Protein 3UDF (pdb70)

Organism: Acinetobacter baumannii (NCBI:txid470)

Foldseek 3Di:
DWAWEAEQVRDTFKTADAQDFDDDQLVPADLLLLLLLLLLDPDDDCVVNVSVVCNVQQRAQDQDPNYGHDQSVCCAFAVDGNVVDQSLRSNLSSNRRVPNQQLVCVNDVVNSLVSSLSSLVSCPVVVVDDPVSSVVNNVDHSNTDGDDNIRHPQLNLLSCVVVVVQCVVPNSVSGVQLKYFYWPAASLLQVLLLVLQLVLLQVLQLVQFAAAFPDAQDDLVVDDDDPQKFKWFWAAFDFQKTWTAGPVGDIAIAGNVQCQSHFHHDDLADTHDGDRGRVVHYDGRGTFIWHADPVGDHIHTGDRGLWWKWKWKAFLFAQGTHYIGQTNTCSVPVGRQLPPVWDFFFLLCQLLLLLLLVLVPAAQFHWFALDWDDDPPDTDAFQVNDGDGTGGNLVCSLSVRLVRLLVSCVVSDQVLSLLLLVLQPQDNVQRDSDSCVSRRRRTDRNSSSLQSLSCLLLQAFGHDHDTGQFMAGSVGHTPGGDQTAGCDPVVPCHHHTDGSGHSVSSPSSQVSQLCSCVPPPAPASQKGKAWTAHPLRQKTKIWMDGNTMTMIMMMHRSPRDHSYPVNGRNVSGVSSCVSSCNSVCPPPDGGHGDRD/DWAWEAELVGHTFWTADAADFDDDQLVVAPPLLLLLLVLLDPDDDCVVNCSVVCRVQQRAQDQDPNYGHDQSCCCAFAVDGNVPDASLRSNLSSNRSVPNQQLPCPNCVPSSLVSSLSSLVSCPVVVVDDPVSSVVNNPDGSNTDGDDNIRGPQLNLLSLVVVVVQCVVPNSVSGVQQKYFYWHAASVLQVLLLVLQLVLLQVLQLVLADAAFPDFQDDLVPDDDDPQKFKWFWAAFDFFKTWTQGPVRDIDIAGNVQCQSHFHRPDLADTHDRDRGRCVHYDGRGIFIWHADPVRPHIHTGDRGLWWKWKWKAFLFAQGTHYIDQTNGCVVDSGRQLPPVWDFFFLLCQLLLLLLVVQVPAFQFDWFAFDFDDDPHDTDAFPVNDGDGTGGNLVCSLSSRLVRLLVSCVVSDQVNSLVSLVQLPADNVQQDSDSCVSRRRGIGHNSSSLQNLSCLLLQAFGHHHDIGQFMAGNVGHTPDGDDTAGCAPVVVVCDDHHTDGSGHSNSSPSSQVSQLVSVVVVQPASQKGKAWTAHPLRLKTWIWMDGNTMTMIMMMHRSVRDHSYPVNGRNVSRVSSCVSSCNSVCPPPDGGHDDPDRD

Sequence (1195 aa):
KPLQVYTADNQLIAEYGGKLSIPVEYKQIPPNFIHAFLAAEDSSFFNLSKEDILSLYVNKIFLGKNAYGIAAAAKIYYNKSINELSIAQMAMIAGLPKAPSKYNPVVNPERALERRNWILGRMLQLGYISQQAEYQKAVAEPINLNMPNRDLNNIHPYAGEMVRSELVKHFGEQAIDSGYKVYTTINAKRQAIAEKAVQDGLEAYDRRHGWRGAEAHDKPLSEFRAYANTYPAQVTKVNSSSFEALMQDGSTVTVQWSGMSWARPYRNANSVGAAPSRASQIVKVKDIVRLRPNEAKTAWSLVQVPKVQGQLIAINPNDGSIEAIVGGYNFYQSKFNRALQGWRQPGSTIKPFLYALALERGMTPYSMVNDSPITIGKWTPKNSDGRYLGMIPLRRALYLSRNTVSVRLLQTVGIERTRQLFMDFGLQEDQIPRNYTIALGTPQVLPIQMATGYATFANGGYRVQPHFIQRIEDAYGKVIYEAKPEYACIPCIQYRQAQRILKSSSAYDMANILRDVIEHGTIGRSDLGGKTGTTNDAKDAWFAGFNGKLVTVTWVGFDQPTTLGRREYGGIAALPIWINFMGQALQGTPAAWVRLEKPLQVYTADNQLIAEYGGKLSIPVEYKQIPPNFIHAFLAAEDSSFFNLSKEDILSLYVNKIFLGKNAYGIAAAAKIYYNKSINELSIAQMAMIAGLPKAPSKYNPVVNPERALERRNWILGRMLQLGYISQAEYQKAVAEPINLNMPNRDLNNIHPYAGEMVRSELVKHFGEQAIDSGYKVYTTINAKRQAIAEKAVQDGLEAYDRRHGWRGAEAHDKPLSEFRAYANTYPAQVTKVNSSSFEALMQDGSTVTVQWSGMSWARPYRNANSVGAAPSRASQIVKVKDIVRLRPNEAKTAWSLVQVPKVQGQLIAINPNDGSIEAIVGGYNFYQSKFNRALQGWRQPGSTIKPFLYALALERGMTPYSMVNDSPITIGKWTPKNSDGRYLGMIPLRRALYLSRNTVSVRLLQTVGIERTRQLFMDFGLQEDQIPRNYTIALGTPQVLPIQMATGYATFANGGYRVQPHFIQRIEDAYGKVIYEAKPEYACIPCINAQYRQAQRILKSSSAYDMANILRDVIEHGIGRSDLGGKTGTTNDAKDAWFAGFNGKLVTVTWVGFDQPTTLGRREYGGIAALPIWINFMGQALQGTPAAWVRLEKD

Structure (mmCIF, N/CA/C/O backbone):
data_3UDF
#
_entry.id   3UDF
#
_cell.length_a   118.870
_cell.length_b   243.000
_cell.length_c   49.400
_cell.angle_alpha   90.00
_cell.angle_beta   90.00
_cell.angle_gamma   90.00
#
_symmetry.space_group_name_H-M   'P 21 21 2'
#
loop_
_entity.id
_entity.type
_entity.pdbx_description
1 polymer 'Penicillin-binding protein 1a'
2 non-polymer '2-(N-MORPHOLINO)-ETHANESULFONIC ACID'
3 water water
#
loop_
_atom_site.group_PDB
_atom_site.id
_atom_site.type_symbol
_atom_site.label_atom_id
_atom_site.label_alt_id
_atom_site.label_comp_id
_atom_site.label_asym_id
_atom_site.label_entity_id
_atom_site.label_seq_id
_atom_site.pdbx_PDB_ins_code
_atom_site.Cartn_x
_atom_site.Cartn_y
_atom_site.Cartn_z
_atom_site.occupancy
_atom_site.B_iso_or_equiv
_atom_site.auth_seq_id
_atom_site.auth_comp_id
_atom_site.auth_asym_id
_atom_site.auth_atom_id
_atom_site.pdbx_PDB_model_num
ATOM 1 N N . LYS A 1 19 ? 92.087 79.451 -14.707 1.00 48.97 27 LYS A N 1
ATOM 2 C CA . LYS A 1 19 ? 91.286 80.592 -15.136 1.00 48.24 27 LYS A CA 1
ATOM 3 C C . LYS A 1 19 ? 90.817 81.437 -13.922 1.00 47.29 27 LYS A C 1
ATOM 4 O O . LYS A 1 19 ? 89.712 81.235 -13.396 1.00 45.97 27 LYS A O 1
ATOM 10 N N . PRO A 1 20 ? 91.682 82.347 -13.419 1.00 40.70 28 PRO A N 1
ATOM 11 C CA . PRO A 1 20 ? 91.300 83.134 -12.237 1.00 38.90 28 PRO A CA 1
ATOM 12 C C . PRO A 1 20 ? 90.304 84.247 -12.544 1.00 40.02 28 PRO A C 1
ATOM 13 O O . PRO A 1 20 ? 90.088 84.590 -13.708 1.00 38.94 28 PRO A O 1
ATOM 17 N N . LEU A 1 21 ? 89.692 84.794 -11.487 1.00 35.03 29 LEU A N 1
ATOM 18 C CA . LEU A 1 21 ? 88.821 85.967 -11.585 1.00 34.41 29 LEU A CA 1
ATOM 19 C C . LEU A 1 21 ? 89.813 87.090 -11.924 1.00 34.60 29 LEU A C 1
ATOM 20 O O . LEU A 1 21 ? 90.863 87.183 -11.293 1.00 33.93 29 LEU A O 1
ATOM 25 N N . GLN A 1 22 ? 89.530 87.858 -12.975 1.00 30.62 30 GLN A N 1
ATOM 26 C CA . GLN A 1 22 ? 90.418 88.924 -13.410 1.00 29.26 30 GLN A CA 1
ATOM 27 C C . GLN A 1 22 ? 89.740 90.279 -13.238 1.00 31.59 30 GLN A C 1
ATOM 28 O O . GLN A 1 22 ? 88.527 90.402 -13.420 1.00 30.98 30 GLN A O 1
ATOM 34 N N . VAL A 1 23 ? 90.543 91.283 -12.896 1.00 26.81 31 VAL A N 1
ATOM 35 C CA . VAL A 1 23 ? 90.076 92.655 -12.685 1.00 25.78 31 VAL A CA 1
ATOM 36 C C . VAL A 1 23 ? 90.815 93.546 -13.662 1.00 27.71 31 VAL A C 1
ATOM 37 O O . VAL A 1 23 ? 92.051 93.556 -13.690 1.00 26.96 31 VAL A O 1
ATOM 41 N N . TYR A 1 24 ? 90.050 94.331 -14.434 1.00 25.73 32 TYR A N 1
ATOM 42 C CA . TYR A 1 24 ? 90.562 95.241 -15.438 1.00 25.39 32 TYR A CA 1
ATOM 43 C C . TYR A 1 24 ? 90.128 96.670 -15.151 1.00 27.87 32 TYR A C 1
ATOM 44 O O . TYR A 1 24 ? 89.021 96.896 -14.670 1.00 26.78 32 TYR A O 1
ATOM 53 N N . THR A 1 25 ? 90.970 97.612 -15.544 1.00 26.43 33 THR A N 1
ATOM 54 C CA . THR A 1 25 ? 90.626 99.040 -15.464 1.00 25.66 33 THR A CA 1
ATOM 55 C C . THR A 1 25 ? 89.843 99.409 -16.742 1.00 31.48 33 THR A C 1
ATOM 56 O O . THR A 1 25 ? 89.730 98.595 -17.669 1.00 30.69 33 THR A O 1
ATOM 60 N N . ALA A 1 26 ? 89.308 100.634 -16.805 1.00 29.66 34 ALA A N 1
ATOM 61 C CA . ALA A 1 26 ? 88.518 101.090 -17.945 1.00 31.21 34 ALA A CA 1
ATOM 62 C C . ALA A 1 26 ? 89.266 101.076 -19.301 1.00 36.79 34 ALA A C 1
ATOM 63 O O . ALA A 1 26 ? 88.615 100.982 -20.343 1.00 37.22 34 ALA A O 1
ATOM 65 N N . ASP A 1 27 ? 90.617 101.148 -19.283 1.00 34.80 35 ASP A N 1
ATOM 66 C CA . ASP A 1 27 ? 91.459 101.086 -20.487 1.00 36.06 35 ASP A CA 1
ATOM 67 C C . ASP A 1 27 ? 91.753 99.623 -20.871 1.00 41.40 35 ASP A C 1
ATOM 68 O O . ASP A 1 27 ? 92.586 99.373 -21.748 1.00 42.19 35 ASP A O 1
ATOM 73 N N . ASN A 1 28 ? 91.078 98.665 -20.202 1.00 36.98 36 ASN A N 1
ATOM 74 C CA . ASN A 1 28 ? 91.213 97.212 -20.428 1.00 37.18 36 ASN A CA 1
ATOM 75 C C . ASN A 1 28 ? 92.555 96.612 -19.990 1.00 42.86 36 ASN A C 1
ATOM 76 O O . ASN A 1 28 ? 92.902 95.499 -20.422 1.00 43.50 36 ASN A O 1
ATOM 81 N N . GLN A 1 29 ? 93.290 97.312 -19.108 1.00 38.64 37 GLN A N 1
ATOM 82 C CA . GLN A 1 29 ? 94.559 96.789 -18.599 1.00 38.04 37 GLN A CA 1
ATOM 83 C C . GLN A 1 29 ? 94.320 95.929 -17.369 1.00 36.71 37 GLN A C 1
ATOM 84 O O . GLN A 1 29 ? 93.561 96.312 -16.481 1.00 34.75 37 GLN A O 1
ATOM 90 N N . LEU A 1 30 ? 94.957 94.748 -17.328 1.00 32.75 38 LEU A N 1
ATOM 91 C CA . LEU A 1 30 ? 94.813 93.810 -16.226 1.00 31.12 38 LEU A CA 1
ATOM 92 C C . LEU A 1 30 ? 95.502 94.312 -14.962 1.00 33.35 38 LEU A C 1
ATOM 93 O O . LEU A 1 30 ? 96.708 94.578 -14.977 1.00 34.88 38 LEU A O 1
ATOM 98 N N . ILE A 1 31 ? 94.747 94.437 -13.866 1.00 27.77 39 ILE A N 1
ATOM 99 C CA . ILE A 1 31 ? 95.310 94.918 -12.608 1.00 26.92 39 ILE A CA 1
ATOM 100 C C . ILE A 1 31 ? 95.337 93.922 -11.462 1.00 29.84 39 ILE A C 1
ATOM 101 O O . ILE A 1 31 ? 96.116 94.103 -10.524 1.00 29.13 39 ILE A O 1
ATOM 106 N N . ALA A 1 32 ? 94.477 92.897 -11.506 1.00 27.70 40 ALA A N 1
ATOM 107 C CA . ALA A 1 32 ? 94.431 91.911 -10.433 1.00 27.18 40 ALA A CA 1
ATOM 108 C C . ALA A 1 32 ? 93.918 90.575 -10.912 1.00 29.65 40 ALA A C 1
ATOM 109 O O . ALA A 1 32 ? 93.138 90.494 -11.867 1.00 28.84 40 ALA A O 1
ATOM 111 N N . GLU A 1 33 ? 94.379 89.523 -10.242 1.00 28.06 41 GLU A N 1
ATOM 112 C CA . GLU A 1 33 ? 93.958 88.152 -10.513 1.00 28.58 41 GLU A CA 1
ATOM 113 C C . GLU A 1 33 ? 93.772 87.447 -9.194 1.00 30.98 41 GLU A C 1
ATOM 114 O O . GLU A 1 33 ? 94.632 87.534 -8.309 1.00 32.16 41 GLU A O 1
ATOM 120 N N . TYR A 1 34 ? 92.626 86.803 -9.036 1.00 26.13 42 TYR A N 1
ATOM 121 C CA . TYR A 1 34 ? 92.299 86.064 -7.824 1.00 25.77 42 TYR A CA 1
ATOM 122 C C . TYR A 1 34 ? 92.096 84.578 -8.139 1.00 31.23 42 TYR A C 1
ATOM 123 O O . TYR A 1 34 ? 91.155 84.211 -8.838 1.00 29.51 42 TYR A O 1
ATOM 132 N N . GLY A 1 35 ? 93.044 83.770 -7.695 1.00 30.36 43 GLY A N 1
ATOM 133 C CA . GLY A 1 35 ? 92.995 82.332 -7.917 1.00 31.16 43 GLY A CA 1
ATOM 134 C C . GLY A 1 35 ? 92.025 81.689 -6.961 1.00 35.68 43 GLY A C 1
ATOM 135 O O . GLY A 1 35 ? 92.147 81.880 -5.745 1.00 36.14 43 GLY A O 1
ATOM 136 N N . GLY A 1 36 ? 91.069 80.943 -7.507 1.00 32.08 44 GLY A N 1
ATOM 137 C CA . GLY A 1 36 ? 90.095 80.196 -6.709 1.00 31.07 44 GLY A CA 1
ATOM 138 C C . GLY A 1 36 ? 90.435 78.714 -6.671 1.00 34.05 44 GLY A C 1
ATOM 139 O O . GLY A 1 36 ? 91.600 78.354 -6.473 1.00 33.78 44 GLY A O 1
ATOM 140 N N . LYS A 1 37 ? 89.426 77.842 -6.848 1.00 29.73 45 LYS A N 1
ATOM 141 C CA . LYS A 1 37 ? 89.613 76.376 -6.890 1.00 29.42 45 LYS A CA 1
ATOM 142 C C . LYS A 1 37 ? 90.575 76.044 -8.018 1.00 32.09 45 LYS A C 1
ATOM 143 O O . LYS A 1 37 ? 90.444 76.582 -9.122 1.00 32.71 45 LYS A O 1
ATOM 149 N N . LEU A 1 38 ? 91.570 75.185 -7.745 1.00 27.79 46 LEU A N 1
ATOM 150 C CA . LEU A 1 38 ? 92.563 74.841 -8.745 1.00 25.65 46 LEU A CA 1
ATOM 151 C C . LEU A 1 38 ? 92.576 73.358 -9.002 1.00 28.93 46 LEU A C 1
ATOM 152 O O . LEU A 1 38 ? 92.613 72.590 -8.065 1.00 26.30 46 LEU A O 1
ATOM 157 N N . SER A 1 39 ? 92.642 72.981 -10.267 1.00 27.83 47 SER A N 1
ATOM 158 C CA . SER A 1 39 ? 92.782 71.608 -10.695 1.00 28.56 47 SER A CA 1
ATOM 159 C C . SER A 1 39 ? 93.673 71.629 -11.939 1.00 33.39 47 SER A C 1
ATOM 160 O O . SER A 1 39 ? 93.395 72.371 -12.882 1.00 33.94 47 SER A O 1
ATOM 163 N N . ILE A 1 40 ? 94.781 70.873 -11.898 1.00 30.09 48 ILE A N 1
ATOM 164 C CA . ILE A 1 40 ? 95.753 70.751 -12.995 1.00 30.76 48 ILE A CA 1
ATOM 165 C C . ILE A 1 40 ? 95.763 69.266 -13.352 1.00 33.86 48 ILE A C 1
ATOM 166 O O . ILE A 1 40 ? 96.473 68.514 -12.708 1.00 31.84 48 ILE A O 1
ATOM 171 N N . PRO A 1 41 ? 94.930 68.779 -14.293 1.00 33.71 49 PRO A N 1
ATOM 172 C CA . PRO A 1 41 ? 94.928 67.329 -14.573 1.00 33.90 49 PRO A CA 1
ATOM 173 C C . PRO A 1 41 ? 96.227 66.841 -15.195 1.00 36.70 49 PRO A C 1
ATOM 174 O O . PRO A 1 41 ? 96.826 67.555 -15.984 1.00 36.61 49 PRO A O 1
ATOM 178 N N . VAL A 1 42 ? 96.681 65.650 -14.792 1.00 31.67 50 VAL A N 1
ATOM 179 C CA . VAL A 1 42 ? 97.890 65.016 -15.327 1.00 32.14 50 VAL A CA 1
ATOM 180 C C . VAL A 1 42 ? 97.501 63.655 -15.863 1.00 36.86 50 VAL A C 1
ATOM 181 O O . VAL A 1 42 ? 96.509 63.072 -15.411 1.00 35.19 50 VAL A O 1
ATOM 185 N N . GLU A 1 43 ? 98.298 63.134 -16.800 1.00 35.65 51 GLU A N 1
ATOM 186 C CA . GLU A 1 43 ? 98.113 61.793 -17.339 1.00 35.87 51 GLU A CA 1
ATOM 187 C C . GLU A 1 43 ? 98.641 60.863 -16.259 1.00 38.69 51 GLU A C 1
ATOM 188 O O . GLU A 1 43 ? 99.655 61.177 -15.631 1.00 37.55 51 GLU A O 1
ATOM 194 N N . TYR A 1 44 ? 97.951 59.735 -16.020 1.00 34.88 52 TYR A N 1
ATOM 195 C CA . TYR A 1 44 ? 98.339 58.780 -14.991 1.00 34.48 52 TYR A CA 1
ATOM 196 C C . TYR A 1 44 ? 99.778 58.247 -15.141 1.00 39.86 52 TYR A C 1
ATOM 197 O O . TYR A 1 44 ? 100.494 58.151 -14.135 1.00 36.92 52 TYR A O 1
ATOM 206 N N . LYS A 1 45 ? 100.220 57.971 -16.395 1.00 38.80 53 LYS A N 1
ATOM 207 C CA . LYS A 1 45 ? 101.585 57.486 -16.678 1.00 39.61 53 LYS A CA 1
ATOM 208 C C . LYS A 1 45 ? 102.684 58.496 -16.284 1.00 42.66 53 LYS A C 1
ATOM 209 O O . LYS A 1 45 ? 103.821 58.084 -16.046 1.00 43.42 53 LYS A O 1
ATOM 215 N N . GLN A 1 46 ? 102.335 59.796 -16.198 1.00 37.31 54 GLN A N 1
ATOM 216 C CA . GLN A 1 46 ? 103.263 60.873 -15.824 1.00 36.52 54 GLN A CA 1
ATOM 217 C C . GLN A 1 46 ? 103.449 61.011 -14.297 1.00 36.50 54 GLN A C 1
ATOM 218 O O . GLN A 1 46 ? 104.252 61.837 -13.848 1.00 35.94 54 GLN A O 1
ATOM 224 N N . ILE A 1 47 ? 102.687 60.238 -13.506 1.00 29.29 55 ILE A N 1
ATOM 225 C CA . ILE A 1 47 ? 102.764 60.319 -12.048 1.00 26.97 55 ILE A CA 1
ATOM 226 C C . ILE A 1 47 ? 103.941 59.503 -11.524 1.00 30.03 55 ILE A C 1
ATOM 227 O O . ILE A 1 47 ? 104.019 58.310 -11.827 1.00 29.26 55 ILE A O 1
ATOM 232 N N . PRO A 1 48 ? 104.867 60.091 -10.730 1.00 27.15 56 PRO A N 1
ATOM 233 C CA . PRO A 1 48 ? 105.963 59.279 -10.190 1.00 26.45 56 PRO A CA 1
ATOM 234 C C . PRO A 1 48 ? 105.439 58.105 -9.345 1.00 30.27 56 PRO A C 1
ATOM 235 O O . PRO A 1 48 ? 104.531 58.277 -8.515 1.00 27.01 56 PRO A O 1
ATOM 239 N N . PRO A 1 49 ? 106.029 56.916 -9.534 1.00 27.82 57 PRO A N 1
ATOM 240 C CA . PRO A 1 49 ? 105.611 55.737 -8.745 1.00 27.20 57 PRO A CA 1
ATOM 241 C C . PRO A 1 49 ? 105.593 55.962 -7.232 1.00 27.66 57 PRO A C 1
ATOM 242 O O . PRO A 1 49 ? 104.665 55.491 -6.589 1.00 26.74 57 PRO A O 1
ATOM 246 N N . ASN A 1 50 ? 106.561 56.741 -6.666 1.00 24.66 58 ASN A N 1
ATOM 247 C CA . ASN A 1 50 ? 106.573 57.001 -5.207 1.00 23.74 58 ASN A CA 1
ATOM 248 C C . ASN A 1 50 ? 105.315 57.761 -4.746 1.00 24.32 58 ASN A C 1
ATOM 249 O O . ASN A 1 50 ? 104.911 57.619 -3.584 1.00 22.12 58 ASN A O 1
ATOM 254 N N . PHE A 1 51 ? 104.730 58.585 -5.638 1.00 22.54 59 PHE A N 1
ATOM 255 C CA . PHE A 1 51 ? 103.523 59.362 -5.341 1.00 21.38 59 PHE A CA 1
ATOM 256 C C . PHE A 1 51 ? 102.326 58.419 -5.262 1.00 25.13 59 PHE A C 1
ATOM 257 O O . PHE A 1 51 ? 101.573 58.477 -4.291 1.00 22.37 59 PHE A O 1
ATOM 265 N N . ILE A 1 52 ? 102.181 57.517 -6.251 1.00 23.41 60 ILE A N 1
ATOM 266 C CA . ILE A 1 52 ? 101.128 56.491 -6.222 1.00 23.68 60 ILE A CA 1
ATOM 267 C C . ILE A 1 52 ? 101.306 55.647 -4.930 1.00 25.75 60 ILE A C 1
ATOM 268 O O . ILE A 1 52 ? 100.339 55.447 -4.193 1.00 22.79 60 ILE A O 1
ATOM 273 N N . HIS A 1 53 ? 102.559 55.225 -4.627 1.00 23.05 61 HIS A N 1
ATOM 274 C CA . HIS A 1 53 ? 102.884 54.432 -3.429 1.00 23.99 61 HIS A CA 1
ATOM 275 C C . HIS A 1 53 ? 102.532 55.158 -2.135 1.00 23.37 61 HIS A C 1
ATOM 276 O O . HIS A 1 53 ? 102.082 54.506 -1.199 1.00 22.64 61 HIS A O 1
ATOM 283 N N . ALA A 1 54 ? 102.681 56.503 -2.099 1.00 20.81 62 ALA A N 1
ATOM 284 C CA . ALA A 1 54 ? 102.289 57.268 -0.911 1.00 19.73 62 ALA A CA 1
ATOM 285 C C . ALA A 1 54 ? 100.765 57.115 -0.676 1.00 21.51 62 ALA A C 1
ATOM 286 O O . ALA A 1 54 ? 100.335 56.917 0.464 1.00 20.43 62 ALA A O 1
ATOM 288 N N . PHE A 1 55 ? 99.952 57.184 -1.753 1.00 20.01 63 PHE A N 1
ATOM 289 C CA . PHE A 1 55 ? 98.499 56.999 -1.613 1.00 20.07 63 PHE A CA 1
ATOM 290 C C . PHE A 1 55 ? 98.163 55.567 -1.218 1.00 23.68 63 PHE A C 1
ATOM 291 O O . PHE A 1 55 ? 97.248 55.348 -0.416 1.00 23.95 63 PHE A O 1
ATOM 299 N N . LEU A 1 56 ? 98.915 54.588 -1.746 1.00 22.54 64 LEU A N 1
ATOM 300 C CA . LEU A 1 56 ? 98.684 53.170 -1.406 1.00 23.00 64 LEU A CA 1
ATOM 301 C C . LEU A 1 56 ? 98.963 52.922 0.070 1.00 26.76 64 LEU A C 1
ATOM 302 O O . LEU A 1 56 ? 98.305 52.081 0.696 1.00 26.66 64 LEU A O 1
ATOM 307 N N . ALA A 1 57 ? 99.942 53.669 0.630 1.00 23.51 65 ALA A N 1
ATOM 308 C CA . ALA A 1 57 ? 100.339 53.551 2.044 1.00 23.71 65 ALA A CA 1
A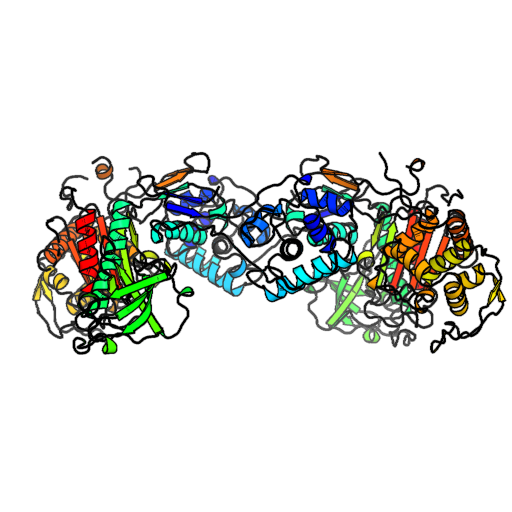TOM 309 C C . ALA A 1 57 ? 99.521 54.450 2.995 1.00 28.22 65 ALA A C 1
ATOM 310 O O . ALA A 1 57 ? 99.659 54.318 4.223 1.00 28.53 65 ALA A O 1
ATOM 312 N N . ALA A 1 58 ? 98.626 55.293 2.446 1.00 24.42 66 ALA A N 1
ATOM 313 C CA . ALA A 1 58 ? 97.834 56.263 3.226 1.00 26.09 66 ALA A CA 1
ATOM 314 C C . ALA A 1 58 ? 96.873 55.647 4.243 1.00 27.49 66 ALA A C 1
ATOM 315 O O . ALA A 1 58 ? 96.571 56.277 5.250 1.00 27.66 66 ALA A O 1
ATOM 317 N N . GLU A 1 59 ? 96.369 54.434 3.970 1.00 24.78 67 GLU A N 1
ATOM 318 C CA . GLU A 1 59 ? 95.441 53.738 4.876 1.00 24.70 67 GLU A CA 1
ATOM 319 C C . GLU A 1 59 ? 95.927 52.343 5.240 1.00 31.36 67 GLU A C 1
ATOM 320 O O . GLU A 1 59 ? 96.662 51.731 4.470 1.00 31.63 67 GLU A O 1
ATOM 326 N N . ASP A 1 60 ? 95.558 51.858 6.432 1.00 30.73 68 ASP A N 1
ATOM 327 C CA . ASP A 1 60 ? 95.967 50.548 6.939 1.00 33.25 68 ASP A CA 1
ATOM 328 C C . ASP A 1 60 ? 95.406 49.394 6.140 1.00 39.06 68 ASP A C 1
ATOM 329 O O . ASP A 1 60 ? 96.049 48.336 6.047 1.00 40.42 68 ASP A O 1
ATOM 334 N N . SER A 1 61 ? 94.187 49.569 5.610 1.00 33.75 69 SER A N 1
ATOM 335 C CA . SER A 1 61 ? 93.519 48.506 4.879 1.00 33.42 69 SER A CA 1
ATOM 336 C C . SER A 1 61 ? 92.768 49.038 3.677 1.00 34.25 69 SER A C 1
ATOM 337 O O . SER A 1 61 ? 92.225 50.154 3.712 1.00 34.25 69 SER A O 1
ATOM 340 N N . SER A 1 62 ? 92.827 48.268 2.582 1.00 26.34 70 SER A N 1
ATOM 341 C CA . SER A 1 62 ? 92.126 48.577 1.336 1.00 25.40 70 SER A CA 1
ATOM 342 C C . SER A 1 62 ? 91.366 47.318 0.953 1.00 27.54 70 SER A C 1
ATOM 343 O O . SER A 1 62 ? 91.945 46.220 0.979 1.00 27.73 70 SER A O 1
ATOM 346 N N . PHE A 1 63 ? 90.062 47.452 0.708 1.00 23.31 71 PHE A N 1
ATOM 347 C CA . PHE A 1 63 ? 89.220 46.287 0.398 1.00 24.61 71 PHE A CA 1
ATOM 348 C C . PHE A 1 63 ? 88.558 46.427 -0.976 1.00 26.40 71 PHE A C 1
ATOM 349 O O . PHE A 1 63 ? 87.667 45.640 -1.272 1.00 23.95 71 PHE A O 1
ATOM 357 N N . PHE A 1 64 ? 88.949 47.421 -1.786 1.00 24.13 72 PHE A N 1
ATOM 358 C CA . PHE A 1 64 ? 88.284 47.641 -3.086 1.00 22.44 72 PHE A CA 1
ATOM 359 C C . PHE A 1 64 ? 88.399 46.421 -3.988 1.00 22.44 72 PHE A C 1
ATOM 360 O O . PHE A 1 64 ? 89.524 45.875 -4.066 1.00 29.24 72 PHE A O 1
ATOM 368 N N . ASN A 1 126 ? 97.779 46.388 -1.930 1.00 45.93 134 ASN A N 1
ATOM 369 C CA . ASN A 1 126 ? 97.121 47.624 -2.378 1.00 45.09 134 ASN A CA 1
ATOM 370 C C . ASN A 1 126 ? 96.930 47.653 -3.912 1.00 47.81 134 ASN A C 1
ATOM 371 O O . ASN A 1 126 ? 96.718 48.720 -4.495 1.00 47.21 134 ASN A O 1
ATOM 376 N N . LEU A 1 127 ? 96.986 46.466 -4.554 1.00 43.88 135 LEU A N 1
ATOM 377 C CA . LEU A 1 127 ? 96.843 46.259 -5.999 1.00 43.01 135 LEU A CA 1
ATOM 378 C C . LEU A 1 127 ? 95.614 46.948 -6.637 1.00 42.38 135 LEU A C 1
ATOM 379 O O . LEU A 1 127 ? 95.786 47.729 -7.575 1.00 41.70 135 LEU A O 1
ATOM 384 N N . SER A 1 128 ? 94.379 46.666 -6.135 1.00 34.41 136 SER A N 1
ATOM 385 C CA . SER A 1 128 ? 93.139 47.239 -6.672 1.00 31.45 136 SER A CA 1
ATOM 386 C C . SER A 1 128 ? 93.023 48.751 -6.444 1.00 29.85 136 SER A C 1
ATOM 387 O O . SER A 1 128 ? 92.422 49.455 -7.254 1.00 28.27 136 SER A O 1
ATOM 390 N N . LYS A 1 129 ? 93.584 49.251 -5.329 1.00 24.85 137 LYS A N 1
ATOM 391 C CA . LYS A 1 129 ? 93.560 50.696 -5.066 1.00 23.31 137 LYS A CA 1
ATOM 392 C C . LYS A 1 129 ? 94.305 51.456 -6.167 1.00 28.96 137 LYS A C 1
ATOM 393 O O . LYS A 1 129 ? 93.863 52.526 -6.564 1.00 28.89 137 LYS A O 1
ATOM 399 N N . GLU A 1 130 ? 95.405 50.897 -6.663 1.00 31.92 138 GLU A N 1
ATOM 400 C CA . GLU A 1 130 ? 96.198 51.503 -7.745 1.00 34.30 138 GLU A CA 1
ATOM 401 C C . GLU A 1 130 ? 95.334 51.887 -8.980 1.00 40.88 138 GLU A C 1
ATOM 402 O O . GLU A 1 130 ? 95.413 53.036 -9.414 1.00 41.92 138 GLU A O 1
ATOM 408 N N . ASP A 1 131 ? 94.403 51.001 -9.443 1.00 39.25 139 ASP A N 1
ATOM 409 C CA . ASP A 1 131 ? 93.525 51.319 -10.589 1.00 38.96 139 ASP A CA 1
ATOM 410 C C . ASP A 1 131 ? 92.380 52.269 -10.271 1.00 40.56 139 ASP A C 1
ATOM 411 O O . ASP A 1 131 ? 92.060 53.141 -11.094 1.00 41.33 139 ASP A O 1
ATOM 416 N N . ILE A 1 132 ? 91.752 52.115 -9.085 1.00 31.60 140 ILE A N 1
ATOM 417 C CA . ILE A 1 132 ? 90.669 53.013 -8.720 1.00 31.93 140 ILE A CA 1
ATOM 418 C C . ILE A 1 132 ? 91.232 54.421 -8.517 1.00 31.73 140 ILE A C 1
ATOM 419 O O . ILE A 1 132 ? 90.583 55.395 -8.890 1.00 32.13 140 ILE A O 1
ATOM 424 N N . LEU A 1 133 ? 92.470 54.509 -7.978 1.00 28.64 141 LEU A N 1
ATOM 425 C CA . LEU A 1 133 ? 93.157 55.792 -7.764 1.00 26.81 141 LEU A CA 1
ATOM 426 C C . LEU A 1 133 ? 93.201 56.644 -9.043 1.00 27.11 141 LEU A C 1
ATOM 427 O O . LEU A 1 133 ? 92.999 57.842 -8.943 1.00 27.03 141 LEU A O 1
ATOM 432 N N . SER A 1 134 ? 93.457 56.032 -10.231 1.00 24.83 142 SER A N 1
ATOM 433 C CA . SER A 1 134 ? 93.471 56.763 -11.512 1.00 24.99 142 SER A CA 1
ATOM 434 C C . SER A 1 134 ? 92.162 57.528 -11.760 1.00 27.67 142 SER A C 1
ATOM 435 O O . SER A 1 134 ? 92.174 58.557 -12.438 1.00 28.04 142 SER A O 1
ATOM 438 N N . LEU A 1 135 ? 91.032 57.018 -11.212 1.00 23.43 143 LEU A N 1
ATOM 439 C CA . LEU A 1 135 ? 89.750 57.690 -11.364 1.00 24.22 143 LEU A CA 1
ATOM 440 C C . LEU A 1 135 ? 89.628 58.944 -10.509 1.00 30.08 143 LEU A C 1
ATOM 441 O O . LEU A 1 135 ? 88.788 59.769 -10.813 1.00 30.44 143 LEU A O 1
ATOM 446 N N . TYR A 1 136 ? 90.414 59.070 -9.418 1.00 28.29 144 TYR A N 1
ATOM 447 C CA . TYR A 1 136 ? 90.247 60.199 -8.492 1.00 29.62 144 TYR A CA 1
ATOM 448 C C . TYR A 1 136 ? 91.465 61.117 -8.308 1.00 32.97 144 TYR A C 1
ATOM 449 O O . TYR A 1 136 ? 91.332 62.214 -7.756 1.00 31.18 144 TYR A O 1
ATOM 458 N N . VAL A 1 137 ? 92.630 60.664 -8.745 1.00 30.29 145 VAL A N 1
ATOM 459 C CA . VAL A 1 137 ? 93.900 61.362 -8.551 1.00 30.65 145 VAL A CA 1
ATOM 460 C C . VAL A 1 137 ? 93.952 62.835 -8.993 1.00 32.06 145 VAL A C 1
ATOM 461 O O . VAL A 1 137 ? 94.672 63.612 -8.365 1.00 31.35 145 VAL A O 1
ATOM 465 N N . ASN A 1 138 ? 93.167 63.228 -10.020 1.00 28.15 146 ASN A N 1
ATOM 466 C CA . ASN A 1 138 ? 93.080 64.610 -10.500 1.00 28.63 146 ASN A CA 1
ATOM 467 C C . ASN A 1 138 ? 91.926 65.402 -9.875 1.00 32.70 146 ASN A C 1
ATOM 468 O O . ASN A 1 138 ? 91.810 66.600 -10.128 1.00 33.36 146 ASN A O 1
ATOM 473 N N . LYS A 1 139 ? 91.107 64.753 -9.030 1.00 30.56 147 LYS A N 1
ATOM 474 C CA . LYS A 1 139 ? 89.896 65.352 -8.465 1.00 30.58 147 LYS A CA 1
ATOM 475 C C . LYS A 1 139 ? 89.870 65.454 -6.958 1.00 30.36 147 LYS A C 1
ATOM 476 O O . LYS A 1 139 ? 89.112 66.292 -6.455 1.00 29.43 147 LYS A O 1
ATOM 482 N N . ILE A 1 140 ? 90.624 64.589 -6.229 1.00 26.00 148 ILE A N 1
ATOM 483 C CA . ILE A 1 140 ? 90.604 64.575 -4.758 1.00 25.06 148 ILE A CA 1
ATOM 484 C C . ILE A 1 140 ? 90.809 65.957 -4.174 1.00 27.34 148 ILE A C 1
ATOM 485 O O . ILE A 1 140 ? 91.773 66.646 -4.532 1.00 26.29 148 ILE A O 1
ATOM 490 N N . PHE A 1 141 ? 89.928 66.338 -3.237 1.00 23.72 149 PHE A N 1
ATOM 491 C CA . PHE A 1 141 ? 90.082 67.609 -2.543 1.00 23.19 149 PHE A CA 1
ATOM 492 C C . PHE A 1 141 ? 91.213 67.486 -1.536 1.00 24.59 149 PHE A C 1
ATOM 493 O O . PHE A 1 141 ? 91.210 66.579 -0.696 1.00 23.70 149 PHE A O 1
ATOM 501 N N . LEU A 1 142 ? 92.227 68.360 -1.678 1.00 21.85 150 LEU A N 1
ATOM 502 C CA . LEU A 1 142 ? 93.418 68.285 -0.858 1.00 22.13 150 LEU A CA 1
ATOM 503 C C . LEU A 1 142 ? 93.661 69.513 0.020 1.00 26.94 150 LEU A C 1
ATOM 504 O O . LEU A 1 142 ? 94.766 69.711 0.522 1.00 25.51 150 LEU A O 1
ATOM 509 N N . GLY A 1 143 ? 92.602 70.277 0.255 1.00 27.09 151 GLY A N 1
ATOM 510 C CA . GLY A 1 143 ? 92.662 71.462 1.096 1.00 26.93 151 GLY A CA 1
ATOM 511 C C . GLY A 1 143 ? 93.175 72.670 0.350 1.00 30.72 151 GLY A C 1
ATOM 512 O O . GLY A 1 143 ? 93.711 72.557 -0.761 1.00 29.37 151 GLY A O 1
ATOM 513 N N . LYS A 1 144 ? 92.972 73.853 0.944 1.00 29.29 152 LYS A N 1
ATOM 514 C CA . LYS A 1 144 ? 93.454 75.118 0.394 1.00 28.37 152 LYS A CA 1
ATOM 515 C C . LYS A 1 144 ? 93.165 75.262 -1.099 1.00 29.24 152 LYS A C 1
ATOM 516 O O . LYS A 1 144 ? 94.062 75.633 -1.857 1.00 29.63 152 LYS A O 1
ATOM 522 N N . ASN A 1 145 ? 91.920 74.941 -1.534 1.00 24.73 153 ASN A N 1
ATOM 523 C CA . ASN A 1 145 ? 91.474 75.049 -2.933 1.00 24.62 153 ASN A CA 1
ATOM 524 C C . ASN A 1 145 ? 92.179 74.147 -3.960 1.00 27.50 153 ASN A C 1
ATOM 525 O O . ASN A 1 145 ? 92.018 74.352 -5.176 1.00 26.89 153 ASN A O 1
ATOM 530 N N . ALA A 1 146 ? 92.914 73.114 -3.482 1.00 25.06 154 ALA A N 1
ATOM 531 C CA . ALA A 1 146 ? 93.624 72.178 -4.357 1.00 23.78 154 ALA A CA 1
ATOM 532 C C . ALA A 1 146 ? 92.769 70.951 -4.619 1.00 26.19 154 ALA A C 1
ATOM 533 O O . ALA A 1 146 ? 92.341 70.291 -3.671 1.00 25.66 154 ALA A O 1
ATOM 535 N N . TYR A 1 147 ? 92.524 70.665 -5.898 1.00 22.14 155 TYR A N 1
ATOM 536 C CA . TYR A 1 147 ? 91.730 69.528 -6.361 1.00 23.48 155 TYR A CA 1
ATOM 537 C C . TYR A 1 147 ? 92.647 68.757 -7.287 1.00 25.13 155 TYR A C 1
ATOM 538 O O . TYR A 1 147 ? 92.996 69.238 -8.365 1.00 25.04 155 TYR A O 1
ATOM 547 N N . GLY A 1 148 ? 93.070 67.591 -6.845 1.00 22.07 156 GLY A N 1
ATOM 548 C CA . GLY A 1 148 ? 94.008 66.782 -7.609 1.00 22.08 156 GLY A CA 1
ATOM 549 C C . GLY A 1 148 ? 95.439 67.037 -7.177 1.00 23.81 156 GLY A C 1
ATOM 550 O O . GLY A 1 148 ? 95.758 68.085 -6.600 1.00 21.64 156 GLY A O 1
ATOM 551 N N . ILE A 1 149 ? 96.299 66.049 -7.410 1.00 20.31 157 ILE A N 1
ATOM 552 C CA . ILE A 1 149 ? 97.687 66.087 -6.915 1.00 19.91 157 ILE A CA 1
ATOM 553 C C . ILE A 1 149 ? 98.533 67.225 -7.496 1.00 24.26 157 ILE A C 1
ATOM 554 O O . ILE A 1 149 ? 99.353 67.786 -6.783 1.00 23.58 157 ILE A O 1
ATOM 559 N N . ALA A 1 150 ? 98.374 67.536 -8.787 1.00 22.80 158 ALA A N 1
ATOM 560 C CA . ALA A 1 150 ? 99.212 68.599 -9.371 1.00 24.00 158 ALA A CA 1
ATOM 561 C C . ALA A 1 150 ? 98.876 69.978 -8.781 1.00 26.61 158 ALA A C 1
ATOM 562 O O . ALA A 1 150 ? 99.795 70.774 -8.524 1.00 25.28 158 ALA A O 1
ATOM 564 N N . ALA A 1 151 ? 97.579 70.236 -8.488 1.00 22.19 159 ALA A N 1
ATOM 565 C CA . ALA A 1 151 ? 97.164 71.470 -7.815 1.00 21.26 159 ALA A CA 1
ATOM 566 C C . ALA A 1 151 ? 97.752 71.491 -6.389 1.00 23.81 159 ALA A C 1
ATOM 567 O O . ALA A 1 151 ? 98.218 72.533 -5.940 1.00 22.82 159 ALA A O 1
ATOM 569 N N . ALA A 1 152 ? 97.779 70.327 -5.694 1.00 20.28 160 ALA A N 1
ATOM 570 C CA . ALA A 1 152 ? 98.346 70.322 -4.334 1.00 20.90 160 ALA A CA 1
ATOM 571 C C . ALA A 1 152 ? 99.856 70.578 -4.353 1.00 24.21 160 ALA A C 1
ATOM 572 O O . ALA A 1 152 ? 100.366 71.286 -3.484 1.00 23.43 160 ALA A O 1
ATOM 574 N N . ALA A 1 153 ? 100.559 70.013 -5.344 1.00 21.10 161 ALA A N 1
ATOM 575 C CA . ALA A 1 153 ? 102.022 70.196 -5.475 1.00 20.36 161 ALA A CA 1
ATOM 576 C C . ALA A 1 153 ? 102.319 71.697 -5.681 1.00 23.76 161 ALA A C 1
ATOM 577 O O . ALA A 1 153 ? 103.207 72.251 -5.028 1.00 23.65 161 ALA A O 1
ATOM 579 N N . LYS A 1 154 ? 101.526 72.344 -6.522 1.00 20.22 162 LYS A N 1
ATOM 580 C CA . LYS A 1 154 ? 101.645 73.791 -6.784 1.00 20.54 162 LYS A CA 1
ATOM 581 C C . LYS A 1 154 ? 101.282 74.625 -5.542 1.00 25.48 162 LYS A C 1
ATOM 582 O O . LYS A 1 154 ? 102.082 75.459 -5.115 1.00 24.30 162 LYS A O 1
ATOM 588 N N . ILE A 1 155 ? 100.085 74.428 -4.977 1.00 22.66 163 ILE A N 1
ATOM 589 C CA . ILE A 1 155 ? 99.587 75.191 -3.824 1.00 23.19 163 ILE A CA 1
ATOM 590 C C . ILE A 1 155 ? 100.415 75.092 -2.543 1.00 26.16 163 ILE A C 1
ATOM 591 O O . ILE A 1 155 ? 100.608 76.109 -1.884 1.00 27.45 163 ILE A O 1
ATOM 596 N N . TYR A 1 156 ? 100.878 73.898 -2.167 1.00 20.55 164 TYR A N 1
ATOM 597 C CA . TYR A 1 156 ? 101.624 73.752 -0.918 1.00 22.16 164 TYR A CA 1
ATOM 598 C C . TYR A 1 156 ? 103.119 73.953 -1.095 1.00 27.23 164 TYR A C 1
ATOM 599 O O . TYR A 1 156 ? 103.787 74.371 -0.149 1.00 26.82 164 TYR A O 1
ATOM 608 N N . TYR A 1 157 ? 103.662 73.576 -2.275 1.00 25.15 165 TYR A N 1
ATOM 609 C CA . TYR A 1 157 ? 105.130 73.553 -2.463 1.00 24.77 165 TYR A CA 1
ATOM 610 C C . TYR A 1 157 ? 105.680 74.310 -3.631 1.00 27.70 165 TYR A C 1
ATOM 611 O O . TYR A 1 157 ? 106.909 74.392 -3.770 1.00 27.40 165 TYR A O 1
ATOM 620 N N . ASN A 1 158 ? 104.803 74.861 -4.467 1.00 24.18 166 ASN A N 1
ATOM 621 C CA . ASN A 1 158 ? 105.174 75.618 -5.661 1.00 24.12 166 ASN A CA 1
ATOM 622 C C . ASN A 1 158 ? 106.023 74.743 -6.585 1.00 28.17 166 ASN A C 1
ATOM 623 O O . ASN A 1 158 ? 107.001 75.201 -7.194 1.00 27.12 166 ASN A O 1
ATOM 628 N N . LYS A 1 159 ? 105.656 73.447 -6.657 1.00 24.19 167 LYS A N 1
ATOM 629 C CA . LYS A 1 159 ? 106.387 72.452 -7.441 1.00 23.50 167 LYS A CA 1
ATOM 630 C C . LYS A 1 159 ? 105.502 71.725 -8.421 1.00 25.99 167 LYS A C 1
ATOM 631 O O . LYS A 1 159 ? 104.272 71.735 -8.279 1.00 25.80 167 LYS A O 1
ATOM 637 N N . SER A 1 160 ? 106.130 71.013 -9.371 1.00 24.86 168 SER A N 1
ATOM 638 C CA . SER A 1 160 ? 105.408 70.071 -10.224 1.00 24.89 168 SER A CA 1
ATOM 639 C C . SER A 1 160 ? 105.414 68.748 -9.431 1.00 26.46 168 SER A C 1
ATOM 640 O O . SER A 1 160 ? 106.187 68.611 -8.480 1.00 25.11 168 SER A O 1
ATOM 643 N N . ILE A 1 161 ? 104.583 67.770 -9.794 1.00 22.69 169 ILE A N 1
ATOM 644 C CA . ILE A 1 161 ? 104.574 66.507 -9.027 1.00 22.49 169 ILE A CA 1
ATOM 645 C C . ILE A 1 161 ? 105.920 65.751 -9.056 1.00 26.65 169 ILE A C 1
ATOM 646 O O . ILE A 1 161 ? 106.276 65.085 -8.071 1.00 26.26 169 ILE A O 1
ATOM 651 N N . ASN A 1 162 ? 106.671 65.831 -10.186 1.00 24.53 170 ASN A N 1
ATOM 652 C CA . ASN A 1 162 ? 107.942 65.103 -10.239 1.00 25.57 170 ASN A CA 1
ATOM 653 C C . ASN A 1 162 ? 109.083 65.791 -9.469 1.00 29.26 170 ASN A C 1
ATOM 654 O O . ASN A 1 162 ? 110.172 65.234 -9.391 1.00 30.92 170 ASN A O 1
ATOM 659 N N . GLU A 1 163 ? 108.847 67.007 -8.944 1.00 25.61 171 GLU A N 1
ATOM 660 C CA . GLU A 1 163 ? 109.856 67.732 -8.170 1.00 25.80 171 GLU A CA 1
ATOM 661 C C . GLU A 1 163 ? 109.698 67.455 -6.678 1.00 29.38 171 GLU A C 1
ATOM 662 O O . GLU A 1 163 ? 110.575 67.798 -5.892 1.00 28.63 171 GLU A O 1
ATOM 668 N N . LEU A 1 164 ? 108.541 66.914 -6.268 1.00 23.93 172 LEU A N 1
ATOM 669 C CA . LEU A 1 164 ? 108.308 66.654 -4.857 1.00 23.42 172 LEU A CA 1
ATOM 670 C C . LEU A 1 164 ? 109.271 65.614 -4.301 1.00 26.94 172 LEU A C 1
ATOM 671 O O . LEU A 1 164 ? 109.634 64.652 -4.990 1.00 26.05 172 LEU A O 1
ATOM 676 N N . SER A 1 165 ? 109.626 65.772 -3.021 1.00 24.67 173 SER A N 1
ATOM 677 C CA . SER A 1 165 ? 110.433 64.773 -2.324 1.00 23.89 173 SER A CA 1
ATOM 678 C C . SER A 1 165 ? 109.446 63.683 -1.850 1.00 24.64 173 SER A C 1
ATOM 679 O O . SER A 1 165 ? 108.216 63.904 -1.859 1.00 22.34 173 SER A O 1
ATOM 682 N N . ILE A 1 166 ? 109.971 62.544 -1.414 1.00 24.31 174 ILE A N 1
ATOM 683 C CA . ILE A 1 166 ? 109.162 61.452 -0.868 1.00 23.56 174 ILE A CA 1
ATOM 684 C C . ILE A 1 166 ? 108.372 61.981 0.345 1.00 25.99 174 ILE A C 1
ATOM 685 O O . ILE A 1 166 ? 107.177 61.724 0.445 1.00 23.01 174 ILE A O 1
ATOM 690 N N . ALA A 1 167 ? 109.024 62.792 1.221 1.00 24.54 175 ALA A N 1
ATOM 691 C CA . ALA A 1 167 ? 108.326 63.382 2.382 1.00 24.22 175 ALA A CA 1
ATOM 692 C C . ALA A 1 167 ? 107.110 64.251 1.956 1.00 25.28 175 ALA A C 1
ATOM 693 O O . ALA A 1 167 ? 106.037 64.151 2.550 1.00 24.06 175 ALA A O 1
ATOM 695 N N . GLN A 1 168 ? 107.268 65.048 0.886 1.00 19.83 176 GLN A N 1
ATOM 696 C CA . GLN A 1 168 ? 106.206 65.914 0.357 1.00 20.02 176 GLN A CA 1
ATOM 697 C C . GLN A 1 168 ? 105.093 65.115 -0.282 1.00 21.74 176 GLN A C 1
ATOM 698 O O . GLN A 1 168 ? 103.926 65.468 -0.127 1.00 20.50 176 GLN A O 1
ATOM 704 N N . MET A 1 169 ? 105.439 64.001 -0.950 1.00 21.28 177 MET A N 1
ATOM 705 C CA . MET A 1 169 ? 104.397 63.136 -1.522 1.00 21.14 177 MET A CA 1
ATOM 706 C C . MET A 1 169 ? 103.576 62.499 -0.391 1.00 24.49 177 MET A C 1
ATOM 707 O O . MET A 1 169 ? 102.344 62.462 -0.477 1.00 24.30 177 MET A O 1
ATOM 712 N N . ALA A 1 170 ? 104.245 62.036 0.681 1.00 21.91 178 ALA A N 1
ATOM 713 C CA . ALA A 1 170 ? 103.548 61.446 1.827 1.00 21.22 178 ALA A CA 1
ATOM 714 C C . ALA A 1 170 ? 102.654 62.474 2.527 1.00 23.39 178 ALA A C 1
ATOM 715 O O . ALA A 1 170 ? 101.550 62.127 2.968 1.00 22.78 178 ALA A O 1
ATOM 717 N N . MET A 1 171 ? 103.106 63.744 2.605 1.00 21.22 179 MET A N 1
ATOM 718 C CA . MET A 1 171 ? 102.304 64.799 3.238 1.00 22.25 179 MET A CA 1
ATOM 719 C C . MET A 1 171 ? 100.994 64.961 2.477 1.00 24.93 179 MET A C 1
ATOM 720 O O . MET A 1 171 ? 99.931 64.960 3.082 1.00 25.39 179 MET A O 1
ATOM 725 N N . ILE A 1 172 ? 101.068 65.069 1.150 1.00 20.76 180 ILE A N 1
ATOM 726 C CA . ILE A 1 172 ? 99.901 65.247 0.287 1.00 19.58 180 ILE A CA 1
ATOM 727 C C . ILE A 1 172 ? 98.963 64.031 0.359 1.00 23.75 180 ILE A C 1
ATOM 728 O O . ILE A 1 172 ? 97.746 64.207 0.513 1.00 23.29 180 ILE A O 1
ATOM 733 N N . ALA A 1 173 ? 99.524 62.820 0.297 1.00 20.37 181 ALA A N 1
ATOM 734 C CA . ALA A 1 173 ? 98.734 61.597 0.383 1.00 20.17 181 ALA A CA 1
ATOM 735 C C . ALA A 1 173 ? 97.956 61.459 1.705 1.00 25.71 181 ALA A C 1
ATOM 736 O O . ALA A 1 173 ? 96.971 60.737 1.758 1.00 25.94 181 ALA A O 1
ATOM 738 N N . GLY A 1 174 ? 98.381 62.169 2.748 1.00 24.91 182 GLY A N 1
ATOM 739 C CA . GLY A 1 174 ? 97.700 62.115 4.041 1.00 25.13 182 GLY A CA 1
ATOM 740 C C . GLY A 1 174 ? 96.478 63.004 4.121 1.00 28.12 182 GLY A C 1
ATOM 741 O O . GLY A 1 174 ? 95.665 62.867 5.039 1.00 27.54 182 GLY A O 1
ATOM 742 N N . LEU A 1 175 ? 96.344 63.922 3.159 1.00 24.76 183 LEU A N 1
ATOM 743 C CA . LEU A 1 175 ? 95.254 64.911 3.135 1.00 25.81 183 LEU A CA 1
ATOM 744 C C . LEU A 1 175 ? 93.829 64.466 2.737 1.00 32.11 183 LEU A C 1
ATOM 745 O O . LEU A 1 175 ? 92.895 65.008 3.329 1.00 33.02 183 LEU A O 1
ATOM 750 N N . PRO A 1 176 ? 93.610 63.580 1.719 1.00 30.46 184 PRO A N 1
ATOM 751 C CA . PRO A 1 176 ? 92.226 63.274 1.274 1.00 30.91 184 PRO A CA 1
ATOM 752 C C . PRO A 1 176 ? 91.185 62.928 2.335 1.00 35.47 184 PRO A C 1
ATOM 753 O O . PRO A 1 176 ? 90.025 63.306 2.198 1.00 33.19 184 PRO A O 1
ATOM 757 N N . LYS A 1 177 ? 91.585 62.145 3.336 1.00 35.32 185 LYS A N 1
ATOM 758 C CA . LYS A 1 177 ? 90.698 61.666 4.390 1.00 36.88 185 LYS A CA 1
ATOM 759 C C . LYS A 1 177 ? 90.089 62.811 5.203 1.00 42.97 185 LYS A C 1
ATOM 760 O O . LYS A 1 177 ? 88.879 62.803 5.433 1.00 42.56 185 LYS A O 1
ATOM 766 N N . ALA A 1 178 ? 90.921 63.803 5.616 1.00 40.32 186 ALA A N 1
ATOM 767 C CA . ALA A 1 178 ? 90.453 64.949 6.409 1.00 39.51 186 ALA A CA 1
ATOM 768 C C . ALA A 1 178 ? 91.343 66.174 6.091 1.00 40.26 186 ALA A C 1
ATOM 769 O O . ALA A 1 178 ? 92.284 66.456 6.837 1.00 40.98 186 ALA A O 1
ATOM 771 N N . PRO A 1 179 ? 91.085 66.887 4.963 1.00 32.96 187 PRO A N 1
ATOM 772 C CA . PRO A 1 179 ? 92.004 67.965 4.556 1.00 33.73 187 PRO A CA 1
ATOM 773 C C . PRO A 1 179 ? 92.180 69.172 5.470 1.00 43.26 187 PRO A C 1
ATOM 774 O O . PRO A 1 179 ? 93.178 69.879 5.331 1.00 43.12 187 PRO A O 1
ATOM 778 N N . SER A 1 180 ? 91.260 69.379 6.431 1.00 42.53 188 SER A N 1
ATOM 779 C CA . SER A 1 180 ? 91.365 70.462 7.413 1.00 42.75 188 SER A CA 1
ATOM 780 C C . SER A 1 180 ? 92.073 69.944 8.672 1.00 47.75 188 SER A C 1
ATOM 781 O O . SER A 1 180 ? 92.955 70.624 9.207 1.00 47.55 188 SER A O 1
ATOM 784 N N . LYS A 1 181 ? 91.727 68.712 9.109 1.00 44.91 189 LYS A N 1
ATOM 785 C CA . LYS A 1 181 ? 92.334 68.064 10.277 1.00 44.93 189 LYS A CA 1
ATOM 786 C C . LYS A 1 181 ? 93.856 67.840 10.071 1.00 47.57 189 LYS A C 1
ATOM 787 O O . LYS A 1 181 ? 94.632 68.031 11.012 1.00 46.79 189 LYS A O 1
ATOM 793 N N . TYR A 1 182 ? 94.265 67.455 8.843 1.00 43.07 190 TYR A N 1
ATOM 794 C CA . TYR A 1 182 ? 95.672 67.187 8.510 1.00 42.66 190 TYR A CA 1
ATOM 795 C C . TYR A 1 182 ? 96.378 68.312 7.759 1.00 44.72 190 TYR A C 1
ATOM 796 O O . TYR A 1 182 ? 97.544 68.141 7.412 1.00 45.49 190 TYR A O 1
ATOM 805 N N . ASN A 1 183 ? 95.683 69.432 7.480 1.00 39.67 191 ASN A N 1
ATOM 806 C CA . ASN A 1 183 ? 96.213 70.609 6.776 1.00 39.62 191 ASN A CA 1
ATOM 807 C C . ASN A 1 183 ? 97.563 71.056 7.393 1.00 41.56 191 ASN A C 1
ATOM 808 O O . ASN A 1 183 ? 97.591 71.358 8.583 1.00 40.05 191 ASN A O 1
ATOM 813 N N . PRO A 1 184 ? 98.704 71.014 6.652 1.00 38.99 192 PRO A N 1
ATOM 814 C CA . PRO A 1 184 ? 99.998 71.379 7.266 1.00 38.33 192 PRO A CA 1
ATOM 815 C C . PRO A 1 184 ? 100.140 72.840 7.714 1.00 42.60 192 PRO A C 1
ATOM 816 O O . PRO A 1 184 ? 101.065 73.154 8.468 1.00 42.27 192 PRO A O 1
ATOM 820 N N . VAL A 1 185 ? 99.250 73.721 7.237 1.00 39.14 193 VAL A N 1
ATOM 821 C CA . VAL A 1 185 ? 99.249 75.154 7.570 1.00 41.06 193 VAL A CA 1
ATOM 822 C C . VAL A 1 185 ? 98.584 75.362 8.938 1.00 49.31 193 VAL A C 1
ATOM 823 O O . VAL A 1 185 ? 99.156 76.018 9.817 1.00 50.85 193 VAL A O 1
ATOM 827 N N . VAL A 1 186 ? 97.370 74.805 9.089 1.00 46.27 194 VAL A N 1
ATOM 828 C CA . VAL A 1 186 ? 96.513 74.921 10.266 1.00 46.41 194 VAL A CA 1
ATOM 829 C C . VAL A 1 186 ? 96.952 73.976 11.377 1.00 50.35 194 VAL A C 1
ATOM 830 O O . VAL A 1 186 ? 97.011 74.406 12.530 1.00 51.44 194 VAL A O 1
ATOM 834 N N . ASN A 1 187 ? 97.290 72.709 11.038 1.00 44.42 195 ASN A N 1
ATOM 835 C CA . ASN A 1 187 ? 97.710 71.707 12.025 1.00 44.07 195 ASN A CA 1
ATOM 836 C C . ASN A 1 187 ? 99.082 71.063 11.709 1.00 47.25 195 ASN A C 1
ATOM 837 O O . ASN A 1 187 ? 99.122 69.854 11.444 1.00 45.63 195 ASN A O 1
ATOM 842 N N . PRO A 1 188 ? 100.220 71.818 11.796 1.00 43.13 196 PRO A N 1
ATOM 843 C CA . PRO A 1 188 ? 101.533 71.219 11.477 1.00 42.51 196 PRO A CA 1
ATOM 844 C C . PRO A 1 188 ? 101.942 69.965 12.254 1.00 45.53 196 PRO A C 1
ATOM 845 O O . PRO A 1 188 ? 102.551 69.078 11.653 1.00 45.39 196 PRO A O 1
ATOM 849 N N . GLU A 1 189 ? 101.642 69.883 13.569 1.00 40.28 197 GLU A N 1
ATOM 850 C CA . GLU A 1 189 ? 102.035 68.716 14.393 1.00 39.64 197 GLU A CA 1
ATOM 851 C C . GLU A 1 189 ? 101.310 67.441 13.944 1.00 41.12 197 GLU A C 1
ATOM 852 O O . GLU A 1 189 ? 101.949 66.406 13.739 1.00 39.53 197 GLU A O 1
ATOM 858 N N . ARG A 1 190 ? 99.980 67.543 13.775 1.00 38.67 198 ARG A N 1
ATOM 859 C CA . ARG A 1 190 ? 99.076 66.471 13.331 1.00 38.24 198 ARG A CA 1
ATOM 860 C C . ARG A 1 190 ? 99.422 66.071 11.890 1.00 38.31 198 ARG A C 1
ATOM 861 O O . ARG A 1 190 ? 99.498 64.878 11.602 1.00 36.48 198 ARG A O 1
ATOM 869 N N . ALA A 1 191 ? 99.653 67.071 10.998 1.00 34.15 199 ALA A N 1
ATOM 870 C CA . ALA A 1 191 ? 100.042 66.838 9.599 1.00 33.35 199 ALA A CA 1
ATOM 871 C C . ALA A 1 191 ? 101.344 66.036 9.523 1.00 37.78 199 ALA A C 1
ATOM 872 O O . ALA A 1 191 ? 101.445 65.114 8.709 1.00 36.07 199 ALA A O 1
ATOM 874 N N . LEU A 1 192 ? 102.333 66.375 10.389 1.00 35.11 200 LEU A N 1
ATOM 875 C CA . LEU A 1 192 ? 103.630 65.689 10.443 1.00 35.45 200 LEU A CA 1
ATOM 876 C C . LEU A 1 192 ? 103.474 64.271 10.979 1.00 36.65 200 LEU A C 1
ATOM 877 O O . LEU A 1 192 ? 104.097 63.351 10.453 1.00 35.00 200 LEU A O 1
ATOM 882 N N . GLU A 1 193 ? 102.644 64.094 12.022 1.00 33.76 201 GLU A N 1
ATOM 883 C CA . GLU A 1 193 ? 102.352 62.781 12.618 1.00 34.54 201 GLU A CA 1
ATOM 884 C C . GLU A 1 193 ? 101.757 61.895 11.503 1.00 35.12 201 GLU A C 1
ATOM 885 O O . GLU A 1 193 ? 102.233 60.770 11.298 1.00 35.05 201 GLU A O 1
ATOM 891 N N . ARG A 1 194 ? 100.789 62.450 10.738 1.00 29.48 202 ARG A N 1
ATOM 892 C CA . ARG A 1 194 ? 100.128 61.772 9.605 1.00 29.30 202 ARG A CA 1
ATOM 893 C C . ARG A 1 194 ? 101.168 61.429 8.512 1.00 29.80 202 ARG A C 1
ATOM 894 O O . ARG A 1 194 ? 101.268 60.264 8.107 1.00 26.92 202 ARG A O 1
ATOM 902 N N . ARG A 1 195 ? 101.980 62.424 8.098 1.00 27.20 203 ARG A N 1
ATOM 903 C CA . ARG A 1 195 ? 103.054 62.215 7.120 1.00 27.09 203 ARG A CA 1
ATOM 904 C C . ARG A 1 195 ? 104.013 61.101 7.549 1.00 31.04 203 ARG A C 1
ATOM 905 O O . ARG A 1 195 ? 104.286 60.183 6.765 1.00 28.62 203 ARG A O 1
ATOM 913 N N . ASN A 1 196 ? 104.513 61.161 8.801 1.00 29.72 204 ASN A N 1
ATOM 914 C CA . ASN A 1 196 ? 105.464 60.164 9.304 1.00 30.75 204 ASN A CA 1
ATOM 915 C C . ASN A 1 196 ? 104.891 58.781 9.426 1.00 32.98 204 ASN A C 1
ATOM 916 O O . ASN A 1 196 ? 105.616 57.814 9.199 1.00 32.37 204 ASN A O 1
ATOM 921 N N . TRP A 1 197 ? 103.590 58.679 9.732 1.00 29.56 205 TRP A N 1
ATOM 922 C CA . TRP A 1 197 ? 102.922 57.376 9.817 1.00 30.47 205 TRP A CA 1
ATOM 923 C C . TRP A 1 197 ? 102.889 56.752 8.404 1.00 29.36 205 TRP A C 1
ATOM 924 O O . TRP A 1 197 ? 103.169 55.554 8.253 1.00 27.66 205 TRP A O 1
ATOM 935 N N . ILE A 1 198 ? 102.544 57.575 7.378 1.00 24.22 206 ILE A N 1
ATOM 936 C CA . ILE A 1 198 ? 102.508 57.137 5.966 1.00 22.94 206 ILE A CA 1
ATOM 937 C C . ILE A 1 198 ? 103.904 56.728 5.512 1.00 26.12 206 ILE A C 1
ATOM 938 O O . ILE A 1 198 ? 104.057 55.670 4.895 1.00 25.70 206 ILE A O 1
ATOM 943 N N . LEU A 1 199 ? 104.925 57.536 5.846 1.00 24.64 207 LEU A N 1
ATOM 944 C CA . LEU A 1 199 ? 106.324 57.172 5.535 1.00 24.75 207 LEU A CA 1
ATOM 945 C C . LEU A 1 199 ? 106.702 55.830 6.165 1.00 28.01 207 LEU A C 1
ATOM 946 O O . LEU A 1 199 ? 107.318 54.994 5.504 1.00 26.96 207 LEU A O 1
ATOM 951 N N . GLY A 1 200 ? 106.250 55.596 7.395 1.00 26.80 208 GLY A N 1
ATOM 952 C CA . GLY A 1 200 ? 106.492 54.329 8.092 1.00 26.84 208 GLY A CA 1
ATOM 953 C C . GLY A 1 200 ? 105.844 53.151 7.384 1.00 30.26 208 GLY A C 1
ATOM 954 O O . GLY A 1 200 ? 106.447 52.076 7.285 1.00 28.75 208 GLY A O 1
ATOM 955 N N . ARG A 1 201 ? 104.612 53.357 6.857 1.00 26.41 209 ARG A N 1
ATOM 956 C CA . ARG A 1 201 ? 103.890 52.332 6.107 1.00 25.73 209 ARG A CA 1
ATOM 957 C C . ARG A 1 201 ? 104.539 52.102 4.749 1.00 27.72 209 ARG A C 1
ATOM 958 O O . ARG A 1 201 ? 104.637 50.958 4.323 1.00 27.19 209 ARG A O 1
ATOM 966 N N . MET A 1 202 ? 105.007 53.183 4.073 1.00 22.16 210 MET A N 1
ATOM 967 C CA . MET A 1 202 ? 105.739 53.043 2.801 1.00 21.34 210 MET A CA 1
ATOM 968 C C . MET A 1 202 ? 106.986 52.176 3.026 1.00 27.44 210 MET A C 1
ATOM 969 O O . MET A 1 202 ? 107.263 51.289 2.219 1.00 26.52 210 MET A O 1
ATOM 974 N N . LEU A 1 203 ? 107.677 52.365 4.175 1.00 26.78 211 LEU A N 1
ATOM 975 C CA . LEU A 1 203 ? 108.840 51.537 4.533 1.00 27.43 211 LEU A CA 1
ATOM 976 C C . LEU A 1 203 ? 108.416 50.064 4.760 1.00 32.18 211 LEU A C 1
ATOM 977 O O . LEU A 1 203 ? 109.005 49.173 4.146 1.00 32.31 211 LEU A O 1
ATOM 982 N N . GLN A 1 204 ? 107.386 49.823 5.615 1.00 30.73 212 GLN A N 1
ATOM 983 C CA . GLN A 1 204 ? 106.862 48.484 5.954 1.00 31.33 212 GLN A CA 1
ATOM 984 C C . GLN A 1 204 ? 106.446 47.718 4.701 1.00 36.07 212 GLN A C 1
ATOM 985 O O . GLN A 1 204 ? 106.734 46.528 4.592 1.00 35.76 212 GLN A O 1
ATOM 991 N N . LEU A 1 205 ? 105.768 48.417 3.755 1.00 32.51 213 LEU A N 1
ATOM 992 C CA . LEU A 1 205 ? 105.269 47.875 2.486 1.00 32.09 213 LEU A CA 1
ATOM 993 C C . LEU A 1 205 ? 106.361 47.673 1.423 1.00 34.17 213 LEU A C 1
ATOM 994 O O . LEU A 1 205 ? 106.088 47.102 0.368 1.00 34.51 213 LEU A O 1
ATOM 999 N N . GLY A 1 206 ? 107.577 48.133 1.702 1.00 29.82 214 GLY A N 1
ATOM 1000 C CA . GLY A 1 206 ? 108.691 47.993 0.769 1.00 28.97 214 GLY A CA 1
ATOM 1001 C C . GLY A 1 206 ? 108.666 48.950 -0.412 1.00 31.65 214 GLY A C 1
ATOM 1002 O O . GLY A 1 206 ? 109.364 48.712 -1.398 1.00 31.69 214 GLY A O 1
ATOM 1003 N N . TYR A 1 207 ? 107.870 50.054 -0.338 1.00 26.44 215 TYR A N 1
ATOM 1004 C CA . TYR A 1 207 ? 107.791 51.037 -1.425 1.00 25.46 215 TYR A CA 1
ATOM 1005 C C . TYR A 1 207 ? 109.024 51.944 -1.420 1.00 29.31 215 TYR A C 1
ATOM 1006 O O . TYR A 1 207 ? 109.409 52.486 -2.459 1.00 28.61 215 TYR A O 1
ATOM 1015 N N . ILE A 1 208 ? 109.606 52.146 -0.228 1.00 24.17 216 ILE A N 1
ATOM 1016 C CA . ILE A 1 208 ? 110.822 52.935 -0.053 1.00 23.29 216 ILE A CA 1
ATOM 1017 C C . ILE A 1 208 ? 111.835 52.147 0.782 1.00 27.71 216 ILE A C 1
ATOM 1018 O O . ILE A 1 208 ? 111.457 51.258 1.548 1.00 28.24 216 ILE A O 1
ATOM 1023 N N . SER A 1 209 ? 113.103 52.504 0.658 1.00 26.56 217 SER A N 1
ATOM 1024 C CA . SER A 1 209 ? 114.180 51.857 1.413 1.00 27.92 217 SER A CA 1
ATOM 1025 C C . SER A 1 209 ? 114.326 52.529 2.792 1.00 34.16 217 SER A C 1
ATOM 1026 O O . SER A 1 209 ? 113.742 53.606 3.022 1.00 32.42 217 SER A O 1
ATOM 1029 N N . GLN A 1 210 ? 115.131 51.902 3.695 1.00 32.22 218 GLN A N 1
ATOM 1030 C CA A GLN A 1 210 ? 115.402 52.443 5.026 0.50 32.55 218 GLN A CA 1
ATOM 1031 C CA B GLN A 1 210 ? 115.404 52.445 5.026 0.50 32.34 218 GLN A CA 1
ATOM 1032 C C . GLN A 1 210 ? 116.100 53.798 4.870 1.00 36.10 218 GLN A C 1
ATOM 1033 O O . GLN A 1 210 ? 115.790 54.731 5.610 1.00 34.17 218 GLN A O 1
ATOM 1044 N N . ALA A 1 211 ? 117.022 53.906 3.886 1.00 34.22 219 ALA A N 1
ATOM 1045 C CA . ALA A 1 211 ? 117.756 55.150 3.605 1.00 34.83 219 ALA A CA 1
ATOM 1046 C C . ALA A 1 211 ? 116.764 56.254 3.217 1.00 36.71 219 ALA A C 1
ATOM 1047 O O . ALA A 1 211 ? 116.799 57.340 3.800 1.00 36.80 219 ALA A O 1
ATOM 1049 N N . GLU A 1 212 ? 115.870 55.964 2.256 1.00 31.06 220 GLU A N 1
ATOM 1050 C CA . GLU A 1 212 ? 114.850 56.914 1.790 1.00 29.73 220 GLU A CA 1
ATOM 1051 C C . GLU A 1 212 ? 113.932 57.321 2.933 1.00 33.10 220 GLU A C 1
ATOM 1052 O O . GLU A 1 212 ? 113.617 58.501 3.056 1.00 33.32 220 GLU A O 1
ATOM 1058 N N . TYR A 1 213 ? 113.543 56.358 3.790 1.00 29.64 221 TYR A N 1
ATOM 1059 C CA . TYR A 1 213 ? 112.717 56.616 4.966 1.00 30.35 221 TYR A CA 1
ATOM 1060 C C . TYR A 1 213 ? 113.377 57.595 5.958 1.00 35.66 221 TYR A C 1
ATOM 1061 O O . TYR A 1 213 ? 112.753 58.601 6.322 1.00 34.55 221 TYR A O 1
ATOM 1070 N N . GLN A 1 214 ? 114.624 57.286 6.407 1.00 33.33 222 GLN A N 1
ATOM 1071 C CA . GLN A 1 214 ? 115.368 58.133 7.351 1.00 33.42 222 GLN A CA 1
ATOM 1072 C C . GLN A 1 214 ? 115.513 59.573 6.832 1.00 35.71 222 GLN A C 1
ATOM 1073 O O . GLN A 1 214 ? 115.288 60.532 7.584 1.00 33.81 222 GLN A O 1
ATOM 1079 N N . LYS A 1 215 ? 115.812 59.719 5.528 1.00 31.19 223 LYS A N 1
ATOM 1080 C CA . LYS A 1 215 ? 115.915 61.025 4.879 1.00 31.03 223 LYS A CA 1
ATOM 1081 C C . LYS A 1 215 ? 114.551 61.750 4.940 1.00 33.89 223 LYS A C 1
ATOM 1082 O O . LYS A 1 215 ? 114.476 62.904 5.367 1.00 33.53 223 LYS A O 1
ATOM 1088 N N . ALA A 1 216 ? 113.477 61.045 4.557 1.00 28.94 224 ALA A N 1
ATOM 1089 C CA . ALA A 1 216 ? 112.119 61.606 4.514 1.00 28.54 224 ALA A CA 1
ATOM 1090 C C . ALA A 1 216 ? 111.584 62.023 5.887 1.00 33.16 224 ALA A C 1
ATOM 1091 O O . ALA A 1 216 ? 111.138 63.155 6.007 1.00 31.83 224 ALA A O 1
ATOM 1093 N N . VAL A 1 217 ? 111.654 61.140 6.928 1.00 33.16 225 VAL A N 1
ATOM 1094 C CA . VAL A 1 217 ? 111.163 61.507 8.270 1.00 35.56 225 VAL A CA 1
ATOM 1095 C C . VAL A 1 217 ? 111.865 62.709 8.898 1.00 42.45 225 VAL A C 1
ATOM 1096 O O . VAL A 1 217 ? 111.217 63.500 9.583 1.00 43.84 225 VAL A O 1
ATOM 1100 N N . ALA A 1 218 ? 113.176 62.856 8.639 1.00 40.56 226 ALA A N 1
ATOM 1101 C CA . ALA A 1 218 ? 114.003 63.957 9.158 1.00 40.76 226 ALA A CA 1
ATOM 1102 C C . ALA A 1 218 ? 113.705 65.285 8.463 1.00 44.85 226 ALA A C 1
ATOM 1103 O O . ALA A 1 218 ? 114.083 66.347 8.970 1.00 45.82 226 ALA A O 1
ATOM 1105 N N . GLU A 1 219 ? 113.033 65.228 7.300 1.00 38.96 227 GLU A N 1
ATOM 1106 C CA . GLU A 1 219 ? 112.705 66.403 6.511 1.00 38.37 227 GLU A CA 1
ATOM 1107 C C . GLU A 1 219 ? 111.666 67.281 7.213 1.00 40.73 227 GLU A C 1
ATOM 1108 O O . GLU A 1 219 ? 110.647 66.762 7.674 1.00 39.80 227 GLU A O 1
ATOM 1114 N N . PRO A 1 220 ? 111.887 68.612 7.311 1.00 39.24 228 PRO A N 1
ATOM 1115 C CA . PRO A 1 220 ? 110.849 69.476 7.899 1.00 38.60 228 PRO A CA 1
ATOM 1116 C C . PRO A 1 220 ? 109.681 69.625 6.908 1.00 41.71 228 PRO A C 1
ATOM 1117 O O . PRO A 1 220 ? 109.830 69.266 5.729 1.00 38.56 228 PRO A O 1
ATOM 1121 N N . ILE A 1 221 ? 108.534 70.167 7.376 1.00 39.45 229 ILE A N 1
ATOM 1122 C CA . ILE A 1 221 ? 107.340 70.408 6.543 1.00 39.59 229 ILE A CA 1
ATOM 1123 C C . ILE A 1 221 ? 107.728 71.093 5.213 1.00 39.33 229 ILE A C 1
ATOM 1124 O O . ILE A 1 221 ? 107.303 70.642 4.157 1.00 37.07 229 ILE A O 1
ATOM 1129 N N . ASN A 1 222 ? 108.555 72.158 5.274 1.00 35.86 230 ASN A N 1
ATOM 1130 C CA . ASN A 1 222 ? 109.077 72.882 4.102 1.00 34.91 230 ASN A CA 1
ATOM 1131 C C . ASN A 1 222 ? 108.001 73.383 3.139 1.00 36.49 230 ASN A C 1
ATOM 1132 O O . ASN A 1 222 ? 108.130 73.220 1.925 1.00 35.78 230 ASN A O 1
ATOM 1137 N N . LEU A 1 223 ? 106.947 74.011 3.672 1.00 32.82 231 LEU A N 1
ATOM 1138 C CA . LEU A 1 223 ? 105.907 74.585 2.818 1.00 32.63 231 LEU A CA 1
ATOM 1139 C C . LEU A 1 223 ? 106.496 75.752 2.040 1.00 36.12 231 LEU A C 1
ATOM 1140 O O . LEU A 1 223 ? 107.353 76.462 2.566 1.00 36.87 231 LEU A O 1
ATOM 1145 N N . ASN A 1 224 ? 106.112 75.886 0.768 1.00 31.03 232 ASN A N 1
ATOM 1146 C CA . ASN A 1 224 ? 106.540 76.974 -0.120 1.00 29.86 232 ASN A CA 1
ATOM 1147 C C . ASN A 1 224 ? 105.293 77.350 -0.885 1.00 34.65 232 ASN A C 1
ATOM 1148 O O . ASN A 1 224 ? 105.080 76.884 -2.007 1.00 33.75 232 ASN A O 1
ATOM 1153 N N . MET A 1 225 ? 104.409 78.126 -0.240 1.00 31.72 233 MET A N 1
ATOM 1154 C CA . MET A 1 225 ? 103.110 78.413 -0.824 1.00 31.47 233 MET A CA 1
ATOM 1155 C C . MET A 1 225 ? 103.087 79.652 -1.671 1.00 34.59 233 MET A C 1
ATOM 1156 O O . MET A 1 225 ? 103.241 80.744 -1.126 1.00 33.89 233 MET A O 1
ATOM 1161 N N . PRO A 1 226 ? 102.844 79.516 -2.994 1.00 29.51 234 PRO A N 1
ATOM 1162 C CA . PRO A 1 226 ? 102.757 80.711 -3.838 1.00 29.10 234 PRO A CA 1
ATOM 1163 C C . PRO A 1 226 ? 101.483 81.507 -3.564 1.00 31.82 234 PRO A C 1
ATOM 1164 O O . PRO A 1 226 ? 100.436 80.937 -3.238 1.00 29.02 234 PRO A O 1
ATOM 1168 N N . ASN A 1 227 ? 101.582 82.840 -3.674 1.00 28.61 235 ASN A N 1
ATOM 1169 C CA . ASN A 1 227 ? 100.410 83.691 -3.513 1.00 28.53 235 ASN A CA 1
ATOM 1170 C C . ASN A 1 227 ? 99.556 83.533 -4.783 1.00 34.89 235 ASN A C 1
ATOM 1171 O O . ASN A 1 227 ? 100.061 83.681 -5.898 1.00 37.16 235 ASN A O 1
ATOM 1176 N N . ARG A 1 228 ? 98.290 83.196 -4.621 1.00 32.34 236 ARG A N 1
ATOM 1177 C CA . ARG A 1 228 ? 97.406 83.041 -5.784 1.00 32.64 236 ARG A CA 1
ATOM 1178 C C . ARG A 1 228 ? 96.458 84.233 -5.969 1.00 36.97 236 ARG A C 1
ATOM 1179 O O . ARG A 1 228 ? 95.645 84.238 -6.892 1.00 35.46 236 ARG A O 1
ATOM 1187 N N . ASP A 1 229 ? 96.629 85.272 -5.132 1.00 34.53 237 ASP A N 1
ATOM 1188 C CA . ASP A 1 229 ? 95.881 86.527 -5.242 1.00 34.27 237 ASP A CA 1
ATOM 1189 C C . ASP A 1 229 ? 96.886 87.605 -5.642 1.00 38.29 237 ASP A C 1
ATOM 1190 O O . ASP A 1 229 ? 97.679 88.035 -4.809 1.00 40.84 237 ASP A O 1
ATOM 1195 N N . LEU A 1 230 ? 96.890 87.985 -6.928 1.00 31.62 238 LEU A N 1
ATOM 1196 C CA . LEU A 1 230 ? 97.814 88.957 -7.498 1.00 30.51 238 LEU A CA 1
ATOM 1197 C C . LEU A 1 230 ? 97.104 90.295 -7.522 1.00 30.04 238 LEU A C 1
ATOM 1198 O O . LEU A 1 230 ? 96.124 90.427 -8.239 1.00 29.28 238 LEU A O 1
ATOM 1203 N N . ASN A 1 231 ? 97.561 91.245 -6.713 1.00 27.74 239 ASN A N 1
ATOM 1204 C CA . ASN A 1 231 ? 96.930 92.576 -6.594 1.00 27.05 239 ASN A CA 1
ATOM 1205 C C . ASN A 1 231 ? 97.995 93.605 -6.136 1.00 31.46 239 ASN A C 1
ATOM 1206 O O . ASN A 1 231 ? 97.966 94.103 -5.012 1.00 31.76 239 ASN A O 1
ATOM 1211 N N . ASN A 1 232 ? 98.970 93.853 -7.000 1.00 29.15 240 ASN A N 1
ATOM 1212 C CA . ASN A 1 232 ? 100.112 94.708 -6.702 1.00 31.59 240 ASN A CA 1
ATOM 1213 C C . ASN A 1 232 ? 100.173 95.999 -7.504 1.00 37.44 240 ASN A C 1
ATOM 1214 O O . ASN A 1 232 ? 101.148 96.727 -7.342 1.00 39.70 240 ASN A O 1
ATOM 1219 N N . ILE A 1 233 ? 99.176 96.283 -8.370 1.00 32.49 241 ILE A N 1
ATOM 1220 C CA . ILE A 1 233 ? 99.207 97.493 -9.203 1.00 31.40 241 ILE A CA 1
ATOM 1221 C C . ILE A 1 233 ? 98.397 98.624 -8.582 1.00 32.79 241 ILE A C 1
ATOM 1222 O O . ILE A 1 233 ? 98.949 99.694 -8.313 1.00 30.79 241 ILE A O 1
ATOM 1227 N N . HIS A 1 234 ? 97.085 98.395 -8.384 1.00 28.00 242 HIS A N 1
ATOM 1228 C CA . HIS A 1 234 ? 96.168 99.386 -7.783 1.00 26.73 242 HIS A CA 1
ATOM 1229 C C . HIS A 1 234 ? 95.373 98.614 -6.740 1.00 26.84 242 HIS A C 1
ATOM 1230 O O . HIS A 1 234 ? 94.224 98.237 -6.982 1.00 24.65 242 HIS A O 1
ATOM 1237 N N . PRO A 1 235 ? 96.023 98.314 -5.600 1.00 25.15 243 PRO A N 1
ATOM 1238 C CA . PRO A 1 235 ? 95.417 97.388 -4.625 1.00 25.39 243 PRO A CA 1
ATOM 1239 C C . PRO A 1 235 ? 94.019 97.635 -4.111 1.00 27.09 243 PRO A C 1
ATOM 1240 O O . PRO A 1 235 ? 93.253 96.682 -4.003 1.00 26.51 243 PRO A O 1
ATOM 1244 N N . TYR A 1 236 ? 93.657 98.896 -3.801 1.00 23.72 244 TYR A N 1
ATOM 1245 C CA . TYR A 1 236 ? 92.301 99.162 -3.316 1.00 21.63 244 TYR A CA 1
ATOM 1246 C C . TYR A 1 236 ? 91.272 98.866 -4.388 1.00 23.57 244 TYR A C 1
ATOM 1247 O O . TYR A 1 236 ? 90.160 98.453 -4.063 1.00 24.33 244 TYR A O 1
ATOM 1256 N N . ALA A 1 237 ? 91.635 99.063 -5.660 1.00 21.16 245 ALA A N 1
ATOM 1257 C CA . ALA A 1 237 ? 90.717 98.834 -6.769 1.00 21.67 245 ALA A CA 1
ATOM 1258 C C . ALA A 1 237 ? 90.520 97.315 -6.958 1.00 25.70 245 ALA A C 1
ATOM 1259 O O . ALA A 1 237 ? 89.382 96.854 -7.031 1.00 26.21 245 ALA A O 1
ATOM 1261 N N . GLY A 1 238 ? 91.612 96.565 -6.964 1.00 24.12 246 GLY A N 1
ATOM 1262 C CA . GLY A 1 238 ? 91.534 95.106 -7.057 1.00 24.38 246 GLY A CA 1
ATOM 1263 C C . GLY A 1 238 ? 90.726 94.501 -5.927 1.00 27.80 246 GLY A C 1
ATOM 1264 O O . GLY A 1 238 ? 89.853 93.661 -6.167 1.00 28.32 246 GLY A O 1
ATOM 1265 N N . GLU A 1 239 ? 91.027 94.913 -4.672 1.00 24.06 247 GLU A N 1
ATOM 1266 C CA . GLU A 1 239 ? 90.332 94.425 -3.487 1.00 23.40 247 GLU A CA 1
ATOM 1267 C C . GLU A 1 239 ? 88.853 94.816 -3.453 1.00 27.46 247 GLU A C 1
ATOM 1268 O O . GLU A 1 239 ? 88.040 94.043 -2.956 1.00 26.60 247 GLU A O 1
ATOM 1274 N N . MET A 1 240 ? 88.495 96.018 -3.948 1.00 21.73 248 MET A N 1
ATOM 1275 C CA . MET A 1 240 ? 87.081 96.393 -3.957 1.00 21.60 248 MET A CA 1
ATOM 1276 C C . MET A 1 240 ? 86.248 95.346 -4.745 1.00 26.88 248 MET A C 1
ATOM 1277 O O . MET A 1 240 ? 85.165 94.946 -4.316 1.00 27.23 248 MET A O 1
ATOM 1282 N N . VAL A 1 241 ? 86.759 94.906 -5.880 1.00 24.64 249 VAL A N 1
ATOM 1283 C CA . VAL A 1 241 ? 86.088 93.915 -6.716 1.00 24.49 249 VAL A CA 1
ATOM 1284 C C . VAL A 1 241 ? 85.991 92.571 -5.978 1.00 26.86 249 VAL A C 1
ATOM 1285 O O . VAL A 1 241 ? 84.901 92.025 -5.862 1.00 25.58 249 VAL A O 1
ATOM 1289 N N . ARG A 1 242 ? 87.112 92.077 -5.448 1.00 23.68 250 ARG A N 1
ATOM 1290 C CA . ARG A 1 242 ? 87.137 90.777 -4.753 1.00 23.09 250 ARG A CA 1
ATOM 1291 C C . ARG A 1 242 ? 86.271 90.773 -3.496 1.00 28.54 250 ARG A C 1
ATOM 1292 O O . ARG A 1 242 ? 85.420 89.889 -3.347 1.00 30.01 250 ARG A O 1
ATOM 1300 N N . SER A 1 243 ? 86.468 91.765 -2.607 1.00 25.90 251 SER A N 1
ATOM 1301 C CA . SER A 1 243 ? 85.748 91.897 -1.345 1.00 26.27 251 SER A CA 1
ATOM 1302 C C . SER A 1 243 ? 84.220 92.005 -1.564 1.00 29.54 251 SER A C 1
ATOM 1303 O O . SER A 1 243 ? 83.460 91.292 -0.902 1.00 29.15 251 SER A O 1
ATOM 1306 N N . GLU A 1 244 ? 83.783 92.851 -2.510 1.00 25.47 252 GLU A N 1
ATOM 1307 C CA . GLU A 1 244 ? 82.348 93.033 -2.777 1.00 25.54 252 GLU A CA 1
ATOM 1308 C C . GLU A 1 244 ? 81.687 91.771 -3.337 1.00 29.74 252 GLU A C 1
ATOM 1309 O O . GLU A 1 244 ? 80.622 91.384 -2.844 1.00 30.18 252 GLU A O 1
ATOM 1315 N N . LEU A 1 245 ? 82.320 91.128 -4.327 1.00 25.81 253 LEU A N 1
ATOM 1316 C CA . LEU A 1 245 ? 81.804 89.885 -4.928 1.00 26.80 253 LEU A CA 1
ATOM 1317 C C . LEU A 1 245 ? 81.676 88.761 -3.905 1.00 30.73 253 LEU A C 1
ATOM 1318 O O . LEU A 1 245 ? 80.638 88.110 -3.861 1.00 29.95 253 LEU A O 1
ATOM 1323 N N . VAL A 1 246 ? 82.688 88.583 -3.031 1.00 28.43 254 VAL A N 1
ATOM 1324 C CA . VAL A 1 246 ? 82.653 87.548 -1.987 1.00 29.34 254 VAL A CA 1
ATOM 1325 C C . VAL A 1 246 ? 81.567 87.884 -0.947 1.00 34.45 254 VAL A C 1
ATOM 1326 O O . VAL A 1 246 ? 80.809 86.993 -0.562 1.00 34.60 254 VAL A O 1
ATOM 1330 N N . LYS A 1 247 ? 81.446 89.174 -0.567 1.00 29.68 255 LYS A N 1
ATOM 1331 C CA . LYS A 1 247 ? 80.459 89.649 0.410 1.00 29.51 255 LYS A CA 1
ATOM 1332 C C . LYS A 1 247 ? 79.014 89.343 -0.030 1.00 34.32 255 LYS A C 1
ATOM 1333 O O . LYS A 1 247 ? 78.213 88.855 0.771 1.00 34.13 255 LYS A O 1
ATOM 1339 N N . HIS A 1 248 ? 78.708 89.595 -1.301 1.00 29.86 256 HIS A N 1
ATOM 1340 C CA . HIS A 1 248 ? 77.365 89.387 -1.823 1.00 30.11 256 HIS A CA 1
ATOM 1341 C C . HIS A 1 248 ? 77.099 87.989 -2.383 1.00 34.07 256 HIS A C 1
ATOM 1342 O O . HIS A 1 248 ? 75.943 87.560 -2.383 1.00 34.46 256 HIS A O 1
ATOM 1349 N N . PHE A 1 249 ? 78.130 87.307 -2.923 1.00 30.20 257 PHE A N 1
ATOM 1350 C CA . PHE A 1 249 ? 77.940 86.014 -3.607 1.00 30.48 257 PHE A CA 1
ATOM 1351 C C . PHE A 1 249 ? 78.792 84.823 -3.147 1.00 37.10 257 PHE A C 1
ATOM 1352 O O . PHE A 1 249 ? 78.688 83.758 -3.757 1.00 37.10 257 PHE A O 1
ATOM 1360 N N . GLY A 1 250 ? 79.627 85.001 -2.122 1.00 35.02 258 GLY A N 1
ATOM 1361 C CA . GLY A 1 250 ? 80.489 83.933 -1.598 1.00 35.86 258 GLY A CA 1
ATOM 1362 C C . GLY A 1 250 ? 81.676 83.554 -2.469 1.00 41.89 258 GLY A C 1
ATOM 1363 O O . GLY A 1 250 ? 81.846 84.086 -3.571 1.00 39.90 258 GLY A O 1
ATOM 1364 N N . GLU A 1 251 ? 82.492 82.577 -1.996 1.00 40.99 259 GLU A N 1
ATOM 1365 C CA . GLU A 1 251 ? 83.698 82.113 -2.689 1.00 41.68 259 GLU A CA 1
ATOM 1366 C C . GLU A 1 251 ? 83.552 81.647 -4.161 1.00 46.78 259 GLU A C 1
ATOM 1367 O O . GLU A 1 251 ? 84.515 81.748 -4.919 1.00 47.91 259 GLU A O 1
ATOM 1373 N N . GLN A 1 252 ? 82.347 81.222 -4.590 1.00 43.93 260 GLN A N 1
ATOM 1374 C CA . GLN A 1 252 ? 82.053 80.797 -5.976 1.00 44.50 260 GLN A CA 1
ATOM 1375 C C . GLN A 1 252 ? 82.283 81.954 -6.953 1.00 47.28 260 GLN A C 1
ATOM 1376 O O . GLN A 1 252 ? 82.524 81.717 -8.150 1.00 47.30 260 GLN A O 1
ATOM 1382 N N . ALA A 1 253 ? 82.215 83.211 -6.432 1.00 41.95 261 ALA A N 1
ATOM 1383 C CA . ALA A 1 253 ? 82.453 84.417 -7.203 1.00 41.68 261 ALA A CA 1
ATOM 1384 C C . ALA A 1 253 ? 83.843 84.402 -7.806 1.00 44.69 261 ALA A C 1
ATOM 1385 O O . ALA A 1 253 ? 84.000 84.781 -8.963 1.00 46.23 261 ALA A O 1
ATOM 1387 N N . ILE A 1 254 ? 84.840 83.926 -7.036 1.00 39.02 262 ILE A N 1
ATOM 1388 C CA . ILE A 1 254 ? 86.231 83.818 -7.461 1.00 38.74 262 ILE A CA 1
ATOM 1389 C C . ILE A 1 254 ? 86.424 82.651 -8.434 1.00 42.16 262 ILE A C 1
ATOM 1390 O O . ILE A 1 254 ? 87.132 82.807 -9.432 1.00 41.26 262 ILE A O 1
ATOM 1395 N N . ASP A 1 255 ? 85.780 81.490 -8.156 1.00 38.31 263 ASP A N 1
ATOM 1396 C CA . ASP A 1 255 ? 85.884 80.279 -8.982 1.00 38.61 263 ASP A CA 1
ATOM 1397 C C . ASP A 1 255 ? 85.265 80.425 -10.360 1.00 44.34 263 ASP A C 1
ATOM 1398 O O . ASP A 1 255 ? 85.621 79.669 -11.266 1.00 44.62 263 ASP A O 1
ATOM 1403 N N . SER A 1 256 ? 84.371 81.427 -10.532 1.00 41.90 264 SER A N 1
ATOM 1404 C CA . SER A 1 256 ? 83.664 81.724 -11.778 1.00 42.08 264 SER A CA 1
ATOM 1405 C C . SER A 1 256 ? 84.602 81.950 -12.968 1.00 46.22 264 SER A C 1
ATOM 1406 O O . SER A 1 256 ? 84.226 81.661 -14.108 1.00 48.31 264 SER A O 1
ATOM 1409 N N . GLY A 1 257 ? 85.787 82.496 -12.695 1.00 40.11 265 GLY A N 1
ATOM 1410 C CA . GLY A 1 257 ? 86.780 82.822 -13.716 1.00 39.39 265 GLY A CA 1
ATOM 1411 C C . GLY A 1 257 ? 86.376 84.002 -14.586 1.00 41.15 265 GLY A C 1
ATOM 1412 O O . GLY A 1 257 ? 86.926 84.192 -15.677 1.00 40.57 265 GLY A O 1
ATOM 1413 N N . TYR A 1 258 ? 85.410 84.804 -14.098 1.00 36.83 266 TYR A N 1
ATOM 1414 C CA . TYR A 1 258 ? 84.887 85.984 -14.804 1.00 36.57 266 TYR A CA 1
ATOM 1415 C C . TYR A 1 258 ? 85.938 87.072 -14.932 1.00 39.06 266 TYR A C 1
ATOM 1416 O O . TYR A 1 258 ? 86.832 87.164 -14.086 1.00 39.07 266 TYR A O 1
ATOM 1425 N N . LYS A 1 259 ? 85.826 87.896 -15.984 1.00 33.93 267 LYS A N 1
ATOM 1426 C CA . LYS A 1 259 ? 86.716 89.036 -16.219 1.00 32.23 267 LYS A CA 1
ATOM 1427 C C . LYS A 1 259 ? 85.853 90.269 -15.942 1.00 33.16 267 LYS A C 1
ATOM 1428 O O . LYS A 1 259 ? 84.858 90.489 -16.639 1.00 31.80 267 LYS A O 1
ATOM 1434 N N . VAL A 1 260 ? 86.199 91.013 -14.878 1.00 27.95 268 VAL A N 1
ATOM 1435 C CA . VAL A 1 260 ? 85.446 92.161 -14.413 1.00 26.88 268 VAL A CA 1
ATOM 1436 C C . VAL A 1 260 ? 86.093 93.424 -14.955 1.00 30.69 268 VAL A C 1
ATOM 1437 O O . VAL A 1 260 ? 87.205 93.768 -14.570 1.00 30.43 268 VAL A O 1
ATOM 1441 N N . TYR A 1 261 ? 85.396 94.088 -15.863 1.00 28.59 269 TYR A N 1
ATOM 1442 C CA . TYR A 1 261 ? 85.878 95.324 -16.470 1.00 28.49 269 TYR A CA 1
ATOM 1443 C C . TYR A 1 261 ? 85.274 96.449 -15.660 1.00 29.67 269 TYR A C 1
ATOM 1444 O O . TYR A 1 261 ? 84.049 96.645 -15.646 1.00 28.96 269 TYR A O 1
ATOM 1453 N N . THR A 1 262 ? 86.134 97.095 -14.877 1.00 26.60 270 THR A N 1
ATOM 1454 C CA . THR A 1 262 ? 85.736 98.152 -13.952 1.00 24.07 270 THR A CA 1
ATOM 1455 C C . THR A 1 262 ? 85.680 99.505 -14.627 1.00 27.76 270 THR A C 1
ATOM 1456 O O . THR A 1 262 ? 86.119 99.673 -15.776 1.00 27.94 270 THR A O 1
ATOM 1460 N N . THR A 1 263 ? 85.117 100.463 -13.892 1.00 23.34 271 THR A N 1
ATOM 1461 C CA . THR A 1 263 ? 84.981 101.874 -14.299 1.00 23.22 271 THR A CA 1
ATOM 1462 C C . THR A 1 263 ? 86.250 102.646 -13.903 1.00 27.35 271 THR A C 1
ATOM 1463 O O . THR A 1 263 ? 86.390 103.826 -14.263 1.00 25.24 271 THR A O 1
ATOM 1467 N N . ILE A 1 264 ? 87.164 101.997 -13.162 1.00 23.82 272 ILE A N 1
ATOM 1468 C CA . ILE A 1 264 ? 88.417 102.623 -12.677 1.00 23.72 272 ILE A CA 1
ATOM 1469 C C . ILE A 1 264 ? 89.291 103.147 -13.804 1.00 26.88 272 ILE A C 1
ATOM 1470 O O . ILE A 1 264 ? 89.633 102.413 -14.710 1.00 27.14 272 ILE A O 1
ATOM 1475 N N . ASN A 1 265 ? 89.652 104.430 -13.729 1.00 23.54 273 ASN A N 1
ATOM 1476 C CA . ASN A 1 265 ? 90.519 105.056 -14.714 1.00 23.72 273 ASN A CA 1
ATOM 1477 C C . ASN A 1 265 ? 91.938 104.857 -14.170 1.00 26.99 273 ASN A C 1
ATOM 1478 O O . ASN A 1 265 ? 92.252 105.380 -13.090 1.00 24.87 273 ASN A O 1
ATOM 1483 N N . ALA A 1 266 ? 92.777 104.048 -14.880 1.00 26.05 274 ALA A N 1
ATOM 1484 C CA . ALA A 1 266 ? 94.129 103.704 -14.406 1.00 26.49 274 ALA A CA 1
ATOM 1485 C C . ALA A 1 266 ? 94.998 104.887 -14.006 1.00 28.41 274 ALA A C 1
ATOM 1486 O O . ALA A 1 266 ? 95.569 104.880 -12.906 1.00 27.52 274 ALA A O 1
ATOM 1488 N N . LYS A 1 267 ? 95.093 105.887 -14.891 1.00 25.80 275 LYS A N 1
ATOM 1489 C CA . LYS A 1 267 ? 95.868 107.112 -14.691 1.00 26.49 275 LYS A CA 1
ATOM 1490 C C . LYS A 1 267 ? 95.400 107.837 -13.424 1.00 26.31 275 LYS A C 1
ATOM 1491 O O . LYS A 1 267 ? 96.226 108.233 -12.596 1.00 24.38 275 LYS A O 1
ATOM 1497 N N . ARG A 1 268 ? 94.066 108.002 -13.282 1.00 22.68 276 ARG A N 1
ATOM 1498 C CA . ARG A 1 268 ? 93.474 108.703 -12.141 1.00 22.09 276 ARG A CA 1
ATOM 1499 C C . ARG A 1 268 ? 93.654 107.927 -10.858 1.00 23.35 276 ARG A C 1
ATOM 1500 O O . ARG A 1 268 ? 93.947 108.517 -9.814 1.00 21.15 276 ARG A O 1
ATOM 1508 N N . GLN A 1 269 ? 93.545 106.595 -10.931 1.00 21.30 277 GLN A N 1
ATOM 1509 C CA . GLN A 1 269 ? 93.796 105.759 -9.752 1.00 20.12 277 GLN A CA 1
ATOM 1510 C C . GLN A 1 269 ? 95.234 105.958 -9.253 1.00 22.51 277 GLN A C 1
ATOM 1511 O O . GLN A 1 269 ? 95.427 106.099 -8.041 1.00 22.26 277 GLN A O 1
ATOM 1517 N N . ALA A 1 270 ? 96.231 105.999 -10.173 1.00 20.90 278 ALA A N 1
ATOM 1518 C CA . ALA A 1 270 ? 97.656 106.196 -9.823 1.00 22.17 278 ALA A CA 1
ATOM 1519 C C . ALA A 1 270 ? 97.860 107.561 -9.164 1.00 25.45 278 ALA A C 1
ATOM 1520 O O . ALA A 1 270 ? 98.505 107.662 -8.111 1.00 24.39 278 ALA A O 1
ATOM 1522 N N . ILE A 1 271 ? 97.228 108.594 -9.734 1.00 22.78 279 ILE A N 1
ATOM 1523 C CA . ILE A 1 271 ? 97.301 109.957 -9.189 1.00 21.38 279 ILE A CA 1
ATOM 1524 C C . ILE A 1 271 ? 96.750 109.964 -7.735 1.00 24.17 279 ILE A C 1
ATOM 1525 O O . ILE A 1 271 ? 97.359 110.554 -6.836 1.00 24.02 279 ILE A O 1
ATOM 1530 N N . ALA A 1 272 ? 95.568 109.363 -7.546 1.00 20.95 280 ALA A N 1
ATOM 1531 C CA . ALA A 1 272 ? 94.892 109.291 -6.258 1.00 19.66 280 ALA A CA 1
ATOM 1532 C C . ALA A 1 272 ? 95.740 108.622 -5.188 1.00 21.77 280 ALA A C 1
ATOM 1533 O O . ALA A 1 272 ? 95.837 109.149 -4.087 1.00 20.68 280 ALA A O 1
ATOM 1535 N N . GLU A 1 273 ? 96.342 107.475 -5.500 1.00 21.97 281 GLU A N 1
ATOM 1536 C CA . GLU A 1 273 ? 97.183 106.722 -4.545 1.00 22.64 281 GLU A CA 1
ATOM 1537 C C . GLU A 1 273 ? 98.327 107.594 -4.031 1.00 26.48 281 GLU A C 1
ATOM 1538 O O . GLU A 1 273 ? 98.496 107.736 -2.811 1.00 24.62 281 GLU A O 1
ATOM 1544 N N . LYS A 1 274 ? 99.009 108.285 -4.966 1.00 24.02 282 LYS A N 1
ATOM 1545 C CA . LYS A 1 274 ? 100.129 109.162 -4.642 1.00 23.68 282 LYS A CA 1
ATOM 1546 C C . LYS A 1 274 ? 99.698 110.412 -3.850 1.00 26.93 282 LYS A C 1
ATOM 1547 O O . LYS A 1 274 ? 100.371 110.779 -2.879 1.00 26.35 282 LYS A O 1
ATOM 1553 N N . ALA A 1 275 ? 98.555 111.021 -4.230 1.00 23.51 283 ALA A N 1
ATOM 1554 C CA . ALA A 1 275 ? 98.009 112.221 -3.568 1.00 22.68 283 ALA A CA 1
ATOM 1555 C C . ALA A 1 275 ? 97.649 111.909 -2.118 1.00 23.78 283 ALA A C 1
ATOM 1556 O O . ALA A 1 275 ? 97.970 112.695 -1.235 1.00 22.67 283 ALA A O 1
ATOM 1558 N N . VAL A 1 276 ? 97.023 110.745 -1.868 1.00 21.04 284 VAL A N 1
ATOM 1559 C CA . VAL A 1 276 ? 96.690 110.368 -0.497 1.00 21.16 284 VAL A CA 1
ATOM 1560 C C . VAL A 1 276 ? 97.964 110.104 0.323 1.00 24.35 284 VAL A C 1
ATOM 1561 O O . VAL A 1 276 ? 98.098 110.634 1.428 1.00 25.35 284 VAL A O 1
ATOM 1565 N N . GLN A 1 277 ? 98.888 109.301 -0.220 1.00 22.15 285 GLN A N 1
ATOM 1566 C CA . GLN A 1 277 ? 100.158 108.965 0.462 1.00 22.64 285 GLN A CA 1
ATOM 1567 C C . GLN A 1 277 ? 100.914 110.248 0.903 1.00 27.64 285 GLN A C 1
ATOM 1568 O O . GLN A 1 277 ? 101.193 110.430 2.091 1.00 27.45 285 GLN A O 1
ATOM 1574 N N . ASP A 1 278 ? 101.145 111.167 -0.050 1.00 25.36 286 ASP A N 1
ATOM 1575 C CA . ASP A 1 278 ? 101.798 112.465 0.165 1.00 26.10 286 ASP A CA 1
ATOM 1576 C C . ASP A 1 278 ? 101.050 113.352 1.164 1.00 28.84 286 ASP A C 1
ATOM 1577 O O . ASP A 1 278 ? 101.679 113.921 2.046 1.00 28.44 286 ASP A O 1
ATOM 1582 N N . GLY A 1 279 ? 99.718 113.432 1.043 1.00 24.18 287 GLY A N 1
ATOM 1583 C CA . GLY A 1 279 ? 98.908 114.266 1.937 1.00 23.58 287 GLY A CA 1
ATOM 1584 C C . GLY A 1 279 ? 98.945 113.805 3.384 1.00 25.09 287 GLY A C 1
ATOM 1585 O O . GLY A 1 279 ? 99.013 114.627 4.305 1.00 25.12 287 GLY A O 1
ATOM 1586 N N . LEU A 1 280 ? 98.858 112.475 3.596 1.00 23.15 288 LEU A N 1
ATOM 1587 C CA . LEU A 1 280 ? 98.909 111.932 4.953 1.00 22.99 288 LEU A CA 1
ATOM 1588 C C . LEU A 1 280 ? 100.298 112.107 5.574 1.00 27.87 288 LEU A C 1
ATOM 1589 O O . LEU A 1 280 ? 100.398 112.378 6.773 1.00 26.68 288 LEU A O 1
ATOM 1594 N N . GLU A 1 281 ? 101.363 112.021 4.746 1.00 25.82 289 GLU A N 1
ATOM 1595 C CA . GLU A 1 281 ? 102.748 112.219 5.207 1.00 27.33 289 GLU A CA 1
ATOM 1596 C C . GLU A 1 281 ? 102.992 113.675 5.587 1.00 31.50 289 GLU A C 1
ATOM 1597 O O . GLU A 1 281 ? 103.652 113.932 6.590 1.00 30.93 289 GLU A O 1
ATOM 1603 N N . ALA A 1 282 ? 102.414 114.628 4.829 1.00 30.00 290 ALA A N 1
ATOM 1604 C CA . ALA A 1 282 ? 102.557 116.053 5.151 1.00 29.91 290 ALA A CA 1
ATOM 1605 C C . ALA A 1 282 ? 101.925 116.335 6.516 1.00 32.73 290 ALA A C 1
ATOM 1606 O O . ALA A 1 282 ? 102.586 116.936 7.361 1.00 32.75 290 ALA A O 1
ATOM 1608 N N . TYR A 1 283 ? 100.710 115.799 6.784 1.00 29.26 291 TYR A N 1
ATOM 1609 C CA . TYR A 1 283 ? 100.077 115.941 8.103 1.00 28.78 291 TYR A CA 1
ATOM 1610 C C . TYR A 1 283 ? 100.985 115.282 9.161 1.00 31.99 291 TYR A C 1
ATOM 1611 O O . TYR A 1 283 ? 101.315 115.891 10.187 1.00 31.47 291 TYR A O 1
ATOM 1620 N N . ASP A 1 284 ? 101.309 114.003 8.933 1.00 28.39 292 ASP A N 1
ATOM 1621 C CA . ASP A 1 284 ? 102.090 113.222 9.881 1.00 28.96 292 ASP A CA 1
ATOM 1622 C C . ASP A 1 284 ? 103.395 113.908 10.310 1.00 34.38 292 ASP A C 1
ATOM 1623 O O . ASP A 1 284 ? 103.696 113.942 11.507 1.00 35.70 292 ASP A O 1
ATOM 1628 N N . ARG A 1 285 ? 104.147 114.460 9.342 1.00 31.97 293 ARG A N 1
ATOM 1629 C CA . ARG A 1 285 ? 105.426 115.140 9.589 1.00 34.24 293 ARG A CA 1
ATOM 1630 C C . ARG A 1 285 ? 105.299 116.366 10.491 1.00 39.35 293 ARG A C 1
ATOM 1631 O O . ARG A 1 285 ? 106.122 116.537 11.391 1.00 38.97 293 ARG A O 1
ATOM 1639 N N . ARG A 1 286 ? 104.262 117.210 10.262 1.00 35.40 294 ARG A N 1
ATOM 1640 C CA . ARG A 1 286 ? 103.969 118.417 11.049 1.00 35.15 294 ARG A CA 1
ATOM 1641 C C . ARG A 1 286 ? 103.753 118.044 12.500 1.00 37.78 294 ARG A C 1
ATOM 1642 O O . ARG A 1 286 ? 104.029 118.847 13.391 1.00 39.52 294 ARG A O 1
ATOM 1650 N N . HIS A 1 287 ? 103.155 116.876 12.729 1.00 31.34 295 HIS A N 1
ATOM 1651 C CA . HIS A 1 287 ? 102.790 116.431 14.058 1.00 31.66 295 HIS A CA 1
ATOM 1652 C C . HIS A 1 287 ? 103.872 115.744 14.876 1.00 37.22 295 HIS A C 1
ATOM 1653 O O . HIS A 1 287 ? 103.662 115.459 16.055 1.00 38.07 295 HIS A O 1
ATOM 1660 N N . GLY A 1 288 ? 105.031 115.553 14.257 1.00 34.24 296 GLY A N 1
ATOM 1661 C CA . GLY A 1 288 ? 106.222 115.013 14.906 1.00 34.26 296 GLY A CA 1
ATOM 1662 C C . GLY A 1 288 ? 106.452 113.512 14.888 1.00 37.04 296 GLY A C 1
ATOM 1663 O O . GLY A 1 288 ? 105.556 112.701 14.610 1.00 34.42 296 GLY A O 1
ATOM 1664 N N . TRP A 1 289 ? 107.697 113.152 15.223 1.00 35.48 297 TRP A N 1
ATOM 1665 C CA . TRP A 1 289 ? 108.207 111.786 15.344 1.00 35.56 297 TRP A CA 1
ATOM 1666 C C . TRP A 1 289 ? 107.573 111.140 16.579 1.00 38.43 297 TRP A C 1
ATOM 1667 O O . TRP A 1 289 ? 107.614 111.707 17.665 1.00 39.58 297 TRP A O 1
ATOM 1678 N N . ARG A 1 290 ? 106.927 110.001 16.388 1.00 33.14 298 ARG A N 1
ATOM 1679 C CA . ARG A 1 290 ? 106.207 109.268 17.428 1.00 32.94 298 ARG A CA 1
ATOM 1680 C C . ARG A 1 290 ? 106.981 108.023 17.892 1.00 37.04 298 ARG A C 1
ATOM 1681 O O . ARG A 1 290 ? 106.412 107.132 18.527 1.00 36.92 298 ARG A O 1
ATOM 1689 N N . GLY A 1 291 ? 108.277 107.997 17.602 1.00 34.57 299 GLY A N 1
ATOM 1690 C CA . GLY A 1 291 ? 109.147 106.886 17.990 1.00 34.87 299 GLY A CA 1
ATOM 1691 C C . GLY A 1 291 ? 109.078 105.736 17.013 1.00 37.80 299 GLY A C 1
ATOM 1692 O O . GLY A 1 291 ? 108.275 105.759 16.077 1.00 36.71 299 GLY A O 1
ATOM 1693 N N . ALA A 1 292 ? 109.921 104.715 17.204 1.00 35.24 300 ALA A N 1
ATOM 1694 C CA . ALA A 1 292 ? 109.934 103.557 16.315 1.00 34.19 300 ALA A CA 1
ATOM 1695 C C . ALA A 1 292 ? 108.587 102.840 16.264 1.00 37.07 300 ALA A C 1
ATOM 1696 O O . ALA A 1 292 ? 107.870 102.797 17.261 1.00 35.43 300 ALA A O 1
ATOM 1698 N N . GLU A 1 293 ? 108.291 102.219 15.113 1.00 33.68 301 GLU A N 1
ATOM 1699 C CA . GLU A 1 293 ? 107.092 101.438 14.837 1.00 33.67 301 GLU A CA 1
ATOM 1700 C C . GLU A 1 293 ? 106.950 100.289 15.852 1.00 36.11 301 GLU A C 1
ATOM 1701 O O . GLU A 1 293 ? 105.842 99.980 16.303 1.00 34.91 301 GLU A O 1
ATOM 1707 N N . ALA A 1 294 ? 108.080 99.665 16.214 1.00 31.47 302 ALA A N 1
ATOM 1708 C CA . ALA A 1 294 ? 108.112 98.586 17.185 1.00 30.11 302 ALA A CA 1
ATOM 1709 C C . ALA A 1 294 ? 109.506 98.551 17.850 1.00 33.64 302 ALA A C 1
ATOM 1710 O O . ALA A 1 294 ? 110.427 99.249 17.416 1.00 32.63 302 ALA A O 1
ATOM 1712 N N . HIS A 1 295 ? 109.634 97.804 18.933 1.00 31.78 303 HIS A N 1
ATOM 1713 C CA . HIS A 1 295 ? 110.911 97.678 19.617 1.00 32.37 303 HIS A CA 1
ATOM 1714 C C . HIS A 1 295 ? 111.127 96.244 20.004 1.00 35.49 303 HIS A C 1
ATOM 1715 O O . HIS A 1 295 ? 110.240 95.625 20.599 1.00 36.39 303 HIS A O 1
ATOM 1722 N N . ASP A 1 296 ? 112.282 95.683 19.619 1.00 32.38 304 ASP A N 1
ATOM 1723 C CA . ASP A 1 296 ? 112.624 94.283 19.920 1.00 31.77 304 ASP A CA 1
ATOM 1724 C C . ASP A 1 296 ? 111.552 93.309 19.406 1.00 34.74 304 ASP A C 1
ATOM 1725 O O . ASP A 1 296 ? 110.978 92.530 20.169 1.00 33.70 304 ASP A O 1
ATOM 1730 N N . LYS A 1 297 ? 111.258 93.395 18.099 1.00 31.61 305 LYS A N 1
ATOM 1731 C CA . LYS A 1 297 ? 110.297 92.541 17.400 1.00 30.26 305 LYS A CA 1
ATOM 1732 C C . LYS A 1 297 ? 110.964 91.932 16.164 1.00 33.11 305 LYS A C 1
ATOM 1733 O O . LYS A 1 297 ? 111.906 92.536 15.650 1.00 32.76 305 LYS A O 1
ATOM 1739 N N . PRO A 1 298 ? 110.530 90.744 15.694 1.00 30.36 306 PRO A N 1
ATOM 1740 C CA . PRO A 1 298 ? 111.212 90.106 14.552 1.00 29.97 306 PRO A CA 1
ATOM 1741 C C . PRO A 1 298 ? 110.984 90.884 13.259 1.00 33.73 306 PRO A C 1
ATOM 1742 O O . PRO A 1 298 ? 109.835 91.182 12.912 1.00 30.29 306 PRO A O 1
ATOM 1746 N N . LEU A 1 299 ? 112.081 91.257 12.575 1.00 31.31 307 LEU A N 1
ATOM 1747 C CA . LEU A 1 299 ? 111.976 92.048 11.334 1.00 31.17 307 LEU A CA 1
ATOM 1748 C C . LEU A 1 299 ? 111.107 91.381 10.252 1.00 33.61 307 LEU A C 1
ATOM 1749 O O . LEU A 1 299 ? 110.421 92.087 9.505 1.00 33.50 307 LEU A O 1
ATOM 1754 N N . SER A 1 300 ? 111.065 90.033 10.225 1.00 29.99 308 SER A N 1
ATOM 1755 C CA . SER A 1 300 ? 110.260 89.283 9.255 1.00 28.98 308 SER A CA 1
ATOM 1756 C C . SER A 1 300 ? 108.728 89.506 9.400 1.00 33.13 308 SER A C 1
ATOM 1757 O O . SER A 1 300 ? 107.960 89.124 8.506 1.00 32.32 308 SER A O 1
ATOM 1760 N N . GLU A 1 301 ? 108.290 90.084 10.535 1.00 30.72 309 GLU A N 1
ATOM 1761 C CA . GLU A 1 301 ? 106.865 90.355 10.785 1.00 30.78 309 GLU A CA 1
ATOM 1762 C C . GLU A 1 301 ? 106.380 91.663 10.165 1.00 35.53 309 GLU A C 1
ATOM 1763 O O . GLU A 1 301 ? 105.183 91.960 10.210 1.00 36.70 309 GLU A O 1
ATOM 1769 N N . PHE A 1 302 ? 107.295 92.420 9.557 1.00 29.92 310 PHE A N 1
ATOM 1770 C CA . PHE A 1 302 ? 107.002 93.719 8.960 1.00 28.96 310 PHE A CA 1
ATOM 1771 C C . PHE A 1 302 ? 107.009 93.662 7.442 1.00 34.46 310 PHE A C 1
ATOM 1772 O O . PHE A 1 302 ? 107.656 92.798 6.860 1.00 34.40 310 PHE A O 1
ATOM 1780 N N . ARG A 1 303 ? 106.237 94.539 6.802 1.00 32.58 311 ARG A N 1
ATOM 1781 C CA . ARG A 1 303 ? 106.155 94.542 5.340 1.00 32.37 311 ARG A CA 1
ATOM 1782 C C . ARG A 1 303 ? 106.544 95.865 4.751 1.00 32.90 311 ARG A C 1
ATOM 1783 O O . ARG A 1 303 ? 106.252 96.911 5.324 1.00 30.34 311 ARG A O 1
ATOM 1791 N N . ALA A 1 304 ? 107.208 95.822 3.589 1.00 29.60 312 ALA A N 1
ATOM 1792 C CA . ALA A 1 304 ? 107.561 97.042 2.880 1.00 29.32 312 ALA A CA 1
ATOM 1793 C C . ALA A 1 304 ? 106.313 97.503 2.103 1.00 31.20 312 ALA A C 1
ATOM 1794 O O . ALA A 1 304 ? 105.618 96.674 1.517 1.00 30.19 312 ALA A O 1
ATOM 1796 N N . TYR A 1 305 ? 106.033 98.815 2.119 1.00 28.71 313 TYR A N 1
ATOM 1797 C CA . TYR A 1 305 ? 104.928 99.418 1.364 1.00 27.23 313 TYR A CA 1
ATOM 1798 C C . TYR A 1 305 ? 105.070 100.942 1.326 1.00 30.56 313 TYR A C 1
ATOM 1799 O O . TYR A 1 305 ? 105.758 101.544 2.166 1.00 27.03 313 TYR A O 1
ATOM 1808 N N . ALA A 1 306 ? 104.386 101.586 0.349 1.00 29.36 314 ALA A N 1
ATOM 1809 C CA . ALA A 1 306 ? 104.386 103.039 0.194 1.00 28.92 314 ALA A CA 1
ATOM 1810 C C . ALA A 1 306 ? 105.803 103.627 0.162 1.00 33.34 314 ALA A C 1
ATOM 1811 O O . ALA A 1 306 ? 106.061 104.684 0.747 1.00 32.83 314 ALA A O 1
ATOM 1813 N N . ASN A 1 307 ? 106.721 102.934 -0.537 1.00 32.15 315 ASN A N 1
ATOM 1814 C CA . ASN A 1 307 ? 108.129 103.335 -0.669 1.00 33.72 315 ASN A CA 1
ATOM 1815 C C . ASN A 1 307 ? 108.810 103.526 0.716 1.00 35.88 315 ASN A C 1
ATOM 1816 O O . ASN A 1 307 ? 109.576 104.460 0.938 1.00 36.08 315 ASN A O 1
ATOM 1821 N N . THR A 1 308 ? 108.441 102.658 1.666 1.00 32.34 316 THR A N 1
ATOM 1822 C CA . THR A 1 308 ? 109.030 102.616 3.013 1.00 31.36 316 THR A CA 1
ATOM 1823 C C . THR A 1 308 ? 109.470 101.188 3.194 1.00 34.69 316 THR A C 1
ATOM 1824 O O . THR A 1 308 ? 108.793 100.266 2.748 1.00 32.73 316 THR A O 1
ATOM 1828 N N . TYR A 1 309 ? 110.590 101.010 3.868 1.00 33.54 317 TYR A N 1
ATOM 1829 C CA . TYR A 1 309 ? 111.214 99.712 4.062 1.00 34.07 317 TYR A CA 1
ATOM 1830 C C . TYR A 1 309 ? 111.494 99.512 5.553 1.00 33.73 317 TYR A C 1
ATOM 1831 O O . TYR A 1 309 ? 112.173 100.347 6.140 1.00 33.34 317 TYR A O 1
ATOM 1840 N N . PRO A 1 310 ? 110.928 98.463 6.190 1.00 29.24 318 PRO A N 1
ATOM 1841 C CA . PRO A 1 310 ? 111.193 98.255 7.626 1.00 29.19 318 PRO A CA 1
ATOM 1842 C C . PRO A 1 310 ? 112.637 97.816 7.850 1.00 32.35 318 PRO A C 1
ATOM 1843 O O . PRO A 1 310 ? 113.175 97.046 7.065 1.00 32.45 318 PRO A O 1
ATOM 1847 N N . ALA A 1 311 ? 113.260 98.344 8.891 1.00 30.81 319 ALA A N 1
ATOM 1848 C CA . ALA A 1 311 ? 114.654 98.034 9.229 1.00 31.50 319 ALA A CA 1
ATOM 1849 C C . ALA A 1 311 ? 114.818 97.987 10.735 1.00 35.80 319 ALA A C 1
ATOM 1850 O O . ALA A 1 311 ? 114.049 98.616 11.471 1.00 34.37 319 ALA A O 1
ATOM 1852 N N . GLN A 1 312 ? 115.825 97.242 11.193 1.00 33.12 320 GLN A N 1
ATOM 1853 C CA . GLN A 1 312 ? 116.106 97.099 12.606 1.00 32.32 320 GLN A CA 1
ATOM 1854 C C . GLN A 1 312 ? 117.377 97.836 12.926 1.00 35.49 320 GLN A C 1
ATOM 1855 O O . GLN A 1 312 ? 118.416 97.551 12.323 1.00 34.85 320 GLN A O 1
ATOM 1861 N N . VAL A 1 313 ? 117.290 98.788 13.869 1.00 33.11 321 VAL A N 1
ATOM 1862 C CA . VAL A 1 313 ? 118.421 99.592 14.313 1.00 33.14 321 VAL A CA 1
ATOM 1863 C C . VAL A 1 313 ? 119.415 98.642 15.004 1.00 39.14 321 VAL A C 1
ATOM 1864 O O . VAL A 1 313 ? 119.024 97.858 15.877 1.00 38.04 321 VAL A O 1
ATOM 1868 N N . THR A 1 314 ? 120.686 98.691 14.573 1.00 39.04 322 THR A N 1
ATOM 1869 C CA . THR A 1 314 ? 121.736 97.811 15.111 1.00 41.01 322 THR A CA 1
ATOM 1870 C C . THR A 1 314 ? 122.841 98.566 15.826 1.00 47.36 322 THR A C 1
ATOM 1871 O O . THR A 1 314 ? 123.505 97.987 16.691 1.00 47.74 322 THR A O 1
ATOM 1875 N N . LYS A 1 315 ? 123.033 99.853 15.481 1.00 44.58 323 LYS A N 1
ATOM 1876 C CA . LYS A 1 315 ? 124.056 100.721 16.071 1.00 46.30 323 LYS A CA 1
ATOM 1877 C C . LYS A 1 315 ? 123.601 102.168 15.977 1.00 50.26 323 LYS A C 1
ATOM 1878 O O . LYS A 1 315 ? 123.155 102.597 14.913 1.00 48.94 323 LYS A O 1
ATOM 1884 N N . VAL A 1 316 ? 123.681 102.908 17.098 1.00 47.55 324 VAL A N 1
ATOM 1885 C CA . VAL A 1 316 ? 123.319 104.320 17.182 1.00 47.55 324 VAL A CA 1
ATOM 1886 C C . VAL A 1 316 ? 124.611 105.093 17.505 1.00 56.27 324 VAL A C 1
ATOM 1887 O O . VAL A 1 316 ? 125.254 104.815 18.522 1.00 57.29 324 VAL A O 1
ATOM 1891 N N . ASN A 1 317 ? 124.995 106.035 16.625 1.00 55.16 325 ASN A N 1
ATOM 1892 C CA . ASN A 1 317 ? 126.175 106.888 16.815 1.00 57.41 325 ASN A CA 1
ATOM 1893 C C . ASN A 1 317 ? 125.688 108.265 17.270 1.00 62.82 325 ASN A C 1
ATOM 1894 O O . ASN A 1 317 ? 124.483 108.433 17.502 1.00 61.72 325 ASN A O 1
ATOM 1899 N N . SER A 1 318 ? 126.605 109.252 17.401 1.00 60.57 326 SER A N 1
ATOM 1900 C CA . SER A 1 318 ? 126.263 110.615 17.818 1.00 60.84 326 SER A CA 1
ATOM 1901 C C . SER A 1 318 ? 125.227 111.298 16.911 1.00 63.80 326 SER A C 1
ATOM 1902 O O . SER A 1 318 ? 124.275 111.875 17.424 1.00 62.69 326 SER A O 1
ATOM 1905 N N . SER A 1 319 ? 125.410 111.236 15.581 1.00 60.14 327 SER A N 1
ATOM 1906 C CA . SER A 1 319 ? 124.510 111.887 14.630 1.00 59.31 327 SER A CA 1
ATOM 1907 C C . SER A 1 319 ? 124.101 110.981 13.458 1.00 61.05 327 SER A C 1
ATOM 1908 O O . SER A 1 319 ? 123.548 111.466 12.471 1.00 61.28 327 SER A O 1
ATOM 1911 N N . SER A 1 320 ? 124.344 109.669 13.582 1.00 54.98 328 SER A N 1
ATOM 1912 C CA . SER A 1 320 ? 123.999 108.680 12.569 1.00 53.10 328 SER A CA 1
ATOM 1913 C C . SER A 1 320 ? 123.608 107.358 13.224 1.00 53.57 328 SER A C 1
ATOM 1914 O O . SER A 1 320 ? 123.809 107.196 14.426 1.00 53.34 328 SER A O 1
ATOM 1917 N N . PHE A 1 321 ? 123.013 106.437 12.446 1.00 48.08 329 PHE A N 1
ATOM 1918 C CA . PHE A 1 321 ? 122.646 105.094 12.904 1.00 46.09 329 PHE A CA 1
ATOM 1919 C C . PHE A 1 321 ? 122.718 104.069 11.788 1.00 47.00 329 PHE A C 1
ATOM 1920 O O . PHE A 1 321 ? 122.533 104.416 10.623 1.00 46.97 329 PHE A O 1
ATOM 1928 N N . GLU A 1 322 ? 122.967 102.808 12.152 1.00 42.49 330 GLU A N 1
ATOM 1929 C CA . GLU A 1 322 ? 123.020 101.680 11.229 1.00 41.17 330 GLU A CA 1
ATOM 1930 C C . GLU A 1 322 ? 121.797 100.832 11.451 1.00 43.09 330 GLU A C 1
ATOM 1931 O O . GLU A 1 322 ? 121.320 100.702 12.587 1.00 41.27 330 GLU A O 1
ATOM 1937 N N . ALA A 1 323 ? 121.293 100.239 10.361 1.00 39.28 331 ALA A N 1
ATOM 1938 C CA . ALA A 1 323 ? 120.094 99.440 10.391 1.00 38.43 331 ALA A CA 1
ATOM 1939 C C . ALA A 1 323 ? 120.134 98.300 9.408 1.00 41.53 331 ALA A C 1
ATOM 1940 O O . ALA A 1 323 ? 120.566 98.470 8.270 1.00 42.15 331 ALA A O 1
ATOM 1942 N N . LEU A 1 324 ? 119.633 97.149 9.852 1.00 36.14 332 LEU A N 1
ATOM 1943 C CA . LEU A 1 324 ? 119.555 95.920 9.085 1.00 35.64 332 LEU A CA 1
ATOM 1944 C C . LEU A 1 324 ? 118.269 95.913 8.260 1.00 41.22 332 LEU A C 1
ATOM 1945 O O . LEU A 1 324 ? 117.183 96.073 8.820 1.00 37.95 332 LEU A O 1
ATOM 1950 N N . MET A 1 325 ? 118.397 95.696 6.940 1.00 40.11 333 MET A N 1
ATOM 1951 C CA . MET A 1 325 ? 117.261 95.627 6.021 1.00 38.93 333 MET A CA 1
ATOM 1952 C C . MET A 1 325 ? 116.808 94.183 5.936 1.00 40.68 333 MET A C 1
ATOM 1953 O O . MET A 1 325 ? 117.551 93.273 6.325 1.00 40.08 333 MET A O 1
ATOM 1958 N N . GLN A 1 326 ? 115.604 93.962 5.381 1.00 35.77 334 GLN A N 1
ATOM 1959 C CA . GLN A 1 326 ? 115.055 92.621 5.213 1.00 35.50 334 GLN A CA 1
ATOM 1960 C C . GLN A 1 326 ? 115.848 91.740 4.240 1.00 42.61 334 GLN A C 1
ATOM 1961 O O . GLN A 1 326 ? 115.816 90.522 4.388 1.00 42.06 334 GLN A O 1
ATOM 1967 N N . ASP A 1 327 ? 116.610 92.343 3.297 1.00 43.00 335 ASP A N 1
ATOM 1968 C CA . ASP A 1 327 ? 117.458 91.569 2.372 1.00 44.82 335 ASP A CA 1
ATOM 1969 C C . ASP A 1 327 ? 118.806 91.138 3.012 1.00 50.74 335 ASP A C 1
ATOM 1970 O O . ASP A 1 327 ? 119.608 90.468 2.357 1.00 51.79 335 ASP A O 1
ATOM 1975 N N . GLY A 1 328 ? 119.027 91.537 4.269 1.00 46.91 336 GLY A N 1
ATOM 1976 C CA . GLY A 1 328 ? 120.209 91.186 5.051 1.00 47.20 336 GLY A CA 1
ATOM 1977 C C . GLY A 1 328 ? 121.333 92.195 5.023 1.00 50.82 336 GLY A C 1
ATOM 1978 O O . GLY A 1 328 ? 122.347 92.006 5.700 1.00 50.43 336 GLY A O 1
ATOM 1979 N N . SER A 1 329 ? 121.166 93.269 4.239 1.00 46.69 337 SER A N 1
ATOM 1980 C CA . SER A 1 329 ? 122.148 94.328 4.120 1.00 48.16 337 SER A CA 1
ATOM 1981 C C . SER A 1 329 ? 122.046 95.299 5.299 1.00 53.63 337 SER A C 1
ATOM 1982 O O . SER A 1 329 ? 121.011 95.354 5.965 1.00 53.54 337 SER A O 1
ATOM 1985 N N . THR A 1 330 ? 123.118 96.065 5.549 1.00 51.31 338 THR A N 1
ATOM 1986 C CA . THR A 1 330 ? 123.152 97.077 6.599 1.00 51.39 338 THR A CA 1
ATOM 1987 C C . THR A 1 330 ? 123.408 98.424 5.958 1.00 55.99 338 THR A C 1
ATOM 1988 O O . THR A 1 330 ? 124.401 98.588 5.247 1.00 57.48 338 THR A O 1
ATOM 1992 N N . VAL A 1 331 ? 122.498 99.382 6.189 1.00 50.50 339 VAL A N 1
ATOM 1993 C CA . VAL A 1 331 ? 122.621 100.732 5.646 1.00 50.08 339 VAL A CA 1
ATOM 1994 C C . VAL A 1 331 ? 122.845 101.734 6.772 1.00 54.44 339 VAL A C 1
ATOM 1995 O O . VAL A 1 331 ? 122.569 101.424 7.933 1.00 54.01 339 VAL A O 1
ATOM 1999 N N . THR A 1 332 ? 123.338 102.932 6.429 1.00 51.57 340 THR A N 1
ATOM 2000 C CA . THR A 1 332 ? 123.576 103.997 7.390 1.00 50.88 340 THR A CA 1
ATOM 2001 C C . THR A 1 332 ? 122.688 105.187 7.061 1.00 53.93 340 THR A C 1
ATOM 2002 O O . THR A 1 332 ? 122.544 105.562 5.892 1.00 53.79 340 THR A O 1
ATOM 2006 N N . VAL A 1 333 ? 122.069 105.759 8.097 1.00 49.39 341 VAL A N 1
ATOM 2007 C CA . VAL A 1 333 ? 121.231 106.940 7.956 1.00 48.49 341 VAL A CA 1
ATOM 2008 C C . VAL A 1 333 ? 122.021 108.079 8.576 1.00 54.26 341 VAL A C 1
ATOM 2009 O O . VAL A 1 333 ? 122.304 108.049 9.773 1.00 53.10 341 VAL A O 1
ATOM 2013 N N . GLN A 1 334 ? 122.399 109.064 7.751 1.00 54.00 342 GLN A N 1
ATOM 2014 C CA . GLN A 1 334 ? 123.151 110.250 8.172 1.00 55.83 342 GLN A CA 1
ATOM 2015 C C . GLN A 1 334 ? 122.212 111.251 8.860 1.00 60.23 342 GLN A C 1
ATOM 2016 O O . GLN A 1 334 ? 120.997 111.053 8.843 1.00 58.73 342 GLN A O 1
ATOM 2022 N N . TRP A 1 335 ? 122.764 112.315 9.470 1.00 57.71 343 TRP A N 1
ATOM 2023 C CA . TRP A 1 335 ? 121.970 113.305 10.195 1.00 57.21 343 TRP A CA 1
ATOM 2024 C C . TRP A 1 335 ? 120.831 113.955 9.408 1.00 61.73 343 TRP A C 1
ATOM 2025 O O . TRP A 1 335 ? 119.730 114.091 9.949 1.00 60.34 343 TRP A O 1
ATOM 2036 N N . SER A 1 336 ? 121.085 114.309 8.130 1.00 59.21 344 SER A N 1
ATOM 2037 C CA . SER A 1 336 ? 120.113 114.941 7.227 1.00 57.92 344 SER A CA 1
ATOM 2038 C C . SER A 1 336 ? 118.842 114.086 7.006 1.00 59.71 344 SER A C 1
ATOM 2039 O O . SER A 1 336 ? 117.788 114.632 6.675 1.00 58.63 344 SER A O 1
ATOM 2042 N N . GLY A 1 337 ? 118.961 112.769 7.200 1.00 54.32 345 GLY A N 1
ATOM 2043 C CA . GLY A 1 337 ? 117.853 111.834 7.046 1.00 51.60 345 GLY A CA 1
ATOM 2044 C C . GLY A 1 337 ? 117.010 111.619 8.289 1.00 52.48 345 GLY A C 1
ATOM 2045 O O . GLY A 1 337 ? 116.018 110.898 8.222 1.00 52.58 345 GLY A O 1
ATOM 2046 N N . MET A 1 338 ? 117.368 112.252 9.425 1.00 47.42 346 MET A N 1
ATOM 2047 C CA . MET A 1 338 ? 116.650 112.090 10.697 1.00 45.43 346 MET A CA 1
ATOM 2048 C C . MET A 1 338 ? 116.465 113.385 11.530 1.00 51.60 346 MET A C 1
ATOM 2049 O O . MET A 1 338 ? 115.709 113.361 12.506 1.00 50.40 346 MET A O 1
ATOM 2054 N N . SER A 1 339 ? 117.177 114.485 11.181 1.00 50.64 347 SER A N 1
ATOM 2055 C CA . SER A 1 339 ? 117.115 115.768 11.907 1.00 51.78 347 SER A CA 1
ATOM 2056 C C . SER A 1 339 ? 115.701 116.351 12.128 1.00 54.97 347 SER A C 1
ATOM 2057 O O . SER A 1 339 ? 115.489 117.056 13.114 1.00 54.67 347 SER A O 1
ATOM 2060 N N . TRP A 1 340 ? 114.734 116.000 11.253 1.00 51.30 348 TRP A N 1
ATOM 2061 C CA . TRP A 1 340 ? 113.329 116.428 11.311 1.00 49.75 348 TRP A CA 1
ATOM 2062 C C . TRP A 1 340 ? 112.582 115.888 12.542 1.00 52.09 348 TRP A C 1
ATOM 2063 O O . TRP A 1 340 ? 111.508 116.394 12.867 1.00 51.09 348 TRP A O 1
ATOM 2074 N N . ALA A 1 341 ? 113.111 114.815 13.171 1.00 46.61 349 ALA A N 1
ATOM 2075 C CA . ALA A 1 341 ? 112.461 114.088 14.257 1.00 45.28 349 ALA A CA 1
ATOM 2076 C C . ALA A 1 341 ? 112.102 114.772 15.590 1.00 47.39 349 ALA A C 1
ATOM 2077 O O . ALA A 1 341 ? 112.344 114.189 16.647 1.00 46.97 349 ALA A O 1
ATOM 2079 N N . ARG A 1 342 ? 111.413 115.944 15.544 1.00 42.96 350 ARG A N 1
ATOM 2080 C CA . ARG A 1 342 ? 110.907 116.625 16.743 1.00 43.06 350 ARG A CA 1
ATOM 2081 C C . ARG A 1 342 ? 109.875 115.676 17.385 1.00 46.62 350 ARG A C 1
ATOM 2082 O O . ARG A 1 342 ? 109.019 115.155 16.658 1.00 45.22 350 ARG A O 1
ATOM 2090 N N . PRO A 1 343 ? 109.970 115.356 18.696 1.00 44.43 351 PRO A N 1
ATOM 2091 C CA . PRO A 1 343 ? 109.027 114.379 19.270 1.00 43.97 351 PRO A CA 1
ATOM 2092 C C . PRO A 1 343 ? 107.602 114.895 19.400 1.00 46.65 351 PRO A C 1
ATOM 2093 O O . PRO A 1 343 ? 107.395 116.067 19.682 1.00 46.04 351 PRO A O 1
ATOM 2097 N N . TYR A 1 344 ? 106.634 114.012 19.197 1.00 42.40 352 TYR A N 1
ATOM 2098 C CA . TYR A 1 344 ? 105.218 114.321 19.348 1.00 40.97 352 TYR A CA 1
ATOM 2099 C C . TYR A 1 344 ? 104.921 114.327 20.858 1.00 46.15 352 TYR A C 1
ATOM 2100 O O . TYR A 1 344 ? 105.307 113.386 21.558 1.00 45.60 352 TYR A O 1
ATOM 2109 N N . ARG A 1 345 ? 104.222 115.365 21.346 1.00 42.88 353 ARG A N 1
ATOM 2110 C CA . ARG A 1 345 ? 103.814 115.453 22.750 1.00 43.37 353 ARG A CA 1
ATOM 2111 C C . ARG A 1 345 ? 102.322 115.158 22.821 1.00 47.00 353 ARG A C 1
ATOM 2112 O O . ARG A 1 345 ? 101.903 114.221 23.505 1.00 47.00 353 ARG A O 1
ATOM 2120 N N . ASN A 1 346 ? 101.533 115.912 22.033 1.00 42.93 354 ASN A N 1
ATOM 2121 C CA . ASN A 1 346 ? 100.087 115.762 21.866 1.00 42.24 354 ASN A CA 1
ATOM 2122 C C . ASN A 1 346 ? 99.743 116.273 20.453 1.00 44.42 354 ASN A C 1
ATOM 2123 O O . ASN A 1 346 ? 100.652 116.699 19.729 1.00 42.75 354 ASN A O 1
ATOM 2128 N N . ALA A 1 347 ? 98.456 116.264 20.065 1.00 41.73 355 ALA A N 1
ATOM 2129 C CA . ALA A 1 347 ? 98.052 116.752 18.738 1.00 41.12 355 ALA A CA 1
ATOM 2130 C C . ALA A 1 347 ? 98.429 118.219 18.468 1.00 45.12 355 ALA A C 1
ATOM 2131 O O . ALA A 1 347 ? 98.548 118.610 17.312 1.00 43.78 355 ALA A O 1
ATOM 2133 N N . ASN A 1 348 ? 98.649 119.022 19.526 1.00 43.40 356 ASN A N 1
ATOM 2134 C CA . ASN A 1 348 ? 98.959 120.445 19.386 1.00 44.14 356 ASN A CA 1
ATOM 2135 C C . ASN A 1 348 ? 100.400 120.811 19.680 1.00 50.55 356 ASN A C 1
ATOM 2136 O O . ASN A 1 348 ? 100.825 121.924 19.344 1.00 50.05 356 ASN A O 1
ATOM 2141 N N . SER A 1 349 ? 101.143 119.890 20.314 1.00 48.11 357 SER A N 1
ATOM 2142 C CA . SER A 1 349 ? 102.510 120.127 20.750 1.00 49.15 357 SER A CA 1
ATOM 2143 C C . SER A 1 349 ? 103.528 119.107 20.248 1.00 50.42 357 SER A C 1
ATOM 2144 O O . SER A 1 349 ? 103.296 117.891 20.306 1.00 47.92 357 SER A O 1
ATOM 2147 N N . VAL A 1 350 ? 104.667 119.635 19.773 1.00 47.52 358 VAL A N 1
ATOM 2148 C CA . VAL A 1 350 ? 105.861 118.888 19.383 1.00 47.86 358 VAL A CA 1
ATOM 2149 C C . VAL A 1 350 ? 107.006 119.358 20.291 1.00 53.23 358 VAL A C 1
ATOM 2150 O O . VAL A 1 350 ? 107.089 120.547 20.617 1.00 52.83 358 VAL A O 1
ATOM 2154 N N . GLY A 1 351 ? 107.855 118.428 20.703 1.00 51.11 359 GLY A N 1
ATOM 2155 C CA . GLY A 1 351 ? 109.002 118.729 21.547 1.00 52.17 359 GLY A CA 1
ATOM 2156 C C . GLY A 1 351 ? 110.122 119.412 20.788 1.00 56.41 359 GLY A C 1
ATOM 2157 O O . GLY A 1 351 ? 109.979 119.725 19.602 1.00 54.71 359 GLY A O 1
ATOM 2158 N N . ALA A 1 352 ? 111.253 119.632 21.470 1.00 55.89 360 ALA A N 1
ATOM 2159 C CA . ALA A 1 352 ? 112.438 120.290 20.912 1.00 56.98 360 ALA A CA 1
ATOM 2160 C C . ALA A 1 352 ? 113.086 119.454 19.809 1.00 61.20 360 ALA A C 1
ATOM 2161 O O . ALA A 1 352 ? 113.021 118.222 19.861 1.00 59.57 360 ALA A O 1
ATOM 2163 N N . ALA A 1 353 ? 113.716 120.121 18.818 1.00 57.86 361 ALA A N 1
ATOM 2164 C CA . ALA A 1 353 ? 114.403 119.440 17.718 1.00 57.12 361 ALA A CA 1
ATOM 2165 C C . ALA A 1 353 ? 115.605 118.633 18.245 1.00 61.30 361 ALA A C 1
ATOM 2166 O O . ALA A 1 353 ? 116.360 119.136 19.084 1.00 61.56 361 ALA A O 1
ATOM 2168 N N . PRO A 1 354 ? 115.764 117.358 17.815 1.00 57.13 362 PRO A N 1
ATOM 2169 C CA . PRO A 1 354 ? 116.875 116.545 18.333 1.00 57.19 362 PRO A CA 1
ATOM 2170 C C . PRO A 1 354 ? 118.262 117.010 17.882 1.00 60.37 362 PRO A C 1
ATOM 2171 O O . PRO A 1 354 ? 118.415 117.516 16.770 1.00 59.43 362 PRO A O 1
ATOM 2175 N N . SER A 1 355 ? 119.264 116.837 18.759 1.00 57.03 363 SER A N 1
ATOM 2176 C CA . SER A 1 355 ? 120.662 117.184 18.500 1.00 57.42 363 SER A CA 1
ATOM 2177 C C . SER A 1 355 ? 121.538 115.925 18.338 1.00 60.67 363 SER A C 1
ATOM 2178 O O . SER A 1 355 ? 122.666 116.026 17.842 1.00 60.28 363 SER A O 1
ATOM 2181 N N . ARG A 1 356 ? 121.015 114.747 18.748 1.00 55.86 364 ARG A N 1
ATOM 2182 C CA . ARG A 1 356 ? 121.724 113.464 18.672 1.00 55.66 364 ARG A CA 1
ATOM 2183 C C . ARG A 1 356 ? 120.819 112.293 18.223 1.00 56.27 364 ARG A C 1
ATOM 2184 O O . ARG A 1 356 ? 119.600 112.352 18.417 1.00 53.43 364 ARG A O 1
ATOM 2192 N N . ALA A 1 357 ? 121.415 111.233 17.629 1.00 52.49 365 ALA A N 1
ATOM 2193 C CA . ALA A 1 357 ? 120.632 110.087 17.138 1.00 51.11 365 ALA A CA 1
ATOM 2194 C C . ALA A 1 357 ? 119.946 109.267 18.242 1.00 54.98 365 ALA A C 1
ATOM 2195 O O . ALA A 1 357 ? 118.854 108.744 18.010 1.00 53.73 365 ALA A O 1
ATOM 2197 N N . SER A 1 358 ? 120.542 109.228 19.457 1.00 52.30 366 SER A N 1
ATOM 2198 C CA . SER A 1 358 ? 120.017 108.505 20.632 1.00 51.63 366 SER A CA 1
ATOM 2199 C C . SER A 1 358 ? 118.668 109.045 21.134 1.00 52.98 366 SER A C 1
ATOM 2200 O O . SER A 1 358 ? 117.916 108.303 21.769 1.00 53.33 366 SER A O 1
ATOM 2203 N N . GLN A 1 359 ? 118.354 110.315 20.832 1.00 48.19 367 GLN A N 1
ATOM 2204 C CA . GLN A 1 359 ? 117.078 110.932 21.187 1.00 46.68 367 GLN A CA 1
ATOM 2205 C C . GLN A 1 359 ? 115.954 110.436 20.278 1.00 48.69 367 GLN A C 1
ATOM 2206 O O . GLN A 1 359 ? 114.787 110.535 20.657 1.00 48.87 367 GLN A O 1
ATOM 2212 N N . ILE A 1 360 ? 116.306 109.940 19.072 1.00 43.05 368 ILE A N 1
ATOM 2213 C CA . ILE A 1 360 ? 115.383 109.490 18.027 1.00 40.76 368 ILE A CA 1
ATOM 2214 C C . ILE A 1 360 ? 115.175 107.970 17.997 1.00 44.28 368 ILE A C 1
ATOM 2215 O O . ILE A 1 360 ? 114.028 107.503 17.936 1.00 42.43 368 ILE A O 1
ATOM 2220 N N . VAL A 1 361 ? 116.288 107.205 17.972 1.00 41.64 369 VAL A N 1
ATOM 2221 C CA . VAL A 1 361 ? 116.263 105.744 17.849 1.00 40.67 369 VAL A CA 1
ATOM 2222 C C . VAL A 1 361 ? 117.108 105.051 18.943 1.00 44.16 369 VAL A C 1
ATOM 2223 O O . VAL A 1 361 ? 118.011 105.658 19.521 1.00 42.46 369 VAL A O 1
ATOM 2227 N N . LYS A 1 362 ? 116.822 103.766 19.177 1.00 42.09 370 LYS A N 1
ATOM 2228 C CA . LYS A 1 362 ? 117.536 102.900 20.114 1.00 42.88 370 LYS A CA 1
ATOM 2229 C C . LYS A 1 362 ? 117.820 101.611 19.365 1.00 43.56 370 LYS A C 1
ATOM 2230 O O . LYS A 1 362 ? 117.039 101.226 18.492 1.00 40.96 370 LYS A O 1
ATOM 2236 N N . VAL A 1 363 ? 118.888 100.895 19.739 1.00 39.00 371 VAL A N 1
ATOM 2237 C CA . VAL A 1 363 ? 119.185 99.598 19.127 1.00 37.75 371 VAL A CA 1
ATOM 2238 C C . VAL A 1 363 ? 117.994 98.656 19.416 1.00 40.33 371 VAL A C 1
ATOM 2239 O O . VAL A 1 363 ? 117.384 98.750 20.484 1.00 39.85 371 VAL A O 1
ATOM 2243 N N . LYS A 1 364 ? 117.614 97.837 18.414 1.00 36.12 372 LYS A N 1
ATOM 2244 C CA . LYS A 1 364 ? 116.489 96.888 18.393 1.00 34.79 372 LYS A CA 1
ATOM 2245 C C . LYS A 1 364 ? 115.150 97.543 17.959 1.00 36.29 372 LYS A C 1
ATOM 2246 O O . LYS A 1 364 ? 114.148 96.841 17.781 1.00 34.23 372 LYS A O 1
ATOM 2252 N N . ASP A 1 365 ? 115.159 98.880 17.722 1.00 33.79 373 ASP A N 1
ATOM 2253 C CA . ASP A 1 365 ? 113.991 99.593 17.218 1.00 32.12 373 ASP A CA 1
ATOM 2254 C C . ASP A 1 365 ? 113.714 99.115 15.808 1.00 35.75 373 ASP A C 1
ATOM 2255 O O . ASP A 1 365 ? 114.660 98.850 15.053 1.00 35.50 373 ASP A O 1
ATOM 2260 N N . ILE A 1 366 ? 112.428 98.964 15.465 1.00 30.76 374 ILE A N 1
ATOM 2261 C CA . ILE A 1 366 ? 112.029 98.642 14.100 1.00 30.03 374 ILE A CA 1
ATOM 2262 C C . ILE A 1 366 ? 111.591 100.003 13.527 1.00 35.12 374 ILE A C 1
ATOM 2263 O O . ILE A 1 366 ? 110.629 100.608 14.020 1.00 35.44 374 ILE A O 1
ATOM 2268 N N . VAL A 1 367 ? 112.349 100.517 12.557 1.00 31.73 375 VAL A N 1
ATOM 2269 C CA . VAL A 1 367 ? 112.075 101.822 11.936 1.00 31.40 375 VAL A CA 1
ATOM 2270 C C . VAL A 1 367 ? 111.710 101.666 10.451 1.00 33.39 375 VAL A C 1
ATOM 2271 O O . VAL A 1 367 ? 111.902 100.595 9.892 1.00 31.20 375 VAL A O 1
ATOM 2275 N N . ARG A 1 368 ? 111.216 102.745 9.820 1.00 30.81 376 ARG A N 1
ATOM 2276 C CA . ARG A 1 368 ? 110.863 102.743 8.399 1.00 30.97 376 ARG A CA 1
ATOM 2277 C C . ARG A 1 368 ? 111.869 103.625 7.661 1.00 34.11 376 ARG A C 1
ATOM 2278 O O . ARG A 1 368 ? 112.074 104.777 8.053 1.00 34.44 376 ARG A O 1
ATOM 2286 N N . LEU A 1 369 ? 112.463 103.102 6.582 1.00 31.74 377 LEU A N 1
ATOM 2287 C CA . LEU A 1 369 ? 113.433 103.860 5.783 1.00 32.93 377 LEU A CA 1
ATOM 2288 C C . LEU A 1 369 ? 112.962 104.068 4.335 1.00 38.88 377 LEU A C 1
ATOM 2289 O O . LEU A 1 369 ? 112.305 103.204 3.760 1.00 38.31 377 LEU A O 1
ATOM 2294 N N . ARG A 1 370 ? 113.336 105.203 3.745 1.00 39.01 378 ARG A N 1
ATOM 2295 C CA . ARG A 1 370 ? 112.971 105.519 2.368 1.00 39.12 378 ARG A CA 1
ATOM 2296 C C . ARG A 1 370 ? 114.235 105.861 1.554 1.00 44.51 378 ARG A C 1
ATOM 2297 O O . ARG A 1 370 ? 115.023 106.706 1.982 1.00 42.82 378 ARG A O 1
ATOM 2305 N N . PRO A 1 371 ? 114.421 105.221 0.374 1.00 44.63 379 PRO A N 1
ATOM 2306 C CA . PRO A 1 371 ? 115.616 105.504 -0.435 1.00 47.44 379 PRO A CA 1
ATOM 2307 C C . PRO A 1 371 ? 115.479 106.706 -1.371 1.00 59.72 379 PRO A C 1
ATOM 2308 O O . PRO A 1 371 ? 114.425 107.355 -1.414 1.00 58.84 379 PRO A O 1
ATOM 2312 N N . ASN A 1 372 ? 116.568 106.981 -2.128 1.00 61.92 380 ASN A N 1
ATOM 2313 C CA . ASN A 1 372 ? 116.707 108.037 -3.132 1.00 64.20 380 ASN A CA 1
ATOM 2314 C C . ASN A 1 372 ? 116.017 107.632 -4.442 1.00 72.08 380 ASN A C 1
ATOM 2315 O O . ASN A 1 372 ? 115.621 106.472 -4.600 1.00 71.35 380 ASN A O 1
ATOM 2320 N N . GLU A 1 373 ? 115.932 108.584 -5.402 1.00 72.54 381 GLU A N 1
ATOM 2321 C CA . GLU A 1 373 ? 115.308 108.445 -6.730 1.00 73.42 381 GLU A CA 1
ATOM 2322 C C . GLU A 1 373 ? 115.869 107.311 -7.618 1.00 79.53 381 GLU A C 1
ATOM 2323 O O . GLU A 1 373 ? 115.326 107.055 -8.698 1.00 79.17 381 GLU A O 1
ATOM 2329 N N . ALA A 1 374 ? 116.941 106.631 -7.155 1.00 77.54 382 ALA A N 1
ATOM 2330 C CA . ALA A 1 374 ? 117.595 105.514 -7.842 1.00 77.88 382 ALA A CA 1
ATOM 2331 C C . ALA A 1 374 ? 118.135 104.479 -6.840 1.00 80.99 382 ALA A C 1
ATOM 2332 O O . ALA A 1 374 ? 118.106 103.285 -7.141 1.00 80.41 382 ALA A O 1
ATOM 2334 N N . LYS A 1 375 ? 118.618 104.960 -5.655 1.00 76.78 383 LYS A N 1
ATOM 2335 C CA . LYS A 1 375 ? 119.197 104.266 -4.481 1.00 76.18 383 LYS A CA 1
ATOM 2336 C C . LYS A 1 375 ? 120.673 104.600 -4.243 1.00 79.94 383 LYS A C 1
ATOM 2337 O O . LYS A 1 375 ? 121.550 104.018 -4.887 1.00 80.94 383 LYS A O 1
ATOM 2343 N N . THR A 1 376 ? 120.937 105.545 -3.315 1.00 74.63 384 THR A N 1
ATOM 2344 C CA . THR A 1 376 ? 122.277 106.002 -2.904 1.00 74.39 384 THR A CA 1
ATOM 2345 C C . THR A 1 376 ? 122.324 106.415 -1.423 1.00 74.61 384 THR A C 1
ATOM 2346 O O . THR A 1 376 ? 123.377 106.313 -0.793 1.00 75.31 384 THR A O 1
ATOM 2350 N N . ALA A 1 377 ? 121.187 106.889 -0.880 1.00 66.76 385 ALA A N 1
ATOM 2351 C CA . ALA A 1 377 ? 121.039 107.321 0.514 1.00 64.48 385 ALA A CA 1
ATOM 2352 C C . ALA A 1 377 ? 119.661 106.923 1.070 1.00 62.48 385 ALA A C 1
ATOM 2353 O O . ALA A 1 377 ? 118.696 106.809 0.310 1.00 60.63 385 ALA A O 1
ATOM 2355 N N . TRP A 1 378 ? 119.589 106.686 2.391 1.00 55.29 386 TRP A N 1
ATOM 2356 C CA . TRP A 1 378 ? 118.370 106.298 3.096 1.00 52.05 386 TRP A CA 1
ATOM 2357 C C . TRP A 1 378 ? 118.009 107.336 4.125 1.00 52.73 386 TRP A C 1
ATOM 2358 O O . TRP A 1 378 ? 118.877 107.863 4.820 1.00 53.02 386 TRP A O 1
ATOM 2369 N N . SER A 1 379 ? 116.714 107.615 4.233 1.00 45.46 387 SER A N 1
ATOM 2370 C CA . SER A 1 379 ? 116.183 108.593 5.162 1.00 44.02 387 SER A CA 1
ATOM 2371 C C . SER A 1 379 ? 115.252 107.897 6.147 1.00 42.80 387 SER A C 1
ATOM 2372 O O . SER A 1 379 ? 114.614 106.914 5.785 1.00 40.07 387 SER A O 1
ATOM 2375 N N . LEU A 1 380 ? 115.136 108.441 7.370 1.00 39.04 388 LEU A N 1
ATOM 2376 C CA . LEU A 1 380 ? 114.217 107.919 8.376 1.00 37.20 388 LEU A CA 1
ATOM 2377 C C . LEU A 1 380 ? 112.844 108.525 8.102 1.00 40.33 388 LEU A C 1
ATOM 2378 O O . LEU A 1 380 ? 112.689 109.750 8.121 1.00 40.30 388 LEU A O 1
ATOM 2383 N N . VAL A 1 381 ? 111.862 107.672 7.859 1.00 36.04 389 VAL A N 1
ATOM 2384 C CA . VAL A 1 381 ? 110.483 108.123 7.646 1.00 35.41 389 VAL A CA 1
ATOM 2385 C C . VAL A 1 381 ? 109.571 107.535 8.712 1.00 39.09 389 VAL A C 1
ATOM 2386 O O . VAL A 1 381 ? 110.025 106.840 9.627 1.00 37.45 389 VAL A O 1
ATOM 2390 N N . GLN A 1 382 ? 108.289 107.833 8.595 1.00 34.96 390 GLN A N 1
ATOM 2391 C CA . GLN A 1 382 ? 107.274 107.412 9.527 1.00 33.62 390 GLN A CA 1
ATOM 2392 C C . GLN A 1 382 ? 106.030 107.068 8.736 1.00 35.14 390 GLN A C 1
ATOM 2393 O O . GLN A 1 382 ? 105.650 107.827 7.837 1.00 34.36 390 GLN A O 1
ATOM 2399 N N . VAL A 1 383 ? 105.382 105.949 9.079 1.00 31.63 391 VAL A N 1
ATOM 2400 C CA . VAL A 1 383 ? 104.107 105.586 8.456 1.00 29.94 391 VAL A CA 1
ATOM 2401 C C . VAL A 1 383 ? 103.052 106.372 9.259 1.00 31.59 391 VAL A C 1
ATOM 2402 O O . VAL A 1 383 ? 103.028 106.285 10.496 1.00 30.22 391 VAL A O 1
ATOM 2406 N N . PRO A 1 384 ? 102.211 107.196 8.601 1.00 28.24 392 PRO A N 1
ATOM 2407 C CA . PRO A 1 384 ? 101.247 108.002 9.370 1.00 27.14 392 PRO A CA 1
ATOM 2408 C C . PRO A 1 384 ? 100.323 107.163 10.228 1.00 28.52 392 PRO A C 1
ATOM 2409 O O . PRO A 1 384 ? 99.968 106.042 9.837 1.00 27.67 392 PRO A O 1
ATOM 2413 N N . LYS A 1 385 ? 99.962 107.693 11.414 1.00 25.68 393 LYS A N 1
ATOM 2414 C CA . LYS A 1 385 ? 98.966 107.051 12.266 1.00 25.80 393 LYS A CA 1
ATOM 2415 C C . LYS A 1 385 ? 97.611 107.550 11.722 1.00 27.32 393 LYS A C 1
ATOM 2416 O O . LYS A 1 385 ? 96.663 106.787 11.641 1.00 27.31 393 LYS A O 1
ATOM 2422 N N . VAL A 1 386 ? 97.551 108.828 11.321 1.00 25.06 394 VAL A N 1
ATOM 2423 C CA . VAL A 1 386 ? 96.332 109.391 10.739 1.00 23.47 394 VAL A CA 1
ATOM 2424 C C . VAL A 1 386 ? 95.962 108.624 9.455 1.00 26.84 394 VAL A C 1
ATOM 2425 O O . VAL A 1 386 ? 96.829 108.068 8.760 1.00 27.02 394 VAL A O 1
ATOM 2429 N N . GLN A 1 387 ? 94.663 108.568 9.170 1.00 21.94 395 GLN A N 1
ATOM 2430 C CA . GLN A 1 387 ? 94.176 107.905 7.983 1.00 20.54 395 GLN A CA 1
ATOM 2431 C C . GLN A 1 387 ? 93.522 108.909 7.018 1.00 22.67 395 GLN A C 1
ATOM 2432 O O . GLN A 1 387 ? 93.345 110.075 7.360 1.00 22.27 395 GLN A O 1
ATOM 2438 N N . GLY A 1 388 ? 93.296 108.458 5.798 1.00 22.02 396 GLY A N 1
ATOM 2439 C CA . GLY A 1 388 ? 92.676 109.259 4.755 1.00 21.28 396 GLY A CA 1
ATOM 2440 C C . GLY A 1 388 ? 92.041 108.396 3.705 1.00 24.31 396 GLY A C 1
ATOM 2441 O O . GLY A 1 388 ? 92.221 107.164 3.691 1.00 24.02 396 GLY A O 1
ATOM 2442 N N . GLN A 1 389 ? 91.281 109.032 2.812 1.00 18.38 397 GLN A N 1
ATOM 2443 C CA . GLN A 1 389 ? 90.676 108.330 1.706 1.00 17.09 397 GLN A CA 1
ATOM 2444 C C . GLN A 1 389 ? 90.409 109.325 0.590 1.00 20.13 397 GLN A C 1
ATOM 2445 O O . GLN A 1 389 ? 90.406 110.533 0.817 1.00 19.09 397 GLN A O 1
ATOM 2451 N N . LEU A 1 390 ? 90.142 108.799 -0.597 1.00 19.22 398 LEU A N 1
ATOM 2452 C CA . LEU A 1 390 ? 89.742 109.578 -1.762 1.00 18.09 398 LEU A CA 1
ATOM 2453 C C . LEU A 1 390 ? 88.794 108.743 -2.563 1.00 21.65 398 LEU A C 1
ATOM 2454 O O . LEU A 1 390 ? 89.081 107.581 -2.831 1.00 21.02 398 LEU A O 1
ATOM 2459 N N . ILE A 1 391 ? 87.680 109.340 -2.972 1.00 17.67 399 ILE A N 1
ATOM 2460 C CA . ILE A 1 391 ? 86.722 108.710 -3.865 1.00 17.26 399 ILE A CA 1
ATOM 2461 C C . ILE A 1 391 ? 86.387 109.720 -4.962 1.00 19.58 399 ILE A C 1
ATOM 2462 O O . ILE A 1 391 ? 86.096 110.874 -4.634 1.00 19.29 399 ILE A O 1
ATOM 2467 N N . ALA A 1 392 ? 86.506 109.307 -6.231 1.00 16.96 400 ALA A N 1
ATOM 2468 C CA . ALA A 1 392 ? 86.194 110.157 -7.392 1.00 17.78 400 ALA A CA 1
ATOM 2469 C C . ALA A 1 392 ? 85.220 109.421 -8.307 1.00 22.07 400 ALA A C 1
ATOM 2470 O O . ALA A 1 392 ? 85.450 108.243 -8.674 1.00 20.03 400 ALA A O 1
ATOM 2472 N N . ILE A 1 393 ? 84.110 110.106 -8.634 1.00 18.83 401 ILE A N 1
ATOM 2473 C CA . ILE A 1 393 ? 83.041 109.548 -9.476 1.00 19.54 401 ILE A CA 1
ATOM 2474 C C . ILE A 1 393 ? 82.665 110.476 -10.630 1.00 22.77 401 ILE A C 1
ATOM 2475 O O . ILE A 1 393 ? 82.808 111.704 -10.535 1.00 21.20 401 ILE A O 1
ATOM 2480 N N . ASN A 1 394 ? 82.151 109.871 -11.714 1.00 19.78 402 ASN A N 1
ATOM 2481 C CA . ASN A 1 394 ? 81.617 110.606 -12.856 1.00 19.72 402 ASN A CA 1
ATOM 2482 C C . ASN A 1 394 ? 80.182 111.014 -12.434 1.00 22.31 402 ASN A C 1
ATOM 2483 O O . ASN A 1 394 ? 79.346 110.160 -12.152 1.00 21.45 402 ASN A O 1
ATOM 2488 N N . PRO A 1 395 ? 79.873 112.324 -12.317 1.00 19.70 403 PRO A N 1
ATOM 2489 C CA . PRO A 1 395 ? 78.543 112.722 -11.805 1.00 19.03 403 PRO A CA 1
ATOM 2490 C C . PRO A 1 395 ? 77.376 112.439 -12.752 1.00 22.38 403 PRO A C 1
ATOM 2491 O O . PRO A 1 395 ? 76.218 112.514 -12.335 1.00 22.37 403 PRO A O 1
ATOM 2495 N N . ASN A 1 396 ? 77.672 112.170 -14.011 1.00 20.59 404 ASN A N 1
ATOM 2496 C CA . ASN A 1 396 ? 76.617 111.881 -14.988 1.00 21.01 404 ASN A CA 1
ATOM 2497 C C . ASN A 1 396 ? 76.022 110.502 -14.813 1.00 25.72 4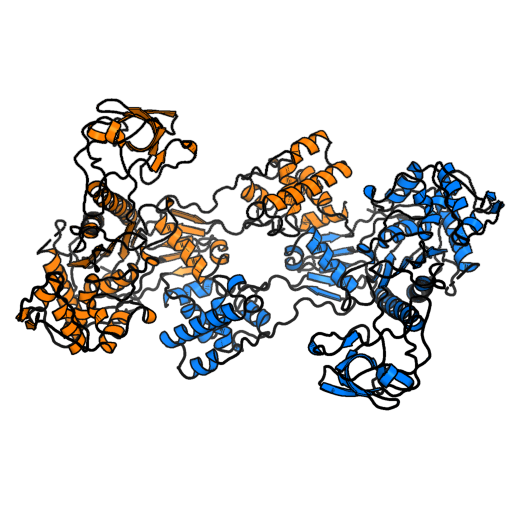04 ASN A C 1
ATOM 2498 O O . ASN A 1 396 ? 74.864 110.301 -15.161 1.00 25.52 404 ASN A O 1
ATOM 2503 N N . ASP A 1 397 ? 76.796 109.555 -14.268 1.00 23.48 405 ASP A N 1
ATOM 2504 C CA . ASP A 1 397 ? 76.318 108.183 -14.150 1.00 24.18 405 ASP A CA 1
ATOM 2505 C C . ASP A 1 397 ? 76.746 107.433 -12.898 1.00 27.43 405 ASP A C 1
ATOM 2506 O O . ASP A 1 397 ? 76.363 106.270 -12.742 1.00 26.82 405 ASP A O 1
ATOM 2511 N N . GLY A 1 398 ? 77.543 108.063 -12.034 1.00 22.71 406 GLY A N 1
ATOM 2512 C CA . GLY A 1 398 ? 78.013 107.414 -10.812 1.00 21.74 406 GLY A CA 1
ATOM 2513 C C . GLY A 1 398 ? 79.198 106.470 -10.957 1.00 24.13 406 GLY A C 1
ATOM 2514 O O . GLY A 1 398 ? 79.590 105.852 -9.966 1.00 23.57 406 GLY A O 1
ATOM 2515 N N . SER A 1 399 ? 79.815 106.365 -12.170 1.00 22.41 407 SER A N 1
ATOM 2516 C CA . SER A 1 399 ? 80.993 105.509 -12.369 1.00 22.98 407 SER A CA 1
ATOM 2517 C C . SER A 1 399 ? 82.138 105.884 -11.429 1.00 24.29 407 SER A C 1
ATOM 2518 O O . SER A 1 399 ? 82.524 107.059 -11.344 1.00 21.74 407 SER A O 1
ATOM 2521 N N . ILE A 1 400 ? 82.651 104.895 -10.694 1.00 21.42 408 ILE A N 1
ATOM 2522 C CA . ILE A 1 400 ? 83.761 105.118 -9.770 1.00 21.25 408 ILE A CA 1
ATOM 2523 C C . ILE A 1 400 ? 85.070 105.158 -10.568 1.00 25.47 408 ILE A C 1
ATOM 2524 O O . ILE A 1 400 ? 85.508 104.142 -11.134 1.00 24.70 408 ILE A O 1
ATOM 2529 N N . GLU A 1 401 ? 85.688 106.342 -10.635 1.00 20.91 409 GLU A N 1
ATOM 2530 C CA . GLU A 1 401 ? 86.919 106.524 -11.420 1.00 20.80 409 GLU A CA 1
ATOM 2531 C C . GLU A 1 401 ? 88.223 106.262 -10.697 1.00 22.82 409 GLU A C 1
ATOM 2532 O O . GLU A 1 401 ? 89.202 105.878 -11.332 1.00 21.60 409 GLU A O 1
ATOM 2538 N N . ALA A 1 402 ? 88.261 106.531 -9.394 1.00 20.55 410 ALA A N 1
ATOM 2539 C CA . ALA A 1 402 ? 89.445 106.310 -8.555 1.00 18.84 410 ALA A CA 1
ATOM 2540 C C . ALA A 1 402 ? 88.948 106.086 -7.149 1.00 21.40 410 ALA A C 1
ATOM 2541 O O . ALA A 1 402 ? 87.943 106.680 -6.729 1.00 19.57 410 ALA A O 1
ATOM 2543 N N . ILE A 1 403 ? 89.627 105.205 -6.415 1.00 18.62 411 ILE A N 1
ATOM 2544 C CA . ILE A 1 403 ? 89.229 104.911 -5.043 1.00 18.07 411 ILE A CA 1
ATOM 2545 C C . ILE A 1 403 ? 90.463 104.562 -4.243 1.00 21.93 411 ILE A C 1
ATOM 2546 O O . ILE A 1 403 ? 91.231 103.692 -4.654 1.00 22.07 411 ILE A O 1
ATOM 2551 N N . VAL A 1 404 ? 90.637 105.215 -3.098 1.00 18.21 412 VAL A N 1
ATOM 2552 C CA . VAL A 1 404 ? 91.792 104.968 -2.214 1.00 18.94 412 VAL A CA 1
ATOM 2553 C C . VAL A 1 404 ? 91.201 104.865 -0.823 1.00 22.13 412 VAL A C 1
ATOM 2554 O O . VAL A 1 404 ? 90.644 105.833 -0.341 1.00 21.20 412 VAL A O 1
ATOM 2558 N N . GLY A 1 405 ? 91.308 103.690 -0.216 1.00 20.38 413 GLY A N 1
ATOM 2559 C CA . GLY A 1 405 ? 90.691 103.392 1.074 1.00 20.42 413 GLY A CA 1
ATOM 2560 C C . GLY A 1 405 ? 91.470 103.686 2.329 1.00 23.37 413 GLY A C 1
ATOM 2561 O O . GLY A 1 405 ? 90.934 103.528 3.424 1.00 22.76 413 GLY A O 1
ATOM 2562 N N . GLY A 1 406 ? 92.710 104.130 2.179 1.00 21.22 414 GLY A N 1
ATOM 2563 C CA . GLY A 1 406 ? 93.593 104.444 3.293 1.00 21.23 414 GLY A CA 1
ATOM 2564 C C . GLY A 1 406 ? 94.984 104.746 2.796 1.00 24.80 414 GLY A C 1
ATOM 2565 O O . GLY A 1 406 ? 95.225 104.758 1.584 1.00 23.97 414 GLY A O 1
ATOM 2566 N N . TYR A 1 407 ? 95.916 104.976 3.719 1.00 22.66 415 TYR A N 1
ATOM 2567 C CA . TYR A 1 407 ? 97.304 105.304 3.357 1.00 22.76 415 TYR A CA 1
ATOM 2568 C C . TYR A 1 407 ? 97.893 104.289 2.366 1.00 25.88 415 TYR A C 1
ATOM 2569 O O . TYR A 1 407 ? 98.476 104.676 1.359 1.00 25.86 415 TYR A O 1
ATOM 2578 N N . ASN A 1 408 ? 97.716 103.002 2.651 1.00 23.98 416 ASN A N 1
ATOM 2579 C CA . ASN A 1 408 ? 98.195 101.921 1.796 1.00 24.46 416 ASN A CA 1
ATOM 2580 C C . ASN A 1 408 ? 97.470 100.647 2.159 1.00 25.54 416 ASN A C 1
ATOM 2581 O O . ASN A 1 408 ? 97.275 100.352 3.337 1.00 24.20 416 ASN A O 1
ATOM 2586 N N . PHE A 1 409 ? 97.079 99.894 1.140 1.00 22.23 417 PHE A N 1
ATOM 2587 C CA . PHE A 1 409 ? 96.363 98.637 1.272 1.00 23.01 417 PHE A CA 1
ATOM 2588 C C . PHE A 1 409 ? 97.137 97.620 2.120 1.00 30.13 417 PHE A C 1
ATOM 2589 O O . PHE A 1 409 ? 96.534 96.882 2.891 1.00 28.56 417 PHE A O 1
ATOM 2597 N N . TYR A 1 410 ? 98.461 97.582 1.955 1.00 30.59 418 TYR A N 1
ATOM 2598 C CA . TYR A 1 410 ? 99.339 96.650 2.667 1.00 32.39 418 TYR A CA 1
ATOM 2599 C C . TYR A 1 410 ? 99.617 97.037 4.115 1.00 37.24 418 TYR A C 1
ATOM 2600 O O . TYR A 1 410 ? 100.163 96.240 4.883 1.00 38.59 418 TYR A O 1
ATOM 2609 N N . GLN A 1 411 ? 99.146 98.239 4.510 1.00 31.41 419 GLN A N 1
ATOM 2610 C CA . GLN A 1 411 ? 99.204 98.732 5.874 1.00 31.27 419 GLN A CA 1
ATOM 2611 C C . GLN A 1 411 ? 97.840 98.409 6.478 1.00 37.58 419 GLN A C 1
ATOM 2612 O O . GLN A 1 411 ? 97.761 97.742 7.517 1.00 37.39 419 GLN A O 1
ATOM 2618 N N . SER A 1 412 ? 96.759 98.864 5.785 1.00 34.12 420 SER A N 1
ATOM 2619 C CA . SER A 1 412 ? 95.364 98.665 6.175 1.00 33.03 420 SER A CA 1
ATOM 2620 C C . SER A 1 412 ? 94.514 98.293 4.949 1.00 36.75 420 SER A C 1
ATOM 2621 O O . SER A 1 412 ? 94.407 99.091 4.010 1.00 36.80 420 SER A O 1
ATOM 2624 N N . LYS A 1 413 ? 93.917 97.085 4.965 1.00 33.30 421 LYS A N 1
ATOM 2625 C CA . LYS A 1 413 ? 93.033 96.575 3.901 1.00 33.27 421 LYS A CA 1
ATOM 2626 C C . LYS A 1 413 ? 91.630 97.231 3.930 1.00 33.53 421 LYS A C 1
ATOM 2627 O O . LYS A 1 413 ? 90.893 97.142 2.951 1.00 33.94 421 LYS A O 1
ATOM 2633 N N . PHE A 1 414 ? 91.238 97.778 5.085 1.00 27.65 422 PHE A N 1
ATOM 2634 C CA . PHE A 1 414 ? 89.943 98.410 5.300 1.00 25.78 422 PHE A CA 1
ATOM 2635 C C . PHE A 1 414 ? 89.801 99.544 4.283 1.00 26.20 422 PHE A C 1
ATOM 2636 O O . PHE A 1 414 ? 90.735 100.326 4.134 1.00 26.08 422 PHE A O 1
ATOM 2644 N N . ASN A 1 415 ? 88.666 99.609 3.568 1.00 21.70 423 ASN A N 1
ATOM 2645 C CA . ASN A 1 415 ? 88.441 100.670 2.565 1.00 21.58 423 ASN A CA 1
ATOM 2646 C C . ASN A 1 415 ? 87.519 101.754 3.169 1.00 24.09 423 ASN A C 1
ATOM 2647 O O . ASN A 1 415 ? 86.295 101.582 3.221 1.00 23.23 423 ASN A O 1
ATOM 2652 N N . ARG A 1 416 ? 88.113 102.886 3.566 1.00 20.77 424 ARG A N 1
ATOM 2653 C CA . ARG A 1 416 ? 87.376 103.974 4.228 1.00 20.71 424 ARG A CA 1
ATOM 2654 C C . ARG A 1 416 ? 86.386 104.709 3.316 1.00 22.68 424 ARG A C 1
ATOM 2655 O O . ARG A 1 416 ? 85.421 105.291 3.814 1.00 22.18 424 ARG A O 1
ATOM 2663 N N . ALA A 1 417 ? 86.609 104.657 1.992 1.00 20.10 425 ALA A N 1
ATOM 2664 C CA . ALA A 1 417 ? 85.671 105.298 1.049 1.00 20.52 425 ALA A CA 1
ATOM 2665 C C . ALA A 1 417 ? 84.288 104.627 1.115 1.00 24.70 425 ALA A C 1
ATOM 2666 O O . ALA A 1 417 ? 83.254 105.313 1.049 1.00 24.43 425 ALA A O 1
ATOM 2668 N N . LEU A 1 418 ? 84.277 103.273 1.250 1.00 21.74 426 LEU A N 1
ATOM 2669 C CA . LEU A 1 418 ? 83.075 102.447 1.221 1.00 23.10 426 LEU A CA 1
ATOM 2670 C C . LEU A 1 418 ? 82.580 101.981 2.587 1.00 29.02 426 LEU A C 1
ATOM 2671 O O . LEU A 1 418 ? 81.415 101.599 2.694 1.00 28.58 426 LEU A O 1
ATOM 2676 N N . GLN A 1 419 ? 83.454 101.952 3.606 1.00 25.98 427 GLN A N 1
ATOM 2677 C CA . GLN A 1 419 ? 83.119 101.444 4.934 1.00 26.01 427 GLN A CA 1
ATOM 2678 C C . GLN A 1 419 ? 83.458 102.364 6.103 1.00 28.97 427 GLN A C 1
ATOM 2679 O O . GLN A 1 419 ? 83.076 102.060 7.233 1.00 29.54 427 GLN A O 1
ATOM 2685 N N . GLY A 1 420 ? 84.153 103.481 5.848 1.00 25.49 428 GLY A N 1
ATOM 2686 C CA . GLY A 1 420 ? 84.563 104.398 6.908 1.00 25.92 428 GLY A CA 1
ATOM 2687 C C . GLY A 1 420 ? 83.513 105.411 7.337 1.00 33.25 428 GLY A C 1
ATOM 2688 O O . GLY A 1 420 ? 83.611 106.582 6.958 1.00 34.53 428 GLY A O 1
ATOM 2689 N N . TRP A 1 421 ? 82.525 104.983 8.162 1.00 30.18 429 TRP A N 1
ATOM 2690 C CA . TRP A 1 421 ? 81.453 105.862 8.681 1.00 30.49 429 TRP A CA 1
ATOM 2691 C C . TRP A 1 421 ? 82.000 106.960 9.544 1.00 29.40 429 TRP A C 1
ATOM 2692 O O . TRP A 1 421 ? 82.649 106.691 10.569 1.00 27.95 429 TRP A O 1
ATOM 2703 N N . ARG A 1 422 ? 81.798 108.208 9.113 1.00 23.40 430 ARG A N 1
ATOM 2704 C CA . ARG A 1 422 ? 82.295 109.356 9.855 1.00 23.27 430 ARG A CA 1
ATOM 2705 C C . ARG A 1 422 ? 81.247 110.462 9.816 1.00 28.44 430 ARG A C 1
ATOM 2706 O O . ARG A 1 422 ? 80.350 110.442 8.968 1.00 28.49 430 ARG A O 1
ATOM 2714 N N . GLN A 1 423 ? 81.377 111.434 10.703 1.00 24.62 431 GLN A N 1
ATOM 2715 C CA . GLN A 1 423 ? 80.445 112.542 10.619 1.00 25.45 431 GLN A CA 1
ATOM 2716 C C . GLN A 1 423 ? 80.963 113.492 9.531 1.00 25.39 431 GLN A C 1
ATOM 2717 O O . GLN A 1 423 ? 82.158 113.763 9.496 1.00 22.40 431 GLN A O 1
ATOM 2723 N N . PRO A 1 424 ? 80.071 114.018 8.665 1.00 21.96 432 PRO A N 1
ATOM 2724 C CA . PRO A 1 424 ? 80.540 114.970 7.632 1.00 20.05 432 PRO A CA 1
ATOM 2725 C C . PRO A 1 424 ? 80.751 116.396 8.156 1.00 22.57 432 PRO A C 1
ATOM 2726 O O . PRO A 1 424 ? 81.437 117.169 7.507 1.00 20.91 432 PRO A O 1
ATOM 2730 N N . GLY A 1 425 ? 80.149 116.749 9.298 1.00 20.15 433 GLY A N 1
ATOM 2731 C CA . GLY A 1 425 ? 80.270 118.104 9.829 1.00 19.20 433 GLY A CA 1
ATOM 2732 C C . GLY A 1 425 ? 79.808 119.134 8.812 1.00 22.51 433 GLY A C 1
ATOM 2733 O O . GLY A 1 425 ? 78.809 118.915 8.115 1.00 21.15 433 GLY A O 1
ATOM 2734 N N . SER A 1 426 ? 80.582 120.222 8.639 1.00 19.21 434 SER A N 1
ATOM 2735 C CA . SER A 1 426 ? 80.193 121.307 7.717 1.00 18.09 434 SER A CA 1
ATOM 2736 C C . SER A 1 426 ? 80.148 120.882 6.230 1.00 20.11 434 SER A C 1
ATOM 2737 O O . SER A 1 426 ? 79.579 121.600 5.415 1.00 18.97 434 SER A O 1
ATOM 2740 N N . THR A 1 427 ? 80.651 119.660 5.897 1.00 17.59 435 THR A N 1
ATOM 2741 C CA . THR A 1 427 ? 80.587 119.179 4.507 1.00 17.74 435 THR A CA 1
ATOM 2742 C C . THR A 1 427 ? 79.130 118.993 4.055 1.00 19.24 435 THR A C 1
ATOM 2743 O O . THR A 1 427 ? 78.853 119.017 2.856 1.00 18.66 435 THR A O 1
ATOM 2747 N N . ILE A 1 428 ? 78.209 118.769 5.011 1.00 18.09 436 ILE A N 1
ATOM 2748 C CA . ILE A 1 428 ? 76.793 118.532 4.664 1.00 19.27 436 ILE A CA 1
ATOM 2749 C C . ILE A 1 428 ? 76.040 119.844 4.343 1.00 19.15 436 ILE A C 1
ATOM 2750 O O . ILE A 1 428 ? 74.952 119.796 3.776 1.00 18.55 436 ILE A O 1
ATOM 2755 N N . LYS A 1 429 ? 76.570 120.990 4.797 1.00 15.15 437 LYS A N 1
ATOM 2756 C CA . LYS A 1 429 ? 75.861 122.267 4.699 1.00 15.81 437 LYS A CA 1
ATOM 2757 C C . LYS A 1 429 ? 75.333 122.611 3.290 1.00 18.31 437 LYS A C 1
ATOM 2758 O O . LYS A 1 429 ? 74.168 122.998 3.181 1.00 18.11 437 LYS A O 1
ATOM 2764 N N . PRO A 1 430 ? 76.100 122.424 2.189 1.00 16.53 438 PRO A N 1
ATOM 2765 C CA . PRO A 1 430 ? 75.536 122.766 0.871 1.00 16.27 438 PRO A CA 1
ATOM 2766 C C . PRO A 1 430 ? 74.195 122.068 0.561 1.00 20.54 438 PRO A C 1
ATOM 2767 O O . PRO A 1 430 ? 73.383 122.636 -0.159 1.00 19.59 438 PRO A O 1
ATOM 2771 N N . PHE A 1 431 ? 73.958 120.857 1.100 1.00 17.84 439 PHE A N 1
ATOM 2772 C CA . PHE A 1 431 ? 72.697 120.170 0.844 1.00 18.66 439 PHE A CA 1
ATOM 2773 C C . PHE A 1 431 ? 71.526 120.923 1.471 1.00 20.80 439 PHE A C 1
ATOM 2774 O O . PHE A 1 431 ? 70.547 121.207 0.806 1.00 21.49 439 PHE A O 1
ATOM 2782 N N . LEU A 1 432 ? 71.655 121.289 2.750 1.00 19.44 440 LEU A N 1
ATOM 2783 C CA . LEU A 1 432 ? 70.608 122.012 3.442 1.00 18.72 440 LEU A CA 1
ATOM 2784 C C . LEU A 1 432 ? 70.423 123.398 2.818 1.00 20.45 440 LEU A C 1
ATOM 2785 O O . LEU A 1 432 ? 69.297 123.851 2.640 1.00 19.62 440 LEU A O 1
ATOM 2790 N N . TYR A 1 433 ? 71.525 124.077 2.498 1.00 16.55 441 TYR A N 1
ATOM 2791 C CA . TYR A 1 433 ? 71.429 125.441 1.957 1.00 17.15 441 TYR A CA 1
ATOM 2792 C C . TYR A 1 433 ? 70.812 125.412 0.538 1.00 18.85 441 TYR A C 1
ATOM 2793 O O . TYR A 1 433 ? 70.047 126.318 0.178 1.00 17.95 441 TYR A O 1
ATOM 2802 N N . ALA A 1 434 ? 71.046 124.319 -0.214 1.00 16.40 442 ALA A N 1
ATOM 2803 C CA . ALA A 1 434 ? 70.438 124.171 -1.542 1.00 16.91 442 ALA A CA 1
ATOM 2804 C C . ALA A 1 434 ? 68.914 124.007 -1.398 1.00 21.19 442 ALA A C 1
ATOM 2805 O O . ALA A 1 434 ? 68.166 124.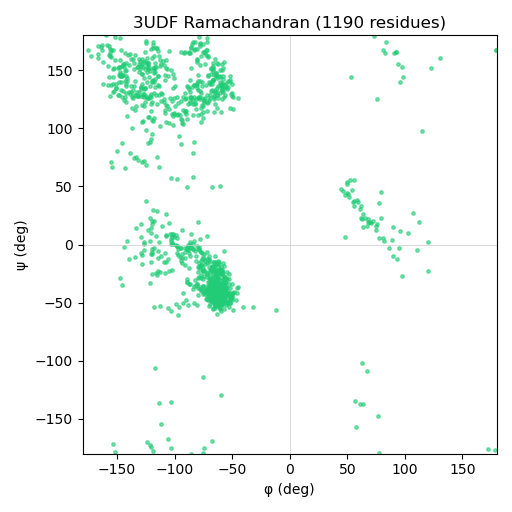477 -2.247 1.00 21.14 442 ALA A O 1
ATOM 2807 N N . LEU A 1 435 ? 68.459 123.382 -0.306 1.00 17.88 443 LEU A N 1
ATOM 2808 C CA . LEU A 1 435 ? 67.027 123.263 -0.035 1.00 17.96 443 LEU A CA 1
ATOM 2809 C C . LEU A 1 435 ? 66.403 124.615 0.302 1.00 21.29 443 LEU A C 1
ATOM 2810 O O . LEU A 1 435 ? 65.220 124.820 0.019 1.00 21.50 443 LEU A O 1
ATOM 2815 N N . ALA A 1 436 ? 67.178 125.513 0.932 1.00 18.17 444 ALA A N 1
ATOM 2816 C CA . ALA A 1 436 ? 66.729 126.885 1.220 1.00 18.49 444 ALA A CA 1
ATOM 2817 C C . ALA A 1 436 ? 66.557 127.614 -0.114 1.00 22.07 444 ALA A C 1
ATOM 2818 O O . ALA A 1 436 ? 65.583 128.337 -0.289 1.00 21.36 444 ALA A O 1
ATOM 2820 N N . LEU A 1 437 ? 67.478 127.386 -1.078 1.00 19.49 445 LEU A N 1
ATOM 2821 C CA . LEU A 1 437 ? 67.360 127.974 -2.418 1.00 20.31 445 LEU A CA 1
ATOM 2822 C C . LEU A 1 437 ? 66.096 127.462 -3.111 1.00 24.88 445 LEU A C 1
ATOM 2823 O O . LEU A 1 437 ? 65.418 128.234 -3.792 1.00 24.75 445 LEU A O 1
ATOM 2828 N N . GLU A 1 438 ? 65.796 126.158 -2.955 1.00 23.39 446 GLU A N 1
ATOM 2829 C CA . GLU A 1 438 ? 64.616 125.502 -3.544 1.00 24.52 446 GLU A CA 1
ATOM 2830 C C . GLU A 1 438 ? 63.332 126.172 -3.071 1.00 28.36 446 GLU A C 1
ATOM 2831 O O . GLU A 1 438 ? 62.368 126.265 -3.831 1.00 29.23 446 GLU A O 1
ATOM 2837 N N . ARG A 1 439 ? 63.333 126.656 -1.829 1.00 26.02 447 ARG A N 1
ATOM 2838 C CA . ARG A 1 439 ? 62.208 127.352 -1.199 1.00 27.85 447 ARG A CA 1
ATOM 2839 C C . ARG A 1 439 ? 62.082 128.823 -1.646 1.00 31.66 447 ARG A C 1
ATOM 2840 O O . ARG A 1 439 ? 61.124 129.489 -1.260 1.00 33.99 447 ARG A O 1
ATOM 2848 N N . GLY A 1 440 ? 63.024 129.320 -2.459 1.00 25.50 448 GLY A N 1
ATOM 2849 C CA . GLY A 1 440 ? 62.972 130.686 -2.958 1.00 24.73 448 GLY A CA 1
ATOM 2850 C C . GLY A 1 440 ? 64.023 131.637 -2.417 1.00 27.22 448 GLY A C 1
ATOM 2851 O O . GLY A 1 440 ? 64.097 132.789 -2.857 1.00 25.11 448 GLY A O 1
ATOM 2852 N N . MET A 1 441 ? 64.861 131.189 -1.460 1.00 21.77 449 MET A N 1
ATOM 2853 C CA . MET A 1 441 ? 65.937 132.066 -1.008 1.00 21.01 449 MET A CA 1
ATOM 2854 C C . MET A 1 441 ? 67.002 132.112 -2.110 1.00 23.55 449 MET A C 1
ATOM 2855 O O . MET A 1 441 ? 66.957 131.300 -3.038 1.00 21.67 449 MET A O 1
ATOM 2860 N N . THR A 1 442 ? 67.917 133.087 -2.045 1.00 21.83 450 THR A N 1
ATOM 2861 C CA . THR A 1 442 ? 68.966 133.194 -3.077 1.00 20.18 450 THR A CA 1
ATOM 2862 C C . THR A 1 442 ? 70.333 133.181 -2.358 1.00 19.23 450 THR A C 1
ATOM 2863 O O . THR A 1 442 ? 70.366 133.324 -1.125 1.00 19.30 450 THR A O 1
ATOM 2867 N N . PRO A 1 443 ? 71.468 133.128 -3.099 1.00 17.27 451 PRO A N 1
ATOM 2868 C CA . PRO A 1 443 ? 72.780 133.205 -2.442 1.00 17.57 451 PRO A CA 1
ATOM 2869 C C . PRO A 1 443 ? 72.950 134.515 -1.661 1.00 18.74 451 PRO A C 1
ATOM 2870 O O . PRO A 1 443 ? 73.760 134.592 -0.754 1.00 17.94 451 PRO A O 1
ATOM 2874 N N . TYR A 1 444 ? 72.156 135.555 -2.021 1.00 16.03 452 TYR A N 1
ATOM 2875 C CA . TYR A 1 444 ? 72.240 136.884 -1.422 1.00 16.51 452 TYR A CA 1
ATOM 2876 C C . TYR A 1 444 ? 71.245 137.189 -0.290 1.00 22.90 452 TYR A C 1
ATOM 2877 O O . TYR A 1 444 ? 71.318 138.271 0.311 1.00 23.96 452 TYR A O 1
ATOM 2886 N N . SER A 1 445 ? 70.338 136.261 0.001 1.00 20.61 453 SER A N 1
ATOM 2887 C CA . SER A 1 445 ? 69.343 136.442 1.068 1.00 21.88 453 SER A CA 1
ATOM 2888 C C . SER A 1 445 ? 70.033 136.668 2.401 1.00 24.02 453 SER A C 1
ATOM 2889 O O . SER A 1 445 ? 70.986 135.941 2.749 1.00 22.60 453 SER A O 1
ATOM 2892 N N . MET A 1 446 ? 69.581 137.709 3.134 1.00 21.39 454 MET A N 1
ATOM 2893 C CA . MET A 1 446 ? 70.177 138.018 4.428 1.00 21.80 454 MET A CA 1
ATOM 2894 C C . MET A 1 446 ? 69.683 137.024 5.468 1.00 25.73 454 MET A C 1
ATOM 2895 O O . MET A 1 446 ? 68.479 136.802 5.601 1.00 26.41 454 MET A O 1
ATOM 2900 N N . VAL A 1 447 ? 70.623 136.379 6.152 1.00 21.70 455 VAL A N 1
ATOM 2901 C CA . VAL A 1 447 ? 70.333 135.372 7.194 1.00 21.16 455 VAL A CA 1
ATOM 2902 C C . VAL A 1 447 ? 70.993 135.783 8.495 1.00 23.78 455 VAL A C 1
ATOM 2903 O O . VAL A 1 447 ? 72.050 136.408 8.491 1.00 21.86 455 VAL A O 1
ATOM 2907 N N . ASN A 1 448 ? 70.396 135.371 9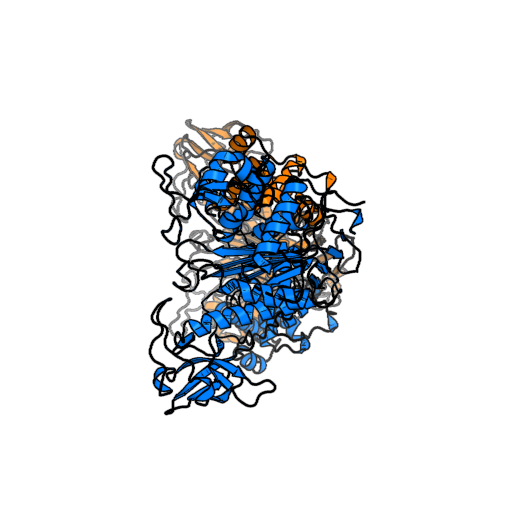.606 1.00 22.11 456 ASN A N 1
ATOM 2908 C CA . ASN A 1 448 ? 70.850 135.784 10.920 1.00 22.34 456 ASN A CA 1
ATOM 2909 C C . ASN A 1 448 ? 71.804 134.819 11.609 1.00 23.19 456 ASN A C 1
ATOM 2910 O O . ASN A 1 448 ? 71.401 133.724 12.000 1.00 23.48 456 ASN A O 1
ATOM 2915 N N . ASP A 1 449 ? 73.089 135.214 11.770 1.00 20.04 457 ASP A N 1
ATOM 2916 C CA . ASP A 1 449 ? 74.036 134.414 12.534 1.00 19.63 457 ASP A CA 1
ATOM 2917 C C . ASP A 1 449 ? 74.022 135.039 13.948 1.00 24.48 457 ASP A C 1
ATOM 2918 O O . ASP A 1 449 ? 74.669 136.060 14.190 1.00 22.74 457 ASP A O 1
ATOM 2923 N N . SER A 1 450 ? 73.179 134.492 14.822 1.00 23.55 458 SER A N 1
ATOM 2924 C CA . SER A 1 450 ? 72.968 135.027 16.174 1.00 24.10 458 SER A CA 1
ATOM 2925 C C . SER A 1 450 ? 72.656 133.913 17.135 1.00 27.50 458 SER A C 1
ATOM 2926 O O . SER A 1 450 ? 72.179 132.863 16.696 1.00 25.34 458 SER A O 1
ATOM 2929 N N . PRO A 1 451 ? 72.854 134.089 18.467 1.00 25.48 459 PRO A N 1
ATOM 2930 C CA . PRO A 1 451 ? 72.511 132.989 19.384 1.00 26.62 459 PRO A CA 1
ATOM 2931 C C . PRO A 1 451 ? 71.091 132.482 19.170 1.00 29.93 459 PRO A C 1
ATOM 2932 O O . PRO A 1 451 ? 70.198 133.247 18.824 1.00 28.99 459 PRO A O 1
ATOM 2936 N N . ILE A 1 452 ? 70.914 131.179 19.346 1.00 29.78 460 ILE A N 1
ATOM 2937 C CA . ILE A 1 452 ? 69.620 130.537 19.164 1.00 31.54 460 ILE A CA 1
ATOM 2938 C C . ILE A 1 452 ? 69.453 129.362 20.099 1.00 36.30 460 ILE A C 1
ATOM 2939 O O . ILE A 1 452 ? 70.399 128.630 20.364 1.00 35.97 460 ILE A O 1
ATOM 2944 N N . THR A 1 453 ? 68.228 129.165 20.561 1.00 36.52 461 THR A N 1
ATOM 2945 C CA . THR A 1 453 ? 67.869 128.026 21.395 1.00 37.42 461 THR A CA 1
ATOM 2946 C C . THR A 1 453 ? 66.644 127.355 20.795 1.00 42.51 461 THR A C 1
ATOM 2947 O O . THR A 1 453 ? 65.703 128.039 20.389 1.00 41.95 461 THR A O 1
ATOM 2951 N N . ILE A 1 454 ? 66.664 126.026 20.734 1.00 41.47 462 ILE A N 1
ATOM 2952 C CA . ILE A 1 454 ? 65.518 125.230 20.309 1.00 43.12 462 ILE A CA 1
ATOM 2953 C C . ILE A 1 454 ? 65.272 124.254 21.457 1.00 48.45 462 ILE A C 1
ATOM 2954 O O . ILE A 1 454 ? 66.005 123.276 21.616 1.00 46.96 462 ILE A O 1
ATOM 2959 N N . GLY A 1 455 ? 64.304 124.607 22.299 1.00 47.41 463 GLY A N 1
ATOM 2960 C CA . GLY A 1 455 ? 63.957 123.837 23.484 1.00 48.28 463 GLY A CA 1
ATOM 2961 C C . GLY A 1 455 ? 65.070 123.866 24.511 1.00 52.61 463 GLY A C 1
ATOM 2962 O O . GLY A 1 455 ? 65.335 124.906 25.117 1.00 53.87 463 GLY A O 1
ATOM 2963 N N . LYS A 1 456 ? 65.744 122.728 24.678 1.00 48.14 464 LYS A N 1
ATOM 2964 C CA . LYS A 1 456 ? 66.861 122.555 25.612 1.00 47.83 464 LYS A CA 1
ATOM 2965 C C . LYS A 1 456 ? 68.204 122.573 24.870 1.00 48.83 464 LYS A C 1
ATOM 2966 O O . LYS A 1 456 ? 69.259 122.433 25.498 1.00 48.47 464 LYS A O 1
ATOM 2972 N N . TRP A 1 457 ? 68.165 122.744 23.532 1.00 42.98 465 TRP A N 1
ATOM 2973 C CA . TRP A 1 457 ? 69.359 122.721 22.700 1.00 40.49 465 TRP A CA 1
ATOM 2974 C C . TRP A 1 457 ? 69.830 124.125 22.331 1.00 39.92 465 TRP A C 1
ATOM 2975 O O . TRP A 1 457 ? 69.057 124.930 21.819 1.00 36.40 465 TRP A O 1
ATOM 2986 N N . THR A 1 458 ? 71.098 124.415 22.618 1.00 37.73 466 THR A N 1
ATOM 2987 C CA . THR A 1 458 ? 71.679 125.716 22.292 1.00 37.21 466 THR A CA 1
ATOM 2988 C C . THR A 1 458 ? 72.902 125.504 21.401 1.00 40.53 466 THR A C 1
ATOM 2989 O O . THR A 1 458 ? 74.018 125.333 21.907 1.00 40.66 466 THR A O 1
ATOM 2993 N N . PRO A 1 459 ? 72.694 125.426 20.066 1.00 36.87 467 PRO A N 1
ATOM 2994 C CA . PRO A 1 459 ? 73.838 125.195 19.166 1.00 35.81 467 PRO A CA 1
ATOM 2995 C C . PRO A 1 459 ? 74.770 126.409 19.164 1.00 37.58 467 PRO A C 1
ATOM 2996 O O . PRO A 1 459 ? 74.298 127.539 19.071 1.00 37.08 467 PRO A O 1
ATOM 3000 N N . LYS A 1 460 ? 76.078 126.185 19.293 1.00 33.44 468 LYS A N 1
ATOM 3001 C CA . LYS A 1 460 ? 77.008 127.326 19.269 1.00 33.19 468 LYS A CA 1
ATOM 3002 C C . LYS A 1 460 ? 77.811 127.293 17.979 1.00 32.93 468 LYS A C 1
ATOM 3003 O O . LYS A 1 460 ? 77.981 126.231 17.369 1.00 30.93 468 LYS A O 1
ATOM 3009 N N . ASN A 1 461 ? 78.351 128.447 17.589 1.00 28.28 469 ASN A N 1
ATOM 3010 C CA . ASN A 1 461 ? 79.260 128.523 16.463 1.00 27.46 469 ASN A CA 1
ATOM 3011 C C . ASN A 1 461 ? 80.599 128.035 16.956 1.00 32.70 469 ASN A C 1
ATOM 3012 O O . ASN A 1 461 ? 80.977 128.326 18.095 1.00 31.65 469 ASN A O 1
ATOM 3017 N N . SER A 1 462 ? 81.302 127.278 16.116 1.00 32.64 470 SER A N 1
ATOM 3018 C CA . SER A 1 462 ? 82.596 126.679 16.469 1.00 34.36 470 SER A CA 1
ATOM 3019 C C . SER A 1 462 ? 83.631 127.692 16.947 1.00 38.42 470 SER A C 1
ATOM 3020 O O . SER A 1 462 ? 84.368 127.399 17.884 1.00 40.24 470 SER A O 1
ATOM 3023 N N . ASP A 1 463 ? 83.658 128.888 16.348 1.00 33.11 471 ASP A N 1
ATOM 3024 C CA . ASP A 1 463 ? 84.624 129.918 16.738 1.00 32.86 471 ASP A CA 1
ATOM 3025 C C . ASP A 1 463 ? 84.177 130.818 17.911 1.00 35.07 471 ASP A C 1
ATOM 3026 O O . ASP A 1 463 ? 84.920 131.726 18.283 1.00 35.40 471 ASP A O 1
ATOM 3031 N N . GLY A 1 464 ? 82.979 130.575 18.460 1.00 29.78 472 GLY A N 1
ATOM 3032 C CA . GLY A 1 464 ? 82.429 131.353 19.568 1.00 29.65 472 GLY A CA 1
ATOM 3033 C C . GLY A 1 464 ? 82.125 132.803 19.233 1.00 30.91 472 GLY A C 1
ATOM 3034 O O . GLY A 1 464 ? 82.057 133.649 20.127 1.00 30.65 472 GLY A O 1
ATOM 3035 N N . ARG A 1 465 ? 81.925 133.106 17.943 1.00 23.68 473 ARG A N 1
ATOM 3036 C CA . ARG A 1 465 ? 81.624 134.435 17.455 1.00 24.06 473 ARG A CA 1
ATOM 3037 C C . ARG A 1 465 ? 80.314 134.374 16.633 1.00 26.76 473 ARG A C 1
ATOM 3038 O O . ARG A 1 465 ? 79.906 133.288 16.187 1.00 27.36 473 ARG A O 1
ATOM 3046 N N . TYR A 1 466 ? 79.633 135.515 16.506 1.00 20.57 474 TYR A N 1
ATOM 3047 C CA . TYR A 1 466 ? 78.364 135.650 15.806 1.00 20.70 474 TYR A CA 1
ATOM 3048 C C . TYR A 1 466 ? 78.466 136.835 14.873 1.00 26.56 474 TYR A C 1
ATOM 3049 O O . TYR A 1 466 ? 78.887 137.915 15.287 1.00 26.91 474 TYR A O 1
ATOM 3058 N N . LEU A 1 467 ? 78.139 136.627 13.598 1.00 23.03 475 LEU A N 1
ATOM 3059 C CA . LEU A 1 467 ? 78.310 137.697 12.606 1.00 23.05 475 LEU A CA 1
ATOM 3060 C C . LEU A 1 467 ? 77.114 138.613 12.373 1.00 26.76 475 LEU A C 1
ATOM 3061 O O . LEU A 1 467 ? 77.250 139.646 11.701 1.00 27.57 475 LEU A O 1
ATOM 3066 N N . GLY A 1 468 ? 75.951 138.239 12.899 1.00 23.83 476 GLY A N 1
ATOM 3067 C CA . GLY A 1 468 ? 74.718 138.982 12.660 1.00 22.81 476 GLY A CA 1
ATOM 3068 C C . GLY A 1 468 ? 74.149 138.710 11.270 1.00 25.96 476 GLY A C 1
ATOM 3069 O O . GLY A 1 468 ? 74.307 137.602 10.734 1.00 23.38 476 GLY A O 1
ATOM 3070 N N . MET A 1 469 ? 73.497 139.720 10.671 1.00 21.83 477 MET A N 1
ATOM 3071 C CA . MET A 1 469 ? 72.854 139.600 9.357 1.00 22.03 477 MET A CA 1
ATOM 3072 C C . MET A 1 469 ? 73.902 139.520 8.268 1.00 24.37 477 MET A C 1
ATOM 3073 O O . MET A 1 469 ? 74.637 140.485 8.047 1.00 22.90 477 MET A O 1
ATOM 3078 N N . ILE A 1 470 ? 73.973 138.371 7.575 1.00 20.11 478 ILE A N 1
ATOM 3079 C CA . ILE A 1 470 ? 74.945 138.153 6.479 1.00 18.92 478 ILE A CA 1
ATOM 3080 C C . ILE A 1 470 ? 74.283 137.432 5.291 1.00 22.08 478 ILE A C 1
ATOM 3081 O O . ILE A 1 470 ? 73.265 136.754 5.479 1.00 21.56 478 ILE A O 1
ATOM 3086 N N . PRO A 1 471 ? 74.870 137.528 4.067 1.00 19.69 479 PRO A N 1
ATOM 3087 C CA . PRO A 1 471 ? 74.297 136.795 2.928 1.00 18.56 479 PRO A CA 1
ATOM 3088 C C . PRO A 1 471 ? 74.380 135.289 3.151 1.00 18.33 479 PRO A C 1
ATOM 3089 O O . PRO A 1 471 ? 75.350 134.797 3.740 1.00 19.24 479 PRO A O 1
ATOM 3093 N N . LEU A 1 472 ? 73.383 134.563 2.658 1.00 16.89 480 LEU A N 1
ATOM 3094 C CA . LEU A 1 472 ? 73.322 133.094 2.762 1.00 16.78 480 LEU A CA 1
ATOM 3095 C C . LEU A 1 472 ? 74.654 132.454 2.278 1.00 17.37 480 LEU A C 1
ATOM 3096 O O . LEU A 1 472 ? 75.190 131.550 2.934 1.00 18.12 480 LEU A O 1
ATOM 3101 N N . ARG A 1 473 ? 75.181 132.924 1.128 1.00 16.03 481 ARG A N 1
ATOM 3102 C CA . ARG A 1 473 ? 76.450 132.383 0.618 1.00 17.00 481 ARG A CA 1
ATOM 3103 C C . ARG A 1 473 ? 77.642 132.584 1.578 1.00 19.08 481 ARG A C 1
ATOM 3104 O O . ARG A 1 473 ? 78.511 131.716 1.684 1.00 19.02 481 ARG A O 1
ATOM 3112 N N . ARG A 1 474 ? 77.673 133.707 2.298 1.00 16.00 482 ARG A N 1
ATOM 3113 C CA . ARG A 1 474 ? 78.750 133.933 3.253 1.00 15.95 482 ARG A CA 1
ATOM 3114 C C . ARG A 1 474 ? 78.563 133.001 4.474 1.00 20.03 482 ARG A C 1
ATOM 3115 O O . ARG A 1 474 ? 79.542 132.461 4.996 1.00 19.64 482 ARG A O 1
ATOM 3123 N N . ALA A 1 475 ? 77.301 132.784 4.907 1.00 17.76 483 ALA A N 1
ATOM 3124 C CA . ALA A 1 475 ? 77.020 131.864 6.041 1.00 16.93 483 ALA A CA 1
ATOM 3125 C C . ALA A 1 475 ? 77.471 130.443 5.682 1.00 19.27 483 ALA A C 1
ATOM 3126 O O . ALA A 1 475 ? 78.013 129.730 6.536 1.00 20.32 483 ALA A O 1
ATOM 3128 N N . LEU A 1 476 ? 77.319 130.065 4.405 1.00 16.79 484 LEU A N 1
ATOM 3129 C CA . LEU A 1 476 ? 77.721 128.742 3.933 1.00 17.03 484 LEU A CA 1
ATOM 3130 C C . LEU A 1 476 ? 79.248 128.652 3.881 1.00 21.13 484 LEU A C 1
ATOM 3131 O O . LEU A 1 476 ? 79.816 127.680 4.376 1.00 20.20 484 LEU A O 1
ATOM 3136 N N . TYR A 1 477 ? 79.902 129.688 3.304 1.00 18.32 485 TYR A N 1
ATOM 3137 C CA . TYR A 1 477 ? 81.359 129.743 3.187 1.00 18.86 485 TYR A CA 1
ATOM 3138 C C . TYR A 1 477 ? 82.010 129.627 4.561 1.00 22.35 485 TYR A C 1
ATOM 3139 O O . TYR A 1 477 ? 82.970 128.877 4.736 1.00 23.68 485 TYR A O 1
ATOM 3148 N N . LEU A 1 478 ? 81.488 130.390 5.521 1.00 19.25 486 LEU A N 1
ATOM 3149 C CA . LEU A 1 478 ? 82.006 130.455 6.879 1.00 19.68 486 LEU A CA 1
ATOM 3150 C C . LEU A 1 478 ? 81.429 129.375 7.802 1.00 24.33 486 LEU A C 1
ATOM 3151 O O . LEU A 1 478 ? 81.827 129.297 8.958 1.00 23.90 486 LEU A O 1
ATOM 3156 N N . SER A 1 479 ? 80.564 128.492 7.257 1.00 22.46 487 SER A N 1
ATOM 3157 C CA . SER A 1 479 ? 79.968 127.371 7.998 1.00 22.33 487 SER A CA 1
ATOM 3158 C C . SER A 1 479 ? 79.365 127.812 9.343 1.00 23.35 487 SER A C 1
ATOM 3159 O O . SER A 1 479 ? 79.739 127.280 10.405 1.00 24.33 487 SER A O 1
ATOM 3162 N N . ARG A 1 480 ? 78.462 128.822 9.306 1.00 18.99 488 ARG A N 1
ATOM 3163 C CA . ARG A 1 480 ? 77.827 129.368 10.523 1.00 18.62 488 ARG A CA 1
ATOM 3164 C C . ARG A 1 480 ? 76.726 128.475 11.053 1.00 21.34 488 ARG A C 1
ATOM 3165 O O . ARG A 1 480 ? 75.627 128.440 10.489 1.00 19.49 488 ARG A O 1
ATOM 3173 N N . ASN A 1 481 ? 76.999 127.769 12.159 1.00 19.71 489 ASN A N 1
ATOM 3174 C CA . ASN A 1 481 ? 76.038 126.810 12.709 1.00 19.69 489 ASN A CA 1
ATOM 3175 C C . ASN A 1 481 ? 74.689 127.384 13.018 1.00 23.38 489 ASN A C 1
ATOM 3176 O O . ASN A 1 481 ? 73.677 126.729 12.756 1.00 22.36 489 ASN A O 1
ATOM 3181 N N . THR A 1 482 ? 74.633 128.618 13.574 1.00 19.38 490 THR A N 1
ATOM 3182 C CA . THR A 1 482 ? 73.309 129.146 13.897 1.00 19.78 490 THR A CA 1
ATOM 3183 C C . THR A 1 482 ? 72.467 129.416 12.649 1.00 21.69 490 THR A C 1
ATOM 3184 O O . THR A 1 482 ? 71.255 129.259 12.694 1.00 21.58 490 THR A O 1
ATOM 3188 N N . VAL A 1 483 ? 73.106 129.795 11.548 1.00 18.24 491 VAL A N 1
ATOM 3189 C CA . VAL A 1 483 ? 72.408 130.018 10.278 1.00 17.51 491 VAL A CA 1
ATOM 3190 C C . VAL A 1 483 ? 71.858 128.682 9.775 1.00 19.83 491 VAL A C 1
ATOM 3191 O O . VAL A 1 483 ? 70.688 128.594 9.399 1.00 19.46 491 VAL A O 1
ATOM 3195 N N . SER A 1 484 ? 72.686 127.650 9.815 1.00 17.72 492 SER A N 1
ATOM 3196 C CA . SER A 1 484 ? 72.292 126.314 9.366 1.00 18.22 492 SER A CA 1
ATOM 3197 C C . SER A 1 484 ? 71.047 125.869 10.125 1.00 21.43 492 SER A C 1
ATOM 3198 O O . SER A 1 484 ? 70.095 125.375 9.515 1.00 20.76 492 SER A O 1
ATOM 3201 N N . VAL A 1 485 ? 71.035 126.076 11.457 1.00 18.63 493 VAL A N 1
ATOM 3202 C CA . VAL A 1 485 ? 69.877 125.694 12.254 1.00 19.24 493 VAL A CA 1
ATOM 3203 C C . VAL A 1 485 ? 68.621 126.490 11.841 1.00 21.67 493 VAL A C 1
ATOM 3204 O O . VAL A 1 485 ? 67.571 125.889 11.662 1.00 22.93 493 VAL A O 1
ATOM 3208 N N . ARG A 1 486 ? 68.746 127.802 11.635 1.00 20.07 494 ARG A N 1
ATOM 3209 C CA . ARG A 1 486 ? 67.629 128.652 11.194 1.00 20.43 494 ARG A CA 1
ATOM 3210 C C . ARG A 1 486 ? 67.114 128.180 9.840 1.00 25.04 494 ARG A C 1
ATOM 3211 O O . ARG A 1 486 ? 65.901 128.082 9.652 1.00 22.70 494 ARG A O 1
ATOM 3219 N N . LEU A 1 487 ? 68.038 127.848 8.910 1.00 21.38 495 LEU A N 1
ATOM 3220 C CA . LEU A 1 487 ? 67.632 127.339 7.591 1.00 19.16 495 LEU A CA 1
ATOM 3221 C C . LEU A 1 487 ? 66.911 125.987 7.704 1.00 21.57 495 LEU A C 1
ATOM 3222 O O . LEU A 1 487 ? 65.953 125.739 6.957 1.00 21.48 495 LEU A O 1
ATOM 3227 N N . LEU A 1 488 ? 67.325 125.139 8.664 1.00 19.78 496 LEU A N 1
ATOM 3228 C CA . LEU A 1 488 ? 66.661 123.852 8.882 1.00 19.92 496 LEU A CA 1
ATOM 3229 C C . LEU A 1 488 ? 65.216 124.080 9.407 1.00 25.43 496 LEU A C 1
ATOM 3230 O O . LEU A 1 488 ? 64.290 123.356 9.023 1.00 25.31 496 LEU A O 1
ATOM 3235 N N . GLN A 1 489 ? 65.026 125.128 10.228 1.00 22.80 497 GLN A N 1
ATOM 3236 C CA . GLN A 1 489 ? 63.708 125.477 10.754 1.00 23.80 497 GLN A CA 1
ATOM 3237 C C . GLN A 1 489 ? 62.781 125.873 9.594 1.00 28.37 497 GLN A C 1
ATOM 3238 O O . GLN A 1 489 ? 61.618 125.471 9.597 1.00 28.71 497 GLN A O 1
ATOM 3244 N N . THR A 1 490 ? 63.320 126.625 8.603 1.00 22.68 498 THR A N 1
ATOM 3245 C CA . THR A 1 490 ? 62.596 127.083 7.411 1.00 23.12 498 THR A CA 1
ATOM 3246 C C . THR A 1 490 ? 62.287 125.908 6.468 1.00 27.12 498 THR A C 1
ATOM 3247 O O . THR A 1 490 ? 61.138 125.738 6.047 1.00 27.13 498 THR A O 1
ATOM 3251 N N . VAL A 1 491 ? 63.323 125.138 6.104 1.00 20.45 499 VAL A N 1
ATOM 3252 C CA . VAL A 1 491 ? 63.200 124.007 5.169 1.00 20.78 499 VAL A CA 1
ATOM 3253 C C . VAL A 1 491 ? 62.346 122.883 5.763 1.00 24.82 499 VAL A C 1
ATOM 3254 O O . VAL A 1 491 ? 61.535 122.276 5.068 1.00 24.91 499 VAL A O 1
ATOM 3258 N N . GLY A 1 492 ? 62.555 122.609 7.040 1.00 21.83 500 GLY A N 1
ATOM 3259 C CA . GLY A 1 492 ? 61.902 121.520 7.751 1.00 22.21 500 GLY A CA 1
ATOM 3260 C C . GLY A 1 492 ? 62.801 120.308 7.825 1.00 25.69 500 GLY A C 1
ATOM 3261 O O . GLY A 1 492 ? 63.501 119.968 6.859 1.00 22.39 500 GLY A O 1
ATOM 3262 N N . ILE A 1 493 ? 62.729 119.593 8.957 1.00 23.42 501 ILE A N 1
ATOM 3263 C CA . ILE A 1 493 ? 63.524 118.395 9.168 1.00 22.30 501 ILE A CA 1
ATOM 3264 C C . ILE A 1 493 ? 63.231 117.298 8.138 1.00 25.01 501 ILE A C 1
ATOM 3265 O O . ILE A 1 493 ? 64.163 116.728 7.570 1.00 22.86 501 ILE A O 1
ATOM 3270 N N . GLU A 1 494 ? 61.950 117.008 7.893 1.00 22.32 502 GLU A N 1
ATOM 3271 C CA . GLU A 1 494 ? 61.611 115.895 7.000 1.00 22.81 502 GLU A CA 1
ATOM 3272 C C . GLU A 1 494 ? 62.006 116.094 5.532 1.00 24.05 502 GLU A C 1
ATOM 3273 O O . GLU A 1 494 ? 62.499 115.148 4.918 1.00 23.77 502 GLU A O 1
ATOM 3279 N N . ARG A 1 495 ? 61.895 117.318 5.007 1.00 21.57 503 ARG A N 1
ATOM 3280 C CA . ARG A 1 495 ? 62.361 117.587 3.634 1.00 21.09 503 ARG A CA 1
ATOM 3281 C C . ARG A 1 495 ? 63.886 117.347 3.529 1.00 23.42 503 ARG A C 1
ATOM 3282 O O . ARG A 1 495 ? 64.384 116.817 2.527 1.00 21.85 503 ARG A O 1
ATOM 3290 N N . THR A 1 496 ? 64.625 117.759 4.569 1.00 20.08 504 THR A N 1
ATOM 3291 C CA . THR A 1 496 ? 66.080 117.632 4.623 1.00 19.32 504 THR A CA 1
ATOM 3292 C C . THR A 1 496 ? 66.461 116.156 4.673 1.00 21.40 504 THR A C 1
ATOM 3293 O O . THR A 1 496 ? 67.336 115.717 3.925 1.00 21.16 504 THR A O 1
ATOM 3297 N N . ARG A 1 497 ? 65.806 115.390 5.554 1.00 19.12 505 ARG A N 1
ATOM 3298 C CA . ARG A 1 497 ? 66.066 113.959 5.669 1.00 19.33 505 ARG A CA 1
ATOM 3299 C C . ARG A 1 497 ? 65.810 113.254 4.322 1.00 22.79 505 ARG A C 1
ATOM 3300 O O . ARG A 1 497 ? 66.595 112.402 3.912 1.00 22.47 505 ARG A O 1
ATOM 3308 N N . GLN A 1 498 ? 64.740 113.661 3.614 1.00 21.46 506 GLN A N 1
ATOM 3309 C CA . GLN A 1 498 ? 64.380 113.096 2.308 1.00 21.57 506 GLN A CA 1
ATOM 3310 C C . GLN A 1 498 ? 65.522 113.320 1.300 1.00 25.59 506 GLN A C 1
ATOM 3311 O O . GLN A 1 498 ? 65.918 112.374 0.622 1.00 24.38 506 GLN A O 1
ATOM 3317 N N . LEU A 1 499 ? 66.095 114.541 1.258 1.00 23.88 507 LEU A N 1
ATOM 3318 C CA . LEU A 1 499 ? 67.231 114.795 0.359 1.00 23.79 507 LEU A CA 1
ATOM 3319 C C . LEU A 1 499 ? 68.448 113.936 0.706 1.00 27.04 507 LEU A C 1
ATOM 3320 O O . LEU A 1 499 ? 69.070 113.345 -0.185 1.00 27.87 507 LEU A O 1
ATOM 3325 N N . PHE A 1 500 ? 68.761 113.813 2.003 1.00 24.14 508 PHE A N 1
ATOM 3326 C CA . PHE A 1 500 ? 69.867 112.993 2.487 1.00 23.82 508 PHE A CA 1
ATOM 3327 C C . PHE A 1 500 ? 69.664 111.525 2.101 1.00 29.84 508 PHE A C 1
ATOM 3328 O O . PHE A 1 500 ? 70.588 110.874 1.631 1.00 29.67 508 PHE A O 1
ATOM 3336 N N . MET A 1 501 ? 68.430 111.015 2.234 1.00 26.22 509 MET A N 1
ATOM 3337 C CA . MET A 1 501 ? 68.136 109.642 1.848 1.00 26.31 509 MET A CA 1
ATOM 3338 C C . MET A 1 501 ? 68.210 109.460 0.328 1.00 32.84 509 MET A C 1
ATOM 3339 O O . MET A 1 501 ? 68.576 108.374 -0.154 1.00 31.45 509 MET A O 1
ATOM 3344 N N . ASP A 1 502 ? 67.911 110.549 -0.406 1.00 32.55 510 ASP A N 1
ATOM 3345 C CA . ASP A 1 502 ? 67.887 110.611 -1.859 1.00 35.64 510 ASP A CA 1
ATOM 3346 C C . ASP A 1 502 ? 69.226 110.415 -2.481 1.00 46.51 510 ASP A C 1
ATOM 3347 O O . ASP A 1 502 ? 69.274 110.136 -3.664 1.00 47.87 510 ASP A O 1
ATOM 3352 N N . PHE A 1 503 ? 70.312 110.520 -1.699 1.00 45.24 511 PHE A N 1
ATOM 3353 C CA . PHE A 1 503 ? 71.641 110.281 -2.231 1.00 44.89 511 PHE A CA 1
ATOM 3354 C C . PHE A 1 503 ? 72.426 109.226 -1.467 1.00 53.51 511 PHE A C 1
ATOM 3355 O O . PHE A 1 503 ? 73.648 109.285 -1.336 1.00 55.32 511 PHE A O 1
ATOM 3363 N N . GLY A 1 504 ? 71.686 108.209 -1.032 1.00 51.19 512 GLY A N 1
ATOM 3364 C CA . GLY A 1 504 ? 72.223 107.031 -0.381 1.00 51.36 512 GLY A CA 1
ATOM 3365 C C . GLY A 1 504 ? 72.200 107.007 1.123 1.00 55.23 512 GLY A C 1
ATOM 3366 O O . GLY A 1 504 ? 72.160 105.907 1.692 1.00 54.25 512 GLY A O 1
ATOM 3367 N N . LEU A 1 505 ? 72.231 108.206 1.786 1.00 52.03 513 LEU A N 1
ATOM 3368 C CA . LEU A 1 505 ? 72.267 108.248 3.250 1.00 51.71 513 LEU A CA 1
ATOM 3369 C C . LEU A 1 505 ? 71.279 107.295 3.885 1.00 55.18 513 LEU A C 1
ATOM 3370 O O . LEU A 1 505 ? 70.105 107.239 3.493 1.00 56.87 513 LEU A O 1
ATOM 3375 N N . GLN A 1 506 ? 71.803 106.447 4.767 1.00 50.48 514 GLN A N 1
ATOM 3376 C CA . GLN A 1 506 ? 71.041 105.420 5.474 1.00 50.11 514 GLN A CA 1
ATOM 3377 C C . GLN A 1 506 ? 70.055 106.109 6.402 1.00 52.25 514 GLN A C 1
ATOM 3378 O O . GLN A 1 506 ? 70.464 106.971 7.183 1.00 52.13 514 GLN A O 1
ATOM 3384 N N . GLU A 1 507 ? 68.763 105.752 6.295 1.00 46.45 515 GLU A N 1
ATOM 3385 C CA . GLU A 1 507 ? 67.661 106.311 7.083 1.00 45.57 515 GLU A CA 1
ATOM 3386 C C . GLU A 1 507 ? 67.882 106.232 8.598 1.00 50.12 515 GLU A C 1
ATOM 3387 O O . GLU A 1 507 ? 67.701 107.243 9.289 1.00 50.25 515 GLU A O 1
ATOM 3393 N N . ASP A 1 508 ? 68.248 105.024 9.114 1.00 45.07 516 ASP A N 1
ATOM 3394 C CA . ASP A 1 508 ? 68.509 104.760 10.540 1.00 44.62 516 ASP A CA 1
ATOM 3395 C C . ASP A 1 508 ? 69.681 105.625 11.007 1.00 43.31 516 ASP A C 1
ATOM 3396 O O . ASP A 1 508 ? 69.898 105.763 12.214 1.00 41.97 516 ASP A O 1
ATOM 3401 N N . GLN A 1 509 ? 70.462 106.157 10.039 1.00 36.33 517 GLN A N 1
ATOM 3402 C CA . GLN A 1 509 ? 71.652 106.960 10.304 1.00 34.86 517 GLN A CA 1
ATOM 3403 C C . GLN A 1 509 ? 71.401 108.458 10.233 1.00 32.56 517 GLN A C 1
ATOM 3404 O O . GLN A 1 509 ? 72.351 109.214 10.371 1.00 31.71 517 GLN A O 1
ATOM 3410 N N . ILE A 1 510 ? 70.127 108.882 10.061 1.00 26.99 518 ILE A N 1
ATOM 3411 C CA . ILE A 1 510 ? 69.778 110.305 10.004 1.00 25.45 518 ILE A CA 1
ATOM 3412 C C . ILE A 1 510 ? 68.795 110.645 11.131 1.00 32.43 518 ILE A C 1
ATOM 3413 O O . ILE A 1 510 ? 67.609 110.328 11.019 1.00 32.85 518 ILE A O 1
ATOM 3418 N N . PRO A 1 511 ? 69.248 111.362 12.174 1.00 31.10 519 PRO A N 1
ATOM 3419 C CA . PRO A 1 511 ? 68.337 111.706 13.282 1.00 32.02 519 PRO A CA 1
ATOM 3420 C C . PRO A 1 511 ? 67.174 112.586 12.842 1.00 34.90 519 PRO A C 1
ATOM 3421 O O . PRO A 1 511 ? 67.289 113.284 11.834 1.00 32.62 519 PRO A O 1
ATOM 3425 N N . ARG A 1 512 ? 66.053 112.538 13.584 1.00 31.77 520 ARG A N 1
ATOM 3426 C CA . ARG A 1 512 ? 64.890 113.381 13.325 1.00 33.03 520 ARG A CA 1
ATOM 3427 C C . ARG A 1 512 ? 64.967 114.568 14.285 1.00 37.46 520 ARG A C 1
ATOM 3428 O O . ARG A 1 512 ? 64.047 114.794 15.080 1.00 38.80 520 ARG A O 1
ATOM 3436 N N . ASN A 1 513 ? 66.091 115.312 14.239 1.00 31.07 521 ASN A N 1
ATOM 3437 C CA . ASN A 1 513 ? 66.270 116.484 15.086 1.00 29.61 521 ASN A CA 1
ATOM 3438 C C . ASN A 1 513 ? 67.116 117.547 14.376 1.00 30.45 521 ASN A C 1
ATOM 3439 O O . ASN A 1 513 ? 67.593 117.310 13.267 1.00 28.48 521 ASN A O 1
ATOM 3444 N N . TYR A 1 514 ? 67.327 118.693 15.020 1.00 26.45 522 TYR A N 1
ATOM 3445 C CA . TYR A 1 514 ? 68.049 119.806 14.417 1.00 26.53 522 TYR A CA 1
ATOM 3446 C C . TYR A 1 514 ? 69.580 119.652 14.304 1.00 28.66 522 TYR A C 1
ATOM 3447 O O . TYR A 1 514 ? 70.221 120.487 13.662 1.00 27.57 522 TYR A O 1
ATOM 3456 N N . THR A 1 515 ? 70.158 118.598 14.903 1.00 25.87 523 THR A N 1
ATOM 3457 C CA . THR A 1 515 ? 71.615 118.384 14.833 1.00 25.31 523 THR A CA 1
ATOM 3458 C C . THR A 1 515 ? 72.064 118.042 13.412 1.00 26.93 523 THR A C 1
ATOM 3459 O O . THR A 1 515 ? 73.238 118.186 13.112 1.00 27.24 523 THR A O 1
ATOM 3463 N N . ILE A 1 516 ? 71.129 117.598 12.540 1.00 23.17 524 ILE A N 1
ATOM 3464 C CA . ILE A 1 516 ? 71.451 117.294 11.144 1.00 22.50 524 ILE A CA 1
ATOM 3465 C C . ILE A 1 516 ? 71.934 118.545 10.383 1.00 25.31 524 ILE A C 1
ATOM 3466 O O . ILE A 1 516 ? 72.639 118.401 9.386 1.00 23.67 524 ILE A O 1
ATOM 3471 N N . ALA A 1 517 ? 71.579 119.756 10.863 1.00 20.64 525 ALA A N 1
ATOM 3472 C CA . ALA A 1 517 ? 72.068 121.001 10.241 1.00 20.57 525 ALA A CA 1
ATOM 3473 C C . ALA A 1 517 ? 73.598 121.139 10.461 1.00 25.70 525 ALA A C 1
ATOM 3474 O O . ALA A 1 517 ? 74.267 121.859 9.710 1.00 25.67 525 ALA A O 1
ATOM 3476 N N . LEU A 1 518 ? 74.127 120.450 11.503 1.00 22.56 526 LEU A N 1
ATOM 3477 C CA . LEU A 1 518 ? 75.519 120.482 11.930 1.00 24.07 526 LEU A CA 1
ATOM 3478 C C . LEU A 1 518 ? 76.381 119.323 11.419 1.00 26.52 526 LEU A C 1
ATOM 3479 O O . LEU A 1 518 ? 77.587 119.292 11.689 1.00 26.86 526 LEU A O 1
ATOM 3484 N N . GLY A 1 519 ? 75.771 118.413 10.670 1.00 21.66 527 GLY A N 1
ATOM 3485 C CA . GLY A 1 519 ? 76.488 117.299 10.067 1.00 22.48 527 GLY A CA 1
ATOM 3486 C C . GLY A 1 519 ? 76.782 116.167 11.023 1.00 29.73 527 GLY A C 1
ATOM 3487 O O . GLY A 1 519 ? 77.901 115.636 11.052 1.00 28.05 527 GLY A O 1
ATOM 3488 N N . THR A 1 520 ? 75.748 115.796 11.801 1.00 30.65 528 THR A N 1
ATOM 3489 C CA . THR A 1 520 ? 75.735 114.661 12.743 1.00 31.92 528 THR A CA 1
ATOM 3490 C C . THR A 1 520 ? 75.309 113.345 12.085 1.00 37.34 528 THR A C 1
ATOM 3491 O O . THR A 1 520 ? 75.653 112.322 12.664 1.00 36.53 528 THR A O 1
ATOM 3495 N N . PRO A 1 521 ? 74.602 113.236 10.913 1.00 36.40 529 PRO A N 1
ATOM 3496 C CA . PRO A 1 521 ? 74.356 111.880 10.385 1.00 36.22 529 PRO A CA 1
ATOM 3497 C C . PRO A 1 521 ? 75.699 111.188 10.173 1.00 38.03 529 PRO A C 1
ATOM 3498 O O . PRO A 1 521 ? 76.719 111.865 9.986 1.00 33.54 529 PRO A O 1
ATOM 3502 N N . GLN A 1 522 ? 75.707 109.854 10.274 1.00 34.67 530 GLN A N 1
ATOM 3503 C CA . GLN A 1 522 ? 76.899 109.066 10.015 1.00 33.75 530 GLN A CA 1
ATOM 3504 C C . GLN A 1 522 ? 76.844 108.856 8.546 1.00 33.59 530 GLN A C 1
ATOM 3505 O O . GLN A 1 522 ? 75.780 108.499 8.021 1.00 33.89 530 GLN A O 1
ATOM 3511 N N . VAL A 1 523 ? 77.960 109.117 7.847 1.00 27.25 531 VAL A N 1
ATOM 3512 C CA . VAL A 1 523 ? 77.956 108.963 6.405 1.00 24.26 531 VAL A CA 1
ATOM 3513 C C . VAL A 1 523 ? 79.194 108.235 5.950 1.00 28.17 531 VAL A C 1
ATOM 3514 O O . VAL A 1 523 ? 80.217 108.245 6.642 1.00 26.01 531 VAL A O 1
ATOM 3518 N N . LEU A 1 524 ? 79.133 107.726 4.723 1.00 24.62 532 LEU A N 1
ATOM 3519 C CA . LEU A 1 524 ? 80.282 107.175 4.032 1.00 23.82 532 LEU A CA 1
ATOM 3520 C C . LEU A 1 524 ? 80.760 108.261 3.030 1.00 25.39 532 LEU A C 1
ATOM 3521 O O . LEU A 1 524 ? 79.917 108.914 2.403 1.00 23.82 532 LEU A O 1
ATOM 3526 N N . PRO A 1 525 ? 82.077 108.356 2.764 1.00 21.36 533 PRO A N 1
ATOM 3527 C CA . PRO A 1 525 ? 82.569 109.300 1.739 1.00 20.14 533 PRO A CA 1
ATOM 3528 C C . PRO A 1 525 ? 81.905 109.087 0.367 1.00 22.85 533 PRO A C 1
ATOM 3529 O O . PRO A 1 525 ? 81.563 110.059 -0.301 1.00 23.52 533 PRO A O 1
ATOM 3533 N N . ILE A 1 526 ? 81.646 107.819 -0.030 1.00 19.74 534 ILE A N 1
ATOM 3534 C CA . ILE A 1 526 ? 80.979 107.516 -1.299 1.00 20.81 534 ILE A CA 1
ATOM 3535 C C . ILE A 1 526 ? 79.569 108.147 -1.393 1.00 23.03 534 ILE A C 1
ATOM 3536 O O . ILE A 1 526 ? 79.191 108.616 -2.464 1.00 22.33 534 ILE A O 1
ATOM 3541 N N . GLN A 1 527 ? 78.857 108.242 -0.261 1.00 20.84 535 GLN A N 1
ATOM 3542 C CA . GLN A 1 527 ? 77.524 108.862 -0.193 1.00 20.82 535 GLN A CA 1
ATOM 3543 C C . GLN A 1 527 ? 77.692 110.383 -0.346 1.00 23.00 535 GLN A C 1
ATOM 3544 O O . GLN A 1 527 ? 76.896 111.005 -1.021 1.00 20.96 535 GLN A O 1
ATOM 3550 N N . MET A 1 528 ? 78.754 110.963 0.245 1.00 19.56 536 MET A N 1
ATOM 3551 C CA . MET A 1 528 ? 79.016 112.396 0.079 1.00 17.99 536 MET A CA 1
ATOM 3552 C C . MET A 1 528 ? 79.314 112.715 -1.403 1.00 20.65 536 MET A C 1
ATOM 3553 O O . MET A 1 528 ? 78.880 113.760 -1.890 1.00 19.02 536 MET A O 1
ATOM 3558 N N . ALA A 1 529 ? 80.045 111.814 -2.114 1.00 18.49 537 ALA A N 1
ATOM 3559 C CA . ALA A 1 529 ? 80.362 111.988 -3.533 1.00 19.46 537 ALA A CA 1
ATOM 3560 C C . ALA A 1 529 ? 79.048 111.955 -4.340 1.00 21.25 537 ALA A C 1
ATOM 3561 O O . ALA A 1 529 ? 78.831 112.820 -5.207 1.00 19.21 537 ALA A O 1
ATOM 3563 N N . THR A 1 530 ? 78.144 110.999 -4.009 1.00 18.20 538 THR A N 1
ATOM 3564 C CA . THR A 1 530 ? 76.825 110.919 -4.658 1.00 18.56 538 THR A CA 1
ATOM 3565 C C . THR A 1 530 ? 76.060 112.233 -4.441 1.00 20.91 538 THR A C 1
ATOM 3566 O O . THR A 1 530 ? 75.471 112.768 -5.391 1.00 21.90 538 THR A O 1
ATOM 3570 N N . GLY A 1 531 ? 76.120 112.758 -3.222 1.00 18.52 539 GLY A N 1
ATOM 3571 C CA . GLY A 1 531 ? 75.495 114.027 -2.862 1.00 20.31 539 GLY A CA 1
ATOM 3572 C C . GLY A 1 531 ? 76.002 115.194 -3.689 1.00 22.48 539 GLY A C 1
ATOM 3573 O O . GLY A 1 531 ? 75.204 115.921 -4.292 1.00 20.41 539 GLY A O 1
ATOM 3574 N N . TYR A 1 532 ? 77.331 115.352 -3.773 1.00 18.35 540 TYR A N 1
ATOM 3575 C CA . TYR A 1 532 ? 77.927 116.468 -4.536 1.00 16.93 540 TYR A CA 1
ATOM 3576 C C . TYR A 1 532 ? 77.745 116.333 -6.036 1.00 18.82 540 TYR A C 1
ATOM 3577 O O . TYR A 1 532 ? 77.643 117.350 -6.730 1.00 19.43 540 TYR A O 1
ATOM 3586 N N . ALA A 1 533 ? 77.616 115.079 -6.534 1.00 15.31 541 ALA A N 1
ATOM 3587 C CA . ALA A 1 533 ? 77.302 114.851 -7.951 1.00 15.66 541 ALA A CA 1
ATOM 3588 C C . ALA A 1 533 ? 75.971 115.551 -8.316 1.00 18.93 541 ALA A C 1
ATOM 3589 O O . ALA A 1 533 ? 75.798 115.953 -9.464 1.00 19.34 541 ALA A O 1
ATOM 3591 N N . THR A 1 534 ? 75.036 115.682 -7.336 1.00 18.59 542 THR A N 1
ATOM 3592 C CA . THR A 1 534 ? 73.721 116.334 -7.529 1.00 18.69 542 THR A CA 1
ATOM 3593 C C . THR A 1 534 ? 73.928 117.786 -8.017 1.00 21.64 542 THR A C 1
ATOM 3594 O O . THR A 1 534 ? 73.174 118.274 -8.878 1.00 21.50 542 THR A O 1
ATOM 3598 N N . PHE A 1 535 ? 74.969 118.458 -7.482 1.00 18.46 543 PHE A N 1
ATOM 3599 C CA . PHE A 1 535 ? 75.274 119.835 -7.910 1.00 17.05 543 PHE A CA 1
ATOM 3600 C C . PHE A 1 535 ? 75.930 119.832 -9.281 1.00 21.91 543 PHE A C 1
ATOM 3601 O O . PHE A 1 535 ? 75.637 120.704 -10.085 1.00 22.09 543 PHE A O 1
ATOM 3609 N N . ALA A 1 536 ? 76.865 118.898 -9.516 1.00 19.23 544 ALA A N 1
ATOM 3610 C CA . ALA A 1 536 ? 77.642 118.815 -10.759 1.00 19.11 544 ALA A CA 1
ATOM 3611 C C . ALA A 1 536 ? 76.789 118.424 -11.953 1.00 22.19 544 ALA A C 1
ATOM 3612 O O . ALA A 1 536 ? 77.099 118.831 -13.069 1.00 21.05 544 ALA A O 1
ATOM 3614 N N . ASN A 1 537 ? 75.760 117.584 -11.723 1.00 20.09 545 ASN A N 1
ATOM 3615 C CA . ASN A 1 537 ? 74.919 117.030 -12.782 1.00 20.44 545 ASN A CA 1
ATOM 3616 C C . ASN A 1 537 ? 73.590 117.747 -13.033 1.00 25.48 545 ASN A C 1
ATOM 3617 O O . ASN A 1 537 ? 72.819 117.300 -13.884 1.00 26.14 545 ASN A O 1
ATOM 3622 N N . GLY A 1 538 ? 73.296 118.792 -12.269 1.00 24.18 546 GLY A N 1
ATOM 3623 C CA . GLY A 1 538 ? 72.059 119.536 -12.492 1.00 25.60 546 GLY A CA 1
ATOM 3624 C C . GLY A 1 538 ? 70.861 119.160 -11.647 1.00 28.47 546 GLY A C 1
ATOM 3625 O O . GLY A 1 538 ? 69.744 119.602 -11.943 1.00 26.89 546 GLY A O 1
ATOM 3626 N N . GLY A 1 539 ? 71.084 118.357 -10.608 1.00 22.24 547 GLY A N 1
ATOM 3627 C CA . GLY A 1 539 ? 70.043 118.018 -9.644 1.00 22.38 547 GLY A CA 1
ATOM 3628 C C . GLY A 1 539 ? 69.495 116.610 -9.714 1.00 24.14 547 GLY A C 1
ATOM 3629 O O . GLY A 1 539 ? 68.355 116.377 -9.293 1.00 23.09 547 GLY A O 1
ATOM 3630 N N . TYR A 1 540 ? 70.313 115.661 -10.204 1.00 21.87 548 TYR A N 1
ATOM 3631 C CA . TYR A 1 540 ? 69.878 114.282 -10.377 1.00 22.37 548 TYR A CA 1
ATOM 3632 C C . TYR A 1 540 ? 70.513 113.330 -9.411 1.00 26.16 548 TYR A C 1
ATOM 3633 O O . TYR A 1 540 ? 71.656 113.540 -8.979 1.00 24.35 548 TYR A O 1
ATOM 3642 N N . ARG A 1 541 ? 69.812 112.208 -9.149 1.00 22.57 549 ARG A N 1
ATOM 3643 C CA . ARG A 1 541 ? 70.354 111.161 -8.288 1.00 24.06 549 ARG A CA 1
ATOM 3644 C C . ARG A 1 541 ? 71.066 110.128 -9.146 1.00 26.86 549 ARG A C 1
ATOM 3645 O O . ARG A 1 541 ? 70.421 109.451 -9.949 1.00 27.05 549 ARG A O 1
ATOM 3653 N N . VAL A 1 542 ? 72.394 109.996 -8.977 1.00 23.58 550 VAL A N 1
ATOM 3654 C CA . VAL A 1 542 ? 73.130 108.931 -9.671 1.00 24.71 550 VAL A CA 1
ATOM 3655 C C . VAL A 1 542 ? 73.503 107.892 -8.625 1.00 28.24 550 VAL A C 1
ATOM 3656 O O . VAL A 1 542 ? 73.499 108.190 -7.428 1.00 27.42 550 VAL A O 1
ATOM 3660 N N . GLN A 1 543 ? 73.787 106.663 -9.068 1.00 27.35 551 GLN A N 1
ATOM 3661 C CA . GLN A 1 543 ? 74.136 105.567 -8.177 1.00 26.81 551 GLN A CA 1
ATOM 3662 C C . GLN A 1 543 ? 75.588 105.205 -8.405 1.00 28.26 551 GLN A C 1
ATOM 3663 O O . GLN A 1 543 ? 75.939 104.892 -9.539 1.00 27.67 551 GLN A O 1
ATOM 3669 N N . PRO A 1 544 ? 76.452 105.219 -7.365 1.00 27.93 552 PRO A N 1
ATOM 3670 C CA . PRO A 1 544 ? 77.847 104.808 -7.577 1.00 28.05 552 PRO A CA 1
ATOM 3671 C C . PRO A 1 544 ? 77.933 103.356 -8.011 1.00 30.03 552 PRO A C 1
ATOM 3672 O O . PRO A 1 544 ? 77.212 102.499 -7.489 1.00 30.61 552 PRO A O 1
ATOM 3676 N N . HIS A 1 545 ? 78.770 103.097 -9.000 1.00 25.03 553 HIS A N 1
ATOM 3677 C CA . HIS A 1 545 ? 78.971 101.745 -9.527 1.00 25.37 553 HIS A CA 1
ATOM 3678 C C . HIS A 1 545 ? 80.399 101.586 -9.992 1.00 26.52 553 HIS A C 1
ATOM 3679 O O . HIS A 1 545 ? 81.014 102.554 -10.451 1.00 24.36 553 HIS A O 1
ATOM 3686 N N . PHE A 1 546 ? 80.952 100.366 -9.854 1.00 22.88 554 PHE A N 1
ATOM 3687 C CA . PHE A 1 546 ? 82.326 100.138 -10.285 1.00 22.43 554 PHE A CA 1
ATOM 3688 C C . PHE A 1 546 ? 82.429 99.090 -11.403 1.00 26.19 554 PHE A C 1
ATOM 3689 O O . PHE A 1 546 ? 83.523 98.893 -11.914 1.00 25.33 554 PHE A O 1
ATOM 3697 N N . ILE A 1 547 ? 81.316 98.464 -11.812 1.00 23.66 555 ILE A N 1
ATOM 3698 C CA . ILE A 1 547 ? 81.403 97.475 -12.886 1.00 24.75 555 ILE A CA 1
ATOM 3699 C C . ILE A 1 547 ? 80.814 98.005 -14.168 1.00 28.64 555 ILE A C 1
ATOM 3700 O O . ILE A 1 547 ? 79.640 98.362 -14.201 1.00 29.15 555 ILE A O 1
ATOM 3705 N N . GLN A 1 548 ? 81.637 98.072 -15.218 1.00 26.45 556 GLN A N 1
ATOM 3706 C CA . GLN A 1 548 ? 81.193 98.473 -16.542 1.00 27.68 556 GLN A CA 1
ATOM 3707 C C . GLN A 1 548 ? 80.602 97.212 -17.216 1.00 31.47 556 GLN A C 1
ATOM 3708 O O . GLN A 1 548 ? 79.488 97.244 -17.744 1.00 29.75 556 GLN A O 1
ATOM 3714 N N . ARG A 1 549 ? 81.356 96.106 -17.190 1.00 29.16 557 ARG A N 1
ATOM 3715 C CA . ARG A 1 549 ? 80.873 94.856 -17.773 1.00 28.57 557 ARG A CA 1
ATOM 3716 C C . ARG A 1 549 ? 81.587 93.675 -17.168 1.00 31.76 557 ARG A C 1
ATOM 3717 O O . ARG A 1 549 ? 82.665 93.825 -16.564 1.00 28.88 557 ARG A O 1
ATOM 3725 N N . ILE A 1 550 ? 80.990 92.483 -17.360 1.00 30.16 558 ILE A N 1
ATOM 3726 C CA . ILE A 1 550 ? 81.576 91.214 -16.945 1.00 29.51 558 ILE A CA 1
ATOM 3727 C C . ILE A 1 550 ? 81.514 90.300 -18.151 1.00 35.87 558 ILE A C 1
ATOM 3728 O O . ILE A 1 550 ? 80.480 90.227 -18.819 1.00 35.89 558 ILE A O 1
ATOM 3733 N N . GLU A 1 551 ? 82.631 89.613 -18.423 1.00 34.86 559 GLU A N 1
ATOM 3734 C CA . GLU A 1 551 ? 82.751 88.624 -19.491 1.00 35.27 559 GLU A CA 1
ATOM 3735 C C . GLU A 1 551 ? 83.045 87.285 -18.827 1.00 40.26 559 GLU A C 1
ATOM 3736 O O . GLU A 1 551 ? 83.707 87.257 -17.786 1.00 37.92 559 GLU A O 1
ATOM 3742 N N . ASP A 1 552 ? 82.585 86.156 -19.420 1.00 41.43 560 ASP A N 1
ATOM 3743 C CA . ASP A 1 552 ? 82.940 84.855 -18.842 1.00 42.26 560 ASP A CA 1
ATOM 3744 C C . ASP A 1 552 ? 84.431 84.601 -19.136 1.00 49.28 560 ASP A C 1
ATOM 3745 O O . ASP A 1 552 ? 85.056 85.416 -19.826 1.00 48.20 560 ASP A O 1
ATOM 3750 N N . ALA A 1 553 ? 84.995 83.482 -18.654 1.00 49.48 561 ALA A N 1
ATOM 3751 C CA . ALA A 1 553 ? 86.406 83.141 -18.893 1.00 50.86 561 ALA A CA 1
ATOM 3752 C C . ALA A 1 553 ? 86.772 83.064 -20.388 1.00 58.32 561 ALA A C 1
ATOM 3753 O O . ALA A 1 553 ? 87.950 83.178 -20.736 1.00 58.75 561 ALA A O 1
ATOM 3755 N N . TYR A 1 554 ? 85.756 82.918 -21.263 1.00 56.79 562 TYR A N 1
ATOM 3756 C CA . TYR A 1 554 ? 85.928 82.799 -22.709 1.00 58.43 562 TYR A CA 1
ATOM 3757 C C . TYR A 1 554 ? 85.787 84.108 -23.502 1.00 62.77 562 TYR A C 1
ATOM 3758 O O . TYR A 1 554 ? 86.166 84.147 -24.675 1.00 64.10 562 TYR A O 1
ATOM 3767 N N . GLY A 1 555 ? 85.306 85.173 -22.852 1.00 57.27 563 GLY A N 1
ATOM 3768 C CA . GLY A 1 555 ? 85.170 86.489 -23.470 1.00 55.99 563 GLY A CA 1
ATOM 3769 C C . GLY A 1 555 ? 83.778 86.906 -23.901 1.00 56.64 563 GLY A C 1
ATOM 3770 O O . GLY A 1 555 ? 83.629 87.919 -24.590 1.00 56.98 563 GLY A O 1
ATOM 3771 N N . LYS A 1 556 ? 82.749 86.141 -23.499 1.00 50.13 564 LYS A N 1
ATOM 3772 C CA . LYS A 1 556 ? 81.349 86.431 -23.820 1.00 48.85 564 LYS A CA 1
ATOM 3773 C C . LYS A 1 556 ? 80.776 87.391 -22.763 1.00 48.31 564 LYS A C 1
ATOM 3774 O O . LYS A 1 556 ? 80.858 87.096 -21.570 1.00 45.44 564 LYS A O 1
ATOM 3780 N N . VAL A 1 557 ? 80.191 88.526 -23.203 1.00 44.43 565 VAL A N 1
ATOM 3781 C CA . VAL A 1 557 ? 79.597 89.523 -22.300 1.00 43.06 565 VAL A CA 1
ATOM 3782 C C . VAL A 1 557 ? 78.380 88.921 -21.572 1.00 43.97 565 VAL A C 1
ATOM 3783 O O . VAL A 1 557 ? 77.373 88.593 -22.204 1.00 44.18 565 VAL A O 1
ATOM 3787 N N . ILE A 1 558 ? 78.498 88.767 -20.244 1.00 36.64 566 ILE A N 1
ATOM 3788 C CA . ILE A 1 558 ? 77.437 88.217 -19.395 1.00 35.26 566 ILE A CA 1
ATOM 3789 C C . ILE A 1 558 ? 76.721 89.286 -18.553 1.00 37.47 566 ILE A C 1
ATOM 3790 O O . ILE A 1 558 ? 75.662 89.021 -17.976 1.00 35.48 566 ILE A O 1
ATOM 3795 N N . TYR A 1 559 ? 77.302 90.502 -18.486 1.00 33.80 567 TYR A N 1
ATOM 3796 C CA . TYR A 1 559 ? 76.712 91.621 -17.770 1.00 32.38 567 TYR A CA 1
ATOM 3797 C C . TYR A 1 559 ? 77.242 92.908 -18.378 1.00 36.81 567 TYR A C 1
ATOM 3798 O O . TYR A 1 559 ? 78.427 92.988 -18.693 1.00 35.40 567 TYR A O 1
ATOM 3807 N N . GLU A 1 560 ? 76.355 93.888 -18.563 1.00 34.26 568 GLU A N 1
ATOM 3808 C CA . GLU A 1 560 ? 76.705 95.216 -19.047 1.00 35.07 568 GLU A CA 1
ATOM 3809 C C . GLU A 1 560 ? 75.950 96.220 -18.192 1.00 36.21 568 GLU A C 1
ATOM 3810 O O . GLU A 1 560 ? 74.727 96.111 -18.045 1.00 35.12 568 GLU A O 1
ATOM 3816 N N . ALA A 1 561 ? 76.681 97.180 -17.599 1.00 31.22 569 ALA A N 1
ATOM 3817 C CA . ALA A 1 561 ? 76.068 98.182 -16.746 1.00 30.80 569 ALA A CA 1
ATOM 3818 C C . ALA A 1 561 ? 75.033 98.968 -17.531 1.00 34.56 569 ALA A C 1
ATOM 3819 O O . ALA A 1 561 ? 75.270 99.311 -18.692 1.00 33.86 569 ALA A O 1
ATOM 3821 N N . LYS A 1 562 ? 73.878 99.214 -16.912 1.00 31.84 570 LYS A N 1
ATOM 3822 C CA . LYS A 1 562 ? 72.816 100.055 -17.463 1.00 32.68 570 LYS A CA 1
ATOM 3823 C C . LYS A 1 562 ? 72.549 101.084 -16.351 1.00 36.41 570 LYS A C 1
ATOM 3824 O O . LYS A 1 562 ? 71.603 100.940 -15.570 1.00 36.46 570 LYS A O 1
ATOM 3830 N N . PRO A 1 563 ? 73.481 102.038 -16.143 1.00 32.24 571 PRO A N 1
ATOM 3831 C CA . PRO A 1 563 ? 73.287 102.990 -15.035 1.00 31.48 571 PRO A CA 1
ATOM 3832 C C . PRO A 1 563 ? 72.228 104.028 -15.345 1.00 34.38 571 PRO A C 1
ATOM 3833 O O . PRO A 1 563 ? 71.840 104.176 -16.502 1.00 33.93 571 PRO A O 1
ATOM 3837 N N . GLU A 1 564 ? 71.782 104.746 -14.304 1.00 32.05 572 GLU A N 1
ATOM 3838 C CA . GLU A 1 564 ? 70.839 105.855 -14.422 1.00 32.39 572 GLU A CA 1
ATOM 3839 C C . GLU A 1 564 ? 71.686 107.101 -14.714 1.00 31.95 572 GLU A C 1
ATOM 3840 O O . GLU A 1 564 ? 72.615 107.410 -13.960 1.00 30.61 572 GLU A O 1
ATOM 3846 N N . TYR A 1 565 ? 71.407 107.761 -15.840 1.00 27.04 573 TYR A N 1
ATOM 3847 C CA . TYR A 1 565 ? 72.137 108.929 -16.332 1.00 26.35 573 TYR A CA 1
ATOM 3848 C C . TYR A 1 565 ? 71.411 110.235 -16.048 1.00 28.61 573 TYR A C 1
ATOM 3849 O O . TYR A 1 565 ? 70.205 110.357 -16.314 1.00 28.06 573 TYR A O 1
ATOM 3858 N N . ALA A 1 566 ? 72.154 111.241 -15.569 1.00 24.84 574 ALA A N 1
ATOM 3859 C CA . ALA A 1 566 ? 71.566 112.564 -15.331 1.00 24.90 574 ALA A CA 1
ATOM 3860 C C . ALA A 1 566 ? 71.241 113.179 -16.695 1.00 31.04 574 ALA A C 1
ATOM 3861 O O . ALA A 1 566 ? 70.146 113.698 -16.886 1.00 30.28 574 ALA A O 1
ATOM 3863 N N . CYS A 1 567 ? 72.193 113.101 -17.639 1.00 32.51 575 CYS A N 1
ATOM 3864 C CA . CYS A 1 567 ? 72.067 113.677 -18.972 1.00 36.67 575 CYS A CA 1
ATOM 3865 C C . CYS A 1 567 ? 72.370 112.634 -20.028 1.00 39.53 575 CYS A C 1
ATOM 3866 O O . CYS A 1 567 ? 73.526 112.261 -20.231 1.00 37.57 575 CYS A O 1
ATOM 3869 N N . ILE A 1 568 ? 71.318 112.161 -20.702 1.00 37.96 576 ILE A N 1
ATOM 3870 C CA . ILE A 1 568 ? 71.442 111.153 -21.755 1.00 39.37 576 ILE A CA 1
ATOM 3871 C C . ILE A 1 568 ? 72.136 111.710 -23.027 1.00 44.15 576 ILE A C 1
ATOM 3872 O O . ILE A 1 568 ? 73.087 111.068 -23.472 1.00 41.83 576 ILE A O 1
ATOM 3877 N N . PRO A 1 569 ? 71.768 112.898 -23.588 1.00 44.95 577 PRO A N 1
ATOM 3878 C CA . PRO A 1 569 ? 72.491 113.395 -24.785 1.00 46.23 577 PRO A CA 1
ATOM 3879 C C . PRO A 1 569 ? 73.996 113.582 -24.565 1.00 51.69 577 PRO A C 1
ATOM 3880 O O . PRO A 1 569 ? 74.767 113.484 -25.520 1.00 52.57 577 PRO A O 1
ATOM 3884 N N . CYS A 1 570 ? 74.406 113.800 -23.294 1.00 46.73 578 CYS A N 1
ATOM 3885 C CA . CYS A 1 570 ? 75.792 113.979 -22.847 1.00 46.18 578 CYS A CA 1
ATOM 3886 C C . CYS A 1 570 ? 76.686 112.735 -23.063 1.00 50.65 578 CYS A C 1
ATOM 3887 O O . CYS A 1 570 ? 77.910 112.860 -23.027 1.00 52.19 578 CYS A O 1
ATOM 3890 N N . ILE A 1 571 ? 76.087 111.549 -23.283 1.00 45.09 579 ILE A N 1
ATOM 3891 C CA . ILE A 1 571 ? 76.818 110.306 -23.545 1.00 53.24 579 ILE A CA 1
ATOM 3892 C C . ILE A 1 571 ? 77.349 110.366 -24.985 1.00 93.71 579 ILE A C 1
ATOM 3893 O O . ILE A 1 571 ? 78.548 110.523 -25.202 1.00 60.71 579 ILE A O 1
ATOM 3898 N N . GLN A 1 618 ? 68.583 100.892 -24.692 1.00 54.12 626 GLN A N 1
ATOM 3899 C CA . GLN A 1 618 ? 68.482 102.335 -24.512 1.00 53.14 626 GLN A CA 1
ATOM 3900 C C . GLN A 1 618 ? 69.180 102.781 -23.214 1.00 54.11 626 GLN A C 1
ATOM 3901 O O . GLN A 1 618 ? 69.891 101.985 -22.594 1.00 54.90 626 GLN A O 1
ATOM 3907 N N . TYR A 1 619 ? 68.978 104.046 -22.815 1.00 47.46 627 TYR A N 1
ATOM 3908 C CA . TYR A 1 619 ? 69.567 104.617 -21.601 1.00 44.51 627 TYR A CA 1
ATOM 3909 C C . TYR A 1 619 ? 68.511 104.966 -20.542 1.00 43.78 627 TYR A C 1
ATOM 3910 O O . TYR A 1 619 ? 67.451 105.499 -20.876 1.00 43.06 627 TYR A O 1
ATOM 3919 N N . ARG A 1 620 ? 68.789 104.640 -19.268 1.00 37.39 628 ARG A N 1
ATOM 3920 C CA . ARG A 1 620 ? 67.873 104.931 -18.166 1.00 35.67 628 ARG A CA 1
ATOM 3921 C C . ARG A 1 620 ? 68.079 106.380 -17.718 1.00 37.39 628 ARG A C 1
ATOM 3922 O O . ARG A 1 620 ? 69.223 106.830 -17.634 1.00 35.90 628 ARG A O 1
ATOM 3930 N N . GLN A 1 621 ? 66.980 107.101 -17.453 1.00 32.05 629 GLN A N 1
ATOM 3931 C CA . GLN A 1 621 ? 67.033 108.490 -16.998 1.00 32.04 629 GLN A CA 1
ATOM 3932 C C . GLN A 1 621 ? 67.027 108.553 -15.469 1.00 34.91 629 GLN A C 1
ATOM 3933 O O . GLN A 1 621 ? 66.131 107.989 -14.840 1.00 34.93 629 GLN A O 1
ATOM 3939 N N . ALA A 1 622 ? 68.013 109.255 -14.876 1.00 29.21 630 ALA A N 1
ATOM 3940 C CA . ALA A 1 622 ? 68.087 109.432 -13.415 1.00 28.40 630 ALA A CA 1
ATOM 3941 C C . ALA A 1 622 ? 66.945 110.326 -12.922 1.00 30.39 630 ALA A C 1
ATOM 3942 O O . ALA A 1 622 ? 66.511 111.222 -13.655 1.00 30.27 630 ALA A O 1
ATOM 3944 N N . GLN A 1 623 ? 66.496 110.116 -11.668 1.00 27.13 631 GLN A N 1
ATOM 3945 C CA . GLN A 1 623 ? 65.429 110.926 -11.095 1.00 28.52 631 GLN A CA 1
ATOM 3946 C C . GLN A 1 623 ? 65.943 112.256 -10.604 1.00 28.48 631 GLN A C 1
ATOM 3947 O O . GLN A 1 623 ? 67.020 112.323 -10.000 1.00 25.51 631 GLN A O 1
ATOM 3953 N N . ARG A 1 624 ? 65.147 113.307 -10.816 1.00 26.62 632 ARG A N 1
ATOM 3954 C CA . ARG A 1 624 ? 65.495 114.644 -10.319 1.00 25.62 632 ARG A CA 1
ATOM 3955 C C . ARG A 1 624 ? 65.202 114.680 -8.789 1.00 30.61 632 ARG A C 1
ATOM 3956 O O . ARG A 1 624 ? 64.137 114.226 -8.357 1.00 31.36 632 ARG A O 1
ATOM 3964 N N . ILE A 1 625 ? 66.172 115.151 -7.967 1.00 24.70 633 ILE A N 1
ATOM 3965 C CA . ILE A 1 625 ? 66.014 115.228 -6.495 1.00 23.91 633 ILE A CA 1
ATOM 3966 C C . ILE A 1 625 ? 66.147 116.673 -5.979 1.00 27.43 633 ILE A C 1
ATOM 3967 O O . ILE A 1 625 ? 65.930 116.942 -4.793 1.00 27.27 633 ILE A O 1
ATOM 3972 N N . LEU A 1 626 ? 66.504 117.580 -6.886 1.00 23.04 634 LEU A N 1
ATOM 3973 C CA . LEU A 1 626 ? 66.713 118.982 -6.569 1.00 24.70 634 LEU A CA 1
ATOM 3974 C C . LEU A 1 626 ? 66.344 119.822 -7.774 1.00 28.71 634 LEU A C 1
ATOM 3975 O O . LEU A 1 626 ? 66.623 119.437 -8.902 1.00 28.27 634 LEU A O 1
ATOM 3980 N N . LYS A 1 627 ? 65.691 120.971 -7.550 1.00 26.61 635 LYS A N 1
ATOM 3981 C CA . LYS A 1 627 ? 65.351 121.881 -8.643 1.00 26.36 635 LYS A CA 1
ATOM 3982 C C . LYS A 1 627 ? 66.628 122.218 -9.436 1.00 28.41 635 LYS A C 1
ATOM 3983 O O . LYS A 1 627 ? 67.693 122.462 -8.824 1.00 27.65 635 LYS A O 1
ATOM 3989 N N . SER A 1 628 ? 66.508 122.304 -10.765 1.00 26.09 636 SER A N 1
ATOM 3990 C CA . SER A 1 628 ? 67.634 122.667 -11.624 1.00 26.71 636 SER A CA 1
ATOM 3991 C C . SER A 1 628 ? 68.296 124.001 -11.188 1.00 28.66 636 SER A C 1
ATOM 3992 O O . SER A 1 628 ? 69.522 124.063 -11.031 1.00 26.81 636 SER A O 1
ATOM 3995 N N . SER A 1 629 ? 67.487 125.040 -10.962 1.00 24.47 637 SER A N 1
ATOM 3996 C CA . SER A 1 629 ? 68.008 126.348 -10.537 1.00 23.40 637 SER A CA 1
ATOM 3997 C C . SER A 1 629 ? 68.764 126.268 -9.195 1.00 24.67 637 SER A C 1
ATOM 3998 O O . SER A 1 629 ? 69.780 126.947 -9.031 1.00 23.07 637 SER A O 1
ATOM 4001 N N . SER A 1 630 ? 68.283 125.420 -8.259 1.00 21.01 638 SER A N 1
ATOM 4002 C CA . SER A 1 630 ? 68.904 125.245 -6.950 1.00 19.47 638 SER A CA 1
ATOM 4003 C C . SER A 1 630 ? 70.250 124.541 -7.081 1.00 22.55 638 SER A C 1
ATOM 4004 O O . SER A 1 630 ? 71.208 124.963 -6.436 1.00 20.93 638 SER A O 1
ATOM 4007 N N . ALA A 1 631 ? 70.325 123.474 -7.908 1.00 20.73 639 ALA A N 1
ATOM 4008 C CA . ALA A 1 631 ? 71.591 122.765 -8.149 1.00 20.30 639 ALA A CA 1
ATOM 4009 C C . ALA A 1 631 ? 72.617 123.716 -8.815 1.00 22.94 639 ALA A C 1
ATOM 4010 O O . ALA A 1 631 ? 73.780 123.795 -8.399 1.00 19.85 639 ALA A O 1
ATOM 4012 N N . TYR A 1 632 ? 72.163 124.472 -9.817 1.00 20.96 640 TYR A N 1
ATOM 4013 C CA . TYR A 1 632 ? 73.002 125.422 -10.529 1.00 19.74 640 TYR A CA 1
ATOM 4014 C C . TYR A 1 632 ? 73.513 126.545 -9.612 1.00 20.22 640 TYR A C 1
ATOM 4015 O O . TYR A 1 632 ? 74.711 126.835 -9.611 1.00 17.98 640 TYR A O 1
ATOM 4024 N N . ASP A 1 633 ? 72.614 127.180 -8.846 1.00 17.93 641 ASP A N 1
ATOM 4025 C CA . ASP A 1 633 ? 73.003 128.271 -7.961 1.00 17.33 641 ASP A CA 1
ATOM 4026 C C . ASP A 1 633 ? 73.929 127.787 -6.858 1.00 19.70 641 ASP A C 1
ATOM 4027 O O . ASP A 1 633 ? 74.878 128.493 -6.526 1.00 18.06 641 ASP A O 1
ATOM 4032 N N . MET A 1 634 ? 73.714 126.544 -6.348 1.00 16.85 642 MET A N 1
ATOM 4033 C CA . MET A 1 634 ? 74.625 126.016 -5.330 1.00 16.04 642 MET A CA 1
ATOM 4034 C C . MET A 1 634 ? 75.995 125.730 -5.960 1.00 17.10 642 MET A C 1
ATOM 4035 O O . MET A 1 634 ? 77.021 126.011 -5.328 1.00 17.29 642 MET A O 1
ATOM 4040 N N . ALA A 1 635 ? 76.021 125.167 -7.173 1.00 16.32 643 ALA A N 1
ATOM 4041 C CA . ALA A 1 635 ? 77.282 124.907 -7.870 1.00 16.55 643 ALA A CA 1
ATOM 4042 C C . ALA A 1 635 ? 78.064 126.221 -7.991 1.00 18.47 643 ALA A C 1
ATOM 4043 O O . ALA A 1 635 ? 79.269 126.241 -7.703 1.00 16.56 643 ALA A O 1
ATOM 4045 N N . ASN A 1 636 ? 77.361 127.332 -8.366 1.00 16.77 644 ASN A N 1
ATOM 4046 C CA . ASN A 1 636 ? 78.052 128.637 -8.454 1.00 17.43 644 ASN A CA 1
ATOM 4047 C C . ASN A 1 636 ? 78.515 129.196 -7.118 1.00 18.47 644 ASN A C 1
ATOM 4048 O O . ASN A 1 636 ? 79.557 129.865 -7.061 1.00 17.51 644 ASN A O 1
ATOM 4053 N N . ILE A 1 637 ? 77.769 128.919 -6.032 1.00 16.74 645 ILE A N 1
ATOM 4054 C CA . ILE A 1 637 ? 78.214 129.326 -4.696 1.00 14.55 645 ILE A CA 1
ATOM 4055 C C . ILE A 1 637 ? 79.533 128.614 -4.422 1.00 17.56 645 ILE A C 1
ATOM 4056 O O . ILE A 1 637 ? 80.487 129.222 -3.936 1.00 15.60 645 ILE A O 1
ATOM 4061 N N . LEU A 1 638 ? 79.554 127.287 -4.680 1.00 14.90 646 LEU A N 1
ATOM 4062 C CA . LEU A 1 638 ? 80.753 126.498 -4.427 1.00 13.74 646 LEU A CA 1
ATOM 4063 C C . LEU A 1 638 ? 81.925 126.870 -5.320 1.00 15.99 646 LEU A C 1
ATOM 4064 O O . LEU A 1 638 ? 83.072 126.771 -4.899 1.00 16.91 646 LEU A O 1
ATOM 4069 N N . ARG A 1 639 ? 81.634 127.347 -6.537 1.00 15.36 647 ARG A N 1
ATOM 4070 C CA . ARG A 1 639 ? 82.683 127.833 -7.435 1.00 15.87 647 ARG A CA 1
ATOM 4071 C C . ARG A 1 639 ? 83.268 129.139 -6.844 1.00 17.58 647 ARG A C 1
ATOM 4072 O O . ARG A 1 639 ? 84.490 129.302 -6.771 1.00 17.17 647 ARG A O 1
ATOM 4080 N N . ASP A 1 640 ? 82.382 130.030 -6.361 1.00 16.89 648 ASP A N 1
ATOM 4081 C CA . ASP A 1 640 ? 82.774 131.306 -5.712 1.00 17.65 648 ASP A CA 1
ATOM 4082 C C . ASP A 1 640 ? 83.673 131.003 -4.507 1.00 22.52 648 ASP A C 1
ATOM 4083 O O . ASP A 1 640 ? 84.764 131.565 -4.416 1.00 22.77 648 ASP A O 1
ATOM 4088 N N . VAL A 1 641 ? 83.297 129.980 -3.697 1.00 21.31 649 VAL A N 1
ATOM 4089 C CA . VAL A 1 641 ? 84.066 129.555 -2.515 1.00 21.66 649 VAL A CA 1
ATOM 4090 C C . VAL A 1 641 ? 85.471 129.089 -2.922 1.00 26.20 649 VAL A C 1
ATOM 4091 O O . VAL A 1 641 ? 86.476 129.552 -2.365 1.00 24.73 649 VAL A O 1
ATOM 4095 N N . ILE A 1 642 ? 85.550 128.189 -3.908 1.00 21.56 650 ILE A N 1
ATOM 4096 C CA . ILE A 1 642 ? 86.852 127.701 -4.313 1.00 22.46 650 ILE A CA 1
ATOM 4097 C C . ILE A 1 642 ? 87.723 128.741 -5.050 1.00 26.36 650 ILE A C 1
ATOM 4098 O O . ILE A 1 642 ? 88.932 128.758 -4.852 1.00 27.25 650 ILE A O 1
ATOM 4103 N N . GLU A 1 643 ? 87.113 129.662 -5.818 1.00 21.28 651 GLU A N 1
ATOM 4104 C CA . GLU A 1 643 ? 87.884 130.650 -6.565 1.00 21.02 651 GLU A CA 1
ATOM 4105 C C . GLU A 1 643 ? 88.328 131.817 -5.707 1.00 26.10 651 GLU A C 1
ATOM 4106 O O . GLU A 1 643 ? 89.355 132.423 -6.000 1.00 26.86 651 GLU A O 1
ATOM 4112 N N . HIS A 1 644 ? 87.501 132.205 -4.725 1.00 21.23 652 HIS A N 1
ATOM 4113 C CA . HIS A 1 644 ? 87.727 133.446 -3.991 1.00 21.95 652 HIS A CA 1
ATOM 4114 C C . HIS A 1 644 ? 87.945 133.329 -2.501 1.00 28.02 652 HIS A C 1
ATOM 4115 O O . HIS A 1 644 ? 88.277 134.337 -1.863 1.00 27.65 652 HIS A O 1
ATOM 4122 N N . GLY A 1 645 ? 87.752 132.133 -1.954 1.00 25.75 653 GLY A N 1
ATOM 4123 C CA . GLY A 1 645 ? 87.860 131.938 -0.514 1.00 27.47 653 GLY A CA 1
ATOM 4124 C C . GLY A 1 645 ? 88.749 130.794 -0.072 1.00 36.76 653 GLY A C 1
ATOM 4125 O O . GLY A 1 645 ? 88.803 130.496 1.124 1.00 39.05 653 GLY A O 1
ATOM 4126 N N . THR A 1 646 ? 89.457 130.160 -1.022 1.00 35.05 654 THR A N 1
ATOM 4127 C CA . THR A 1 646 ? 90.331 129.003 -0.791 1.00 55.30 654 THR A CA 1
ATOM 4128 C C . THR A 1 646 ? 91.807 129.305 -1.128 1.00 89.19 654 THR A C 1
ATOM 4129 O O . THR A 1 646 ? 92.111 130.008 -2.094 1.00 48.23 654 THR A O 1
ATOM 4133 N N . ILE A 1 653 ? 95.253 125.306 -9.286 1.00 51.57 661 ILE A N 1
ATOM 4134 C CA . ILE A 1 653 ? 94.696 124.733 -10.512 1.00 51.21 661 ILE A CA 1
ATOM 4135 C C . ILE A 1 653 ? 94.203 125.879 -11.408 1.00 53.82 661 ILE A C 1
ATOM 4136 O O . ILE A 1 653 ? 93.389 126.703 -10.969 1.00 53.97 661 ILE A O 1
ATOM 4141 N N . GLY A 1 654 ? 94.685 125.907 -12.648 1.00 48.17 662 GLY A N 1
ATOM 4142 C CA . GLY A 1 654 ? 94.328 126.940 -13.617 1.00 46.79 662 GLY A CA 1
ATOM 4143 C C . GLY A 1 654 ? 93.033 126.646 -14.339 1.00 46.99 662 GLY A C 1
ATOM 4144 O O . GLY A 1 654 ? 93.015 126.525 -15.568 1.00 47.07 662 GLY A O 1
ATOM 4145 N N . ARG A 1 655 ? 91.936 126.497 -13.571 1.00 38.90 663 ARG A N 1
ATOM 4146 C CA . ARG A 1 655 ? 90.627 126.183 -14.129 1.00 36.33 663 ARG A CA 1
ATOM 4147 C C . ARG A 1 655 ? 89.553 127.033 -13.505 1.00 35.25 663 ARG A C 1
ATOM 4148 O O . ARG A 1 655 ? 89.685 127.442 -12.361 1.00 34.81 663 ARG A O 1
ATOM 4156 N N . SER A 1 656 ? 88.481 127.303 -14.246 1.00 30.11 664 SER A N 1
ATOM 4157 C CA . SER A 1 656 ? 87.371 128.097 -13.705 1.00 29.02 664 SER A CA 1
ATOM 4158 C C . SER A 1 656 ? 86.060 127.309 -13.751 1.00 30.91 664 SER A C 1
ATOM 4159 O O . SER A 1 656 ? 84.953 127.886 -13.747 1.00 30.08 664 SER A O 1
ATOM 4162 N N . ASP A 1 657 ? 86.207 125.955 -13.784 1.00 25.79 665 ASP A N 1
ATOM 4163 C CA . ASP A 1 657 ? 85.089 125.031 -13.836 1.00 24.70 665 ASP A CA 1
ATOM 4164 C C . ASP A 1 657 ? 85.042 124.181 -12.560 1.00 26.47 665 ASP A C 1
ATOM 4165 O O . ASP A 1 657 ? 84.556 123.060 -12.616 1.00 24.77 665 ASP A O 1
ATOM 4170 N N . LEU A 1 658 ? 85.520 124.714 -11.427 1.00 22.52 666 LEU A N 1
ATOM 4171 C CA . LEU A 1 658 ? 85.569 123.967 -10.160 1.00 22.55 666 LEU A CA 1
ATOM 4172 C C . LEU A 1 658 ? 84.766 124.622 -9.076 1.00 23.39 666 LEU A C 1
ATOM 4173 O O . LEU A 1 658 ? 84.775 125.850 -8.946 1.00 22.45 666 LEU A O 1
ATOM 4178 N N . GLY A 1 659 ? 84.089 123.793 -8.306 1.00 17.53 667 GLY A N 1
ATOM 4179 C CA . GLY A 1 659 ? 83.362 124.199 -7.109 1.00 16.95 667 GLY A CA 1
ATOM 4180 C C . GLY A 1 659 ? 83.760 123.251 -5.990 1.00 20.72 667 GLY A C 1
ATOM 4181 O O . GLY A 1 659 ? 84.071 122.075 -6.259 1.00 19.21 667 GLY A O 1
ATOM 4182 N N . GLY A 1 660 ? 83.781 123.747 -4.755 1.00 18.01 668 GLY A N 1
ATOM 4183 C CA . GLY A 1 660 ? 84.158 122.903 -3.630 1.00 19.40 668 GLY A CA 1
ATOM 4184 C C . GLY A 1 660 ? 83.839 123.468 -2.271 1.00 23.27 668 GLY A C 1
ATOM 4185 O O . GLY A 1 660 ? 83.584 124.667 -2.124 1.00 22.91 668 GLY A O 1
ATOM 4186 N N . LYS A 1 661 ? 83.861 122.593 -1.276 1.00 18.97 669 LYS A N 1
ATOM 4187 C CA . LYS A 1 661 ? 83.525 122.959 0.098 1.00 19.61 669 LYS A CA 1
ATOM 4188 C C . LYS A 1 661 ? 84.457 122.199 1.054 1.00 21.38 669 LYS A C 1
ATOM 4189 O O . LYS A 1 661 ? 84.545 120.976 0.967 1.00 19.65 669 LYS A O 1
ATOM 4195 N N . THR A 1 662 ? 85.070 122.923 2.000 1.00 19.74 670 THR A N 1
ATOM 4196 C CA . THR A 1 662 ? 85.852 122.292 3.061 1.00 19.57 670 THR A CA 1
ATOM 4197 C C . THR A 1 662 ? 84.863 121.752 4.097 1.00 24.42 670 THR A C 1
ATOM 4198 O O . THR A 1 662 ? 83.740 122.284 4.271 1.00 24.40 670 THR A O 1
ATOM 4202 N N . GLY A 1 663 ? 85.299 120.733 4.818 1.00 19.50 671 GLY A N 1
ATOM 4203 C CA . GLY A 1 663 ? 84.475 120.168 5.864 1.00 19.61 671 GLY A CA 1
ATOM 4204 C C . GLY A 1 663 ? 85.263 119.935 7.134 1.00 23.20 671 GLY A C 1
ATOM 4205 O O . GLY A 1 663 ? 86.427 119.528 7.093 1.00 21.76 671 GLY A O 1
ATOM 4206 N N . THR A 1 664 ? 84.634 120.211 8.255 1.00 20.63 672 THR A N 1
ATOM 4207 C CA . THR A 1 664 ? 85.249 120.017 9.583 1.00 21.13 672 THR A CA 1
ATOM 4208 C C . THR A 1 664 ? 84.196 119.546 10.555 1.00 25.05 672 THR A C 1
ATOM 4209 O O . THR A 1 664 ? 83.018 119.854 10.377 1.00 23.08 672 THR A O 1
ATOM 4213 N N . THR A 1 665 ? 84.618 118.802 11.590 1.00 24.13 673 THR A N 1
ATOM 4214 C CA . THR A 1 665 ? 83.728 118.295 12.643 1.00 24.15 673 THR A CA 1
ATOM 4215 C C . THR A 1 665 ? 84.159 118.866 13.973 1.00 27.93 673 THR A C 1
ATOM 4216 O O . THR A 1 665 ? 85.249 119.435 14.069 1.00 26.09 673 THR A O 1
ATOM 4220 N N . ASN A 1 666 ? 83.320 118.684 15.005 1.00 27.67 674 ASN A N 1
ATOM 4221 C CA . ASN A 1 666 ? 83.615 119.171 16.353 1.00 29.60 674 ASN A CA 1
ATOM 4222 C C . ASN A 1 666 ? 84.948 118.642 16.805 1.00 32.25 674 ASN A C 1
ATOM 4223 O O . ASN A 1 666 ? 85.254 117.467 16.544 1.00 30.42 674 ASN A O 1
ATOM 4228 N N . ASP A 1 667 ? 85.777 119.546 17.376 1.00 31.56 675 ASP A N 1
ATOM 4229 C CA . ASP A 1 667 ? 87.127 119.281 17.888 1.00 32.43 675 ASP A CA 1
ATOM 4230 C C . ASP A 1 667 ? 88.096 118.838 16.783 1.00 34.23 675 ASP A C 1
ATOM 4231 O O . ASP A 1 667 ? 89.044 118.118 17.068 1.00 35.46 675 ASP A O 1
ATOM 4236 N N . ALA A 1 668 ? 87.843 119.249 15.516 1.00 29.54 676 ALA A N 1
ATOM 4237 C CA . ALA A 1 668 ? 88.661 118.879 14.355 1.00 27.48 676 ALA A CA 1
ATOM 4238 C C . ALA A 1 668 ? 88.964 117.368 14.287 1.00 28.29 676 ALA A C 1
ATOM 4239 O O . ALA A 1 668 ? 90.083 116.968 13.995 1.00 27.30 676 ALA A O 1
ATOM 4241 N N . LYS A 1 669 ? 87.967 116.531 14.560 1.00 24.75 677 LYS A N 1
ATOM 4242 C CA . LYS A 1 669 ? 88.126 115.073 14.469 1.00 25.26 677 LYS A CA 1
ATOM 4243 C C . LYS A 1 669 ? 88.129 114.567 13.005 1.00 25.57 677 LYS A C 1
ATOM 4244 O O . LYS A 1 669 ? 88.488 113.415 12.741 1.00 22.96 677 LYS A O 1
ATOM 4250 N N . ASP A 1 670 ? 87.767 115.444 12.054 1.00 22.73 678 ASP A N 1
ATOM 4251 C CA . ASP A 1 670 ? 87.726 115.098 10.631 1.00 22.19 678 ASP A CA 1
ATOM 4252 C C . ASP A 1 670 ? 88.064 116.322 9.804 1.00 24.93 678 ASP A C 1
ATOM 4253 O O . ASP A 1 670 ? 87.708 117.451 10.175 1.00 23.81 678 ASP A O 1
ATOM 4258 N N . ALA A 1 671 ? 88.736 116.092 8.676 1.00 20.96 679 ALA A N 1
ATOM 4259 C CA . ALA A 1 671 ? 89.016 117.123 7.684 1.00 19.59 679 ALA A CA 1
ATOM 4260 C C . ALA A 1 671 ? 88.454 116.545 6.382 1.00 21.89 679 ALA A C 1
ATOM 4261 O O . ALA A 1 671 ? 88.734 115.384 6.046 1.00 21.31 679 ALA A O 1
ATOM 4263 N N . TRP A 1 672 ? 87.608 117.321 5.684 1.00 17.70 680 TRP A N 1
ATOM 4264 C CA . TRP A 1 672 ? 86.985 116.849 4.440 1.00 17.65 680 TRP A CA 1
ATOM 4265 C C . TRP A 1 672 ? 87.162 117.892 3.366 1.00 18.40 680 TRP A C 1
ATOM 4266 O O . TRP A 1 672 ? 87.269 119.092 3.662 1.00 18.02 680 TRP A O 1
ATOM 4277 N N . PHE A 1 673 ? 87.137 117.449 2.105 1.00 16.93 681 PHE A N 1
ATOM 4278 C CA . PHE A 1 673 ? 87.022 118.391 0.990 1.00 16.76 681 PHE A CA 1
ATOM 4279 C C . PHE A 1 673 ? 86.159 117.706 -0.039 1.00 19.44 681 PHE A C 1
ATOM 4280 O O . PHE A 1 673 ? 86.436 116.558 -0.376 1.00 19.36 681 PHE A O 1
ATOM 4288 N N . ALA A 1 674 ? 85.088 118.363 -0.483 1.00 15.98 682 ALA A N 1
ATOM 4289 C CA . ALA A 1 674 ? 84.204 117.789 -1.501 1.00 15.34 682 ALA A CA 1
ATOM 4290 C C . ALA A 1 674 ? 84.100 118.826 -2.616 1.00 18.01 682 ALA A C 1
ATOM 4291 O O . ALA A 1 674 ? 83.832 120.002 -2.362 1.00 17.58 682 ALA A O 1
ATOM 4293 N N . GLY A 1 675 ? 84.369 118.406 -3.830 1.00 15.99 683 GLY A N 1
ATOM 4294 C CA . GLY A 1 675 ? 84.358 119.355 -4.933 1.00 16.96 683 GLY A CA 1
ATOM 4295 C C . GLY A 1 675 ? 84.276 118.671 -6.272 1.00 21.73 683 GLY A C 1
ATOM 4296 O O . GLY A 1 675 ? 84.410 117.440 -6.375 1.00 20.70 683 GLY A O 1
ATOM 4297 N N . PHE A 1 676 ? 84.082 119.471 -7.303 1.00 17.09 684 PHE A N 1
ATOM 4298 C CA . PHE A 1 676 ? 83.837 118.919 -8.615 1.00 15.76 684 PHE A CA 1
ATOM 4299 C C . PHE A 1 676 ? 84.021 119.894 -9.741 1.00 20.49 684 PHE A C 1
ATOM 4300 O O . PHE A 1 676 ? 84.044 121.114 -9.537 1.00 18.00 684 PHE A O 1
ATOM 4308 N N . ASN A 1 677 ? 84.052 119.333 -10.944 1.00 20.41 685 ASN A N 1
ATOM 4309 C CA . ASN A 1 677 ? 83.792 120.038 -12.192 1.00 20.49 685 ASN A CA 1
ATOM 4310 C C . ASN A 1 677 ? 82.590 119.278 -12.784 1.00 23.11 685 ASN A C 1
ATOM 4311 O O . ASN A 1 677 ? 82.073 118.367 -12.126 1.00 22.11 685 ASN A O 1
ATOM 4316 N N . GLY A 1 678 ? 82.169 119.605 -14.002 1.00 21.02 686 GLY A N 1
ATOM 4317 C CA . GLY A 1 678 ? 81.032 118.940 -14.626 1.00 22.05 686 GLY A CA 1
ATOM 4318 C C . GLY A 1 678 ? 81.235 117.472 -14.955 1.00 26.08 686 GLY A C 1
ATOM 4319 O O . GLY A 1 678 ? 80.258 116.779 -15.252 1.00 28.94 686 GLY A O 1
ATOM 4320 N N . LYS A 1 679 ? 82.493 116.988 -14.940 1.00 21.87 687 LYS A N 1
ATOM 4321 C CA . LYS A 1 679 ? 82.836 115.603 -15.315 1.00 22.98 687 LYS A CA 1
ATOM 4322 C C . LYS A 1 679 ? 83.383 114.750 -14.190 1.00 24.64 687 LYS A C 1
ATOM 4323 O O . LYS A 1 679 ? 83.561 113.536 -14.382 1.00 24.81 687 LYS A O 1
ATOM 4329 N N . LEU A 1 680 ? 83.725 115.357 -13.041 1.00 20.79 688 LEU A N 1
ATOM 4330 C CA . LEU A 1 680 ? 84.354 114.577 -11.978 1.00 19.61 688 LEU A CA 1
ATOM 4331 C C . LEU A 1 680 ? 84.051 115.184 -10.619 1.00 21.95 688 LEU A C 1
ATOM 4332 O O . LEU A 1 680 ? 84.211 116.399 -10.430 1.00 17.95 688 LEU A O 1
ATOM 4337 N N . VAL A 1 681 ? 83.636 114.325 -9.686 1.00 17.49 689 VAL A N 1
ATOM 4338 C CA . VAL A 1 681 ? 83.336 114.699 -8.320 1.00 17.40 689 VAL A CA 1
ATOM 4339 C C . VAL A 1 681 ? 84.341 113.948 -7.467 1.00 20.37 689 VAL A C 1
ATOM 4340 O O . VAL A 1 681 ? 84.449 112.717 -7.588 1.00 19.33 689 VAL A O 1
ATOM 4344 N N . THR A 1 682 ? 85.039 114.672 -6.588 1.00 17.25 690 THR A N 1
ATOM 4345 C CA . THR A 1 682 ? 86.013 114.044 -5.703 1.00 16.37 690 THR A CA 1
ATOM 4346 C C . THR A 1 682 ? 85.753 114.464 -4.276 1.00 18.94 690 THR A C 1
ATOM 4347 O O . THR A 1 682 ? 85.545 115.657 -3.987 1.00 17.31 690 THR A O 1
ATOM 4351 N N . VAL A 1 683 ? 85.806 113.488 -3.381 1.00 16.52 691 VAL A N 1
ATOM 4352 C CA . VAL A 1 683 ? 85.677 113.727 -1.958 1.00 15.92 691 VAL A CA 1
ATOM 4353 C C . VAL A 1 683 ? 86.932 113.162 -1.266 1.00 20.15 691 VAL A C 1
ATOM 4354 O O . VAL A 1 683 ? 87.248 111.971 -1.444 1.00 19.56 691 VAL A O 1
ATOM 4358 N N . THR A 1 684 ? 87.619 113.997 -0.472 1.00 17.93 692 THR A N 1
ATOM 4359 C CA . THR A 1 684 ? 88.791 113.528 0.304 1.00 17.66 692 THR A CA 1
ATOM 4360 C C . THR A 1 684 ? 88.450 113.665 1.783 1.00 21.48 692 THR A C 1
ATOM 4361 O O . THR A 1 684 ? 87.630 114.517 2.163 1.00 21.29 692 THR A O 1
ATOM 4365 N N . TRP A 1 685 ? 89.063 112.832 2.616 1.00 18.54 693 TRP A N 1
ATOM 4366 C CA . TRP A 1 685 ? 88.842 112.885 4.059 1.00 18.68 693 TRP A CA 1
ATOM 4367 C C . TRP A 1 685 ? 90.163 112.529 4.756 1.00 21.61 693 TRP A C 1
ATOM 4368 O O . TRP A 1 685 ? 90.909 111.679 4.258 1.00 20.42 693 TRP A O 1
ATOM 4379 N N . VAL A 1 686 ? 90.413 113.151 5.917 1.00 17.95 694 VAL A N 1
ATOM 4380 C CA . VAL A 1 686 ? 91.580 112.830 6.748 1.00 18.71 694 VAL A CA 1
ATOM 4381 C C . VAL A 1 686 ? 91.061 112.750 8.196 1.00 22.46 694 VAL A C 1
ATOM 4382 O O . VAL A 1 686 ? 90.281 113.599 8.633 1.00 20.03 694 VAL A O 1
ATOM 4386 N N . GLY A 1 687 ? 91.501 111.734 8.931 1.00 22.06 695 GLY A N 1
ATOM 4387 C CA . GLY A 1 687 ? 91.139 111.605 10.332 1.00 21.93 695 GLY A CA 1
ATOM 4388 C C . GLY A 1 687 ? 91.737 110.360 10.952 1.00 26.09 695 GLY A C 1
ATOM 4389 O O . GLY A 1 687 ? 92.226 109.485 10.240 1.00 24.26 695 GLY A O 1
ATOM 4390 N N . PHE A 1 688 ? 91.688 110.274 12.282 1.00 23.61 696 PHE A N 1
ATOM 4391 C CA . PHE A 1 688 ? 92.170 109.088 13.005 1.00 24.02 696 PHE A CA 1
ATOM 4392 C C . PHE A 1 688 ? 91.022 108.085 13.114 1.00 29.57 696 PHE A C 1
ATOM 4393 O O . PHE A 1 688 ? 89.890 108.484 13.431 1.00 28.31 696 PHE A O 1
ATOM 4401 N N . ASP A 1 689 ? 91.308 106.792 12.847 1.00 25.79 697 ASP A N 1
ATOM 4402 C CA . ASP A 1 689 ? 90.330 105.700 12.915 1.00 27.29 697 ASP A CA 1
ATOM 4403 C C . ASP A 1 689 ? 89.644 105.649 14.285 1.00 32.84 697 ASP A C 1
ATOM 4404 O O . ASP A 1 689 ? 88.432 105.451 14.349 1.00 31.03 697 ASP A O 1
ATOM 4409 N N . GLN A 1 690 ? 90.426 105.855 15.362 1.00 33.41 698 GLN A N 1
ATOM 4410 C CA . GLN A 1 690 ? 89.933 105.990 16.728 1.00 34.49 698 GLN A CA 1
ATOM 4411 C C . GLN A 1 690 ? 89.783 107.513 16.833 1.00 39.54 698 GLN A C 1
ATOM 4412 O O . GLN A 1 690 ? 90.803 108.217 16.826 1.00 39.41 698 GLN A O 1
ATOM 4418 N N . PRO A 1 691 ? 88.541 108.050 16.765 1.00 37.59 699 PRO A N 1
ATOM 4419 C CA . PRO A 1 691 ? 88.375 109.513 16.692 1.00 37.81 699 PRO A CA 1
ATOM 4420 C C . PRO A 1 691 ? 88.932 110.328 17.850 1.00 43.26 699 PRO A C 1
ATOM 4421 O O . PRO A 1 691 ? 88.500 110.218 19.002 1.00 45.27 699 PRO A O 1
ATOM 4425 N N . THR A 1 692 ? 89.952 111.110 17.517 1.00 36.76 700 THR A N 1
ATOM 4426 C CA . THR A 1 692 ? 90.691 112.003 18.396 1.00 36.65 700 THR A CA 1
ATOM 4427 C C . THR A 1 692 ? 91.008 113.228 17.572 1.00 37.25 700 THR A C 1
ATOM 4428 O O . THR A 1 692 ? 91.028 113.129 16.342 1.00 36.36 700 THR A O 1
ATOM 4432 N N . THR A 1 693 ? 91.235 114.379 18.222 1.00 32.44 701 THR A N 1
ATOM 4433 C CA . THR A 1 693 ? 91.510 115.637 17.518 1.00 30.78 701 THR A CA 1
ATOM 4434 C C . THR A 1 693 ? 92.679 115.581 16.544 1.00 33.67 701 THR A C 1
ATOM 4435 O O . THR A 1 693 ? 93.703 114.957 16.830 1.00 32.12 701 THR A O 1
ATOM 4439 N N . LEU A 1 694 ? 92.512 116.209 15.375 1.00 29.51 702 LEU A N 1
ATOM 4440 C CA . LEU A 1 694 ? 93.585 116.339 14.391 1.00 28.60 702 LEU A CA 1
ATOM 4441 C C . LEU A 1 694 ? 94.545 117.417 14.867 1.00 34.05 702 LEU A C 1
ATOM 4442 O O . LEU A 1 694 ? 95.695 117.462 14.432 1.00 33.98 702 LEU A O 1
ATOM 4447 N N . GLY A 1 695 ? 94.044 118.293 15.734 1.00 32.37 703 GLY A N 1
ATOM 4448 C CA . GLY A 1 695 ? 94.785 119.414 16.295 1.00 33.77 703 GLY A CA 1
ATOM 4449 C C . GLY A 1 695 ? 94.031 120.726 16.203 1.00 38.76 703 GLY A C 1
ATOM 4450 O O . GLY A 1 695 ? 93.125 120.867 15.375 1.00 35.19 703 GLY A O 1
ATOM 4451 N N . ARG A 1 696 ? 94.426 121.710 17.033 1.00 38.27 704 ARG A N 1
ATOM 4452 C CA . ARG A 1 696 ? 93.818 123.051 17.063 1.00 39.09 704 ARG A CA 1
ATOM 4453 C C . ARG A 1 696 ? 93.959 123.803 15.741 1.00 43.08 704 ARG A C 1
ATOM 4454 O O . ARG A 1 696 ? 93.091 124.599 15.393 1.00 43.92 704 ARG A O 1
ATOM 4462 N N . ARG A 1 697 ? 95.060 123.578 15.022 1.00 38.20 705 ARG A N 1
ATOM 4463 C CA . ARG A 1 697 ? 95.372 124.248 13.754 1.00 37.12 705 ARG A CA 1
ATOM 4464 C C . ARG A 1 697 ? 94.878 123.399 12.561 1.00 37.05 705 ARG A C 1
ATOM 4465 O O . ARG A 1 697 ? 95.224 123.685 11.413 1.00 37.89 705 ARG A O 1
ATOM 4473 N N . GLU A 1 698 ? 94.059 122.375 12.832 1.00 30.40 706 GLU A N 1
ATOM 4474 C CA . GLU A 1 698 ? 93.619 121.437 11.798 1.00 28.92 706 GLU A CA 1
ATOM 4475 C C . GLU A 1 698 ? 92.130 121.525 11.421 1.00 32.92 706 GLU A C 1
ATOM 4476 O O . GLU A 1 698 ? 91.591 120.625 10.761 1.00 30.65 706 GLU A O 1
ATOM 4482 N N . TYR A 1 699 ? 91.484 122.636 11.811 1.00 31.40 707 TYR A N 1
ATOM 4483 C CA . TYR A 1 699 ? 90.092 122.925 11.453 1.00 32.18 707 TYR A CA 1
ATOM 4484 C C . TYR A 1 699 ? 89.994 123.282 9.963 1.00 35.11 707 TYR A C 1
ATOM 4485 O O . TYR A 1 699 ? 91.017 123.369 9.278 1.00 36.64 707 TYR A O 1
ATOM 4494 N N . GLY A 1 700 ? 88.770 123.450 9.472 1.00 28.83 708 GLY A N 1
ATOM 4495 C CA . GLY A 1 700 ? 88.488 123.840 8.093 1.00 26.81 708 GLY A CA 1
ATOM 4496 C C . GLY A 1 700 ? 88.959 122.910 6.992 1.00 28.72 708 GLY A C 1
ATOM 4497 O O . GLY A 1 700 ? 89.292 123.377 5.902 1.00 27.46 708 GLY A O 1
ATOM 4498 N N . GLY A 1 701 ? 89.021 121.600 7.265 1.00 24.89 709 GLY A N 1
ATOM 4499 C CA . GLY A 1 701 ? 89.435 120.618 6.262 1.00 24.68 709 GLY A CA 1
ATOM 4500 C C . GLY A 1 701 ? 90.847 120.773 5.718 1.00 27.77 709 GLY A C 1
ATOM 4501 O O . GLY A 1 701 ? 91.148 120.264 4.636 1.00 24.94 709 GLY A O 1
ATOM 4502 N N . ILE A 1 702 ? 91.736 121.444 6.484 1.00 26.17 710 ILE A N 1
ATOM 4503 C CA . ILE A 1 702 ? 93.105 121.769 6.064 1.00 27.86 710 ILE A CA 1
ATOM 4504 C C . ILE A 1 702 ? 93.918 120.573 5.533 1.00 28.49 710 ILE A C 1
ATOM 4505 O O . ILE A 1 702 ? 94.510 120.680 4.457 1.00 27.92 710 ILE A O 1
ATOM 4510 N N . ALA A 1 703 ? 93.872 119.430 6.223 1.00 24.58 711 ALA A N 1
ATOM 4511 C CA . ALA A 1 703 ? 94.631 118.252 5.777 1.00 24.70 711 ALA A CA 1
ATOM 4512 C C . ALA A 1 703 ? 94.073 117.598 4.493 1.00 25.89 711 ALA A C 1
ATOM 4513 O O . ALA A 1 703 ? 94.820 116.943 3.758 1.00 24.55 711 ALA A O 1
ATOM 4515 N N . ALA A 1 704 ? 92.757 117.725 4.262 1.00 22.27 712 ALA A N 1
ATOM 4516 C CA . ALA A 1 704 ? 92.089 117.095 3.088 1.00 20.68 712 ALA A CA 1
ATOM 4517 C C . ALA A 1 704 ? 92.208 117.904 1.792 1.00 23.97 712 ALA A C 1
ATOM 4518 O O . ALA A 1 704 ? 92.224 117.320 0.711 1.00 21.79 712 ALA A O 1
ATOM 4520 N N . LEU A 1 705 ? 92.276 119.243 1.892 1.00 22.87 713 LEU A N 1
ATOM 4521 C CA . LEU A 1 705 ? 92.357 120.134 0.723 1.00 22.49 713 LEU A CA 1
ATOM 4522 C C . LEU A 1 705 ? 93.526 119.849 -0.247 1.00 23.85 713 LEU A C 1
ATOM 4523 O O . LEU A 1 705 ? 93.249 119.728 -1.445 1.00 22.59 713 LEU A O 1
ATOM 4528 N N . PRO A 1 706 ? 94.809 119.755 0.182 1.00 23.76 714 PRO A N 1
ATOM 4529 C CA . PRO A 1 706 ? 95.888 119.515 -0.810 1.00 24.91 714 PRO A CA 1
ATOM 4530 C C . PRO A 1 706 ? 95.757 118.195 -1.545 1.00 26.17 714 PRO A C 1
ATOM 4531 O O . PRO A 1 706 ? 96.132 118.124 -2.709 1.00 26.53 714 PRO A O 1
ATOM 4535 N N . ILE A 1 707 ? 95.224 117.156 -0.878 1.00 22.03 715 ILE A N 1
ATOM 4536 C CA . ILE A 1 707 ? 95.018 115.859 -1.511 1.00 20.76 715 ILE A CA 1
ATOM 4537 C C . ILE A 1 707 ? 94.055 116.059 -2.680 1.00 22.36 715 ILE A C 1
ATOM 4538 O O . ILE A 1 707 ? 94.309 115.565 -3.782 1.00 19.79 715 ILE A O 1
ATOM 4543 N N . TRP A 1 708 ? 92.943 116.789 -2.427 1.00 20.11 716 TRP A N 1
ATOM 4544 C CA . TRP A 1 708 ? 91.935 117.069 -3.442 1.00 19.74 716 TRP A CA 1
ATOM 4545 C C . TRP A 1 708 ? 92.552 117.902 -4.582 1.00 21.65 716 TRP A C 1
ATOM 4546 O O . TRP A 1 708 ? 92.405 117.532 -5.748 1.00 19.76 716 TRP A O 1
ATOM 4557 N N . ILE A 1 709 ? 93.237 119.025 -4.242 1.00 21.07 717 ILE A N 1
ATOM 4558 C CA . ILE A 1 709 ? 93.904 119.890 -5.232 1.00 21.53 717 ILE A CA 1
ATOM 4559 C C . ILE A 1 709 ? 94.884 119.084 -6.097 1.00 23.88 717 ILE A C 1
ATOM 4560 O O . ILE A 1 709 ? 94.856 119.189 -7.330 1.00 22.55 717 ILE A O 1
ATOM 4565 N N . ASN A 1 710 ? 95.749 118.260 -5.451 1.00 22.27 718 ASN A N 1
ATOM 4566 C CA . ASN A 1 710 ? 96.734 117.480 -6.186 1.00 23.22 718 ASN A CA 1
ATOM 4567 C C . ASN A 1 710 ? 96.085 116.510 -7.123 1.00 25.00 718 ASN A C 1
ATOM 4568 O O . ASN A 1 710 ? 96.460 116.453 -8.294 1.00 25.55 718 ASN A O 1
ATOM 4573 N N . PHE A 1 711 ? 95.053 115.805 -6.640 1.00 22.29 719 PHE A N 1
ATOM 4574 C CA . PHE A 1 711 ? 94.331 114.862 -7.476 1.00 21.17 719 PHE A CA 1
ATOM 4575 C C . PHE A 1 711 ? 93.628 115.572 -8.635 1.00 24.78 719 PHE A C 1
ATOM 4576 O O . PHE A 1 711 ? 93.740 115.119 -9.772 1.00 24.17 719 PHE A O 1
ATOM 4584 N N . MET A 1 712 ? 92.818 116.599 -8.330 1.00 22.18 720 MET A N 1
ATOM 4585 C CA . MET A 1 712 ? 92.025 117.276 -9.358 1.00 20.47 720 MET A CA 1
ATOM 4586 C C . MET A 1 712 ? 92.859 117.955 -10.423 1.00 24.61 720 MET A C 1
ATOM 4587 O O . MET A 1 712 ? 92.549 117.830 -11.615 1.00 23.90 720 MET A O 1
ATOM 4592 N N . GLY A 1 713 ? 93.931 118.626 -9.998 1.00 23.88 721 GLY A N 1
ATOM 4593 C CA . GLY A 1 713 ? 94.842 119.295 -10.923 1.00 24.76 721 GLY A CA 1
ATOM 4594 C C . GLY A 1 713 ? 95.428 118.319 -11.928 1.00 28.99 721 GLY A C 1
ATOM 4595 O O . GLY A 1 713 ? 95.418 118.566 -13.136 1.00 28.12 721 GLY A O 1
ATOM 4596 N N . GLN A 1 714 ? 95.858 117.156 -11.441 1.00 25.68 722 GLN A N 1
ATOM 4597 C CA . GLN A 1 714 ? 96.448 116.143 -12.299 1.00 26.19 722 GLN A CA 1
ATOM 4598 C C . GLN A 1 714 ? 95.438 115.349 -13.115 1.00 29.26 722 GLN A C 1
ATOM 4599 O O . GLN A 1 714 ? 95.712 115.058 -14.278 1.00 29.72 722 GLN A O 1
ATOM 4605 N N . ALA A 1 715 ? 94.280 114.994 -12.528 1.00 26.14 723 ALA A N 1
ATOM 4606 C CA . ALA A 1 715 ? 93.245 114.226 -13.231 1.00 26.29 723 ALA A CA 1
ATOM 4607 C C . ALA A 1 715 ? 92.571 115.031 -14.343 1.00 29.39 723 ALA A C 1
ATOM 4608 O O . ALA A 1 715 ? 92.226 114.457 -15.377 1.00 30.06 723 ALA A O 1
ATOM 4610 N N . LEU A 1 716 ? 92.374 116.341 -14.133 1.00 25.81 724 LEU A N 1
ATOM 4611 C CA . LEU A 1 716 ? 91.700 117.191 -15.107 1.00 26.18 724 LEU A CA 1
ATOM 4612 C C . LEU A 1 716 ? 92.644 117.772 -16.173 1.00 32.04 724 LEU A C 1
ATOM 4613 O O . LEU A 1 716 ? 92.165 118.329 -17.158 1.00 30.43 724 LEU A O 1
ATOM 4618 N N . GLN A 1 717 ? 93.965 117.618 -15.981 1.00 31.63 725 GLN A N 1
ATOM 4619 C CA . GLN A 1 717 ? 94.998 118.098 -16.908 1.00 34.16 725 GLN A CA 1
ATOM 4620 C C . GLN A 1 717 ? 94.686 117.648 -18.347 1.00 42.49 725 GLN A C 1
ATOM 4621 O O . GLN A 1 717 ? 94.393 116.472 -18.583 1.00 42.32 725 GLN A O 1
ATOM 4627 N N . GLY A 1 718 ? 94.678 118.617 -19.259 1.00 43.05 726 GLY A N 1
ATOM 4628 C CA . GLY A 1 718 ? 94.405 118.402 -20.676 1.00 43.69 726 GLY A CA 1
ATOM 4629 C C . GLY A 1 718 ? 92.951 118.161 -21.043 1.00 47.34 726 GLY A C 1
ATOM 4630 O O . GLY A 1 718 ? 92.677 117.728 -22.165 1.00 48.91 726 GLY A O 1
ATOM 4631 N N . THR A 1 719 ? 91.998 118.408 -20.106 1.00 39.21 727 THR A N 1
ATOM 4632 C CA . THR A 1 719 ? 90.573 118.251 -20.412 1.00 36.46 727 THR A CA 1
ATOM 4633 C C . THR A 1 719 ? 89.965 119.643 -20.561 1.00 38.66 727 THR A C 1
ATOM 4634 O O . THR A 1 719 ? 90.364 120.553 -19.820 1.00 36.83 727 THR A O 1
ATOM 4638 N N . PRO A 1 720 ? 88.975 119.834 -21.465 1.00 36.51 728 PRO A N 1
ATOM 4639 C CA . PRO A 1 720 ? 88.374 121.174 -21.597 1.00 36.07 728 PRO A CA 1
ATOM 4640 C C . PRO A 1 720 ? 87.488 121.530 -20.411 1.00 36.37 728 PRO A C 1
ATOM 4641 O O . PRO A 1 720 ? 87.155 120.660 -19.594 1.00 33.93 728 PRO A O 1
ATOM 4645 N N . ALA A 1 721 ? 87.119 122.812 -20.311 1.00 32.60 729 ALA A N 1
ATOM 4646 C CA . ALA A 1 721 ? 86.259 123.309 -19.249 1.00 33.10 729 ALA A CA 1
ATOM 4647 C C . ALA A 1 721 ? 84.929 122.574 -19.279 1.00 35.91 729 ALA A C 1
ATOM 4648 O O . ALA A 1 721 ? 84.376 122.339 -20.356 1.00 35.86 729 ALA A O 1
ATOM 4650 N N . ALA A 1 722 ? 84.447 122.147 -18.108 1.00 29.81 730 ALA A N 1
ATOM 4651 C CA . ALA A 1 722 ? 83.166 121.447 -18.044 1.00 29.22 730 ALA A CA 1
ATOM 4652 C C . ALA A 1 722 ? 82.449 121.909 -16.803 1.00 30.41 730 ALA A C 1
ATOM 4653 O O . ALA A 1 722 ? 82.907 121.662 -15.685 1.00 27.37 730 ALA A O 1
ATOM 4655 N N . TRP A 1 723 ? 81.371 122.659 -17.009 1.00 26.77 731 TRP A N 1
ATOM 4656 C CA . TRP A 1 723 ? 80.608 123.210 -15.908 1.00 25.10 731 TRP A CA 1
ATOM 4657 C C . TRP A 1 723 ? 79.147 122.737 -15.962 1.00 32.63 731 TRP A C 1
ATOM 4658 O O . TRP A 1 723 ? 78.803 121.846 -16.747 1.00 34.01 731 TRP A O 1
ATOM 4669 N N . VAL A 1 724 ? 78.314 123.292 -15.107 1.00 29.26 732 VAL A N 1
ATOM 4670 C CA . VAL A 1 724 ? 76.915 122.941 -14.911 1.00 30.17 732 VAL A CA 1
ATOM 4671 C C . VAL A 1 724 ? 75.957 123.671 -15.876 1.00 40.13 732 VAL A C 1
ATOM 4672 O O . VAL A 1 724 ? 76.237 124.788 -16.315 1.00 39.99 732 VAL A O 1
ATOM 4676 N N . ARG A 1 725 ? 74.824 123.046 -16.181 1.00 42.39 733 ARG A N 1
ATOM 4677 C CA . ARG A 1 725 ? 73.826 123.635 -17.079 1.00 44.50 733 ARG A CA 1
ATOM 4678 C C . ARG A 1 725 ? 72.526 123.943 -16.348 1.00 49.84 733 ARG A C 1
ATOM 4679 O O . ARG A 1 725 ? 72.064 123.139 -15.534 1.00 50.56 733 ARG A O 1
ATOM 4687 N N . LEU A 1 726 ? 71.952 125.117 -16.636 1.00 46.90 734 LEU A N 1
ATOM 4688 C CA . LEU A 1 726 ? 70.677 125.567 -16.090 1.00 46.92 734 LEU A CA 1
ATOM 4689 C C . LEU A 1 726 ? 69.574 125.111 -17.055 1.00 54.54 734 LEU A C 1
ATOM 4690 O O . LEU A 1 726 ? 69.663 125.372 -18.260 1.00 55.12 734 LEU A O 1
ATOM 4695 N N . GLU A 1 727 ? 68.570 124.385 -16.531 1.00 51.80 735 GLU A N 1
ATOM 4696 C CA . GLU A 1 727 ? 67.458 123.850 -17.313 1.00 83.02 735 GLU A CA 1
ATOM 4697 C C . GLU A 1 727 ? 66.118 124.027 -16.584 1.00 121.55 735 GLU A C 1
ATOM 4698 O O . GLU A 1 727 ? 65.545 123.075 -16.053 1.00 89.08 735 GLU A O 1
ATOM 4704 N N . LYS B 1 19 ? 72.330 62.647 -10.397 1.00 38.11 27 LYS B N 1
ATOM 4705 C CA . LYS B 1 19 ? 73.316 61.575 -10.588 1.00 37.53 27 LYS B CA 1
ATOM 4706 C C . LYS B 1 19 ? 74.015 61.167 -9.265 1.00 35.92 27 LYS B C 1
ATOM 4707 O O . LYS B 1 19 ? 75.184 61.515 -9.020 1.00 33.85 27 LYS B O 1
ATOM 4713 N N . PRO B 1 20 ? 73.303 60.453 -8.370 1.00 29.42 28 PRO B N 1
ATOM 4714 C CA . PRO B 1 20 ? 73.954 60.042 -7.120 1.00 27.53 28 PRO B CA 1
ATOM 4715 C C . PRO B 1 20 ? 74.883 58.861 -7.389 1.00 28.04 28 PRO B C 1
ATOM 4716 O O . PRO B 1 20 ? 74.723 58.171 -8.403 1.00 27.68 28 PRO B O 1
ATOM 4720 N N . LEU B 1 21 ? 75.805 58.602 -6.462 1.00 22.00 29 LEU B N 1
ATOM 4721 C CA . LEU B 1 21 ? 76.657 57.420 -6.522 1.00 21.64 29 LEU B CA 1
ATOM 4722 C C . LEU B 1 21 ? 75.664 56.250 -6.324 1.00 24.22 29 LEU B C 1
ATOM 4723 O O . LEU B 1 21 ? 74.850 56.286 -5.401 1.00 22.53 29 LEU B O 1
ATOM 4728 N N . GLN B 1 22 ? 75.722 55.227 -7.178 1.00 18.24 30 GLN B N 1
ATOM 4729 C CA . GLN B 1 22 ? 74.792 54.091 -7.024 1.00 16.65 30 GLN B CA 1
ATOM 4730 C C . GLN B 1 22 ? 75.562 52.855 -6.674 1.00 19.20 30 GLN B C 1
ATOM 4731 O O . GLN B 1 22 ? 76.691 52.700 -7.133 1.00 18.71 30 GLN B O 1
ATOM 4737 N N . VAL B 1 23 ? 74.963 51.994 -5.844 1.00 15.26 31 VAL B N 1
ATOM 4738 C CA . VAL B 1 23 ? 75.594 50.745 -5.395 1.00 13.39 31 VAL B CA 1
ATOM 4739 C C . VAL B 1 23 ? 74.703 49.585 -5.793 1.00 15.50 31 VAL B C 1
ATOM 4740 O O . VAL B 1 23 ? 73.516 49.554 -5.407 1.00 14.97 31 VAL B O 1
ATOM 4744 N N . TYR B 1 24 ? 75.286 48.602 -6.516 1.00 13.96 32 TYR B N 1
ATOM 4745 C CA . TYR B 1 24 ? 74.548 47.406 -6.954 1.00 13.78 32 TYR B CA 1
ATOM 4746 C C . TYR B 1 24 ? 75.165 46.170 -6.375 1.00 16.45 32 TYR B C 1
ATOM 4747 O O . TYR B 1 24 ? 76.383 46.119 -6.165 1.00 15.92 32 TYR B O 1
ATOM 4756 N N . THR B 1 25 ? 74.346 45.130 -6.173 1.00 12.90 33 THR B N 1
ATOM 4757 C CA . THR B 1 25 ? 74.833 43.806 -5.776 1.00 13.41 33 THR B CA 1
ATOM 4758 C C . THR B 1 25 ? 75.400 43.131 -7.035 1.00 17.06 33 THR B C 1
ATOM 4759 O O . THR B 1 25 ? 75.172 43.621 -8.162 1.00 17.28 33 THR B O 1
ATOM 4763 N N . ALA B 1 26 ? 76.038 41.945 -6.858 1.00 15.27 34 ALA B N 1
ATOM 4764 C CA . ALA B 1 26 ? 76.599 41.174 -7.980 1.00 17.07 34 ALA B CA 1
ATOM 4765 C C . ALA B 1 26 ? 75.453 40.580 -8.859 1.00 20.69 34 ALA B C 1
ATOM 4766 O O . ALA B 1 26 ? 75.702 40.021 -9.926 1.00 20.20 34 ALA B O 1
ATOM 4768 N N . ASP B 1 27 ? 74.215 40.668 -8.371 1.00 16.24 35 ASP B N 1
ATOM 4769 C CA . ASP B 1 27 ? 73.046 40.154 -9.085 1.00 17.50 35 ASP B CA 1
ATOM 4770 C C . ASP B 1 27 ? 72.180 41.278 -9.650 1.00 20.54 35 ASP B C 1
ATOM 4771 O O . ASP B 1 27 ? 71.001 41.078 -9.923 1.00 21.97 35 ASP B O 1
ATOM 4776 N N . ASN B 1 28 ? 72.811 42.457 -9.926 1.00 17.48 36 ASN B N 1
ATOM 4777 C CA . ASN B 1 28 ? 72.219 43.601 -10.603 1.00 18.90 36 ASN B CA 1
ATOM 4778 C C . ASN B 1 28 ? 71.096 44.342 -9.818 1.00 24.10 36 ASN B C 1
ATOM 4779 O O . ASN B 1 28 ? 70.325 45.085 -10.427 1.00 25.36 36 ASN B O 1
ATOM 4784 N N . GLN B 1 29 ? 71.018 44.168 -8.498 1.00 21.67 37 GLN B N 1
ATOM 4785 C CA . GLN B 1 29 ? 69.987 44.875 -7.722 1.00 22.11 37 GLN B CA 1
ATOM 4786 C C . GLN B 1 29 ? 70.576 46.211 -7.256 1.00 21.63 37 GLN B C 1
ATOM 4787 O O . GLN B 1 29 ? 71.650 46.221 -6.646 1.00 18.52 37 GLN B O 1
ATOM 4793 N N . LEU B 1 30 ? 69.850 47.318 -7.481 1.00 19.43 38 LEU B N 1
ATOM 4794 C CA . LEU B 1 30 ? 70.289 48.608 -6.963 1.00 17.76 38 LEU B CA 1
ATOM 4795 C C . LEU B 1 30 ? 69.967 48.564 -5.450 1.00 21.55 38 LEU B C 1
ATOM 4796 O O . LEU B 1 30 ? 68.806 48.348 -5.078 1.00 21.39 38 LEU B O 1
ATOM 4801 N N . ILE B 1 31 ? 70.986 48.688 -4.596 1.00 15.49 39 ILE B N 1
ATOM 4802 C CA . ILE B 1 31 ? 70.737 48.642 -3.146 1.00 14.85 39 ILE B CA 1
ATOM 4803 C C . ILE B 1 31 ? 70.884 49.968 -2.422 1.00 18.15 39 ILE B C 1
ATOM 4804 O O . ILE B 1 31 ? 70.360 50.120 -1.296 1.00 17.44 39 ILE B O 1
ATOM 4809 N N . ALA B 1 32 ? 71.665 50.885 -2.995 1.00 14.63 40 ALA B N 1
ATOM 4810 C CA . ALA B 1 32 ? 71.915 52.175 -2.333 1.00 14.91 40 ALA B CA 1
ATOM 4811 C C . ALA B 1 32 ? 72.224 53.287 -3.296 1.00 18.73 40 ALA B C 1
ATOM 4812 O O . ALA B 1 32 ? 72.756 53.063 -4.400 1.00 17.50 40 ALA B O 1
ATOM 4814 N N . GLU B 1 33 ? 71.883 54.512 -2.870 1.00 16.48 41 GLU B N 1
ATOM 4815 C CA . GLU B 1 33 ? 72.168 55.727 -3.640 1.00 16.56 41 GLU B CA 1
ATOM 4816 C C . GLU B 1 33 ? 72.649 56.791 -2.657 1.00 20.97 41 GLU B C 1
ATOM 4817 O O . GLU B 1 33 ? 72.032 56.981 -1.600 1.00 20.61 41 GLU B O 1
ATOM 4823 N N . TYR B 1 34 ? 73.780 57.437 -2.995 1.00 17.93 42 TYR B N 1
ATOM 4824 C CA . TYR B 1 34 ? 74.410 58.462 -2.162 1.00 17.37 42 TYR B CA 1
ATOM 4825 C C . TYR B 1 34 ? 74.504 59.772 -2.898 1.00 21.86 42 TYR B C 1
ATOM 4826 O O . TYR B 1 34 ? 75.199 59.867 -3.907 1.00 20.24 42 TYR B O 1
ATOM 4835 N N . GLY B 1 35 ? 73.793 60.769 -2.396 1.00 21.08 43 GLY B N 1
ATOM 4836 C CA . GLY B 1 35 ? 73.787 62.087 -3.014 1.00 22.38 43 GLY B CA 1
ATOM 4837 C C . GLY B 1 35 ? 74.994 62.881 -2.563 1.00 28.08 43 GLY B C 1
ATOM 4838 O O . GLY B 1 35 ? 75.384 62.836 -1.394 1.00 29.35 43 GLY B O 1
ATOM 4839 N N . GLY B 1 36 ? 75.616 63.567 -3.488 1.00 25.45 44 GLY B N 1
ATOM 4840 C CA . GLY B 1 36 ? 76.753 64.402 -3.143 1.00 24.65 44 GLY B CA 1
ATOM 4841 C C . GLY B 1 36 ? 76.393 65.855 -3.362 1.00 28.40 44 GLY B C 1
ATOM 4842 O O . GLY B 1 36 ? 75.295 66.289 -3.003 1.00 29.14 44 GLY B O 1
ATOM 4843 N N . LYS B 1 37 ? 77.308 66.608 -3.963 1.00 23.85 45 LYS B N 1
ATOM 4844 C CA . LYS B 1 37 ? 77.074 68.021 -4.294 1.00 22.85 45 LYS B CA 1
ATOM 4845 C C . LYS B 1 37 ? 75.858 68.146 -5.213 1.00 27.34 45 LYS B C 1
ATOM 4846 O O . LYS B 1 37 ? 75.701 67.361 -6.153 1.00 26.87 45 LYS B O 1
ATOM 4852 N N . LEU B 1 38 ? 74.960 69.097 -4.898 1.00 24.31 46 LEU B N 1
ATOM 4853 C CA . LEU B 1 38 ? 73.727 69.274 -5.649 1.00 23.32 46 LEU B CA 1
ATOM 4854 C C . LEU B 1 38 ? 73.581 70.689 -6.147 1.00 28.10 46 LEU B C 1
ATOM 4855 O O . LEU B 1 38 ? 73.772 71.628 -5.384 1.00 26.68 46 LEU B O 1
ATOM 4860 N N . SER B 1 39 ? 73.192 70.813 -7.408 1.00 27.50 47 SER B N 1
ATOM 4861 C CA . SER B 1 39 ? 72.867 72.061 -8.074 1.00 28.74 47 SER B CA 1
ATOM 4862 C C . SER B 1 39 ? 71.687 71.799 -8.994 1.00 35.58 47 SER B C 1
ATOM 4863 O O . SER B 1 39 ? 71.754 70.895 -9.834 1.00 35.63 47 SER B O 1
ATOM 4866 N N . ILE B 1 40 ? 70.583 72.547 -8.796 1.00 32.46 48 ILE B N 1
ATOM 4867 C CA . ILE B 1 40 ? 69.362 72.435 -9.608 1.00 32.49 48 ILE B CA 1
ATOM 4868 C C . ILE B 1 40 ? 69.162 73.832 -10.237 1.00 37.11 48 ILE B C 1
ATOM 4869 O O . ILE B 1 40 ? 68.603 74.704 -9.573 1.00 36.08 48 ILE B O 1
ATOM 4874 N N . PRO B 1 41 ? 69.631 74.088 -11.475 1.00 35.83 49 PRO B N 1
ATOM 4875 C CA . PRO B 1 41 ? 69.477 75.443 -12.037 1.00 37.30 49 PRO B CA 1
ATOM 4876 C C . PRO B 1 41 ? 68.014 75.807 -12.263 1.00 41.56 49 PRO B C 1
ATOM 4877 O O . PRO B 1 41 ? 67.180 74.927 -12.508 1.00 40.07 49 PRO B O 1
ATOM 4881 N N . VAL B 1 42 ? 67.694 77.092 -12.071 1.00 39.08 50 VAL B N 1
ATOM 4882 C CA . VAL B 1 42 ? 66.351 77.631 -12.282 1.00 40.09 50 VAL B CA 1
ATOM 4883 C C . VAL B 1 42 ? 66.492 78.816 -13.233 1.00 45.50 50 VAL B C 1
ATOM 4884 O O . VAL B 1 42 ? 67.581 79.393 -13.338 1.00 43.95 50 VAL B O 1
ATOM 4888 N N . GLU B 1 43 ? 65.402 79.180 -13.924 1.00 43.44 51 GLU B N 1
ATOM 4889 C CA . GLU B 1 43 ? 65.410 80.356 -14.782 1.00 44.25 51 GLU B CA 1
ATOM 4890 C C . GLU B 1 43 ? 65.217 81.542 -13.836 1.00 48.58 51 GLU B C 1
ATOM 4891 O O . GLU B 1 43 ? 64.399 81.450 -12.913 1.00 47.75 51 GLU B O 1
ATOM 4897 N N . TYR B 1 44 ? 66.010 82.617 -14.007 1.00 46.41 52 TYR B N 1
ATOM 4898 C CA . TYR B 1 44 ? 65.935 83.796 -13.132 1.00 46.80 52 TYR B CA 1
ATOM 4899 C C . TYR B 1 44 ? 64.520 84.339 -12.914 1.00 49.79 52 TYR B C 1
ATOM 4900 O O . TYR B 1 44 ? 64.162 84.658 -11.779 1.00 47.98 52 TYR B O 1
ATOM 4909 N N . LYS B 1 45 ? 63.708 84.388 -13.981 1.00 47.88 53 LYS B N 1
ATOM 4910 C CA . LYS B 1 45 ? 62.326 84.881 -13.923 1.00 49.13 53 LYS B CA 1
ATOM 4911 C C . LYS B 1 45 ? 61.343 83.932 -13.204 1.00 53.75 53 LYS B C 1
ATOM 4912 O O . LYS B 1 45 ? 60.249 84.361 -12.827 1.00 54.62 53 LYS B O 1
ATOM 4918 N N . GLN B 1 46 ? 61.761 82.672 -12.944 1.00 49.26 54 GLN B N 1
ATOM 4919 C CA . GLN B 1 46 ? 60.951 81.699 -12.203 1.00 48.38 54 GLN B CA 1
ATOM 4920 C C . GLN B 1 46 ? 61.167 81.863 -10.681 1.00 50.55 54 GLN B C 1
ATOM 4921 O O . GLN B 1 46 ? 60.535 81.159 -9.886 1.00 51.16 54 GLN B O 1
ATOM 4927 N N . ILE B 1 47 ? 62.065 82.786 -10.275 1.00 43.57 55 ILE B N 1
ATOM 4928 C CA . ILE B 1 47 ? 62.369 83.010 -8.859 1.00 41.19 55 ILE B CA 1
ATOM 4929 C C . ILE B 1 47 ? 61.340 83.943 -8.177 1.00 44.62 55 ILE B C 1
ATOM 4930 O O . ILE B 1 47 ? 61.233 85.102 -8.573 1.00 44.64 55 ILE B O 1
ATOM 4935 N N . PRO B 1 48 ? 60.652 83.490 -7.094 1.00 40.57 56 PRO B N 1
ATOM 4936 C CA . PRO B 1 48 ? 59.708 84.390 -6.393 1.00 40.42 56 PRO B CA 1
ATOM 4937 C C . PRO B 1 48 ? 60.320 85.761 -6.043 1.00 44.64 56 PRO B C 1
ATOM 4938 O O . PRO B 1 48 ? 61.483 85.826 -5.611 1.00 43.59 56 PRO B O 1
ATOM 4942 N N . PRO B 1 49 ? 59.565 86.870 -6.218 1.00 41.91 57 PRO B N 1
ATOM 4943 C CA . PRO B 1 49 ? 60.130 88.202 -5.917 1.00 41.83 57 PRO B CA 1
ATOM 4944 C C . PRO B 1 49 ? 60.654 88.373 -4.492 1.00 42.45 57 PRO B C 1
ATOM 4945 O O . PRO B 1 49 ? 61.643 89.085 -4.300 1.00 42.53 57 PRO B O 1
ATOM 4949 N N . ASN B 1 50 ? 60.009 87.720 -3.501 1.00 35.79 58 ASN B N 1
ATOM 4950 C CA . ASN B 1 50 ? 60.423 87.815 -2.101 1.00 35.54 58 ASN B CA 1
ATOM 4951 C C . ASN B 1 50 ? 61.789 87.172 -1.862 1.00 39.13 58 ASN B C 1
ATOM 4952 O O . ASN B 1 50 ? 62.497 87.574 -0.931 1.00 38.11 58 ASN B O 1
ATOM 4957 N N . PHE B 1 51 ? 62.145 86.166 -2.695 1.00 35.57 59 PHE B N 1
ATOM 4958 C CA . PHE B 1 51 ? 63.425 85.464 -2.591 1.00 34.86 59 PHE B CA 1
ATOM 4959 C C . PHE B 1 51 ? 64.561 86.395 -3.002 1.00 40.47 59 PHE B C 1
ATOM 4960 O O . PHE B 1 51 ? 65.511 86.558 -2.238 1.00 39.16 59 PHE B O 1
ATOM 4968 N N . ILE B 1 52 ? 64.432 87.034 -4.185 1.00 39.97 60 ILE B N 1
ATOM 4969 C CA . ILE B 1 52 ? 65.374 88.032 -4.708 1.00 40.92 60 ILE B CA 1
ATOM 4970 C C . ILE B 1 52 ? 65.506 89.181 -3.692 1.00 44.72 60 ILE B C 1
ATOM 4971 O O . ILE B 1 52 ? 66.620 89.624 -3.422 1.00 44.40 60 ILE B O 1
ATOM 4976 N N . HIS B 1 53 ? 64.381 89.621 -3.098 1.00 41.04 61 HIS B N 1
ATOM 4977 C CA . HIS B 1 53 ? 64.377 90.699 -2.102 1.00 41.29 61 HIS B CA 1
ATOM 4978 C C . HIS B 1 53 ? 65.107 90.301 -0.822 1.00 42.58 61 HIS B C 1
ATOM 4979 O O . HIS B 1 53 ? 65.735 91.151 -0.205 1.00 42.40 61 HIS B O 1
ATOM 4986 N N . ALA B 1 54 ? 65.060 89.010 -0.436 1.00 36.29 62 ALA B N 1
ATOM 4987 C CA . ALA B 1 54 ? 65.769 88.532 0.748 1.00 36.02 62 ALA B CA 1
ATOM 4988 C C . ALA B 1 54 ? 67.294 88.704 0.518 1.00 40.46 62 ALA B C 1
ATOM 4989 O O . ALA B 1 54 ? 68.005 89.093 1.443 1.00 40.17 62 ALA B O 1
ATOM 4991 N N . PHE B 1 55 ? 67.765 88.456 -0.730 1.00 36.73 63 PHE B N 1
ATOM 4992 C CA . PHE B 1 55 ? 69.159 88.624 -1.137 1.00 36.83 63 PHE B CA 1
ATOM 4993 C C . PHE B 1 55 ? 69.508 90.105 -1.220 1.00 43.04 63 PHE B C 1
ATOM 4994 O O . PHE B 1 55 ? 70.598 90.496 -0.807 1.00 44.42 63 PHE B O 1
ATOM 5002 N N . LEU B 1 56 ? 68.595 90.922 -1.769 1.00 39.30 64 LEU B N 1
ATOM 5003 C CA . LEU B 1 56 ? 68.790 92.368 -1.906 1.00 40.65 64 LEU B CA 1
ATOM 5004 C C . LEU B 1 56 ? 68.863 93.055 -0.539 1.00 45.83 64 LEU B C 1
ATOM 5005 O O . LEU B 1 56 ? 69.505 94.095 -0.419 1.00 47.11 64 LEU B O 1
ATOM 5010 N N . ALA B 1 57 ? 68.264 92.437 0.495 1.00 41.84 65 ALA B N 1
ATOM 5011 C CA . ALA B 1 57 ? 68.253 92.931 1.872 1.00 42.69 65 ALA B CA 1
ATOM 5012 C C . ALA B 1 57 ? 69.324 92.290 2.764 1.00 47.36 65 ALA B C 1
ATOM 5013 O O . ALA B 1 57 ? 69.517 92.744 3.895 1.00 48.43 65 ALA B O 1
ATOM 5015 N N . ALA B 1 58 ? 70.030 91.258 2.250 1.00 43.19 66 ALA B N 1
ATOM 5016 C CA . ALA B 1 58 ? 71.064 90.502 2.968 1.00 42.60 66 ALA B CA 1
ATOM 5017 C C . ALA B 1 58 ? 72.290 91.310 3.383 1.00 46.30 66 ALA B C 1
ATOM 5018 O O . ALA B 1 58 ? 72.951 90.942 4.366 1.00 44.64 66 ALA B O 1
ATOM 5020 N N . GLU B 1 59 ? 72.596 92.399 2.635 1.00 43.37 67 GLU B N 1
ATOM 5021 C CA . GLU B 1 59 ? 73.761 93.252 2.878 1.00 44.44 67 GLU B CA 1
ATOM 5022 C C . GLU B 1 59 ? 73.401 94.726 2.968 1.00 51.66 67 GLU B C 1
ATOM 5023 O O . GLU B 1 59 ? 72.496 95.184 2.268 1.00 50.90 67 GLU B O 1
ATOM 5029 N N . ASP B 1 60 ? 74.142 95.468 3.809 1.00 51.41 68 ASP B N 1
ATOM 5030 C CA . ASP B 1 60 ? 73.948 96.904 4.058 1.00 53.62 68 ASP B CA 1
ATOM 5031 C C . ASP B 1 60 ? 74.139 97.816 2.844 1.00 59.30 68 ASP B C 1
ATOM 5032 O O . ASP B 1 60 ? 73.542 98.894 2.809 1.00 61.04 68 ASP B O 1
ATOM 5037 N N . SER B 1 61 ? 74.990 97.421 1.873 1.00 54.73 69 SER B N 1
ATOM 5038 C CA . SER B 1 61 ? 75.275 98.259 0.697 1.00 54.15 69 SER B CA 1
ATOM 5039 C C . SER B 1 61 ? 75.665 97.458 -0.542 1.00 54.88 69 SER B C 1
ATOM 5040 O O . SER B 1 61 ? 76.108 96.307 -0.435 1.00 53.78 69 SER B O 1
ATOM 5043 N N . SER B 1 62 ? 75.515 98.087 -1.719 1.00 48.25 70 SER B N 1
ATOM 5044 C CA . SER B 1 62 ? 75.890 97.511 -3.014 1.00 45.81 70 SER B CA 1
ATOM 5045 C C . SER B 1 62 ? 76.422 98.633 -3.905 1.00 44.19 70 SER B C 1
ATOM 5046 O O . SER B 1 62 ? 75.812 99.707 -3.969 1.00 43.36 70 SER B O 1
ATOM 5049 N N . PHE B 1 63 ? 77.579 98.397 -4.551 1.00 37.20 71 PHE B N 1
ATOM 5050 C CA . PHE B 1 63 ? 78.229 99.395 -5.420 1.00 36.48 71 PHE B CA 1
ATOM 5051 C C . PHE B 1 63 ? 78.598 98.821 -6.799 1.00 36.80 71 PHE B C 1
ATOM 5052 O O . PHE B 1 63 ? 79.422 99.401 -7.499 1.00 34.91 71 PHE B O 1
ATOM 5060 N N . PHE B 1 64 ? 78.002 97.686 -7.191 1.00 33.41 72 PHE B N 1
ATOM 5061 C CA . PHE B 1 64 ? 78.313 97.059 -8.478 1.00 32.64 72 PHE B CA 1
ATOM 5062 C C . PHE B 1 64 ? 77.950 97.929 -9.659 1.00 30.42 72 PHE B C 1
ATOM 5063 O O . PHE B 1 64 ? 76.850 98.530 -9.631 1.00 37.62 72 PHE B O 1
ATOM 5071 N N . ASN B 1 126 ? 69.802 96.856 -5.594 1.00 67.93 134 ASN B N 1
ATOM 5072 C CA . ASN B 1 126 ? 68.963 97.376 -6.674 1.00 68.04 134 ASN B CA 1
ATOM 5073 C C . ASN B 1 126 ? 69.179 96.592 -7.984 1.00 69.60 134 ASN B C 1
ATOM 5074 O O . ASN B 1 126 ? 69.598 95.431 -7.928 1.00 68.04 134 ASN B O 1
ATOM 5079 N N . LEU B 1 127 ? 68.870 97.217 -9.154 1.00 64.63 135 LEU B N 1
ATOM 5080 C CA . LEU B 1 127 ? 69.000 96.642 -10.501 1.00 62.88 135 LEU B CA 1
ATOM 5081 C C . LEU B 1 127 ? 70.379 96.031 -10.707 1.00 60.96 135 LEU B C 1
ATOM 5082 O O . LEU B 1 127 ? 70.490 94.944 -11.284 1.00 60.92 135 LEU B O 1
ATOM 5087 N N . SER B 1 128 ? 71.426 96.734 -10.230 1.00 52.80 136 SER B N 1
ATOM 5088 C CA . SER B 1 128 ? 72.808 96.301 -10.348 1.00 49.80 136 SER B CA 1
ATOM 5089 C C . SER B 1 128 ? 73.028 94.961 -9.656 1.00 45.95 136 SER B C 1
ATOM 5090 O O . SER B 1 128 ? 73.436 94.016 -10.324 1.00 45.03 136 SER B O 1
ATOM 5093 N N . LYS B 1 129 ? 72.718 94.859 -8.346 1.00 39.47 137 LYS B N 1
ATOM 5094 C CA . LYS B 1 129 ? 72.885 93.595 -7.617 1.00 38.81 137 LYS B CA 1
ATOM 5095 C C . LYS B 1 129 ? 71.990 92.480 -8.202 1.00 44.75 137 LYS B C 1
ATOM 5096 O O . LYS B 1 129 ? 72.474 91.362 -8.385 1.00 43.51 137 LYS B O 1
ATOM 5102 N N . GLU B 1 130 ? 70.717 92.810 -8.546 1.00 43.87 138 GLU B N 1
ATOM 5103 C CA . GLU B 1 130 ? 69.738 91.888 -9.162 1.00 44.75 138 GLU B CA 1
ATOM 5104 C C . GLU B 1 130 ? 70.325 91.188 -10.409 1.00 49.21 138 GLU B C 1
ATOM 5105 O O . GLU B 1 130 ? 70.292 89.956 -10.480 1.00 48.08 138 GLU B O 1
ATOM 5111 N N . ASP B 1 131 ? 70.905 91.973 -11.353 1.00 46.41 139 ASP B N 1
ATOM 5112 C CA . ASP B 1 131 ? 71.531 91.475 -12.588 1.00 46.29 139 ASP B CA 1
ATOM 5113 C C . ASP B 1 131 ? 72.756 90.588 -12.350 1.00 49.08 139 ASP B C 1
ATOM 5114 O O . ASP B 1 131 ? 72.919 89.584 -13.055 1.00 49.01 139 ASP B O 1
ATOM 5119 N N . ILE B 1 132 ? 73.621 90.954 -11.377 1.00 43.68 140 ILE B N 1
ATOM 5120 C CA . ILE B 1 132 ? 74.823 90.162 -11.056 1.00 42.83 140 ILE B CA 1
ATOM 5121 C C . ILE B 1 132 ? 74.382 88.868 -10.337 1.00 43.81 140 ILE B C 1
ATOM 5122 O O . ILE B 1 132 ? 74.926 87.800 -10.616 1.00 42.73 140 ILE B O 1
ATOM 5127 N N . LEU B 1 133 ? 73.365 88.965 -9.444 1.00 40.63 141 LEU B N 1
ATOM 5128 C CA . LEU B 1 133 ? 72.825 87.809 -8.715 1.00 39.18 141 LEU B CA 1
ATOM 5129 C C . LEU B 1 133 ? 72.391 86.703 -9.670 1.00 42.03 141 LEU B C 1
ATOM 5130 O O . LEU B 1 133 ? 72.645 85.539 -9.373 1.00 40.64 141 LEU B O 1
ATOM 5135 N N . SER B 1 134 ? 71.835 87.067 -10.851 1.00 39.03 142 SER B N 1
ATOM 5136 C CA . SER B 1 134 ? 71.430 86.114 -11.898 1.00 38.81 142 SER B CA 1
ATOM 5137 C C . SER B 1 134 ? 72.597 85.215 -12.346 1.00 42.03 142 SER B C 1
ATOM 5138 O O . SER B 1 134 ? 72.379 84.039 -12.639 1.00 40.77 142 SER B O 1
ATOM 5141 N N . LEU B 1 135 ? 73.837 85.755 -12.342 1.00 38.13 143 LEU B N 1
ATOM 5142 C CA . LEU B 1 135 ? 75.043 85.009 -12.720 1.00 37.39 143 LEU B CA 1
ATOM 5143 C C . LEU B 1 135 ? 75.502 84.024 -11.637 1.00 41.08 143 LEU B C 1
ATOM 5144 O O . LEU B 1 135 ? 76.245 83.096 -11.948 1.00 42.38 143 LEU B O 1
ATOM 5149 N N . TYR B 1 136 ? 75.067 84.221 -10.379 1.00 37.71 144 TYR B N 1
ATOM 5150 C CA . TYR B 1 136 ? 75.482 83.418 -9.227 1.00 36.65 144 TYR B CA 1
ATOM 5151 C C . TYR B 1 136 ? 74.420 82.578 -8.535 1.00 39.42 144 TYR B C 1
ATOM 5152 O O . TYR B 1 136 ? 74.773 81.599 -7.873 1.00 37.46 144 TYR B O 1
ATOM 5161 N N . VAL B 1 137 ? 73.137 82.990 -8.635 1.00 36.26 145 VAL B N 1
ATOM 5162 C CA . VAL B 1 137 ? 71.994 82.369 -7.969 1.00 35.43 145 VAL B CA 1
ATOM 5163 C C . VAL B 1 137 ? 71.930 80.820 -8.014 1.00 34.60 145 VAL B C 1
ATOM 5164 O O . VAL B 1 137 ? 71.561 80.212 -7.006 1.00 31.75 145 VAL B O 1
ATOM 5168 N N . ASN B 1 138 ? 72.354 80.207 -9.139 1.00 30.62 146 ASN B N 1
ATOM 5169 C CA . ASN B 1 138 ? 72.369 78.746 -9.340 1.00 29.40 146 ASN B CA 1
ATOM 5170 C C . ASN B 1 138 ? 73.647 78.045 -8.890 1.00 35.11 146 ASN B C 1
ATOM 5171 O O . ASN B 1 138 ? 73.714 76.811 -8.939 1.00 33.82 146 ASN B O 1
ATOM 5176 N N . LYS B 1 139 ? 74.640 78.806 -8.419 1.00 33.02 147 LYS B N 1
ATOM 5177 C CA . LYS B 1 139 ? 75.916 78.211 -8.021 1.00 33.24 147 LYS B CA 1
ATOM 5178 C C . LYS B 1 139 ? 76.414 78.573 -6.640 1.00 35.20 147 LYS B C 1
ATOM 5179 O O . LYS B 1 139 ? 77.261 77.851 -6.104 1.00 34.84 147 LYS B O 1
ATOM 5185 N N . ILE B 1 140 ? 75.869 79.649 -6.033 1.00 29.99 148 ILE B N 1
ATOM 5186 C CA . ILE B 1 140 ? 76.273 80.072 -4.690 1.00 29.57 148 ILE B CA 1
ATOM 5187 C C . ILE B 1 140 ? 76.258 78.911 -3.715 1.00 30.72 148 ILE B C 1
ATOM 5188 O O . ILE B 1 140 ? 75.251 78.206 -3.610 1.00 28.55 148 ILE B O 1
ATOM 5193 N N . PHE B 1 141 ? 77.381 78.702 -3.017 1.00 27.71 149 PHE B N 1
ATOM 5194 C CA . PHE B 1 141 ? 77.466 77.635 -2.034 1.00 27.05 149 PHE B CA 1
ATOM 5195 C C . PHE B 1 141 ? 76.684 78.054 -0.806 1.00 31.11 149 PHE B C 1
ATOM 5196 O O . PHE B 1 141 ? 76.921 79.141 -0.262 1.00 30.52 149 PHE B O 1
ATOM 5204 N N . LEU B 1 142 ? 75.718 77.207 -0.397 1.00 29.09 150 LEU B N 1
ATOM 5205 C CA . LEU B 1 142 ? 74.800 77.491 0.707 1.00 29.15 150 LEU B CA 1
ATOM 5206 C C . LEU B 1 142 ? 74.881 76.489 1.860 1.00 35.05 150 LEU B C 1
ATOM 5207 O O . LEU B 1 142 ? 73.970 76.392 2.691 1.00 35.28 150 LEU B O 1
ATOM 5212 N N . GLY B 1 143 ? 75.999 75.775 1.918 1.00 30.98 151 GLY B N 1
ATOM 5213 C CA . GLY B 1 143 ? 76.254 74.770 2.931 1.00 31.11 151 GLY B CA 1
ATOM 5214 C C . GLY B 1 143 ? 75.588 73.444 2.628 1.00 34.99 151 GLY B C 1
ATOM 5215 O O . GLY B 1 143 ? 74.717 73.348 1.755 1.00 34.43 151 GLY B O 1
ATOM 5216 N N . LYS B 1 144 ? 75.988 72.411 3.374 1.00 32.32 152 LYS B N 1
ATOM 5217 C CA . LYS B 1 144 ? 75.448 71.052 3.302 1.00 31.95 152 LYS B CA 1
ATOM 5218 C C . LYS B 1 144 ? 75.271 70.545 1.866 1.00 31.53 152 LYS B C 1
ATOM 5219 O O . LYS B 1 144 ? 74.189 70.073 1.501 1.00 30.82 152 LYS B O 1
ATOM 5225 N N . ASN B 1 145 ? 76.316 70.723 1.027 1.00 27.11 153 ASN B N 1
ATOM 5226 C CA . ASN B 1 145 ? 76.315 70.263 -0.373 1.00 25.27 153 ASN B CA 1
ATOM 5227 C C . ASN B 1 145 ? 75.327 70.990 -1.292 1.00 27.15 153 ASN B C 1
ATOM 5228 O O . ASN B 1 145 ? 75.062 70.511 -2.402 1.00 25.86 153 ASN B O 1
ATOM 5233 N N . ALA B 1 146 ? 74.805 72.162 -0.868 1.00 24.31 154 ALA B N 1
ATOM 5234 C CA . ALA B 1 146 ? 73.870 72.905 -1.712 1.00 24.65 154 ALA B CA 1
ATOM 5235 C C . ALA B 1 146 ? 74.575 74.002 -2.482 1.00 28.15 154 ALA B C 1
ATOM 5236 O O . ALA B 1 146 ? 75.219 74.864 -1.879 1.00 28.91 154 ALA B O 1
ATOM 5238 N N . TYR B 1 147 ? 74.472 73.940 -3.816 1.00 23.90 155 TYR B N 1
ATOM 5239 C CA . TYR B 1 147 ? 75.028 74.913 -4.758 1.00 24.75 155 TYR B CA 1
ATOM 5240 C C . TYR B 1 147 ? 73.858 75.506 -5.528 1.00 28.39 155 TYR B C 1
ATOM 5241 O O . TYR B 1 147 ? 73.241 74.833 -6.357 1.00 25.94 155 TYR B O 1
ATOM 5250 N N . GLY B 1 148 ? 73.515 76.751 -5.201 1.00 25.92 156 GLY B N 1
ATOM 5251 C CA . GLY B 1 148 ? 72.359 77.394 -5.815 1.00 26.10 156 GLY B CA 1
ATOM 5252 C C . GLY B 1 148 ? 71.121 77.298 -4.945 1.00 28.43 156 GLY B C 1
ATOM 5253 O O . GLY B 1 148 ? 70.996 76.396 -4.109 1.00 26.92 156 GLY B O 1
ATOM 5254 N N . ILE B 1 149 ? 70.212 78.265 -5.097 1.00 23.70 157 ILE B N 1
ATOM 5255 C CA . ILE B 1 149 ? 69.002 78.359 -4.270 1.00 24.04 157 ILE B CA 1
ATOM 5256 C C . ILE B 1 149 ? 68.082 77.134 -4.276 1.00 27.55 157 ILE B C 1
ATOM 5257 O O . ILE B 1 149 ? 67.590 76.746 -3.215 1.00 27.34 157 ILE B O 1
ATOM 5262 N N . ALA B 1 150 ? 67.845 76.546 -5.453 1.00 26.08 158 ALA B N 1
ATOM 5263 C CA . ALA B 1 150 ? 66.967 75.369 -5.558 1.00 26.35 158 ALA B CA 1
ATOM 5264 C C . ALA B 1 150 ? 67.530 74.159 -4.826 1.00 28.71 158 ALA B C 1
ATOM 5265 O O . ALA B 1 150 ? 66.790 73.479 -4.115 1.00 27.29 158 ALA B O 1
ATOM 5267 N N . ALA B 1 151 ? 68.865 73.950 -4.889 1.00 26.01 159 ALA B N 1
ATOM 5268 C CA . ALA B 1 151 ? 69.488 72.863 -4.140 1.00 23.72 159 ALA B CA 1
ATOM 5269 C C . ALA B 1 151 ? 69.336 73.111 -2.628 1.00 27.19 159 ALA B C 1
ATOM 5270 O O . ALA B 1 151 ? 69.022 72.180 -1.893 1.00 26.24 159 ALA B O 1
ATOM 5272 N N . ALA B 1 152 ? 69.470 74.386 -2.175 1.00 23.57 160 ALA B N 1
ATOM 5273 C CA . ALA B 1 152 ? 69.304 74.718 -0.748 1.00 24.03 160 ALA B CA 1
ATOM 5274 C C . ALA B 1 152 ? 67.871 74.475 -0.257 1.00 27.71 160 ALA B C 1
ATOM 5275 O O . ALA B 1 152 ? 67.683 73.927 0.834 1.00 27.97 160 ALA B O 1
ATOM 5277 N N . ALA B 1 153 ? 66.884 74.865 -1.066 1.00 26.27 161 ALA B N 1
ATOM 5278 C CA . ALA B 1 153 ? 65.448 74.696 -0.764 1.00 26.19 161 ALA B CA 1
ATOM 5279 C C . ALA B 1 153 ? 65.174 73.184 -0.636 1.00 29.39 161 ALA B C 1
ATOM 5280 O O . ALA B 1 153 ? 64.529 72.767 0.325 1.00 29.03 161 ALA B O 1
ATOM 5282 N N . LYS B 1 154 ? 65.707 72.379 -1.575 1.00 24.86 162 LYS B N 1
ATOM 5283 C CA . LYS B 1 154 ? 65.564 70.916 -1.545 1.00 24.38 162 LYS B CA 1
ATOM 5284 C C . LYS B 1 154 ? 66.268 70.322 -0.327 1.00 28.45 162 LYS B C 1
ATOM 5285 O O . LYS B 1 154 ? 65.635 69.616 0.440 1.00 29.03 162 LYS B O 1
ATOM 5291 N N . ILE B 1 155 ? 67.576 70.611 -0.127 1.00 26.98 163 ILE B N 1
ATOM 5292 C CA . ILE B 1 155 ? 68.367 70.070 0.988 1.00 26.09 163 ILE B CA 1
ATOM 5293 C C . ILE B 1 155 ? 67.900 70.458 2.387 1.00 30.74 163 ILE B C 1
ATOM 5294 O O . ILE B 1 155 ? 67.859 69.588 3.259 1.00 30.91 163 ILE B O 1
ATOM 5299 N N . TYR B 1 156 ? 67.612 71.744 2.625 1.00 28.24 164 TYR B N 1
ATOM 5300 C CA . TYR B 1 156 ? 67.213 72.179 3.965 1.00 29.54 164 TYR B CA 1
ATOM 5301 C C . TYR B 1 156 ? 65.735 71.936 4.287 1.00 34.41 164 TYR B C 1
ATOM 5302 O O . TYR B 1 156 ? 65.416 71.700 5.447 1.00 34.89 164 TYR B O 1
ATOM 5311 N N . TYR B 1 157 ? 64.838 72.077 3.306 1.00 31.86 165 TYR B N 1
ATOM 5312 C CA . TYR B 1 157 ? 63.394 72.021 3.578 1.00 32.90 165 TYR B CA 1
ATOM 5313 C C . TYR B 1 157 ? 62.578 71.045 2.772 1.00 37.00 165 TYR B C 1
ATOM 5314 O O . TYR B 1 157 ? 61.359 70.995 2.985 1.00 37.13 165 TYR B O 1
ATOM 5323 N N . ASN B 1 158 ? 63.214 70.273 1.855 1.00 31.75 166 ASN B N 1
ATOM 5324 C CA . ASN B 1 158 ? 62.538 69.373 0.919 1.00 31.63 166 ASN B CA 1
ATOM 5325 C C . ASN B 1 158 ? 61.485 70.150 0.094 1.00 36.95 166 ASN B C 1
ATOM 5326 O O . ASN B 1 158 ? 60.405 69.643 -0.219 1.00 36.57 166 ASN B O 1
ATOM 5331 N N . LYS B 1 159 ? 61.814 71.409 -0.250 1.00 33.84 167 LYS B N 1
ATOM 5332 C CA . LYS B 1 159 ? 60.894 72.288 -0.967 1.00 33.25 167 LYS B CA 1
ATOM 5333 C C . LYS B 1 159 ? 61.424 72.745 -2.314 1.00 35.95 167 LYS B C 1
ATOM 5334 O O . LYS B 1 159 ? 62.633 72.726 -2.557 1.00 34.05 167 LYS B O 1
ATOM 5340 N N . SER B 1 160 ? 60.510 73.198 -3.182 1.00 32.91 168 SER B N 1
ATOM 5341 C CA . SER B 1 160 ? 60.865 73.883 -4.422 1.00 32.68 168 SER B CA 1
ATOM 5342 C C . SER B 1 160 ? 60.988 75.358 -3.972 1.00 33.13 168 SER B C 1
ATOM 5343 O O . SER B 1 160 ? 60.551 75.701 -2.863 1.00 32.41 168 SER B O 1
ATOM 5346 N N . ILE B 1 161 ? 61.581 76.220 -4.796 1.00 29.60 169 ILE B N 1
ATOM 5347 C CA . ILE B 1 161 ? 61.774 77.620 -4.380 1.00 30.12 169 ILE B CA 1
ATOM 5348 C C . ILE B 1 161 ? 60.490 78.402 -4.097 1.00 37.41 169 ILE B C 1
ATOM 5349 O O . ILE B 1 161 ? 60.482 79.247 -3.198 1.00 38.26 169 ILE B O 1
ATOM 5354 N N . ASN B 1 162 ? 59.396 78.037 -4.780 1.00 34.73 170 ASN B N 1
ATOM 5355 C CA . ASN B 1 162 ? 58.073 78.681 -4.642 1.00 36.20 170 ASN B CA 1
ATOM 5356 C C . ASN B 1 162 ? 57.308 78.262 -3.375 1.00 39.80 170 ASN B C 1
ATOM 5357 O O . ASN B 1 162 ? 56.329 78.916 -3.014 1.00 40.85 170 ASN B O 1
ATOM 5362 N N . GLU B 1 163 ? 57.752 77.188 -2.702 1.00 34.01 171 GLU B N 1
ATOM 5363 C CA . GLU B 1 163 ? 57.110 76.683 -1.480 1.00 32.66 171 GLU B CA 1
ATOM 5364 C C . GLU B 1 163 ? 57.748 77.265 -0.220 1.00 36.15 171 GLU B C 1
ATOM 5365 O O . GLU B 1 163 ? 57.205 77.097 0.884 1.00 35.93 171 GLU B O 1
ATOM 5371 N N . LEU B 1 164 ? 58.915 77.924 -0.360 1.00 32.42 172 LEU B N 1
ATOM 5372 C CA . LEU B 1 164 ? 59.576 78.510 0.802 1.00 32.04 172 LEU B CA 1
ATOM 5373 C C . LEU B 1 164 ? 58.765 79.657 1.395 1.00 35.40 172 LEU B C 1
ATOM 5374 O O . LEU B 1 164 ? 58.205 80.480 0.656 1.00 34.69 172 LEU B O 1
ATOM 5379 N N . SER B 1 165 ? 58.759 79.745 2.733 1.00 32.96 173 SER B N 1
ATOM 5380 C CA . SER B 1 165 ? 58.129 80.872 3.420 1.00 33.65 173 SER B CA 1
ATOM 5381 C C . SER B 1 165 ? 59.151 82.029 3.413 1.00 38.20 173 SER B C 1
ATOM 5382 O O . SER B 1 165 ? 60.335 81.811 3.107 1.00 36.42 173 SER B O 1
ATOM 5385 N N . ILE B 1 166 ? 58.709 83.243 3.777 1.00 35.70 174 ILE B N 1
ATOM 5386 C CA . ILE B 1 166 ? 59.574 84.426 3.867 1.00 35.48 174 ILE B CA 1
ATOM 5387 C C . ILE B 1 166 ? 60.699 84.167 4.857 1.00 39.33 174 ILE B C 1
ATOM 5388 O O . ILE B 1 166 ? 61.838 84.500 4.566 1.00 40.19 174 ILE B O 1
ATOM 5393 N N . ALA B 1 167 ? 60.388 83.525 6.002 1.00 36.96 175 ALA B N 1
ATOM 5394 C CA . ALA B 1 167 ? 61.369 83.176 7.029 1.00 37.39 175 ALA B CA 1
ATOM 5395 C C . ALA B 1 167 ? 62.469 82.263 6.443 1.00 40.95 175 ALA B C 1
ATOM 5396 O O . ALA B 1 167 ? 63.643 82.463 6.734 1.00 40.95 175 ALA B O 1
ATOM 5398 N N . GLN B 1 168 ? 62.077 81.322 5.570 1.00 36.79 176 GLN B N 1
ATOM 5399 C CA . GLN B 1 168 ? 62.973 80.340 4.935 1.00 35.96 176 GLN B CA 1
ATOM 5400 C C . GLN B 1 168 ? 63.827 80.945 3.816 1.00 40.90 176 GLN B C 1
ATOM 5401 O O . GLN B 1 168 ? 65.008 80.599 3.680 1.00 40.38 176 GLN B O 1
ATOM 5407 N N . MET B 1 169 ? 63.250 81.900 3.065 1.00 37.61 177 MET B N 1
ATOM 5408 C CA . MET B 1 169 ? 63.944 82.625 2.003 1.00 38.00 177 MET B CA 1
ATOM 5409 C C . MET B 1 169 ? 65.018 83.530 2.618 1.00 42.82 177 MET B C 1
ATOM 5410 O O . MET B 1 169 ? 66.106 83.668 2.047 1.00 41.35 177 MET B O 1
ATOM 5415 N N . ALA B 1 170 ? 64.706 84.140 3.785 1.00 40.47 178 ALA B N 1
ATOM 5416 C CA . ALA B 1 170 ? 65.623 85.016 4.522 1.00 40.83 178 ALA B CA 1
ATOM 5417 C C . ALA B 1 170 ? 66.757 84.188 5.128 1.00 44.09 178 ALA B C 1
ATOM 5418 O O . ALA B 1 170 ? 67.901 84.647 5.158 1.00 42.89 178 ALA B O 1
ATOM 5420 N N . MET B 1 171 ? 66.442 82.963 5.583 1.00 41.27 179 MET B N 1
ATOM 5421 C CA . MET B 1 171 ? 67.433 82.032 6.122 1.00 41.21 179 MET B CA 1
ATOM 5422 C C . MET B 1 171 ? 68.471 81.685 5.040 1.00 42.26 179 MET B C 1
ATOM 5423 O O . MET B 1 171 ? 69.673 81.785 5.306 1.00 41.17 179 MET B O 1
ATOM 5428 N N . ILE B 1 172 ? 68.006 81.351 3.815 1.00 37.09 180 ILE B N 1
ATOM 5429 C CA . ILE B 1 172 ? 68.879 80.980 2.694 1.00 35.53 180 ILE B CA 1
ATOM 5430 C C . ILE B 1 172 ? 69.726 82.167 2.221 1.00 40.60 180 ILE B C 1
ATOM 5431 O O . ILE B 1 172 ? 70.930 82.010 2.012 1.00 38.79 180 ILE B O 1
ATOM 5436 N N . ALA B 1 173 ? 69.110 83.362 2.122 1.00 37.83 181 ALA B N 1
ATOM 5437 C CA . ALA B 1 173 ? 69.792 84.596 1.717 1.00 37.82 181 ALA B CA 1
ATOM 5438 C C . ALA B 1 173 ? 70.920 84.987 2.676 1.00 41.99 181 ALA B C 1
ATOM 5439 O O . ALA B 1 173 ? 71.850 85.682 2.270 1.00 41.96 181 ALA B O 1
ATOM 5441 N N . GLY B 1 174 ? 70.815 84.547 3.928 1.00 39.85 182 GLY B N 1
ATOM 5442 C CA . GLY B 1 174 ? 71.800 84.821 4.966 1.00 41.33 182 GLY B CA 1
ATOM 5443 C C . GLY B 1 174 ? 73.055 83.980 4.926 1.00 46.04 182 GLY B C 1
ATOM 5444 O O . GLY B 1 174 ? 74.050 84.339 5.556 1.00 45.79 182 GLY B O 1
ATOM 5445 N N . LEU B 1 175 ? 73.019 82.863 4.179 1.00 43.46 183 LEU B N 1
ATOM 5446 C CA . LEU B 1 175 ? 74.124 81.896 4.061 1.00 43.06 183 LEU B CA 1
ATOM 5447 C C . LEU B 1 175 ? 75.301 82.232 3.109 1.00 49.02 183 LEU B C 1
ATOM 5448 O O . LEU B 1 175 ? 76.412 81.840 3.453 1.00 49.41 183 LEU B O 1
ATOM 5453 N N . PRO B 1 176 ? 75.126 82.857 1.908 1.00 47.13 184 PRO B N 1
ATOM 5454 C CA . PRO B 1 176 ? 76.269 83.051 0.992 1.00 48.38 184 PRO B CA 1
ATOM 5455 C C . PRO B 1 176 ? 77.578 83.577 1.567 1.00 57.06 184 PRO B C 1
ATOM 5456 O O . PRO B 1 176 ? 78.640 83.095 1.166 1.00 55.50 184 PRO B O 1
ATOM 5460 N N . LYS B 1 177 ? 77.495 84.571 2.480 1.00 58.07 185 LYS B N 1
ATOM 5461 C CA . LYS B 1 177 ? 78.626 85.240 3.137 1.00 60.03 185 LYS B CA 1
ATOM 5462 C C . LYS B 1 177 ? 79.493 84.261 3.932 1.00 66.73 185 LYS B C 1
ATOM 5463 O O . LYS B 1 177 ? 80.717 84.266 3.785 1.00 67.10 185 LYS B O 1
ATOM 5469 N N . ALA B 1 178 ? 78.853 83.431 4.777 1.00 64.13 186 ALA B N 1
ATOM 5470 C CA . ALA B 1 178 ? 79.511 82.433 5.613 1.00 64.06 186 ALA B CA 1
ATOM 5471 C C . ALA B 1 178 ? 78.588 81.202 5.738 1.00 67.82 186 ALA B C 1
ATOM 5472 O O . ALA B 1 178 ? 77.778 81.135 6.667 1.00 67.62 186 ALA B O 1
ATOM 5474 N N . PRO B 1 179 ? 78.670 80.233 4.786 1.00 63.62 187 PRO B N 1
ATOM 5475 C CA . PRO B 1 179 ? 77.756 79.073 4.826 1.00 63.47 187 PRO B CA 1
ATOM 5476 C C . PRO B 1 179 ? 78.001 78.033 5.922 1.00 70.60 187 PRO B C 1
ATOM 5477 O O . PRO B 1 179 ? 77.349 76.988 5.922 1.00 69.81 187 PRO B O 1
ATOM 5481 N N . SER B 1 180 ? 78.922 78.317 6.855 1.00 69.98 188 SER B N 1
ATOM 5482 C CA . SER B 1 180 ? 79.239 77.440 7.983 1.00 70.50 188 SER B CA 1
ATOM 5483 C C . SER B 1 180 ? 79.003 78.159 9.316 1.00 76.82 188 SER B C 1
ATOM 5484 O O . SER B 1 180 ? 78.586 77.526 10.286 1.00 76.34 188 SER B O 1
ATOM 5487 N N . LYS B 1 181 ? 79.237 79.484 9.349 1.00 75.55 189 LYS B N 1
ATOM 5488 C CA . LYS B 1 181 ? 79.028 80.312 10.538 1.00 76.58 189 LYS B CA 1
ATOM 5489 C C . LYS B 1 181 ? 77.536 80.610 10.731 1.00 81.19 189 LYS B C 1
ATOM 5490 O O . LYS B 1 181 ? 77.064 80.659 11.871 1.00 81.04 189 LYS B O 1
ATOM 5496 N N . TYR B 1 182 ? 76.802 80.812 9.615 1.00 77.38 190 TYR B N 1
ATOM 5497 C CA . TYR B 1 182 ? 75.369 81.109 9.622 1.00 77.22 190 TYR B CA 1
ATOM 5498 C C . TYR B 1 182 ? 74.487 79.883 9.297 1.00 78.95 190 TYR B C 1
ATOM 5499 O O . TYR B 1 182 ? 73.271 80.032 9.185 1.00 78.91 190 TYR B O 1
ATOM 5508 N N . ASN B 1 183 ? 75.095 78.681 9.182 1.00 73.37 191 ASN B N 1
ATOM 5509 C CA . ASN B 1 183 ? 74.433 77.411 8.855 1.00 72.14 191 ASN B CA 1
ATOM 5510 C C . ASN B 1 183 ? 73.348 76.988 9.873 1.00 75.12 191 ASN B C 1
ATOM 5511 O O . ASN B 1 183 ? 73.627 76.965 11.075 1.00 74.64 191 ASN B O 1
ATOM 5516 N N . PRO B 1 184 ? 72.123 76.616 9.407 1.00 70.87 192 PRO B N 1
ATOM 5517 C CA . PRO B 1 184 ? 71.049 76.236 10.348 1.00 70.57 192 PRO B CA 1
ATOM 5518 C C . PRO B 1 184 ? 71.185 74.874 11.036 1.00 73.76 192 PRO B C 1
ATOM 5519 O O . PRO B 1 184 ? 70.471 74.618 12.009 1.00 73.11 192 PRO B O 1
ATOM 5523 N N . VAL B 1 185 ? 72.079 74.003 10.539 1.00 69.76 193 VAL B N 1
ATOM 5524 C CA . VAL B 1 185 ? 72.288 72.665 11.104 1.00 69.01 193 VAL B CA 1
ATOM 5525 C C . VAL B 1 185 ? 73.339 72.696 12.228 1.00 74.26 193 VAL B C 1
ATOM 5526 O O . VAL B 1 185 ? 73.062 72.210 13.327 1.00 73.50 193 VAL B O 1
ATOM 5530 N N . VAL B 1 186 ? 74.531 73.276 11.954 1.00 72.24 194 VAL B N 1
ATOM 5531 C CA . VAL B 1 186 ? 75.639 73.380 12.913 1.00 72.65 194 VAL B CA 1
ATOM 5532 C C . VAL B 1 186 ? 75.448 74.506 13.959 1.00 77.78 194 VAL B C 1
ATOM 5533 O O . VAL B 1 186 ? 75.780 74.305 15.129 1.00 77.65 194 VAL B O 1
ATOM 5537 N N . ASN B 1 187 ? 74.895 75.666 13.541 1.00 74.92 195 ASN B N 1
ATOM 5538 C CA . ASN B 1 187 ? 74.640 76.817 14.416 1.00 75.31 195 ASN B CA 1
ATOM 5539 C C . ASN B 1 187 ? 73.200 77.375 14.236 1.00 78.89 195 ASN B C 1
ATOM 5540 O O . ASN B 1 187 ? 73.043 78.455 13.658 1.00 78.47 195 ASN B O 1
ATOM 5545 N N . PRO B 1 188 ? 72.141 76.671 14.725 1.00 75.22 196 PRO B N 1
ATOM 5546 C CA . PRO B 1 188 ? 70.767 77.183 14.541 1.00 75.52 196 PRO B CA 1
ATOM 5547 C C . PRO B 1 188 ? 70.475 78.516 15.232 1.00 81.55 196 PRO B C 1
ATOM 5548 O O . PRO B 1 188 ? 69.705 79.316 14.697 1.00 81.67 196 PRO B O 1
ATOM 5552 N N . GLU B 1 189 ? 71.106 78.755 16.404 1.00 78.66 197 GLU B N 1
ATOM 5553 C CA . GLU B 1 189 ? 70.973 79.978 17.206 1.00 79.01 197 GLU B CA 1
ATOM 5554 C C . GLU B 1 189 ? 71.488 81.193 16.413 1.00 82.14 197 GLU B C 1
ATOM 5555 O O . GLU B 1 189 ? 70.779 82.199 16.306 1.00 82.34 197 GLU B O 1
ATOM 5561 N N . ARG B 1 190 ? 72.706 81.075 15.836 1.00 77.41 198 ARG B N 1
ATOM 5562 C CA . ARG B 1 190 ? 73.364 82.109 15.027 1.00 76.90 198 ARG B CA 1
ATOM 5563 C C . ARG B 1 190 ? 72.627 82.323 13.691 1.00 78.30 198 ARG B C 1
ATOM 5564 O O . ARG B 1 190 ? 72.538 83.458 13.219 1.00 78.17 198 ARG B O 1
ATOM 5572 N N . ALA B 1 191 ? 72.099 81.228 13.099 1.00 72.93 199 ALA B N 1
ATOM 5573 C CA . ALA B 1 191 ? 71.343 81.215 11.841 1.00 71.85 199 ALA B CA 1
ATOM 5574 C C . ALA B 1 191 ? 70.090 82.094 11.927 1.00 73.84 199 ALA B C 1
ATOM 5575 O O . ALA B 1 191 ? 69.838 82.888 11.016 1.00 72.87 199 ALA B O 1
ATOM 5577 N N . LEU B 1 192 ? 69.330 81.965 13.037 1.00 69.64 200 LEU B N 1
ATOM 5578 C CA . LEU B 1 192 ? 68.114 82.736 13.309 1.00 69.54 200 LEU B CA 1
ATOM 5579 C C . LEU B 1 192 ? 68.413 84.231 13.437 1.00 72.29 200 LEU B C 1
ATOM 5580 O O . LEU B 1 192 ? 67.665 85.038 12.883 1.00 72.54 200 LEU B O 1
ATOM 5585 N N . GLU B 1 193 ? 69.532 84.593 14.118 1.00 67.05 201 GLU B N 1
ATOM 5586 C CA . GLU B 1 193 ? 69.978 85.984 14.315 1.00 66.69 201 GLU B CA 1
ATOM 5587 C C . GLU B 1 193 ? 70.231 86.692 12.980 1.00 67.50 201 GLU B C 1
ATOM 5588 O O . GLU B 1 193 ? 69.852 87.855 12.821 1.00 67.72 201 GLU B O 1
ATOM 5594 N N . ARG B 1 194 ? 70.862 85.977 12.021 1.00 60.83 202 ARG B N 1
ATOM 5595 C CA . ARG B 1 194 ? 71.156 86.463 10.669 1.00 59.06 202 ARG B CA 1
ATOM 5596 C C . ARG B 1 194 ? 69.846 86.598 9.866 1.00 59.48 202 ARG B C 1
ATOM 5597 O O . ARG B 1 194 ? 69.672 87.591 9.158 1.00 59.15 202 ARG B O 1
ATOM 5605 N N . ARG B 1 195 ? 68.942 85.597 9.980 1.00 53.53 203 ARG B N 1
ATOM 5606 C CA . ARG B 1 195 ? 67.630 85.560 9.316 1.00 52.47 203 ARG B CA 1
ATOM 5607 C C . ARG B 1 195 ? 66.776 86.768 9.746 1.00 56.97 203 ARG B C 1
ATOM 5608 O O . ARG B 1 195 ? 66.262 87.484 8.886 1.00 55.88 203 ARG B O 1
ATOM 5616 N N . ASN B 1 196 ? 66.649 86.985 11.075 1.00 54.74 204 ASN B N 1
ATOM 5617 C CA . ASN B 1 196 ? 65.880 88.083 11.681 1.00 55.77 204 ASN B CA 1
ATOM 5618 C C . ASN B 1 196 ? 66.381 89.455 11.259 1.00 60.06 204 ASN B C 1
ATOM 5619 O O . ASN B 1 196 ? 65.562 90.346 11.016 1.00 60.83 204 ASN B O 1
ATOM 5624 N N . TRP B 1 197 ? 67.716 89.612 11.122 1.00 56.74 205 TRP B N 1
ATOM 5625 C CA . TRP B 1 197 ? 68.343 90.859 10.677 1.00 57.76 205 TRP B CA 1
ATOM 5626 C C . TRP B 1 197 ? 67.952 91.178 9.223 1.00 57.93 205 TRP B C 1
ATOM 5627 O O . TRP B 1 197 ? 67.643 92.328 8.911 1.00 57.92 205 TRP B O 1
ATOM 5638 N N . ILE B 1 198 ? 67.973 90.154 8.341 1.00 51.16 206 ILE B N 1
ATOM 5639 C CA . ILE B 1 198 ? 67.596 90.292 6.930 1.00 49.57 206 ILE B CA 1
ATOM 5640 C C . ILE B 1 198 ? 66.091 90.575 6.842 1.00 52.24 206 ILE B C 1
ATOM 5641 O O . ILE B 1 198 ? 65.686 91.404 6.030 1.00 50.43 206 ILE B O 1
ATOM 5646 N N . LEU B 1 199 ? 65.276 89.894 7.696 1.00 48.97 207 LEU B N 1
ATOM 5647 C CA . LEU B 1 199 ? 63.822 90.090 7.787 1.00 49.01 207 LEU B CA 1
ATOM 5648 C C . LEU B 1 199 ? 63.504 91.529 8.210 1.00 55.87 207 LEU B C 1
ATOM 5649 O O . LEU B 1 199 ? 62.604 92.149 7.637 1.00 56.02 207 LEU B O 1
ATOM 5654 N N . GLY B 1 200 ? 64.275 92.047 9.172 1.00 53.79 208 GLY B N 1
ATOM 5655 C CA . GLY B 1 200 ? 64.170 93.425 9.651 1.00 54.68 208 GLY B CA 1
ATOM 5656 C C . GLY B 1 200 ? 64.492 94.416 8.551 1.00 58.52 208 GLY B C 1
ATOM 5657 O O . GLY B 1 200 ? 63.832 95.453 8.424 1.00 59.79 208 GLY B O 1
ATOM 5658 N N . ARG B 1 201 ? 65.497 94.076 7.722 1.00 53.29 209 ARG B N 1
ATOM 5659 C CA . ARG B 1 201 ? 65.910 94.902 6.588 1.00 52.61 209 ARG B CA 1
ATOM 5660 C C . ARG B 1 201 ? 64.929 94.808 5.425 1.00 52.09 209 ARG B C 1
ATOM 5661 O O . ARG B 1 201 ? 64.783 95.774 4.679 1.00 52.43 209 ARG B O 1
ATOM 5669 N N . MET B 1 202 ? 64.243 93.655 5.271 1.00 44.17 210 MET B N 1
ATOM 5670 C CA . MET B 1 202 ? 63.211 93.507 4.234 1.00 42.29 210 MET B CA 1
ATOM 5671 C C . MET B 1 202 ? 62.042 94.456 4.575 1.00 48.18 210 MET B C 1
ATOM 5672 O O . MET B 1 202 ? 61.516 95.143 3.692 1.00 46.73 210 MET B O 1
ATOM 5677 N N . LEU B 1 203 ? 61.677 94.510 5.871 1.00 47.78 211 LEU B N 1
ATOM 5678 C CA . LEU B 1 203 ? 60.609 95.382 6.374 1.00 49.52 211 LEU B CA 1
ATOM 5679 C C . LEU B 1 203 ? 60.927 96.855 6.118 1.00 57.66 211 LEU B C 1
ATOM 5680 O O . LEU B 1 203 ? 60.102 97.542 5.519 1.00 58.38 211 LEU B O 1
ATOM 5685 N N . GLN B 1 204 ? 62.128 97.326 6.525 1.00 56.48 212 GLN B N 1
ATOM 5686 C CA . GLN B 1 204 ? 62.525 98.728 6.339 1.00 57.74 212 GLN B CA 1
ATOM 5687 C C . GLN B 1 204 ? 62.649 99.166 4.867 1.00 61.21 212 GLN B C 1
ATOM 5688 O O . GLN B 1 204 ? 62.475 100.348 4.570 1.00 61.68 212 GLN B O 1
ATOM 5694 N N . LEU B 1 205 ? 62.914 98.212 3.951 1.00 55.59 213 LEU B N 1
ATOM 5695 C CA . LEU B 1 205 ? 63.010 98.492 2.511 1.00 54.64 213 LEU B CA 1
ATOM 5696 C C . LEU B 1 205 ? 61.631 98.381 1.840 1.00 56.67 213 LEU B C 1
ATOM 5697 O O . LEU B 1 205 ? 61.508 98.604 0.631 1.00 55.95 213 LEU B O 1
ATOM 5702 N N . GLY B 1 206 ? 60.612 98.053 2.641 1.00 52.47 214 GLY B N 1
ATOM 5703 C CA . GLY B 1 206 ? 59.231 97.916 2.194 1.00 52.17 214 GLY B CA 1
ATOM 5704 C C . GLY B 1 206 ? 58.957 96.687 1.351 1.00 55.01 214 GLY B C 1
ATOM 5705 O O . GLY B 1 206 ? 57.965 96.656 0.614 1.00 54.25 214 GLY B O 1
ATOM 5706 N N . TYR B 1 207 ? 59.838 95.664 1.441 1.00 50.64 215 TYR B N 1
ATOM 5707 C CA . TYR B 1 207 ? 59.695 94.409 0.701 1.00 49.20 215 TYR B CA 1
ATOM 5708 C C . TYR B 1 207 ? 58.613 93.549 1.336 1.00 51.17 215 TYR B C 1
ATOM 5709 O O . TYR B 1 207 ? 57.918 92.819 0.628 1.00 50.47 215 TYR B O 1
ATOM 5718 N N . ILE B 1 208 ? 58.513 93.590 2.678 1.00 46.62 216 ILE B N 1
ATOM 5719 C CA . ILE B 1 208 ? 57.505 92.847 3.435 1.00 46.05 216 ILE B CA 1
ATOM 5720 C C . ILE B 1 208 ? 56.657 93.774 4.332 1.00 52.20 216 ILE B C 1
ATOM 5721 O O . ILE B 1 208 ? 57.054 94.918 4.586 1.00 52.88 216 ILE B O 1
ATOM 5726 N N . SER B 1 209 ? 55.475 93.303 4.757 1.00 49.04 217 SER B N 1
ATOM 5727 C CA . SER B 1 209 ? 54.605 94.095 5.636 1.00 50.85 217 SER B CA 1
ATOM 5728 C C . SER B 1 209 ? 54.940 93.729 7.083 1.00 54.67 217 SER B C 1
ATOM 5729 O O . SER B 1 209 ? 55.602 92.710 7.319 1.00 52.24 217 SER B O 1
ATOM 5732 N N . GLN B 1 210 ? 54.482 94.551 8.045 1.00 52.65 218 GLN B N 1
ATOM 5733 C CA . GLN B 1 210 ? 54.667 94.315 9.483 1.00 52.54 218 GLN B CA 1
ATOM 5734 C C . GLN B 1 210 ? 54.081 92.960 9.908 1.00 55.39 218 GLN B C 1
ATOM 5735 O O . GLN B 1 210 ? 54.649 92.296 10.773 1.00 55.05 218 GLN B O 1
ATOM 5741 N N . ALA B 1 211 ? 52.950 92.558 9.293 1.00 52.32 219 ALA B N 1
ATOM 5742 C CA . ALA B 1 211 ? 52.263 91.290 9.549 1.00 51.94 219 ALA B CA 1
ATOM 5743 C C . ALA B 1 211 ? 53.101 90.136 9.013 1.00 55.27 219 ALA B C 1
ATOM 5744 O O . ALA B 1 211 ? 53.179 89.095 9.665 1.00 54.92 219 ALA B O 1
ATOM 5746 N N . GLU B 1 212 ? 53.736 90.325 7.829 1.00 51.52 220 GLU B N 1
ATOM 5747 C CA . GLU B 1 212 ? 54.633 89.322 7.231 1.00 50.34 220 GLU B CA 1
ATOM 5748 C C . GLU B 1 212 ? 55.879 89.182 8.108 1.00 55.67 220 GLU B C 1
ATOM 5749 O O . GLU B 1 212 ? 56.310 88.061 8.371 1.00 54.59 220 GLU B O 1
ATOM 5755 N N . TYR B 1 213 ? 56.406 90.327 8.603 1.00 54.55 221 TYR B N 1
ATOM 5756 C CA . TYR B 1 213 ? 57.576 90.423 9.474 1.00 55.42 221 TYR B CA 1
ATOM 5757 C C . TYR B 1 213 ? 57.372 89.686 10.799 1.00 58.87 221 TYR B C 1
ATOM 5758 O O . TYR B 1 213 ? 58.228 88.883 11.183 1.00 57.39 221 TYR B O 1
ATOM 5767 N N . GLN B 1 214 ? 56.257 89.984 11.504 1.00 56.50 222 GLN B N 1
ATOM 5768 C CA . GLN B 1 214 ? 55.909 89.370 12.787 1.00 56.32 222 GLN B CA 1
ATOM 5769 C C . GLN B 1 214 ? 55.747 87.847 12.671 1.00 58.56 222 GLN B C 1
ATOM 5770 O O . GLN B 1 214 ? 56.270 87.126 13.522 1.00 57.88 222 GLN B O 1
ATOM 5776 N N . LYS B 1 215 ? 55.086 87.363 11.594 1.00 54.13 223 LYS B N 1
ATOM 5777 C CA . LYS B 1 215 ? 54.901 85.926 11.327 1.00 53.55 223 LYS B CA 1
ATOM 5778 C C . LYS B 1 215 ? 56.258 85.220 11.074 1.00 56.92 223 LYS B C 1
ATOM 5779 O O . LYS B 1 215 ? 56.522 84.178 11.678 1.00 56.82 223 LYS B O 1
ATOM 5785 N N . ALA B 1 216 ? 57.103 85.802 10.199 1.00 52.93 224 ALA B N 1
ATOM 5786 C CA . ALA B 1 216 ? 58.413 85.260 9.816 1.00 52.17 224 ALA B CA 1
ATOM 5787 C C . ALA B 1 216 ? 59.438 85.211 10.957 1.00 58.27 224 ALA B C 1
ATOM 5788 O O . ALA B 1 216 ? 60.128 84.199 11.091 1.00 57.28 224 ALA B O 1
ATOM 5790 N N . VAL B 1 217 ? 59.541 86.288 11.774 1.00 56.95 225 VAL B N 1
ATOM 5791 C CA . VAL B 1 217 ? 60.484 86.365 12.906 1.00 57.75 225 VAL B CA 1
ATOM 5792 C C . VAL B 1 217 ? 60.121 85.342 14.015 1.00 62.93 225 VAL B C 1
ATOM 5793 O O . VAL B 1 217 ? 61.020 84.749 14.623 1.00 62.35 225 VAL B O 1
ATOM 5797 N N . ALA B 1 218 ? 58.813 85.090 14.218 1.00 60.52 226 ALA B N 1
ATOM 5798 C CA . ALA B 1 218 ? 58.306 84.135 15.210 1.00 60.62 226 ALA B CA 1
ATOM 5799 C C . ALA B 1 218 ? 58.430 82.682 14.737 1.00 63.39 226 ALA B C 1
ATOM 5800 O O . ALA B 1 218 ? 58.373 81.763 15.560 1.00 62.50 226 ALA B O 1
ATOM 5802 N N . GLU B 1 219 ? 58.596 82.477 13.415 1.00 59.84 227 GLU B N 1
ATOM 5803 C CA . GLU B 1 219 ? 58.721 81.156 12.790 1.00 58.55 227 GLU B CA 1
ATOM 5804 C C . GLU B 1 219 ? 59.972 80.404 13.269 1.00 62.69 227 GLU B C 1
ATOM 5805 O O . GLU B 1 219 ? 61.056 80.994 13.280 1.00 62.85 227 GLU B O 1
ATOM 5811 N N . PRO B 1 220 ? 59.861 79.114 13.679 1.00 58.65 228 PRO B N 1
ATOM 5812 C CA . PRO B 1 220 ? 61.071 78.372 14.073 1.00 58.00 228 PRO B CA 1
ATOM 5813 C C . PRO B 1 220 ? 61.868 77.960 12.825 1.00 60.19 228 PRO B C 1
ATOM 5814 O O . PRO B 1 220 ? 61.368 78.153 11.707 1.00 59.10 228 PRO B O 1
ATOM 5818 N N . ILE B 1 221 ? 63.097 77.404 13.001 1.00 55.85 229 ILE B N 1
ATOM 5819 C CA . ILE B 1 221 ? 63.954 76.963 11.881 1.00 54.79 229 ILE B CA 1
ATOM 5820 C C . ILE B 1 221 ? 63.213 76.141 10.815 1.00 55.23 229 ILE B C 1
ATOM 5821 O O . ILE B 1 221 ? 63.453 76.348 9.625 1.00 55.35 229 ILE B O 1
ATOM 5826 N N . ASN B 1 222 ? 62.255 75.284 11.244 1.00 48.66 230 ASN B N 1
ATOM 5827 C CA . ASN B 1 222 ? 61.392 74.450 10.399 1.00 47.59 230 ASN B CA 1
ATOM 5828 C C . ASN B 1 222 ? 62.181 73.636 9.362 1.00 48.43 230 ASN B C 1
ATOM 5829 O O . ASN B 1 222 ? 61.792 73.577 8.189 1.00 47.64 230 ASN B O 1
ATOM 5834 N N . LEU B 1 223 ? 63.305 73.044 9.789 1.00 43.58 231 LEU B N 1
ATOM 5835 C CA . LEU B 1 223 ? 64.125 72.229 8.889 1.00 42.26 231 LEU B CA 1
ATOM 5836 C C . LEU B 1 223 ? 63.381 70.942 8.549 1.00 44.09 231 LEU B C 1
ATOM 5837 O O . LEU B 1 223 ? 62.701 70.387 9.411 1.00 44.55 231 LEU B O 1
ATOM 5842 N N . ASN B 1 224 ? 63.429 70.530 7.280 1.00 38.54 232 ASN B N 1
ATOM 5843 C CA . ASN B 1 224 ? 62.786 69.310 6.785 1.00 37.00 232 ASN B CA 1
ATOM 5844 C C . ASN B 1 224 ? 63.708 68.694 5.732 1.00 39.25 232 ASN B C 1
ATOM 5845 O O . ASN B 1 224 ? 63.391 68.640 4.544 1.00 37.97 232 ASN B O 1
ATOM 5850 N N . MET B 1 225 ? 64.865 68.252 6.190 1.00 36.54 233 MET B N 1
ATOM 5851 C CA . MET B 1 225 ? 65.936 67.735 5.336 1.00 36.38 233 MET B CA 1
ATOM 5852 C C . MET B 1 225 ? 65.688 66.336 4.780 1.00 39.02 233 MET B C 1
ATOM 5853 O O . MET B 1 225 ? 65.667 65.371 5.557 1.00 39.88 233 MET B O 1
ATOM 5858 N N . PRO B 1 226 ? 65.516 66.174 3.446 1.00 33.48 234 PRO B N 1
ATOM 5859 C CA . PRO B 1 226 ? 65.323 64.820 2.909 1.00 32.82 234 PRO B CA 1
ATOM 5860 C C . PRO B 1 226 ? 66.600 64.004 3.041 1.00 36.50 234 PRO B C 1
ATOM 5861 O O . PRO B 1 226 ? 67.712 64.561 3.051 1.00 35.15 234 PRO B O 1
ATOM 5865 N N . ASN B 1 227 ? 66.436 62.681 3.160 1.00 32.90 235 ASN B N 1
ATOM 5866 C CA . ASN B 1 227 ? 67.584 61.791 3.256 1.00 32.04 235 ASN B CA 1
ATOM 5867 C C . ASN B 1 227 ? 68.210 61.683 1.876 1.00 34.65 235 ASN B C 1
ATOM 5868 O O . ASN B 1 227 ? 67.545 61.315 0.901 1.00 34.89 235 ASN B O 1
ATOM 5873 N N . ARG B 1 228 ? 69.488 62.001 1.793 1.00 29.12 236 ARG B N 1
ATOM 5874 C CA . ARG B 1 228 ? 70.144 61.864 0.500 1.00 28.18 236 ARG B CA 1
ATOM 5875 C C . ARG B 1 228 ? 71.109 60.668 0.481 1.00 29.26 236 ARG B C 1
ATOM 5876 O O . ARG B 1 228 ? 71.842 60.495 -0.491 1.00 27.44 236 ARG B O 1
ATOM 5884 N N . ASP B 1 229 ? 71.089 59.844 1.555 1.00 25.42 237 ASP B N 1
ATOM 5885 C CA . ASP B 1 229 ? 71.867 58.605 1.694 1.00 25.39 237 ASP B CA 1
ATOM 5886 C C . ASP B 1 229 ? 70.896 57.441 1.764 1.00 30.66 237 ASP B C 1
ATOM 5887 O O . ASP B 1 229 ? 70.701 56.879 2.852 1.00 33.15 237 ASP B O 1
ATOM 5892 N N . LEU B 1 230 ? 70.307 57.042 0.614 1.00 22.51 238 LEU B N 1
ATOM 5893 C CA . LEU B 1 230 ? 69.301 55.968 0.566 1.00 21.66 238 LEU B CA 1
ATOM 5894 C C . LEU B 1 230 ? 69.963 54.602 0.671 1.00 21.06 238 LEU B C 1
ATOM 5895 O O . LEU B 1 230 ? 70.693 54.218 -0.247 1.00 18.50 238 LEU B O 1
ATOM 5900 N N . ASN B 1 231 ? 69.732 53.880 1.778 1.00 18.48 239 ASN B N 1
ATOM 5901 C CA . ASN B 1 231 ? 70.428 52.601 1.995 1.00 18.56 239 ASN B CA 1
ATOM 5902 C C . ASN B 1 231 ? 69.602 51.734 2.928 1.00 23.00 239 ASN B C 1
ATOM 5903 O O . ASN B 1 231 ? 69.926 51.596 4.114 1.00 21.83 239 ASN B O 1
ATOM 5908 N N . ASN B 1 232 ? 68.475 51.232 2.413 1.00 20.87 240 ASN B N 1
ATOM 5909 C CA . ASN B 1 232 ? 67.526 50.508 3.267 1.00 23.17 240 ASN B CA 1
ATOM 5910 C C . ASN B 1 232 ? 67.251 49.086 2.860 1.00 25.48 240 ASN B C 1
ATOM 5911 O O . ASN B 1 232 ? 66.262 48.524 3.327 1.00 26.84 240 ASN B O 1
ATOM 5916 N N . ILE B 1 233 ? 68.070 48.512 1.966 1.00 19.90 241 ILE B N 1
ATOM 5917 C CA . ILE B 1 233 ? 67.873 47.117 1.533 1.00 18.80 241 ILE B CA 1
ATOM 5918 C C . ILE B 1 233 ? 68.880 46.170 2.215 1.00 20.55 241 ILE B C 1
ATOM 5919 O O . ILE B 1 233 ? 68.462 45.197 2.855 1.00 21.31 241 ILE B O 1
ATOM 5924 N N . HIS B 1 234 ? 70.187 46.427 2.046 1.00 15.61 242 HIS B N 1
ATOM 5925 C CA . HIS B 1 234 ? 71.275 45.622 2.677 1.00 15.00 242 HIS B CA 1
ATOM 5926 C C . HIS B 1 234 ? 72.240 46.679 3.198 1.00 17.16 242 HIS B C 1
ATOM 5927 O O . HIS B 1 234 ? 73.300 46.888 2.619 1.00 15.38 242 HIS B O 1
ATOM 5934 N N . PRO B 1 235 ? 71.866 47.356 4.308 1.00 16.26 243 PRO B N 1
ATOM 5935 C CA . PRO B 1 235 ? 72.617 48.551 4.728 1.00 16.21 243 PRO B CA 1
ATOM 5936 C C . PRO B 1 235 ? 74.104 48.380 4.963 1.00 17.00 243 PRO B C 1
ATOM 5937 O O . PRO B 1 235 ? 74.853 49.274 4.569 1.00 17.09 243 PRO B O 1
ATOM 5941 N N . TYR B 1 236 ? 74.553 47.261 5.592 1.00 14.43 244 TYR B N 1
ATOM 5942 C CA . TYR B 1 236 ? 76.012 47.159 5.760 1.00 14.76 244 TYR B CA 1
ATOM 5943 C C . TYR B 1 236 ? 76.744 47.125 4.417 1.00 18.23 244 TYR B C 1
ATOM 5944 O O . TYR B 1 236 ? 77.877 47.617 4.337 1.00 17.34 244 TYR B O 1
ATOM 5953 N N . ALA B 1 237 ? 76.129 46.512 3.387 1.00 14.89 245 ALA B N 1
ATOM 5954 C CA . ALA B 1 237 ? 76.800 46.424 2.075 1.00 15.36 245 ALA B CA 1
ATOM 5955 C C . ALA B 1 237 ? 76.836 47.840 1.419 1.00 17.21 245 ALA B C 1
ATOM 5956 O O . ALA B 1 237 ? 77.901 48.254 0.959 1.00 17.51 245 ALA B O 1
ATOM 5958 N N . GLY B 1 238 ? 75.718 48.592 1.468 1.00 14.85 246 GLY B N 1
ATOM 5959 C CA . GLY B 1 238 ? 75.695 49.968 0.940 1.00 14.72 246 GLY B CA 1
ATOM 5960 C C . GLY B 1 238 ? 76.717 50.870 1.627 1.00 18.11 246 GLY B C 1
ATOM 5961 O O . GLY B 1 238 ? 77.523 51.565 0.996 1.00 17.59 246 GLY B O 1
ATOM 5962 N N . GLU B 1 239 ? 76.701 50.866 2.960 1.00 15.21 247 GLU B N 1
ATOM 5963 C CA . GLU B 1 239 ? 77.596 51.724 3.733 1.00 15.79 247 GLU B CA 1
ATOM 5964 C C . GLU B 1 239 ? 79.081 51.357 3.532 1.00 17.87 247 GLU B C 1
ATOM 5965 O O . GLU B 1 239 ? 79.924 52.243 3.565 1.00 18.60 247 GLU B O 1
ATOM 5971 N N . MET B 1 240 ? 79.396 50.067 3.334 1.00 13.60 248 MET B N 1
ATOM 5972 C CA . MET B 1 240 ? 80.781 49.667 3.103 1.00 13.55 248 MET B CA 1
ATOM 5973 C C . MET B 1 240 ? 81.335 50.449 1.880 1.00 16.13 248 MET B C 1
ATOM 5974 O O . MET B 1 240 ? 82.435 50.968 1.938 1.00 15.14 248 MET B O 1
ATOM 5979 N N . VAL B 1 241 ? 80.566 50.531 0.803 1.00 14.59 249 VAL B N 1
ATOM 5980 C CA . VAL B 1 241 ? 81.021 51.218 -0.401 1.00 12.64 249 VAL B CA 1
ATOM 5981 C C . VAL B 1 241 ? 81.207 52.721 -0.124 1.00 16.99 249 VAL B C 1
ATOM 5982 O O . VAL B 1 241 ? 82.284 53.251 -0.405 1.00 17.06 249 VAL B O 1
ATOM 5986 N N . ARG B 1 242 ? 80.172 53.381 0.433 1.00 15.71 250 ARG B N 1
ATOM 5987 C CA . ARG B 1 242 ? 80.254 54.839 0.695 1.00 14.79 250 ARG B CA 1
ATOM 5988 C C . ARG B 1 242 ? 81.430 55.122 1.639 1.00 18.05 250 ARG B C 1
ATOM 5989 O O . ARG B 1 242 ? 82.269 55.977 1.341 1.00 16.93 250 ARG B O 1
ATOM 5997 N N . SER B 1 243 ? 81.482 54.408 2.778 1.00 16.42 251 SER B N 1
ATOM 5998 C CA . SER B 1 243 ? 82.515 54.684 3.782 1.00 16.58 251 SER B CA 1
ATOM 5999 C C . SER B 1 243 ? 83.939 54.469 3.268 1.00 18.74 251 SER B C 1
ATOM 6000 O O . SER B 1 243 ? 84.826 55.290 3.543 1.00 17.07 251 SER B O 1
ATOM 6003 N N . GLU B 1 244 ? 84.162 53.371 2.512 1.00 15.06 252 GLU B N 1
ATOM 6004 C CA . GLU B 1 244 ? 85.499 53.097 1.984 1.00 14.50 252 GLU B CA 1
ATOM 6005 C C . GLU B 1 244 ? 85.920 54.104 0.928 1.00 18.28 252 GLU B C 1
ATOM 6006 O O . GLU B 1 244 ? 87.072 54.572 0.956 1.00 17.82 252 GLU B O 1
ATOM 6012 N N . LEU B 1 245 ? 84.993 54.488 0.025 1.00 16.39 253 LEU B N 1
ATOM 6013 C CA . LEU B 1 245 ? 85.341 55.476 -0.995 1.00 16.70 253 LEU B CA 1
ATOM 6014 C C . LEU B 1 245 ? 85.713 56.813 -0.344 1.00 20.58 253 LEU B C 1
ATOM 6015 O O . LEU B 1 245 ? 86.732 57.399 -0.701 1.00 20.27 253 LEU B O 1
ATOM 6020 N N . VAL B 1 246 ? 84.920 57.255 0.657 1.00 17.90 254 VAL B N 1
ATOM 6021 C CA . VAL B 1 246 ? 85.184 58.534 1.354 1.00 19.10 254 VAL B CA 1
ATOM 6022 C C . VAL B 1 246 ? 86.503 58.486 2.156 1.00 22.02 254 VAL B C 1
ATOM 6023 O O . VAL B 1 246 ? 87.237 59.473 2.153 1.00 23.35 254 VAL B O 1
ATOM 6027 N N . LYS B 1 247 ? 86.809 57.355 2.816 1.00 18.64 255 LYS B N 1
ATOM 6028 C CA . LYS B 1 247 ? 88.035 57.189 3.616 1.00 18.49 255 LYS B CA 1
ATOM 6029 C C . LYS B 1 247 ? 89.289 57.341 2.722 1.00 22.00 255 LYS B C 1
ATOM 6030 O O . LYS B 1 247 ? 90.234 58.046 3.082 1.00 21.50 255 LYS B O 1
ATOM 6036 N N . HIS B 1 248 ? 89.280 56.679 1.547 1.00 18.01 256 HIS B N 1
ATOM 6037 C CA . HIS B 1 248 ? 90.429 56.664 0.648 1.00 19.40 256 HIS B CA 1
ATOM 6038 C C . HIS B 1 248 ? 90.479 57.855 -0.319 1.00 23.95 256 HIS B C 1
ATOM 6039 O O . HIS B 1 248 ? 91.569 58.263 -0.709 1.00 23.39 256 HIS B O 1
ATOM 6046 N N . PHE B 1 249 ? 89.307 58.348 -0.774 1.00 19.20 257 PHE B N 1
ATOM 6047 C CA . PHE B 1 249 ? 89.267 59.395 -1.790 1.00 20.22 257 PHE B CA 1
ATOM 6048 C C . PHE B 1 249 ? 88.567 60.698 -1.428 1.00 24.86 257 PHE B C 1
ATOM 6049 O O . PHE B 1 249 ? 88.496 61.581 -2.271 1.00 25.59 257 PHE B O 1
ATOM 6057 N N . GLY B 1 250 ? 88.090 60.817 -0.186 1.00 22.20 258 GLY B N 1
ATOM 6058 C CA . GLY B 1 250 ? 87.418 62.031 0.280 1.00 24.33 258 GLY B CA 1
ATOM 6059 C C . GLY B 1 250 ? 85.991 62.135 -0.225 1.00 29.44 258 GLY B C 1
ATOM 6060 O O . GLY B 1 250 ? 85.530 61.272 -0.988 1.00 25.76 258 GLY B O 1
ATOM 6061 N N . GLU B 1 251 ? 85.298 63.227 0.137 1.00 30.13 259 GLU B N 1
ATOM 6062 C CA . GLU B 1 251 ? 83.901 63.433 -0.296 1.00 32.71 259 GLU B CA 1
ATOM 6063 C C . GLU B 1 251 ? 83.675 63.552 -1.813 1.00 38.66 259 GLU B C 1
ATOM 6064 O O . GLU B 1 251 ? 82.587 63.210 -2.276 1.00 39.11 259 GLU B O 1
ATOM 6070 N N . GLN B 1 252 ? 84.695 63.976 -2.595 1.00 37.13 260 GLN B N 1
ATOM 6071 C CA . GLN B 1 252 ? 84.580 64.092 -4.065 1.00 37.48 260 GLN B CA 1
ATOM 6072 C C . GLN B 1 252 ? 84.236 62.735 -4.711 1.00 39.48 260 GLN B C 1
ATOM 6073 O O . GLN B 1 252 ? 83.692 62.703 -5.821 1.00 39.13 260 GLN B O 1
ATOM 6079 N N . ALA B 1 253 ? 84.543 61.613 -3.995 1.00 32.52 261 ALA B N 1
ATOM 6080 C CA . ALA B 1 253 ? 84.259 60.269 -4.460 1.00 31.46 261 ALA B CA 1
ATOM 6081 C C . ALA B 1 253 ? 82.756 60.069 -4.653 1.00 32.24 261 ALA B C 1
ATOM 6082 O O . ALA B 1 253 ? 82.350 59.315 -5.535 1.00 33.08 261 ALA B O 1
ATOM 6084 N N . ILE B 1 254 ? 81.935 60.724 -3.820 1.00 25.84 262 ILE B N 1
ATOM 6085 C CA . ILE B 1 254 ? 80.480 60.583 -3.936 1.00 25.14 262 ILE B CA 1
ATOM 6086 C C . ILE B 1 254 ? 79.916 61.430 -5.076 1.00 29.32 262 ILE B C 1
ATOM 6087 O O . ILE B 1 254 ? 78.874 61.094 -5.631 1.00 31.30 262 ILE B O 1
ATOM 6092 N N . ASP B 1 255 ? 80.577 62.533 -5.404 1.00 25.43 263 ASP B N 1
ATOM 6093 C CA . ASP B 1 255 ? 80.074 63.460 -6.435 1.00 26.05 263 ASP B CA 1
ATOM 6094 C C . ASP B 1 255 ? 80.172 62.944 -7.860 1.00 32.68 263 ASP B C 1
ATOM 6095 O O . ASP B 1 255 ? 79.543 63.498 -8.756 1.00 34.01 263 ASP B O 1
ATOM 6100 N N . SER B 1 256 ? 80.976 61.904 -8.053 1.00 29.97 264 SER B N 1
ATOM 6101 C CA . SER B 1 256 ? 81.290 61.268 -9.327 1.00 30.56 264 SER B CA 1
ATOM 6102 C C . SER B 1 256 ? 80.068 60.783 -10.116 1.00 33.59 264 SER B C 1
ATOM 6103 O O . SER B 1 256 ? 80.107 60.784 -11.347 1.00 32.48 264 SER B O 1
ATOM 6106 N N . GLY B 1 257 ? 79.012 60.350 -9.408 1.00 29.25 265 GLY B N 1
ATOM 6107 C CA . GLY B 1 257 ? 77.810 59.810 -10.032 1.00 27.97 265 GLY B CA 1
ATOM 6108 C C . GLY B 1 257 ? 78.064 58.406 -10.560 1.00 27.70 265 GLY B C 1
ATOM 6109 O O . GLY B 1 257 ? 77.314 57.896 -11.392 1.00 25.70 265 GLY B O 1
ATOM 6110 N N . TYR B 1 258 ? 79.153 57.790 -10.109 1.00 23.68 266 TYR B N 1
ATOM 6111 C CA . TYR B 1 258 ? 79.488 56.445 -10.588 1.00 21.60 266 TYR B CA 1
ATOM 6112 C C . TYR B 1 258 ? 78.496 55.373 -10.157 1.00 24.23 266 TYR B C 1
ATOM 6113 O O . TYR B 1 258 ? 77.820 55.524 -9.134 1.00 23.11 266 TYR B O 1
ATOM 6122 N N . LYS B 1 259 ? 78.437 54.268 -10.927 1.00 18.42 267 LYS B N 1
ATOM 6123 C CA . LYS B 1 259 ? 77.667 53.071 -10.577 1.00 16.62 267 LYS B CA 1
ATOM 6124 C C . LYS B 1 259 ? 78.700 52.038 -10.120 1.00 19.54 267 LYS B C 1
ATOM 6125 O O . LYS B 1 259 ? 79.562 51.619 -10.911 1.00 17.52 267 LYS B O 1
ATOM 6131 N N . VAL B 1 260 ? 78.624 51.640 -8.855 1.00 14.43 268 VAL B N 1
ATOM 6132 C CA . VAL B 1 260 ? 79.566 50.688 -8.291 1.00 14.56 268 VAL B CA 1
ATOM 6133 C C . VAL B 1 260 ? 78.865 49.337 -8.235 1.00 17.25 268 VAL B C 1
ATOM 6134 O O . VAL B 1 260 ? 77.898 49.144 -7.460 1.00 16.73 268 VAL B O 1
ATOM 6138 N N . TYR B 1 261 ? 79.349 48.401 -9.058 1.00 14.33 269 TYR B N 1
ATOM 6139 C CA . TYR B 1 261 ? 78.840 47.020 -9.101 1.00 13.98 269 TYR B CA 1
ATOM 6140 C C . TYR B 1 261 ? 79.703 46.182 -8.188 1.00 16.93 269 TYR B C 1
ATOM 6141 O O . TYR B 1 261 ? 80.897 45.979 -8.456 1.00 15.24 269 TYR B O 1
ATOM 6150 N N . THR B 1 262 ? 79.125 45.809 -7.034 1.00 14.10 270 THR B N 1
ATOM 6151 C CA . THR B 1 262 ? 79.857 45.062 -6.001 1.00 11.84 270 THR B CA 1
ATOM 6152 C C . THR B 1 262 ? 79.869 43.568 -6.250 1.00 14.58 270 THR B C 1
ATOM 6153 O O . THR B 1 262 ? 79.235 43.062 -7.205 1.00 15.02 270 THR B O 1
ATOM 6157 N N . THR B 1 263 ? 80.625 42.863 -5.390 1.00 11.72 271 THR B N 1
ATOM 6158 C CA . THR B 1 263 ? 80.737 41.401 -5.388 1.00 12.61 271 THR B CA 1
ATOM 6159 C C . THR B 1 263 ? 79.649 40.821 -4.479 1.00 14.60 271 THR B C 1
ATOM 6160 O O . THR B 1 263 ? 79.567 39.595 -4.325 1.00 13.41 271 THR B O 1
ATOM 6164 N N . ILE B 1 264 ? 78.863 41.688 -3.801 1.00 13.43 272 ILE B N 1
ATOM 6165 C CA . ILE B 1 264 ? 77.877 41.150 -2.832 1.00 13.78 272 ILE B CA 1
ATOM 6166 C C . ILE B 1 264 ? 76.809 40.274 -3.498 1.00 16.71 272 ILE B C 1
ATOM 6167 O O . ILE B 1 264 ? 76.140 40.728 -4.422 1.00 16.81 272 ILE B O 1
ATOM 6172 N N . ASN B 1 265 ? 76.619 39.060 -2.964 1.00 13.55 273 ASN B N 1
ATOM 6173 C CA . ASN B 1 265 ? 75.582 38.142 -3.431 1.00 14.29 273 ASN B CA 1
ATOM 6174 C C . ASN B 1 265 ? 74.342 38.468 -2.587 1.00 18.08 273 ASN B C 1
ATOM 6175 O O . ASN B 1 265 ? 74.346 38.256 -1.355 1.00 15.07 273 ASN B O 1
ATOM 6180 N N . ALA B 1 266 ? 73.288 39.028 -3.239 1.00 17.33 274 ALA B N 1
ATOM 6181 C CA . ALA B 1 266 ? 72.087 39.471 -2.506 1.00 17.53 274 ALA B CA 1
ATOM 6182 C C . ALA B 1 266 ? 71.413 38.364 -1.707 1.00 17.98 274 ALA B C 1
ATOM 6183 O O . ALA B 1 266 ? 70.986 38.629 -0.576 1.00 17.11 274 ALA B O 1
ATOM 6185 N N . LYS B 1 267 ? 71.316 37.137 -2.271 1.00 15.94 275 LYS B N 1
ATOM 6186 C CA . LYS B 1 267 ? 70.704 36.033 -1.537 1.00 16.26 275 LYS B CA 1
ATOM 6187 C C . LYS B 1 267 ? 71.526 35.730 -0.283 1.00 17.09 275 LYS B C 1
ATOM 6188 O O . LYS B 1 267 ? 70.965 35.617 0.802 1.00 16.56 275 LYS B O 1
ATOM 6194 N N . ARG B 1 268 ? 72.865 35.649 -0.424 1.00 14.70 276 ARG B N 1
ATOM 6195 C CA . ARG B 1 268 ? 73.744 35.337 0.723 1.00 15.29 276 ARG B CA 1
ATOM 6196 C C . ARG B 1 268 ? 73.742 36.478 1.741 1.00 15.03 276 ARG B C 1
ATOM 6197 O O . ARG B 1 268 ? 73.753 36.227 2.951 1.00 14.01 276 ARG B O 1
ATOM 6205 N N . GLN B 1 269 ? 73.698 37.723 1.257 1.00 13.10 277 GLN B N 1
ATOM 6206 C CA . GLN B 1 269 ? 73.646 38.897 2.139 1.00 12.16 277 GLN B CA 1
ATOM 6207 C C . GLN B 1 269 ? 72.373 38.839 3.003 1.00 16.09 277 GLN B C 1
ATOM 6208 O O . GLN B 1 269 ? 72.452 39.042 4.230 1.00 15.02 277 GLN B O 1
ATOM 6214 N N . ALA B 1 270 ? 71.221 38.534 2.386 1.00 14.01 278 ALA B N 1
ATOM 6215 C CA . ALA B 1 270 ? 69.955 38.425 3.127 1.00 16.29 278 ALA B CA 1
ATOM 6216 C C . ALA B 1 270 ? 70.041 37.285 4.151 1.00 16.96 278 ALA B C 1
ATOM 6217 O O . ALA B 1 270 ? 69.633 37.473 5.308 1.00 16.47 278 ALA B O 1
ATOM 6219 N N . ILE B 1 271 ? 70.626 36.122 3.750 1.00 15.10 279 ILE B N 1
ATOM 6220 C CA . ILE B 1 271 ? 70.778 34.999 4.672 1.00 14.50 279 ILE B CA 1
ATOM 6221 C C . ILE B 1 271 ? 71.660 35.453 5.859 1.00 15.80 279 ILE B C 1
ATOM 6222 O O . ILE B 1 271 ? 71.344 35.170 7.025 1.00 14.75 279 ILE B O 1
ATOM 6227 N N . ALA B 1 272 ? 72.779 36.130 5.549 1.00 13.71 280 ALA B N 1
ATOM 6228 C CA . ALA B 1 272 ? 73.744 36.561 6.583 1.00 13.48 280 ALA B CA 1
ATOM 6229 C C . ALA B 1 272 ? 73.076 37.496 7.595 1.00 14.57 280 ALA B C 1
ATOM 6230 O O . ALA B 1 272 ? 73.269 37.323 8.808 1.00 15.59 280 ALA B O 1
ATOM 6232 N N . GLU B 1 273 ? 72.282 38.480 7.108 1.00 13.18 281 GLU B N 1
ATOM 6233 C CA . GLU B 1 273 ? 71.628 39.474 7.991 1.00 13.38 281 GLU B CA 1
ATOM 6234 C C . GLU B 1 273 ? 70.703 38.760 8.989 1.00 16.95 281 GLU B C 1
ATOM 6235 O O . GLU B 1 273 ? 70.738 39.059 10.195 1.00 15.75 281 GLU B O 1
ATOM 6241 N N . LYS B 1 274 ? 69.893 37.833 8.470 1.00 14.61 282 LYS B N 1
ATOM 6242 C CA . LYS B 1 274 ? 68.961 37.039 9.287 1.00 15.53 282 LYS B CA 1
ATOM 6243 C C . LYS B 1 274 ? 69.706 36.136 10.263 1.00 17.04 282 LYS B C 1
ATOM 6244 O O . LYS B 1 274 ? 69.272 35.988 11.417 1.00 16.61 282 LYS B O 1
ATOM 6250 N N . ALA B 1 275 ? 70.791 35.489 9.797 1.00 15.46 283 ALA B N 1
ATOM 6251 C CA . ALA B 1 275 ? 71.559 34.553 10.646 1.00 15.88 283 ALA B CA 1
ATOM 6252 C C . ALA B 1 275 ? 72.193 35.312 11.834 1.00 16.61 283 ALA B C 1
ATOM 6253 O O . ALA B 1 275 ? 72.138 34.833 12.970 1.00 14.11 283 ALA B O 1
ATOM 6255 N N . VAL B 1 276 ? 72.736 36.509 11.591 1.00 13.36 284 VAL B N 1
ATOM 6256 C CA . VAL B 1 276 ? 73.329 37.274 12.707 1.00 12.83 284 VAL B CA 1
ATOM 6257 C C . VAL B 1 276 ? 72.200 37.733 13.650 1.00 14.85 284 VAL B C 1
ATOM 6258 O O . VAL B 1 276 ? 72.323 37.591 14.872 1.00 13.67 284 VAL B O 1
ATOM 6262 N N . GLN B 1 277 ? 71.106 38.307 13.089 1.00 12.95 285 GLN B N 1
ATOM 6263 C CA . GLN B 1 277 ? 69.983 38.749 13.950 1.00 14.12 285 GLN B CA 1
ATOM 6264 C C . GLN B 1 277 ? 69.493 37.570 14.821 1.00 16.60 285 GLN B C 1
ATOM 6265 O O . GLN B 1 277 ? 69.366 37.723 16.045 1.00 15.27 285 GLN B O 1
ATOM 6271 N N . ASP B 1 278 ? 69.228 36.415 14.202 1.00 14.43 286 ASP B N 1
ATOM 6272 C CA . ASP B 1 278 ? 68.745 35.231 14.924 1.00 15.71 286 ASP B CA 1
ATOM 6273 C C . ASP B 1 278 ? 69.716 34.758 16.004 1.00 18.93 286 ASP B C 1
ATOM 6274 O O . ASP B 1 278 ? 69.292 34.429 17.133 1.00 16.82 286 ASP B O 1
ATOM 6279 N N . GLY B 1 279 ? 71.008 34.702 15.638 1.00 14.81 287 GLY B N 1
ATOM 6280 C CA . GLY B 1 279 ? 72.068 34.214 16.519 1.00 14.31 287 GLY B CA 1
ATOM 6281 C C . GLY B 1 279 ? 72.251 35.056 17.761 1.00 16.49 287 GLY B C 1
ATOM 6282 O O . GLY B 1 279 ? 72.443 34.526 18.869 1.00 15.57 287 GLY B O 1
ATOM 6283 N N . LEU B 1 280 ? 72.217 36.393 17.584 1.00 12.72 288 LEU B N 1
ATOM 6284 C CA . LEU B 1 280 ? 72.369 37.304 18.706 1.00 11.71 288 LEU B CA 1
ATOM 6285 C C . LEU B 1 280 ? 71.128 37.275 19.580 1.00 15.60 288 LEU B C 1
ATOM 6286 O O . LEU B 1 280 ? 71.258 37.325 20.809 1.00 14.74 288 LEU B O 1
ATOM 6291 N N . GLU B 1 281 ? 69.938 37.113 18.967 1.00 13.65 289 GLU B N 1
ATOM 6292 C CA . GLU B 1 281 ? 68.721 36.953 19.792 1.00 14.97 289 GLU B CA 1
ATOM 6293 C C . GLU B 1 281 ? 68.754 35.646 20.581 1.00 17.27 289 GLU B C 1
ATOM 6294 O O . GLU B 1 281 ? 68.318 35.651 21.739 1.00 16.39 289 GLU B O 1
ATOM 6300 N N . ALA B 1 282 ? 69.272 34.550 19.974 1.00 14.81 290 ALA B N 1
ATOM 6301 C CA . ALA B 1 282 ? 69.349 33.262 20.689 1.00 15.55 290 ALA B CA 1
ATOM 6302 C C . ALA B 1 282 ? 70.249 33.415 21.923 1.00 17.56 290 ALA B C 1
ATOM 6303 O O . ALA B 1 282 ? 69.846 33.042 23.029 1.00 18.50 290 ALA B O 1
ATOM 6305 N N . TYR B 1 283 ? 71.424 34.056 21.760 1.00 13.61 291 TYR B N 1
ATOM 6306 C CA . TYR B 1 283 ? 72.318 34.327 22.901 1.00 14.83 291 TYR B CA 1
ATOM 6307 C C . TYR B 1 283 ? 71.551 35.198 23.933 1.00 15.99 291 TYR B C 1
ATOM 6308 O O . TYR B 1 283 ? 71.497 34.902 25.142 1.00 14.96 291 TYR B O 1
ATOM 6317 N N . ASP B 1 284 ? 70.964 36.287 23.443 1.00 14.32 292 ASP B N 1
ATOM 6318 C CA . ASP B 1 284 ? 70.320 37.269 24.298 1.00 15.31 292 ASP B CA 1
ATOM 6319 C C . ASP B 1 284 ? 69.220 36.684 25.193 1.00 18.38 292 ASP B C 1
ATOM 6320 O O . ASP B 1 284 ? 69.207 36.922 26.411 1.00 18.43 292 ASP B O 1
ATOM 6325 N N . ARG B 1 285 ? 68.333 35.883 24.590 1.00 15.58 293 ARG B N 1
ATOM 6326 C CA . ARG B 1 285 ? 67.185 35.266 25.281 1.00 17.23 293 ARG B CA 1
ATOM 6327 C C . ARG B 1 285 ? 67.644 34.298 26.351 1.00 19.28 293 ARG B C 1
ATOM 6328 O O . ARG B 1 285 ? 67.128 34.346 27.475 1.00 18.87 293 ARG B O 1
ATOM 6336 N N . ARG B 1 286 ? 68.666 33.465 26.048 1.00 15.91 294 ARG B N 1
ATOM 6337 C CA . ARG B 1 286 ? 69.123 32.560 27.124 1.00 16.12 294 ARG B CA 1
ATOM 6338 C C . ARG B 1 286 ? 69.787 33.291 28.282 1.00 18.40 294 ARG B C 1
ATOM 6339 O O . ARG B 1 286 ? 69.779 32.777 29.393 1.00 20.03 294 ARG B O 1
ATOM 6347 N N . HIS B 1 287 ? 70.234 34.550 28.056 1.00 13.75 295 HIS B N 1
ATOM 6348 C CA . HIS B 1 287 ? 70.880 35.338 29.112 1.00 15.70 295 HIS B CA 1
ATOM 6349 C C . HIS B 1 287 ? 69.874 36.180 29.885 1.00 17.83 295 HIS B C 1
ATOM 6350 O O . HIS B 1 287 ? 70.217 36.762 30.906 1.00 18.06 295 HIS B O 1
ATOM 6357 N N . GLY B 1 288 ? 68.612 36.121 29.446 1.00 14.84 296 GLY B N 1
ATOM 6358 C CA . GLY B 1 288 ? 67.490 36.663 30.175 1.00 14.94 296 GLY B CA 1
ATOM 6359 C C . GLY B 1 288 ? 67.051 38.078 29.880 1.00 17.80 296 GLY B C 1
ATOM 6360 O O . GLY B 1 288 ? 67.734 38.846 29.184 1.00 16.50 296 GLY B O 1
ATOM 6361 N N . TRP B 1 289 ? 65.858 38.371 30.363 1.00 15.21 297 TRP B N 1
ATOM 6362 C CA . TRP B 1 289 ? 65.177 39.650 30.211 1.00 16.08 297 TRP B CA 1
ATOM 6363 C C . TRP B 1 289 ? 65.860 40.717 31.075 1.00 18.77 297 TRP B C 1
ATOM 6364 O O . TRP B 1 289 ? 66.012 40.566 32.304 1.00 18.87 297 TRP B O 1
ATOM 6375 N N . ARG B 1 290 ? 66.187 41.842 30.436 1.00 16.71 298 ARG B N 1
ATOM 6376 C CA . ARG B 1 290 ? 66.869 42.978 31.041 1.00 17.71 298 ARG B CA 1
ATOM 6377 C C . ARG B 1 290 ? 65.965 44.158 31.376 1.00 23.38 298 ARG B C 1
ATOM 6378 O O . ARG B 1 290 ? 66.454 45.174 31.857 1.00 23.28 298 ARG B O 1
ATOM 6386 N N . GLY B 1 291 ? 64.650 43.989 31.213 1.00 21.51 299 GLY B N 1
ATOM 6387 C CA . GLY B 1 291 ? 63.690 45.031 31.555 1.00 21.25 299 GLY B CA 1
ATOM 6388 C C . GLY B 1 291 ? 63.371 45.922 30.376 1.00 24.60 299 GLY B C 1
ATOM 6389 O O . GLY B 1 291 ? 64.062 45.883 29.360 1.00 25.40 299 GLY B O 1
ATOM 6390 N N . ALA B 1 292 ? 62.309 46.712 30.499 1.00 23.34 300 ALA B N 1
ATOM 6391 C CA . ALA B 1 292 ? 61.877 47.638 29.443 1.00 24.04 300 ALA B CA 1
ATOM 6392 C C . ALA B 1 292 ? 63.011 48.623 29.097 1.00 30.65 300 ALA B C 1
ATOM 6393 O O . ALA B 1 292 ? 63.738 49.038 29.999 1.00 31.96 300 ALA B O 1
ATOM 6395 N N . GLU B 1 293 ? 63.185 48.987 27.812 1.00 30.27 301 GLU B N 1
ATOM 6396 C CA . GLU B 1 293 ? 64.267 49.934 27.455 1.00 30.91 301 GLU B CA 1
ATOM 6397 C C . GLU B 1 293 ? 64.007 51.350 28.000 1.00 36.21 301 GLU B C 1
ATOM 6398 O O . GLU B 1 293 ? 64.939 52.140 28.165 1.00 37.03 301 GLU B O 1
ATOM 6404 N N . ALA B 1 294 ? 62.741 51.653 28.303 1.00 31.77 302 ALA B N 1
ATOM 6405 C CA . ALA B 1 294 ? 62.368 52.942 28.865 1.00 31.82 302 ALA B CA 1
ATOM 6406 C C . ALA B 1 294 ? 61.075 52.824 29.624 1.00 33.57 302 ALA B C 1
ATOM 6407 O O . ALA B 1 294 ? 60.331 51.846 29.466 1.00 31.37 302 ALA B O 1
ATOM 6409 N N . HIS B 1 295 ? 60.816 53.816 30.470 1.00 31.07 303 HIS B N 1
ATOM 6410 C CA . HIS B 1 295 ? 59.610 53.879 31.274 1.00 31.56 303 HIS B CA 1
ATOM 6411 C C . HIS B 1 295 ? 59.120 55.316 31.287 1.00 40.39 303 HIS B C 1
ATOM 6412 O O . HIS B 1 295 ? 59.902 56.225 31.571 1.00 40.88 303 HIS B O 1
ATOM 6419 N N . ASP B 1 296 ? 57.819 55.511 31.009 1.00 38.86 304 ASP B N 1
ATOM 6420 C CA . ASP B 1 296 ? 57.160 56.823 30.986 1.00 39.92 304 ASP B CA 1
ATOM 6421 C C . ASP B 1 296 ? 57.885 57.844 30.093 1.00 44.97 304 ASP B C 1
ATOM 6422 O O . ASP B 1 296 ? 58.283 58.927 30.538 1.00 45.81 304 ASP B O 1
ATOM 6427 N N . LYS B 1 297 ? 58.074 57.460 28.832 1.00 41.65 305 LYS B N 1
ATOM 6428 C CA . LYS B 1 297 ? 58.683 58.277 27.786 1.00 41.82 305 LYS B CA 1
ATOM 6429 C C . LYS B 1 297 ? 57.719 58.247 26.595 1.00 46.82 305 LYS B C 1
ATOM 6430 O O . LYS B 1 297 ? 57.056 57.221 26.403 1.00 46.69 305 LYS B O 1
ATOM 6436 N N . PRO B 1 298 ? 57.595 59.321 25.780 1.00 44.45 306 PRO B N 1
ATOM 6437 C CA . PRO B 1 298 ? 56.644 59.260 24.654 1.00 44.27 306 PRO B CA 1
ATOM 6438 C C . PRO B 1 298 ? 57.012 58.213 23.604 1.00 45.12 306 PRO B C 1
ATOM 6439 O O . PRO B 1 298 ? 58.168 58.119 23.192 1.00 43.73 306 PRO B O 1
ATOM 6443 N N . LEU B 1 299 ? 56.021 57.390 23.216 1.00 41.15 307 LEU B N 1
ATOM 6444 C CA . LEU B 1 299 ? 56.156 56.308 22.232 1.00 39.50 307 LEU B CA 1
ATOM 6445 C C . LEU B 1 299 ? 56.693 56.792 20.871 1.00 42.85 307 LEU B C 1
ATOM 6446 O O . LEU B 1 299 ? 57.364 56.031 20.172 1.00 41.10 307 LEU B O 1
ATOM 6451 N N . SER B 1 300 ? 56.433 58.071 20.523 1.00 40.88 308 SER B N 1
ATOM 6452 C CA . SER B 1 300 ? 56.847 58.697 19.263 1.00 40.84 308 SER B CA 1
ATOM 6453 C C . SER B 1 300 ? 58.366 58.831 19.106 1.00 44.92 308 SER B C 1
ATOM 6454 O O . SER B 1 300 ? 58.845 58.905 17.974 1.00 45.05 308 SER B O 1
ATOM 6457 N N . GLU B 1 301 ? 59.115 58.835 20.234 1.00 41.76 309 GLU B N 1
ATOM 6458 C CA . GLU B 1 301 ? 60.586 58.945 20.304 1.00 40.69 309 GLU B CA 1
ATOM 6459 C C . GLU B 1 301 ? 61.315 57.628 19.991 1.00 43.58 309 GLU B C 1
ATOM 6460 O O . GLU B 1 301 ? 62.555 57.597 19.995 1.00 43.22 309 GLU B O 1
ATOM 6466 N N . PHE B 1 302 ? 60.559 56.542 19.735 1.00 37.79 310 PHE B N 1
ATOM 6467 C CA . PHE B 1 302 ? 61.158 55.235 19.466 1.00 36.02 310 PHE B CA 1
ATOM 6468 C C . PHE B 1 302 ? 60.936 54.796 18.037 1.00 38.83 310 PHE B C 1
ATOM 6469 O O . PHE B 1 302 ? 59.959 55.212 17.400 1.00 39.13 310 PHE B O 1
ATOM 6477 N N . ARG B 1 303 ? 61.841 53.951 17.531 1.00 33.48 311 ARG B N 1
ATOM 6478 C CA . ARG B 1 303 ? 61.773 53.473 16.163 1.00 32.75 311 ARG B CA 1
ATOM 6479 C C . ARG B 1 303 ? 61.740 51.965 16.062 1.00 34.35 311 ARG B C 1
ATOM 6480 O O . ARG B 1 303 ? 62.383 51.263 16.859 1.00 33.49 311 ARG B O 1
ATOM 6488 N N . ALA B 1 304 ? 61.048 51.477 15.029 1.00 28.79 312 ALA B N 1
ATOM 6489 C CA . ALA B 1 304 ? 60.988 50.069 14.711 1.00 28.75 312 ALA B CA 1
ATOM 6490 C C . ALA B 1 304 ? 62.195 49.705 13.866 1.00 32.36 312 ALA B C 1
ATOM 6491 O O . ALA B 1 304 ? 62.567 50.450 12.952 1.00 31.95 312 ALA B O 1
ATOM 6493 N N . TYR B 1 305 ? 62.835 48.573 14.193 1.00 25.93 313 TYR B N 1
ATOM 6494 C CA . TYR B 1 305 ? 63.979 48.043 13.459 1.00 24.74 313 TYR B CA 1
ATOM 6495 C C . TYR B 1 305 ? 64.172 46.587 13.818 1.00 26.62 313 TYR B C 1
ATOM 6496 O O . TYR B 1 305 ? 63.712 46.167 14.894 1.00 24.38 313 TYR B O 1
ATOM 6505 N N . ALA B 1 306 ? 64.837 45.809 12.931 1.00 22.20 314 ALA B N 1
ATOM 6506 C CA . ALA B 1 306 ? 65.117 44.379 13.186 1.00 21.74 314 ALA B CA 1
ATOM 6507 C C . ALA B 1 306 ? 63.826 43.577 13.487 1.00 25.17 314 ALA B C 1
ATOM 6508 O O . ALA B 1 306 ? 63.832 42.637 14.284 1.00 23.91 314 ALA B O 1
ATOM 6510 N N . ASN B 1 307 ? 62.697 43.974 12.850 1.00 21.52 315 ASN B N 1
ATOM 6511 C CA . ASN B 1 307 ? 61.416 43.306 13.063 1.00 20.30 315 ASN B CA 1
ATOM 6512 C C . ASN B 1 307 ? 60.977 43.365 14.543 1.00 21.97 315 ASN B C 1
ATOM 6513 O O . ASN B 1 307 ? 60.445 42.396 15.072 1.00 22.44 315 ASN B O 1
ATOM 6518 N N . THR B 1 308 ? 61.267 44.489 15.190 1.00 19.90 316 THR B N 1
ATOM 6519 C CA . THR B 1 308 ? 60.846 44.778 16.565 1.00 21.38 316 THR B CA 1
ATOM 6520 C C . THR B 1 308 ? 60.101 46.077 16.487 1.00 27.93 316 THR B C 1
ATOM 6521 O O . THR B 1 308 ? 60.496 46.980 15.734 1.00 29.40 316 THR B O 1
ATOM 6525 N N . TYR B 1 309 ? 59.011 46.160 17.235 1.00 24.00 317 TYR B N 1
ATOM 6526 C CA . TYR B 1 309 ? 58.127 47.316 17.204 1.00 24.69 317 TYR B CA 1
ATOM 6527 C C . TYR B 1 309 ? 57.922 47.851 18.604 1.00 28.40 317 TYR B C 1
ATOM 6528 O O . TYR B 1 309 ? 57.407 47.135 19.471 1.00 27.78 317 TYR B O 1
ATOM 6537 N N . PRO B 1 310 ? 58.321 49.115 18.834 1.00 25.84 318 PRO B N 1
ATOM 6538 C CA . PRO B 1 310 ? 58.114 49.718 20.152 1.00 25.97 318 PRO B CA 1
ATOM 6539 C C . PRO B 1 310 ? 56.631 49.848 20.508 1.00 29.43 318 PRO B C 1
ATOM 6540 O O . PRO B 1 310 ? 55.772 50.082 19.638 1.00 28.60 318 PRO B O 1
ATOM 6544 N N . ALA B 1 311 ? 56.327 49.645 21.786 1.00 24.98 319 ALA B N 1
ATOM 6545 C CA . ALA B 1 311 ? 54.956 49.688 22.283 1.00 23.51 319 ALA B CA 1
ATOM 6546 C C . ALA B 1 311 ? 54.929 50.168 23.711 1.00 29.87 319 ALA B C 1
ATOM 6547 O O . ALA B 1 311 ? 55.892 49.954 24.457 1.00 29.91 319 ALA B O 1
ATOM 6549 N N . GLN B 1 312 ? 53.814 50.792 24.103 1.00 26.49 320 GLN B N 1
ATOM 6550 C CA . GLN B 1 312 ? 53.635 51.322 25.452 1.00 25.21 320 GLN B CA 1
ATOM 6551 C C . GLN B 1 312 ? 52.669 50.442 26.216 1.00 28.18 320 GLN B C 1
ATOM 6552 O O . GLN B 1 312 ? 51.504 50.317 25.826 1.00 29.00 320 GLN B O 1
ATOM 6558 N N . VAL B 1 313 ? 53.135 49.845 27.323 1.00 23.52 321 VAL B N 1
ATOM 6559 C CA . VAL B 1 313 ? 52.285 48.990 28.154 1.00 24.10 321 VAL B CA 1
ATOM 6560 C C . VAL B 1 313 ? 51.180 49.842 28.794 1.00 30.54 321 VAL B C 1
ATOM 6561 O O . VAL B 1 313 ? 51.458 50.840 29.472 1.00 30.71 321 VAL B O 1
ATOM 6565 N N . THR B 1 314 ? 49.927 49.437 28.577 1.00 28.62 322 THR B N 1
ATOM 6566 C CA . THR B 1 314 ? 48.772 50.178 29.114 1.00 29.27 322 THR B CA 1
ATOM 6567 C C . THR B 1 314 ? 48.002 49.432 30.185 1.00 33.54 322 THR B C 1
ATOM 6568 O O . THR B 1 314 ? 47.314 50.061 30.992 1.00 33.62 322 THR B O 1
ATOM 6572 N N . LYS B 1 315 ? 48.099 48.096 30.206 1.00 28.34 323 LYS B N 1
ATOM 6573 C CA . LYS B 1 315 ? 47.394 47.275 31.188 1.00 28.79 323 LYS B CA 1
ATOM 6574 C C . LYS B 1 315 ? 48.187 46.015 31.433 1.00 31.59 323 LYS B C 1
ATOM 6575 O O . LYS B 1 315 ? 48.713 45.432 30.485 1.00 28.76 323 LYS B O 1
ATOM 6581 N N . VAL B 1 316 ? 48.289 45.613 32.704 1.00 28.27 324 VAL B N 1
ATOM 6582 C CA . VAL B 1 316 ? 48.971 44.384 33.085 1.00 28.49 324 VAL B CA 1
ATOM 6583 C C . VAL B 1 316 ? 47.961 43.510 33.806 1.00 33.20 324 VAL B C 1
ATOM 6584 O O . VAL B 1 316 ? 47.407 43.904 34.840 1.00 33.50 324 VAL B O 1
ATOM 6588 N N . ASN B 1 317 ? 47.725 42.317 33.269 1.00 30.03 325 ASN B N 1
ATOM 6589 C CA . ASN B 1 317 ? 46.822 41.363 33.905 1.00 31.42 325 ASN B CA 1
ATOM 6590 C C . ASN B 1 317 ? 47.669 40.264 34.538 1.00 36.44 325 ASN B C 1
ATOM 6591 O O . ASN B 1 317 ? 48.902 40.394 34.629 1.00 34.87 325 ASN B O 1
ATOM 6596 N N . SER B 1 318 ? 47.027 39.173 34.947 1.00 33.36 326 SER B N 1
ATOM 6597 C CA . SER B 1 318 ? 47.724 38.055 35.555 1.00 32.78 326 SER B CA 1
ATOM 6598 C C . SER B 1 318 ? 48.711 37.350 34.593 1.00 34.03 326 SER B C 1
ATOM 6599 O O . SER B 1 318 ? 49.883 37.163 34.938 1.00 32.90 326 SER B O 1
ATOM 6602 N N . SER B 1 319 ? 48.245 36.994 33.387 1.00 29.17 327 SER B N 1
ATOM 6603 C CA . SER B 1 319 ? 49.017 36.217 32.417 1.00 27.83 327 SER B CA 1
ATOM 6604 C C . SER B 1 319 ? 49.171 36.914 31.072 1.00 30.10 327 SER B C 1
ATOM 6605 O O . SER B 1 319 ? 49.546 36.266 30.103 1.00 28.55 327 SER B O 1
ATOM 6608 N N . SER B 1 320 ? 48.843 38.198 30.988 1.00 26.59 328 SER B N 1
ATOM 6609 C CA . SER B 1 320 ? 48.875 38.924 29.729 1.00 25.24 328 SER B CA 1
ATOM 6610 C C . SER B 1 320 ? 49.042 40.390 29.998 1.00 26.92 328 SER B C 1
ATOM 6611 O O . SER B 1 320 ? 48.876 40.828 31.131 1.00 27.01 328 SER B O 1
ATOM 6614 N N . PHE B 1 321 ? 49.326 41.156 28.953 1.00 24.51 329 PHE B N 1
ATOM 6615 C CA . PHE B 1 321 ? 49.406 42.603 29.035 1.00 23.83 329 PHE B CA 1
ATOM 6616 C C . PHE B 1 321 ? 48.952 43.221 27.725 1.00 28.64 329 PHE B C 1
ATOM 6617 O O . PHE B 1 321 ? 49.064 42.614 26.654 1.00 27.21 329 PHE B O 1
ATOM 6625 N N . GLU B 1 322 ? 48.455 44.436 27.824 1.00 27.41 330 GLU B N 1
ATOM 6626 C CA . GLU B 1 322 ? 47.991 45.209 26.685 1.00 26.99 330 GLU B CA 1
ATOM 6627 C C . GLU B 1 322 ? 48.976 46.302 26.445 1.00 29.13 330 GLU B C 1
ATOM 6628 O O . GLU B 1 322 ? 49.526 46.860 27.395 1.00 29.40 330 GLU B O 1
ATOM 6634 N N . ALA B 1 323 ? 49.229 46.596 25.184 1.00 26.52 331 ALA B N 1
ATOM 6635 C CA . ALA B 1 323 ? 50.181 47.644 24.833 1.00 26.66 331 ALA B CA 1
ATOM 6636 C C . ALA B 1 323 ? 49.712 48.446 23.640 1.00 30.85 331 ALA B C 1
ATOM 6637 O O . ALA B 1 323 ? 49.147 47.886 22.703 1.00 30.88 331 ALA B O 1
ATOM 6639 N N . LEU B 1 324 ? 49.979 49.750 23.671 1.00 28.88 332 LEU B N 1
ATOM 6640 C CA . LEU B 1 324 ? 49.646 50.673 22.587 1.00 30.73 332 LEU B CA 1
ATOM 6641 C C . LEU B 1 324 ? 50.782 50.667 21.576 1.00 33.03 332 LEU B C 1
ATOM 6642 O O . LEU B 1 324 ? 51.936 50.931 21.931 1.00 30.14 332 LEU B O 1
ATOM 6647 N N . MET B 1 325 ? 50.450 50.357 20.318 1.00 31.09 333 MET B N 1
ATOM 6648 C CA . MET B 1 325 ? 51.430 50.296 19.247 1.00 31.96 333 MET B CA 1
ATOM 6649 C C . MET B 1 325 ? 51.502 51.608 18.479 1.00 35.72 333 MET B C 1
ATOM 6650 O O . MET B 1 325 ? 50.622 52.475 18.644 1.00 33.93 333 MET B O 1
ATOM 6655 N N . GLN B 1 326 ? 52.571 51.781 17.675 1.00 32.18 334 GLN B N 1
ATOM 6656 C CA . GLN B 1 326 ? 52.755 53.022 16.911 1.00 32.93 334 GLN B CA 1
ATOM 6657 C C . GLN B 1 326 ? 51.678 53.232 15.840 1.00 35.97 334 GLN B C 1
ATOM 6658 O O . GLN B 1 326 ? 51.456 54.371 15.432 1.00 35.84 334 GLN B O 1
ATOM 6664 N N . ASP B 1 327 ? 50.972 52.144 15.431 1.00 32.56 335 ASP B N 1
ATOM 6665 C CA . ASP B 1 327 ? 49.864 52.234 14.463 1.00 32.24 335 ASP B CA 1
ATOM 6666 C C . ASP B 1 327 ? 48.567 52.719 15.129 1.00 38.72 335 ASP B C 1
ATOM 6667 O O . ASP B 1 327 ? 47.554 52.918 14.440 1.00 39.06 335 ASP B O 1
ATOM 6672 N N . GLY B 1 328 ? 48.604 52.908 16.455 1.00 34.31 336 GLY B N 1
ATOM 6673 C CA . GLY B 1 328 ? 47.463 53.410 17.218 1.00 34.35 336 GLY B CA 1
ATOM 6674 C C . GLY B 1 328 ? 46.576 52.337 17.806 1.00 37.63 336 GLY B C 1
ATOM 6675 O O . GLY B 1 328 ? 45.743 52.628 18.663 1.00 37.59 336 GLY B O 1
ATOM 6676 N N . SER B 1 329 ? 46.759 51.086 17.362 1.00 34.21 337 SER B N 1
ATOM 6677 C CA . SER B 1 329 ? 45.994 49.955 17.862 1.00 34.39 337 SER B CA 1
ATOM 6678 C C . SER B 1 329 ? 46.558 49.471 19.196 1.00 37.23 337 SER B C 1
ATOM 6679 O O . SER B 1 329 ? 47.729 49.722 19.515 1.00 36.86 337 SER B O 1
ATOM 6682 N N . THR B 1 330 ? 45.724 48.763 19.957 1.00 34.06 338 THR B N 1
ATOM 6683 C CA . THR B 1 330 ? 46.090 48.162 21.234 1.00 33.86 338 THR B CA 1
ATOM 6684 C C . THR B 1 330 ? 46.143 46.662 21.014 1.00 36.71 338 THR B C 1
ATOM 6685 O O . THR B 1 330 ? 45.195 46.068 20.496 1.00 37.28 338 THR B O 1
ATOM 6689 N N . VAL B 1 331 ? 47.284 46.058 21.344 1.00 31.31 339 VAL B N 1
ATOM 6690 C CA . VAL B 1 331 ? 47.437 44.626 21.159 1.00 29.68 339 VAL B CA 1
ATOM 6691 C C . VAL B 1 331 ? 47.543 43.949 22.502 1.00 31.60 339 VAL B C 1
ATOM 6692 O O . VAL B 1 331 ? 47.888 44.596 23.480 1.00 29.88 339 VAL B O 1
ATOM 6696 N N . THR B 1 332 ? 47.257 42.658 22.541 1.00 29.22 340 THR B N 1
ATOM 6697 C CA . THR B 1 332 ? 47.392 41.880 23.762 1.00 29.66 340 THR B CA 1
ATOM 6698 C C . THR B 1 332 ? 48.505 40.868 23.579 1.00 33.58 340 THR B C 1
ATOM 6699 O O . THR B 1 332 ? 48.518 40.138 22.584 1.00 34.19 340 THR B O 1
ATOM 6703 N N . VAL B 1 333 ? 49.449 40.835 24.529 1.00 27.89 341 VAL B N 1
ATOM 6704 C CA . VAL B 1 333 ? 50.505 39.830 24.513 1.00 25.37 341 VAL B CA 1
ATOM 6705 C C . VAL B 1 333 ? 50.071 38.766 25.498 1.00 28.59 341 VAL B C 1
ATOM 6706 O O . VAL B 1 333 ? 49.825 39.080 26.666 1.00 28.21 341 VAL B O 1
ATOM 6710 N N . GLN B 1 334 ? 49.879 37.532 25.021 1.00 25.29 342 GLN B N 1
ATOM 6711 C CA . GLN B 1 334 ? 49.463 36.429 25.882 1.00 26.56 342 GLN B CA 1
ATOM 6712 C C . GLN B 1 334 ? 50.672 35.854 26.633 1.00 29.01 342 GLN B C 1
ATOM 6713 O O . GLN B 1 334 ? 51.815 36.161 26.272 1.00 27.35 342 GLN B O 1
ATOM 6719 N N . TRP B 1 335 ? 50.430 34.995 27.636 1.00 27.16 343 TRP B N 1
ATOM 6720 C CA . TRP B 1 335 ? 51.507 34.387 28.419 1.00 25.27 343 TRP B CA 1
ATOM 6721 C C . TRP B 1 335 ? 52.618 33.757 27.612 1.00 27.70 343 TRP B C 1
ATOM 6722 O O . TRP B 1 335 ? 53.797 34.016 27.892 1.00 25.08 343 TRP B O 1
ATOM 6733 N N . SER B 1 336 ? 52.258 32.937 26.600 1.00 26.22 344 SER B N 1
ATOM 6734 C CA . SER B 1 336 ? 53.247 32.268 25.754 1.00 26.07 344 SER B CA 1
ATOM 6735 C C . SER B 1 336 ? 54.196 33.258 25.052 1.00 27.40 344 SER B C 1
ATOM 6736 O O . SER B 1 336 ? 55.302 32.872 24.709 1.00 27.29 344 SER B O 1
ATOM 6739 N N . GLY B 1 337 ? 53.767 34.511 24.868 1.00 22.66 345 GLY B N 1
ATOM 6740 C CA . GLY B 1 337 ? 54.580 35.538 24.234 1.00 23.04 345 GLY B CA 1
ATOM 6741 C C . GLY B 1 337 ? 55.605 36.206 25.149 1.00 24.69 345 GLY B C 1
ATOM 6742 O O . GLY B 1 337 ? 56.453 36.957 24.677 1.00 23.82 345 GLY B O 1
ATOM 6743 N N . MET B 1 338 ? 55.532 35.958 26.461 1.00 21.30 346 MET B N 1
ATOM 6744 C CA . MET B 1 338 ? 56.454 36.598 27.410 1.00 20.02 346 MET B CA 1
ATOM 6745 C C . MET B 1 338 ? 57.069 35.638 28.454 1.00 23.96 346 MET B C 1
ATOM 6746 O O . MET B 1 338 ? 57.937 36.050 29.231 1.00 21.76 346 MET B O 1
ATOM 6751 N N . SER B 1 339 ? 56.563 34.400 28.540 1.00 20.73 347 SER B N 1
ATOM 6752 C CA . SER B 1 339 ? 57.002 33.434 29.559 1.00 21.41 347 SER B CA 1
ATOM 6753 C C . SER B 1 339 ? 58.507 33.106 29.543 1.00 23.94 347 SER B C 1
ATOM 6754 O O . SER B 1 339 ? 59.003 32.572 30.542 1.00 23.95 347 SER B O 1
ATOM 6757 N N . TRP B 1 340 ? 59.231 33.445 28.442 1.00 20.78 348 TRP B N 1
ATOM 6758 C CA . TRP B 1 340 ? 60.682 33.237 28.302 1.00 19.06 348 TRP B CA 1
ATOM 6759 C C . TRP B 1 340 ? 61.464 34.166 29.235 1.00 19.92 348 TRP B C 1
ATOM 6760 O O . TRP B 1 340 ? 62.647 33.930 29.494 1.00 18.55 348 TRP B O 1
ATOM 6771 N N . ALA B 1 341 ? 60.826 35.274 29.659 1.00 19.10 349 ALA B N 1
ATOM 6772 C CA . ALA B 1 341 ? 61.452 36.395 30.364 1.00 18.32 349 ALA B CA 1
ATOM 6773 C C . ALA B 1 341 ? 61.994 36.191 31.786 1.00 18.90 349 ALA B C 1
ATOM 6774 O O . ALA B 1 341 ? 61.720 36.988 32.705 1.00 18.59 349 ALA B O 1
ATOM 6776 N N . ARG B 1 342 ? 62.789 35.115 31.971 1.00 17.40 350 ARG B N 1
ATOM 6777 C CA . ARG B 1 342 ? 63.529 34.915 33.221 1.00 17.02 350 ARG B CA 1
ATOM 6778 C C . ARG B 1 342 ? 64.459 36.161 33.338 1.00 18.51 350 ARG B C 1
ATOM 6779 O O . ARG B 1 342 ? 65.054 36.565 32.335 1.00 18.15 350 ARG B O 1
ATOM 6787 N N . PRO B 1 343 ? 64.595 36.773 34.522 1.00 18.50 351 PRO B N 1
ATOM 6788 C CA . PRO B 1 343 ? 65.403 38.007 34.598 1.00 17.85 351 PRO B CA 1
ATOM 6789 C C . PRO B 1 343 ? 66.904 37.793 34.556 1.00 20.31 351 PRO B C 1
ATOM 6790 O O . PRO B 1 343 ? 67.428 36.875 35.174 1.00 19.18 351 PRO B O 1
ATOM 6794 N N . TYR B 1 344 ? 67.582 38.631 33.766 1.00 16.30 352 TYR B N 1
ATOM 6795 C CA . TYR B 1 344 ? 69.033 38.650 33.717 1.00 13.82 352 TYR B CA 1
ATOM 6796 C C . TYR B 1 344 ? 69.538 39.060 35.143 1.00 16.45 352 TYR B C 1
ATOM 6797 O O . TYR B 1 344 ? 68.999 40.006 35.752 1.00 17.78 352 TYR B O 1
ATOM 6806 N N . ARG B 1 345 ? 70.558 38.346 35.668 1.00 15.85 353 ARG B N 1
ATOM 6807 C CA . ARG B 1 345 ? 71.234 38.693 36.932 1.00 15.59 353 ARG B CA 1
ATOM 6808 C C . ARG B 1 345 ? 72.672 39.106 36.588 1.00 17.73 353 ARG B C 1
ATOM 6809 O O . ARG B 1 345 ? 73.114 40.187 36.970 1.00 17.48 353 ARG B O 1
ATOM 6817 N N . ASN B 1 346 ? 73.371 38.249 35.864 1.00 15.15 354 ASN B N 1
ATOM 6818 C CA . ASN B 1 346 ? 74.700 38.544 35.305 1.00 16.07 354 ASN B CA 1
ATOM 6819 C C . ASN B 1 346 ? 74.945 37.578 34.161 1.00 18.95 354 ASN B C 1
ATOM 6820 O O . ASN B 1 346 ? 74.068 36.762 33.849 1.00 16.75 354 ASN B O 1
ATOM 6825 N N . ALA B 1 347 ? 76.103 37.658 33.491 1.00 18.00 355 ALA B N 1
ATOM 6826 C CA . ALA B 1 347 ? 76.327 36.768 32.329 1.00 18.37 355 ALA B CA 1
ATOM 6827 C C . ALA B 1 347 ? 76.230 35.281 32.700 1.00 22.04 355 ALA B C 1
ATOM 6828 O O . ALA B 1 347 ? 75.902 34.456 31.852 1.00 22.34 355 ALA B O 1
ATOM 6830 N N . ASN B 1 348 ? 76.439 34.956 33.994 1.00 18.57 356 ASN B N 1
ATOM 6831 C CA . ASN B 1 348 ? 76.408 33.581 34.454 1.00 19.61 356 ASN B CA 1
ATOM 6832 C C . ASN B 1 348 ? 75.149 33.188 35.176 1.00 25.97 356 ASN B C 1
ATOM 6833 O O . ASN B 1 348 ? 75.087 32.070 35.708 1.00 27.76 356 ASN B O 1
ATOM 6838 N N . SER B 1 349 ? 74.164 34.096 35.265 1.00 18.93 357 SER B N 1
ATOM 6839 C CA . SER B 1 349 ? 73.010 33.817 36.110 1.00 18.60 357 SER B CA 1
ATOM 6840 C C . SER B 1 349 ? 71.745 34.485 35.631 1.00 22.75 357 SER B C 1
ATOM 6841 O O . SER B 1 349 ? 71.751 35.675 35.319 1.00 19.24 357 SER B O 1
ATOM 6844 N N . VAL B 1 350 ? 70.650 33.720 35.625 1.00 20.20 358 VAL B N 1
ATOM 6845 C CA . VAL B 1 350 ? 69.288 34.208 35.387 1.00 19.87 358 VAL B CA 1
ATOM 6846 C C . VAL B 1 350 ? 68.411 33.848 36.570 1.00 23.08 358 VAL B C 1
ATOM 6847 O O . VAL B 1 350 ? 68.648 32.830 37.235 1.00 23.50 358 VAL B O 1
ATOM 6851 N N . GLY B 1 351 ? 67.386 34.655 36.803 1.00 19.21 359 GLY B N 1
ATOM 6852 C CA . GLY B 1 351 ? 66.408 34.419 37.856 1.00 20.49 359 GLY B CA 1
ATOM 6853 C C . GLY B 1 351 ? 65.445 33.301 37.484 1.00 23.13 359 GLY B C 1
ATOM 6854 O O . GLY B 1 351 ? 65.519 32.726 36.384 1.00 21.48 359 GLY B O 1
ATOM 6855 N N . ALA B 1 352 ? 64.505 33.026 38.396 1.00 25.35 360 ALA B N 1
ATOM 6856 C CA . ALA B 1 352 ? 63.497 31.981 38.188 1.00 26.07 360 ALA B CA 1
ATOM 6857 C C . ALA B 1 352 ? 62.553 32.372 37.037 1.00 27.81 360 ALA B C 1
ATOM 6858 O O . ALA B 1 352 ? 62.358 33.568 36.774 1.00 24.78 360 ALA B O 1
ATOM 6860 N N . ALA B 1 353 ? 61.948 31.367 36.362 1.00 24.38 361 ALA B N 1
ATOM 6861 C CA . ALA B 1 353 ? 60.963 31.637 35.308 1.00 23.93 361 ALA B CA 1
ATOM 6862 C C . ALA B 1 353 ? 59.879 32.555 35.902 1.00 23.81 361 ALA B C 1
ATOM 6863 O O . ALA B 1 353 ? 59.512 32.367 37.057 1.00 24.46 361 ALA B O 1
ATOM 6865 N N . PRO B 1 354 ? 59.430 33.612 35.189 1.00 22.41 362 PRO B N 1
ATOM 6866 C CA . PRO B 1 354 ? 58.419 34.524 35.762 1.00 21.85 362 PRO B CA 1
ATOM 6867 C C . PRO B 1 354 ? 57.097 33.779 36.038 1.00 25.75 362 PRO B C 1
ATOM 6868 O O . PRO B 1 354 ? 56.758 32.857 35.283 1.00 24.94 362 PRO B O 1
ATOM 6872 N N . SER B 1 355 ? 56.392 34.153 37.108 1.00 23.69 363 SER B N 1
ATOM 6873 C CA . SER B 1 355 ? 55.131 33.505 37.510 1.00 23.63 363 SER B CA 1
ATOM 6874 C C . SER B 1 355 ? 53.881 34.359 37.267 1.00 28.62 363 SER B C 1
ATOM 6875 O O . SER B 1 355 ? 52.752 3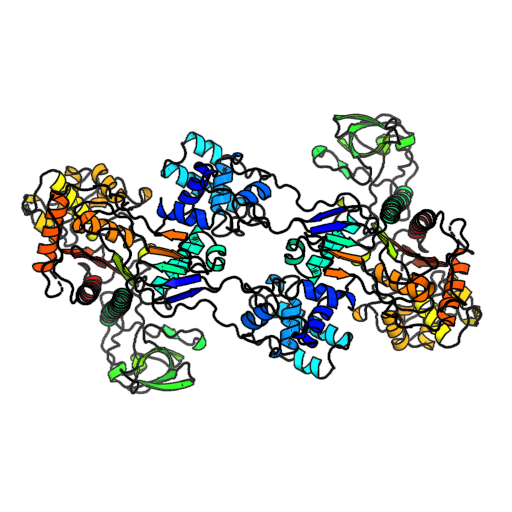3.867 37.440 1.00 27.36 363 SER B O 1
ATOM 6878 N N . ARG B 1 356 ? 54.070 35.634 36.870 1.00 24.65 364 ARG B N 1
ATOM 6879 C CA . ARG B 1 356 ? 52.975 36.570 36.586 1.00 24.85 364 ARG B CA 1
ATOM 6880 C C . ARG B 1 356 ? 53.511 37.669 35.682 1.00 27.68 364 ARG B C 1
ATOM 6881 O O . ARG B 1 356 ? 54.714 37.950 35.727 1.00 26.68 364 ARG B O 1
ATOM 6889 N N . ALA B 1 357 ? 52.622 38.296 34.884 1.00 25.23 365 ALA B N 1
ATOM 6890 C CA . ALA B 1 357 ? 53.006 39.344 33.927 1.00 24.43 365 ALA B CA 1
ATOM 6891 C C . ALA B 1 357 ? 53.608 40.590 34.597 1.00 26.73 365 ALA B C 1
ATOM 6892 O O . ALA B 1 357 ? 54.548 41.175 34.051 1.00 24.16 365 ALA B O 1
ATOM 6894 N N . SER B 1 358 ? 53.130 40.938 35.820 1.00 25.89 366 SER B N 1
ATOM 6895 C CA . SER B 1 358 ? 53.632 42.093 36.588 1.00 25.09 366 SER B CA 1
ATOM 6896 C C . SER B 1 358 ? 55.124 41.997 36.973 1.00 27.60 366 SER B C 1
ATOM 6897 O O . SER B 1 358 ? 55.756 43.036 37.201 1.00 28.12 366 SER B O 1
ATOM 6900 N N . GLN B 1 359 ? 55.712 40.768 37.007 1.00 23.74 367 GLN B N 1
ATOM 6901 C CA . GLN B 1 359 ? 57.171 40.632 37.246 1.00 23.08 367 GLN B CA 1
ATOM 6902 C C . GLN B 1 359 ? 57.992 41.091 36.032 1.00 25.18 367 GLN B C 1
ATOM 6903 O O . GLN B 1 359 ? 59.175 41.410 36.159 1.00 25.46 367 GLN B O 1
ATOM 6909 N N . ILE B 1 360 ? 57.384 41.044 34.844 1.00 21.00 368 ILE B N 1
ATOM 6910 C CA . ILE B 1 360 ? 58.059 41.319 33.571 1.00 19.52 368 ILE B CA 1
ATOM 6911 C C . ILE B 1 360 ? 57.959 42.773 33.112 1.00 23.70 368 ILE B C 1
ATOM 6912 O O . ILE B 1 360 ? 58.956 43.368 32.672 1.00 21.98 368 ILE B O 1
ATOM 6917 N N . VAL B 1 361 ? 56.730 43.296 33.105 1.00 22.02 369 VAL B N 1
ATOM 6918 C CA . VAL B 1 361 ? 56.421 44.650 32.612 1.00 21.54 369 VAL B CA 1
ATOM 6919 C C . VAL B 1 361 ? 55.567 45.421 33.627 1.00 26.84 369 VAL B C 1
ATOM 6920 O O . VAL B 1 361 ? 54.897 44.828 34.490 1.00 25.60 369 VAL B O 1
ATOM 6924 N N . LYS B 1 362 ? 55.579 46.756 33.491 1.00 24.46 370 LYS B N 1
ATOM 6925 C CA . LYS B 1 362 ? 54.791 47.681 34.312 1.00 26.43 370 LYS B CA 1
ATOM 6926 C C . LYS B 1 362 ? 54.073 48.599 33.344 1.00 29.63 370 LYS B C 1
ATOM 6927 O O . LYS B 1 362 ? 54.610 48.898 32.267 1.00 27.50 370 LYS B O 1
ATOM 6933 N N . VAL B 1 363 ? 52.895 49.105 33.749 1.00 28.13 371 VAL B N 1
ATOM 6934 C CA . VAL B 1 363 ? 52.163 50.078 32.929 1.00 28.13 371 VAL B CA 1
ATOM 6935 C C . VAL B 1 363 ? 53.105 51.300 32.724 1.00 29.72 371 VAL B C 1
ATOM 6936 O O . VAL B 1 363 ? 53.825 51.659 33.653 1.00 29.14 371 VAL B O 1
ATOM 6940 N N . LYS B 1 364 ? 53.158 51.864 31.493 1.00 26.92 372 LYS B N 1
ATOM 6941 C CA . LYS B 1 364 ? 54.037 52.978 31.063 1.00 27.45 372 LYS B CA 1
ATOM 6942 C C . LYS B 1 364 ? 55.386 52.511 30.524 1.00 30.66 372 LYS B C 1
ATOM 6943 O O . LYS B 1 364 ? 56.117 53.298 29.908 1.00 30.17 372 LYS B O 1
ATOM 6949 N N . ASP B 1 365 ? 55.710 51.214 30.692 1.00 25.30 373 ASP B N 1
ATOM 6950 C CA . ASP B 1 365 ? 56.952 50.705 30.125 1.00 23.24 373 ASP B CA 1
ATOM 6951 C C . ASP B 1 365 ? 56.940 50.793 28.597 1.00 27.65 373 ASP B C 1
ATOM 6952 O O . ASP B 1 365 ? 55.895 50.601 27.972 1.00 27.96 373 ASP B O 1
ATOM 6957 N N . ILE B 1 366 ? 58.100 51.061 28.017 1.00 23.91 374 ILE B N 1
ATOM 6958 C CA . ILE B 1 366 ? 58.304 51.005 26.572 1.00 23.36 374 ILE B CA 1
ATOM 6959 C C . ILE B 1 366 ? 58.991 49.674 26.295 1.00 25.82 374 ILE B C 1
ATOM 6960 O O . ILE B 1 366 ? 60.136 49.466 26.708 1.00 26.49 374 ILE B O 1
ATOM 6965 N N . VAL B 1 367 ? 58.278 48.771 25.627 1.00 22.55 375 VAL B N 1
ATOM 6966 C CA . VAL B 1 367 ? 58.805 47.446 25.298 1.00 21.04 375 VAL B CA 1
ATOM 6967 C C . VAL B 1 367 ? 58.852 47.254 23.781 1.00 25.51 375 VAL B C 1
ATOM 6968 O O . VAL B 1 367 ? 58.325 48.094 23.043 1.00 26.74 375 VAL B O 1
ATOM 6972 N N . ARG B 1 368 ? 59.416 46.127 23.327 1.00 20.41 376 ARG B N 1
ATOM 6973 C CA . ARG B 1 368 ? 59.460 45.767 21.922 1.00 19.92 376 ARG B CA 1
ATOM 6974 C C . ARG B 1 368 ? 58.708 44.499 21.693 1.00 23.52 376 ARG B C 1
ATOM 6975 O O . ARG B 1 368 ? 58.885 43.516 22.421 1.00 20.64 376 ARG B O 1
ATOM 6983 N N . LEU B 1 369 ? 57.825 44.536 20.699 1.00 18.33 377 LEU B N 1
ATOM 6984 C CA . LEU B 1 369 ? 57.004 43.402 20.342 1.00 17.71 377 LEU B CA 1
ATOM 6985 C C . LEU B 1 369 ? 57.304 42.928 18.949 1.00 21.02 377 LEU B C 1
ATOM 6986 O O . LEU B 1 369 ? 57.784 43.698 18.118 1.00 22.40 377 LEU B O 1
ATOM 6991 N N . ARG B 1 370 ? 57.003 41.670 18.688 1.00 19.96 378 ARG B N 1
ATOM 6992 C CA . ARG B 1 370 ? 57.189 41.117 17.348 1.00 21.01 378 ARG B CA 1
ATOM 6993 C C . ARG B 1 370 ? 55.969 40.276 16.981 1.00 25.37 378 ARG B C 1
ATOM 6994 O O . ARG B 1 370 ? 55.557 39.406 17.755 1.00 23.52 378 ARG B O 1
ATOM 7002 N N . PRO B 1 371 ? 55.406 40.464 15.768 1.00 25.87 379 PRO B N 1
ATOM 7003 C CA . PRO B 1 371 ? 54.246 39.654 15.402 1.00 26.69 379 PRO B CA 1
ATOM 7004 C C . PRO B 1 371 ? 54.642 38.318 14.793 1.00 32.56 379 PRO B C 1
ATOM 7005 O O . PRO B 1 371 ? 55.782 38.140 14.355 1.00 30.73 379 PRO B O 1
ATOM 7009 N N . ASN B 1 372 ? 53.688 37.394 14.712 1.00 32.61 380 ASN B N 1
ATOM 7010 C CA . ASN B 1 372 ? 53.923 36.146 13.997 1.00 34.27 380 ASN B CA 1
ATOM 7011 C C . ASN B 1 372 ? 53.674 36.485 12.499 1.00 43.85 380 ASN B C 1
ATOM 7012 O O . ASN B 1 372 ? 53.276 37.612 12.171 1.00 42.65 380 ASN B O 1
ATOM 7017 N N . GLU B 1 373 ? 53.936 35.528 11.610 1.00 46.40 381 GLU B N 1
ATOM 7018 C CA . GLU B 1 373 ? 53.744 35.611 10.158 1.00 48.67 381 GLU B CA 1
ATOM 7019 C C . GLU B 1 373 ? 52.563 36.489 9.667 1.00 55.62 381 GLU B C 1
ATOM 7020 O O . GLU B 1 373 ? 52.786 37.417 8.894 1.00 56.26 381 GLU B O 1
ATOM 7026 N N . ALA B 1 374 ? 51.332 36.231 10.162 1.00 54.45 382 ALA B N 1
ATOM 7027 C CA . ALA B 1 374 ? 50.101 36.911 9.735 1.00 54.87 382 ALA B CA 1
ATOM 7028 C C . ALA B 1 374 ? 49.548 38.002 10.669 1.00 58.66 382 ALA B C 1
ATOM 7029 O O . ALA B 1 374 ? 48.431 38.490 10.441 1.00 59.07 382 ALA B O 1
ATOM 7031 N N . LYS B 1 375 ? 50.323 38.390 11.704 1.00 52.80 383 LYS B N 1
ATOM 7032 C CA . LYS B 1 375 ? 49.952 39.400 12.709 1.00 51.72 383 LYS B CA 1
ATOM 7033 C C . LYS B 1 375 ? 48.701 39.021 13.542 1.00 51.84 383 LYS B C 1
ATOM 7034 O O . LYS B 1 375 ? 47.933 39.902 13.947 1.00 51.92 383 LYS B O 1
ATOM 7040 N N . THR B 1 376 ? 48.511 37.705 13.808 1.00 45.49 384 THR B N 1
ATOM 7041 C CA . THR B 1 376 ? 47.406 37.205 14.646 1.00 43.96 384 THR B CA 1
ATOM 7042 C C . THR B 1 376 ? 47.850 37.112 16.118 1.00 43.62 384 THR B C 1
ATOM 7043 O O . THR B 1 376 ? 47.010 37.010 17.014 1.00 43.22 384 THR B O 1
ATOM 7047 N N . ALA B 1 377 ? 49.174 37.115 16.369 1.00 36.51 385 ALA B N 1
ATOM 7048 C CA . ALA B 1 377 ? 49.706 37.036 17.735 1.00 34.02 385 ALA B CA 1
ATOM 7049 C C . ALA B 1 377 ? 50.992 37.859 17.856 1.00 34.62 385 ALA B C 1
ATOM 7050 O O . ALA B 1 377 ? 51.741 38.000 16.883 1.00 32.72 385 ALA B O 1
ATOM 7052 N N . TRP B 1 378 ? 51.187 38.477 19.028 1.00 29.27 386 TRP B N 1
ATOM 7053 C CA . TRP B 1 378 ? 52.332 39.333 19.310 1.00 27.96 386 TRP B CA 1
ATOM 7054 C C . TRP B 1 378 ? 53.108 38.767 20.468 1.00 26.54 386 TRP B C 1
ATOM 7055 O O . TRP B 1 378 ? 52.513 38.263 21.426 1.00 25.31 386 TRP B O 1
ATOM 7066 N N . SER B 1 379 ? 54.439 38.830 20.379 1.00 20.80 387 SER B N 1
ATOM 7067 C CA . SER B 1 379 ? 55.280 38.341 21.470 1.00 21.14 387 SER B CA 1
ATOM 7068 C C . SER B 1 379 ? 56.226 39.453 21.970 1.00 22.96 387 SER B C 1
ATOM 7069 O O . SER B 1 379 ? 56.511 40.408 21.268 1.00 20.93 387 SER B O 1
ATOM 7072 N N . LEU B 1 380 ? 56.679 39.326 23.211 1.00 18.79 388 LEU B N 1
ATOM 7073 C CA . LEU B 1 380 ? 57.589 40.284 23.816 1.00 18.31 388 LEU B CA 1
ATOM 7074 C C . LEU B 1 380 ? 58.986 39.850 23.409 1.00 19.49 388 LEU B C 1
ATOM 7075 O O . LEU B 1 380 ? 59.357 38.681 23.581 1.00 19.50 388 LEU B O 1
ATOM 7080 N N . VAL B 1 381 ? 59.745 40.777 22.831 1.00 16.35 389 VAL B N 1
ATOM 7081 C CA . VAL B 1 381 ? 61.125 40.502 22.385 1.00 16.04 389 VAL B CA 1
ATOM 7082 C C . VAL B 1 381 ? 62.054 41.507 23.035 1.00 21.43 389 VAL B C 1
ATOM 7083 O O . VAL B 1 381 ? 61.619 42.413 23.752 1.00 22.48 389 VAL B O 1
ATOM 7087 N N . GLN B 1 382 ? 63.342 41.332 22.803 1.00 17.76 390 GLN B N 1
ATOM 7088 C CA . GLN B 1 382 ? 64.349 42.196 23.370 1.00 17.35 390 GLN B CA 1
ATOM 7089 C C . GLN B 1 382 ? 65.453 42.410 22.339 1.00 18.71 390 GLN B C 1
ATOM 7090 O O . GLN B 1 382 ? 65.881 41.450 21.696 1.00 16.98 390 GLN B O 1
ATOM 7096 N N . VAL B 1 383 ? 65.938 43.647 22.222 1.00 16.45 391 VAL B N 1
ATOM 7097 C CA . VAL B 1 383 ? 67.081 43.896 21.336 1.00 15.48 391 VAL B CA 1
ATOM 7098 C C . VAL B 1 383 ? 68.361 43.434 22.087 1.00 16.70 391 VAL B C 1
ATOM 7099 O O . VAL B 1 383 ? 68.595 43.870 23.215 1.00 17.09 391 VAL B O 1
ATOM 7103 N N . PRO B 1 384 ? 69.207 42.571 21.494 1.00 15.93 392 PRO B N 1
ATOM 7104 C CA . PRO B 1 384 ? 70.413 42.100 22.215 1.00 16.00 392 PRO B CA 1
ATOM 7105 C C . PRO B 1 384 ? 71.348 43.242 22.585 1.00 19.30 392 PRO B C 1
ATOM 7106 O O . PRO B 1 384 ? 71.436 44.250 21.873 1.00 17.97 392 PRO B O 1
ATOM 7110 N N . LYS B 1 385 ? 71.993 43.120 23.746 1.00 15.70 393 LYS B N 1
ATOM 7111 C CA . LYS B 1 385 ? 73.042 44.042 24.137 1.00 15.18 393 LYS B CA 1
ATOM 7112 C C . LYS B 1 385 ? 74.346 43.556 23.460 1.00 17.15 393 LYS B C 1
ATOM 7113 O O . LYS B 1 385 ? 75.181 44.367 23.043 1.00 15.40 393 LYS B O 1
ATOM 7119 N N . VAL B 1 386 ? 74.519 42.226 23.351 1.00 13.95 394 VAL B N 1
ATOM 7120 C CA . VAL B 1 386 ? 75.700 41.650 22.699 1.00 13.41 394 VAL B CA 1
ATOM 7121 C C . VAL B 1 386 ? 75.716 42.053 21.214 1.00 15.83 394 VAL B C 1
ATOM 7122 O O . VAL B 1 386 ? 74.660 42.299 20.652 1.00 14.31 394 VAL B O 1
ATOM 7126 N N . GLN B 1 387 ? 76.901 42.044 20.598 1.00 11.25 395 GLN B N 1
ATOM 7127 C CA . GLN B 1 387 ? 77.044 42.330 19.151 1.00 10.66 395 GLN B CA 1
ATOM 7128 C C . GLN B 1 387 ? 77.629 41.134 18.439 1.00 13.60 395 GLN B C 1
ATOM 7129 O O . GLN B 1 387 ? 78.007 40.125 19.045 1.00 13.20 395 GLN B O 1
ATOM 7135 N N . GLY B 1 388 ? 77.642 41.231 17.115 1.00 12.13 396 GLY B N 1
ATOM 7136 C CA . GLY B 1 388 ? 78.124 40.132 16.313 1.00 11.61 396 GLY B CA 1
ATOM 7137 C C . GLY B 1 388 ? 78.410 40.628 14.917 1.00 12.70 396 GLY B C 1
ATOM 7138 O O . GLY B 1 388 ? 78.099 41.779 14.558 1.00 12.61 396 GLY B O 1
ATOM 7139 N N . GLN B 1 389 ? 79.041 39.773 14.154 1.00 10.66 397 GLN B N 1
ATOM 7140 C CA . GLN B 1 389 ? 79.324 40.095 12.744 1.00 9.82 397 GLN B CA 1
ATOM 7141 C C . GLN B 1 389 ? 79.477 38.831 11.943 1.00 12.99 397 GLN B C 1
ATOM 7142 O O . GLN B 1 389 ? 79.671 37.734 12.498 1.00 11.19 397 GLN B O 1
ATOM 7148 N N . LEU B 1 390 ? 79.466 38.984 10.618 1.00 10.37 398 LEU B N 1
ATOM 7149 C CA . LEU B 1 390 ? 79.702 37.839 9.727 1.00 11.20 398 LEU B CA 1
ATOM 7150 C C . LEU B 1 390 ? 80.338 38.422 8.481 1.00 13.75 398 LEU B C 1
ATOM 7151 O O . LEU B 1 390 ? 79.899 39.488 7.970 1.00 12.81 398 LEU B O 1
ATOM 7156 N N . ILE B 1 391 ? 81.393 37.753 8.017 1.00 11.52 399 ILE B N 1
ATOM 7157 C CA . ILE B 1 391 ? 82.041 38.130 6.744 1.00 10.64 399 ILE B CA 1
ATOM 7158 C C . ILE B 1 391 ? 82.272 36.848 5.927 1.00 14.00 399 ILE B C 1
ATOM 7159 O O . ILE B 1 391 ? 82.812 35.894 6.458 1.00 11.71 399 ILE B O 1
ATOM 7164 N N . ALA B 1 392 ? 81.840 36.824 4.656 1.00 12.06 400 ALA B N 1
ATOM 7165 C CA . ALA B 1 392 ? 81.994 35.615 3.827 1.00 11.83 400 ALA B CA 1
ATOM 7166 C C . ALA B 1 392 ? 82.692 36.040 2.533 1.00 14.90 400 ALA B C 1
ATOM 7167 O O . ALA B 1 392 ? 82.312 37.056 1.921 1.00 13.78 400 ALA B O 1
ATOM 7169 N N . ILE B 1 393 ? 83.764 35.321 2.181 1.00 11.81 401 ILE B N 1
ATOM 7170 C CA . ILE B 1 393 ? 84.544 35.644 0.960 1.00 11.71 401 ILE B CA 1
ATOM 7171 C C . ILE B 1 393 ? 84.739 34.417 0.116 1.00 14.92 401 ILE B C 1
ATOM 7172 O O . ILE B 1 393 ? 84.736 33.290 0.617 1.00 13.97 401 ILE B O 1
ATOM 7177 N N . ASN B 1 394 ? 84.952 34.626 -1.180 1.00 12.74 402 ASN B N 1
ATOM 7178 C CA . ASN B 1 394 ? 85.284 33.509 -2.070 1.00 12.94 402 ASN B CA 1
ATOM 7179 C C . ASN B 1 394 ? 86.818 33.285 -1.903 1.00 15.64 402 ASN B C 1
ATOM 7180 O O . ASN B 1 394 ? 87.604 34.226 -2.111 1.00 15.12 402 ASN B O 1
ATOM 7185 N N . PRO B 1 395 ? 87.266 32.092 -1.474 1.00 14.40 403 PRO B N 1
ATOM 7186 C CA . PRO B 1 395 ? 88.712 31.886 -1.241 1.00 14.43 403 PRO B CA 1
ATOM 7187 C C . PRO B 1 395 ? 89.554 31.856 -2.520 1.00 16.61 403 PRO B C 1
ATOM 7188 O O . PRO B 1 395 ? 90.774 31.940 -2.433 1.00 16.96 403 PRO B O 1
ATOM 7192 N N . ASN B 1 396 ? 88.928 31.759 -3.709 1.00 14.18 404 ASN B N 1
ATOM 7193 C CA . ASN B 1 396 ? 89.741 31.738 -4.915 1.00 14.26 404 ASN B CA 1
ATOM 7194 C C . ASN B 1 396 ? 90.208 33.122 -5.336 1.00 18.18 404 ASN B C 1
ATOM 7195 O O . ASN B 1 396 ? 91.223 33.247 -6.008 1.00 18.11 404 ASN B O 1
ATOM 7200 N N . ASP B 1 397 ? 89.437 34.158 -5.007 1.00 16.12 405 ASP B N 1
ATOM 7201 C CA . ASP B 1 397 ? 89.786 35.513 -5.466 1.00 16.53 405 ASP B CA 1
ATOM 7202 C C . ASP B 1 397 ? 89.536 36.633 -4.451 1.00 18.60 405 ASP B C 1
ATOM 7203 O O . ASP B 1 397 ? 89.734 37.798 -4.794 1.00 16.77 405 ASP B O 1
ATOM 7208 N N . GLY B 1 398 ? 89.100 36.304 -3.241 1.00 14.66 406 GLY B N 1
ATOM 7209 C CA . GLY B 1 398 ? 88.824 37.298 -2.201 1.00 14.70 406 GLY B CA 1
ATOM 7210 C C . GLY B 1 398 ? 87.524 38.081 -2.314 1.00 15.15 406 GLY B C 1
ATOM 7211 O O . GLY B 1 398 ? 87.304 38.988 -1.509 1.00 15.59 406 GLY B O 1
ATOM 7212 N N . SER B 1 399 ? 86.642 37.746 -3.302 1.00 13.81 407 SER B N 1
ATOM 7213 C CA . SER B 1 399 ? 85.379 38.480 -3.499 1.00 14.17 407 SER B CA 1
ATOM 7214 C C . SER B 1 399 ? 84.557 38.460 -2.206 1.00 15.23 407 SER B C 1
ATOM 7215 O O . SER B 1 399 ? 84.369 37.392 -1.617 1.00 15.71 407 SER B O 1
ATOM 7218 N N . ILE B 1 400 ? 84.107 39.618 -1.743 1.00 11.40 408 ILE B N 1
ATOM 7219 C CA . ILE B 1 400 ? 83.282 39.681 -0.522 1.00 11.50 408 ILE B CA 1
ATOM 7220 C C . ILE B 1 400 ? 81.819 39.401 -0.904 1.00 14.96 408 ILE B C 1
ATOM 7221 O O . ILE B 1 400 ? 81.182 40.184 -1.637 1.00 16.09 408 ILE B O 1
ATOM 7226 N N . GLU B 1 401 ? 81.320 38.251 -0.459 1.00 12.14 409 GLU B N 1
ATOM 7227 C CA . GLU B 1 401 ? 79.979 37.793 -0.817 1.00 11.62 409 GLU B CA 1
ATOM 7228 C C . GLU B 1 401 ? 78.876 38.285 0.074 1.00 14.16 409 GLU B C 1
ATOM 7229 O O . GLU B 1 401 ? 77.731 38.436 -0.370 1.00 14.46 409 GLU B O 1
ATOM 7235 N N . ALA B 1 402 ? 79.187 38.447 1.357 1.00 13.28 410 ALA B N 1
ATOM 7236 C CA . ALA B 1 402 ? 78.213 38.892 2.344 1.00 12.86 410 ALA B CA 1
ATOM 7237 C C . ALA B 1 402 ? 78.981 39.489 3.490 1.00 13.92 410 ALA B C 1
ATOM 7238 O O . ALA B 1 402 ? 80.125 39.064 3.812 1.00 12.57 410 ALA B O 1
ATOM 7240 N N . ILE B 1 403 ? 78.390 40.538 4.051 1.00 11.65 411 ILE B N 1
ATOM 7241 C CA . ILE B 1 403 ? 79.020 41.258 5.159 1.00 10.68 411 ILE B CA 1
ATOM 7242 C C . ILE B 1 403 ? 77.936 41.820 6.075 1.00 14.35 411 ILE B C 1
ATOM 7243 O O . ILE B 1 403 ? 77.037 42.534 5.604 1.00 13.92 411 ILE B O 1
ATOM 7248 N N . VAL B 1 404 ? 78.057 41.543 7.400 1.00 11.65 412 VAL B N 1
ATOM 7249 C CA . VAL B 1 404 ? 77.114 42.056 8.387 1.00 11.95 412 VAL B CA 1
ATOM 7250 C C . VAL B 1 404 ? 77.974 42.587 9.518 1.00 14.07 412 VAL B C 1
ATOM 7251 O O . VAL B 1 404 ? 78.755 41.835 10.091 1.00 13.74 412 VAL B O 1
ATOM 7255 N N . GLY B 1 405 ? 77.856 43.877 9.795 1.00 13.56 413 GLY B N 1
ATOM 7256 C CA . GLY B 1 405 ? 78.725 44.554 10.750 1.00 13.99 413 GLY B CA 1
ATOM 7257 C C . GLY B 1 405 ? 78.202 44.693 12.162 1.00 15.07 413 GLY B C 1
ATOM 7258 O O . GLY B 1 405 ? 78.921 45.203 13.007 1.00 14.18 413 GLY B O 1
ATOM 7259 N N . GLY B 1 406 ? 76.972 44.248 12.404 1.00 13.26 414 GLY B N 1
ATOM 7260 C CA . GLY B 1 406 ? 76.367 44.332 13.735 1.00 12.11 414 GLY B CA 1
ATOM 7261 C C . GLY B 1 406 ? 74.951 43.782 13.699 1.00 15.70 414 GLY B C 1
ATOM 7262 O O . GLY B 1 406 ? 74.457 43.313 12.658 1.00 15.84 414 GLY B O 1
ATOM 7263 N N . TYR B 1 407 ? 74.273 43.865 14.848 1.00 13.64 415 TYR B N 1
ATOM 7264 C CA . TYR B 1 407 ? 72.915 43.358 14.941 1.00 14.12 415 TYR B CA 1
ATOM 7265 C C . TYR B 1 407 ? 71.992 44.039 13.933 1.00 16.35 415 TYR B C 1
ATOM 7266 O O . TYR B 1 407 ? 71.236 43.371 13.214 1.00 17.91 415 TYR B O 1
ATOM 7275 N N . ASN B 1 408 ? 72.085 45.370 13.877 1.00 15.05 416 ASN B N 1
ATOM 7276 C CA . ASN B 1 408 ? 71.277 46.142 12.927 1.00 16.36 416 ASN B CA 1
ATOM 7277 C C . ASN B 1 408 ? 71.898 47.477 12.671 1.00 18.19 416 ASN B C 1
ATOM 7278 O O . ASN B 1 408 ? 72.371 48.149 13.576 1.00 16.71 416 ASN B O 1
ATOM 7283 N N . PHE B 1 409 ? 71.907 47.871 11.374 1.00 17.22 417 PHE B N 1
ATOM 7284 C CA . PHE B 1 409 ? 72.473 49.138 10.961 1.00 15.46 417 PHE B CA 1
ATOM 7285 C C . PHE B 1 409 ? 71.876 50.363 11.620 1.00 19.49 417 PHE B C 1
ATOM 7286 O O . PHE B 1 409 ? 72.566 51.369 11.762 1.00 20.27 417 PHE B O 1
ATOM 7294 N N . TYR B 1 410 ? 70.618 50.287 12.053 1.00 19.93 418 TYR B N 1
ATOM 7295 C CA . TYR B 1 410 ? 69.986 51.403 12.754 1.00 22.11 418 TYR B CA 1
ATOM 7296 C C . TYR B 1 410 ? 70.755 51.798 14.024 1.00 23.32 418 TYR B C 1
ATOM 7297 O O . TYR B 1 410 ? 70.847 52.976 14.313 1.00 21.94 418 TYR B O 1
ATOM 7306 N N . GLN B 1 411 ? 71.382 50.823 14.716 1.00 21.09 419 GLN B N 1
ATOM 7307 C CA . GLN B 1 411 ? 72.133 51.057 15.962 1.00 21.87 419 GLN B CA 1
ATOM 7308 C C . GLN B 1 411 ? 73.277 52.039 15.767 1.00 26.10 419 GLN B C 1
ATOM 7309 O O . GLN B 1 411 ? 73.465 52.928 16.587 1.00 26.05 419 GLN B O 1
ATOM 7315 N N . SER B 1 412 ? 74.055 51.868 14.680 1.00 23.17 420 SER B N 1
ATOM 7316 C CA . SER B 1 412 ? 75.169 52.773 14.329 1.00 22.87 420 SER B CA 1
ATOM 7317 C C . SER B 1 412 ? 75.712 52.320 12.983 1.00 23.11 420 SER B C 1
ATOM 7318 O O . SER B 1 412 ? 75.384 51.234 12.530 1.00 21.35 420 SER B O 1
ATOM 7321 N N . LYS B 1 413 ? 76.541 53.134 12.363 1.00 21.31 421 LYS B N 1
ATOM 7322 C CA . LYS B 1 413 ? 77.108 52.732 11.074 1.00 21.73 421 LYS B CA 1
ATOM 7323 C C . LYS B 1 413 ? 78.349 51.843 11.257 1.00 22.91 421 LYS B C 1
ATOM 7324 O O . LYS B 1 413 ? 78.972 51.484 10.261 1.00 21.81 421 LYS B O 1
ATOM 7330 N N . PHE B 1 414 ? 78.753 51.544 12.516 1.00 18.07 422 PHE B N 1
ATOM 7331 C CA . PHE B 1 414 ? 80.001 50.800 12.782 1.00 16.26 422 PHE B CA 1
ATOM 7332 C C . PHE B 1 414 ? 79.962 49.405 12.183 1.00 16.91 422 PHE B C 1
ATOM 7333 O O . PHE B 1 414 ? 79.009 48.658 12.416 1.00 18.51 422 PHE B O 1
ATOM 7341 N N . ASN B 1 415 ? 80.967 49.066 11.381 1.00 14.17 423 ASN B N 1
ATOM 7342 C CA . ASN B 1 415 ? 81.001 47.743 10.746 1.00 13.31 423 ASN B CA 1
ATOM 7343 C C . ASN B 1 415 ? 82.069 46.884 11.404 1.00 16.75 423 ASN B C 1
ATOM 7344 O O . ASN B 1 415 ? 83.275 47.039 11.132 1.00 13.73 423 ASN B O 1
ATOM 7349 N N . ARG B 1 416 ? 81.620 45.916 12.221 1.00 15.14 424 ARG B N 1
ATOM 7350 C CA . ARG B 1 416 ? 82.575 45.126 13.005 1.00 14.85 424 ARG B CA 1
ATOM 7351 C C . ARG B 1 416 ? 83.422 44.175 12.152 1.00 17.29 424 ARG B C 1
ATOM 7352 O O . ARG B 1 416 ? 84.487 43.767 12.603 1.00 18.17 424 ARG B O 1
ATOM 7360 N N . ALA B 1 417 ? 82.978 43.858 10.933 1.00 14.13 425 ALA B N 1
ATOM 7361 C CA . ALA B 1 417 ? 83.776 42.956 10.082 1.00 14.29 425 ALA B CA 1
ATOM 7362 C C . ALA B 1 417 ? 85.030 43.677 9.605 1.00 16.88 425 ALA B C 1
ATOM 7363 O O . ALA B 1 417 ? 86.072 43.044 9.398 1.00 16.06 425 ALA B O 1
ATOM 7365 N N . LEU B 1 418 ? 84.907 45.014 9.418 1.00 14.69 426 LEU B N 1
ATOM 7366 C CA . LEU B 1 418 ? 85.967 45.840 8.853 1.00 16.13 426 LEU B CA 1
ATOM 7367 C C . LEU B 1 418 ? 86.700 46.695 9.839 1.00 18.99 426 LEU B C 1
ATOM 7368 O O . LEU B 1 418 ? 87.804 47.133 9.530 1.00 19.67 426 LEU B O 1
ATOM 7373 N N . GLN B 1 419 ? 86.079 47.001 10.987 1.00 17.38 427 GLN B N 1
ATOM 7374 C CA . GLN B 1 419 ? 86.633 47.915 11.977 1.00 18.56 427 GLN B CA 1
ATOM 7375 C C . GLN B 1 419 ? 86.681 47.376 13.398 1.00 22.85 427 GLN B C 1
ATOM 7376 O O . GLN B 1 419 ? 87.248 48.056 14.261 1.00 23.31 427 GLN B O 1
ATOM 7382 N N . GLY B 1 420 ? 86.055 46.221 13.666 1.00 19.14 428 GLY B N 1
ATOM 7383 C CA . GLY B 1 420 ? 86.011 45.719 15.038 1.00 20.13 428 GLY B CA 1
ATOM 7384 C C . GLY B 1 420 ? 87.259 44.954 15.423 1.00 23.51 428 GLY B C 1
ATOM 7385 O O . GLY B 1 420 ? 87.295 43.733 15.241 1.00 24.82 428 GLY B O 1
ATOM 7386 N N . TRP B 1 421 ? 88.290 45.662 15.933 1.00 21.02 429 TRP B N 1
ATOM 7387 C CA . TRP B 1 421 ? 89.545 45.010 16.347 1.00 20.93 429 TRP B CA 1
ATOM 7388 C C . TRP B 1 421 ? 89.324 44.214 17.633 1.00 20.66 429 TRP B C 1
ATOM 7389 O O . TRP B 1 421 ? 88.896 44.767 18.657 1.00 19.87 429 TRP B O 1
ATOM 7400 N N . ARG B 1 422 ? 89.608 42.910 17.569 1.00 14.76 430 ARG B N 1
ATOM 7401 C CA . ARG B 1 422 ? 89.428 42.043 18.731 1.00 15.07 430 ARG B CA 1
ATOM 7402 C C . ARG B 1 422 ? 90.546 41.022 18.737 1.00 17.09 430 ARG B C 1
ATOM 7403 O O . ARG B 1 422 ? 91.208 40.832 17.707 1.00 16.43 430 ARG B O 1
ATOM 7411 N N . GLN B 1 423 ? 90.739 40.345 19.888 1.00 14.12 431 GLN B N 1
ATOM 7412 C CA . GLN B 1 423 ? 91.714 39.265 19.903 1.00 14.66 431 GLN B CA 1
ATOM 7413 C C . GLN B 1 423 ? 91.087 38.011 19.302 1.00 17.26 431 GLN B C 1
ATOM 7414 O O . GLN B 1 423 ? 89.938 37.713 19.610 1.00 17.28 431 GLN B O 1
ATOM 7420 N N . PRO B 1 424 ? 91.831 37.252 18.476 1.00 14.34 432 PRO B N 1
ATOM 7421 C CA . PRO B 1 424 ? 91.252 36.012 17.923 1.00 13.42 432 PRO B CA 1
ATOM 7422 C C . PRO B 1 424 ? 91.286 34.855 18.921 1.00 15.77 432 PRO B C 1
ATOM 7423 O O . PRO B 1 424 ? 90.576 33.870 18.712 1.00 16.06 432 PRO B O 1
ATOM 7427 N N . GLY B 1 425 ? 92.199 34.888 19.902 1.00 15.00 433 GLY B N 1
ATOM 7428 C CA . GLY B 1 425 ? 92.325 33.785 20.856 1.00 15.03 433 GLY B CA 1
ATOM 7429 C C . GLY B 1 425 ? 92.683 32.497 20.122 1.00 17.77 433 GLY B C 1
ATOM 7430 O O . GLY B 1 425 ? 93.507 32.503 19.199 1.00 17.44 433 GLY B O 1
ATOM 7431 N N . SER B 1 426 ? 92.038 31.382 20.493 1.00 15.06 434 SER B N 1
ATOM 7432 C CA . SER B 1 426 ? 92.327 30.078 19.885 1.00 13.91 434 SER B CA 1
ATOM 7433 C C . SER B 1 426 ? 92.039 29.998 18.360 1.00 16.70 434 SER B C 1
ATOM 7434 O O . SER B 1 426 ? 92.520 29.076 17.693 1.00 16.75 434 SER B O 1
ATOM 7437 N N . THR B 1 427 ? 91.298 30.988 17.804 1.00 14.64 435 THR B N 1
ATOM 7438 C CA . THR B 1 427 ? 91.024 31.007 16.350 1.00 13.68 435 THR B CA 1
ATOM 7439 C C . THR B 1 427 ? 92.356 31.169 15.578 1.00 16.34 435 THR B C 1
ATOM 7440 O O . THR B 1 427 ? 92.431 30.817 14.415 1.00 16.57 435 THR B O 1
ATOM 7444 N N . ILE B 1 428 ? 93.398 31.719 16.234 1.00 15.28 436 ILE B N 1
ATOM 7445 C CA . ILE B 1 428 ? 94.675 31.913 15.563 1.00 16.53 436 ILE B CA 1
ATOM 7446 C C . ILE B 1 428 ? 95.471 30.610 15.386 1.00 17.38 436 ILE B C 1
ATOM 7447 O O . ILE B 1 428 ? 96.410 30.580 14.585 1.00 17.72 436 ILE B O 1
ATOM 7452 N N . LYS B 1 429 ? 95.188 29.592 16.227 1.00 15.08 437 LYS B N 1
ATOM 7453 C CA . LYS B 1 429 ? 96.009 28.376 16.291 1.00 15.23 437 LYS B CA 1
ATOM 7454 C C . LYS B 1 429 ? 96.304 27.695 14.934 1.00 18.14 437 LYS B C 1
ATOM 7455 O O . LYS B 1 429 ? 97.476 27.408 14.685 1.00 18.43 437 LYS B O 1
ATOM 7461 N N . PRO B 1 430 ? 95.315 27.505 14.029 1.00 16.00 438 PRO B N 1
ATOM 7462 C CA . PRO B 1 430 ? 95.622 26.943 12.700 1.00 16.33 438 PRO B CA 1
ATOM 7463 C C . PRO B 1 430 ? 96.736 27.657 11.938 1.00 19.66 438 PRO B C 1
ATOM 7464 O O . PRO B 1 430 ? 97.488 26.980 11.254 1.00 20.35 438 PRO B O 1
ATOM 7468 N N . PHE B 1 431 ? 96.880 28.990 12.087 1.00 16.81 439 PHE B N 1
ATOM 7469 C CA . PHE B 1 431 ? 97.939 29.767 11.430 1.00 17.73 439 PHE B CA 1
ATOM 7470 C C . PHE B 1 431 ? 99.327 29.334 11.969 1.00 20.77 439 PHE B C 1
ATOM 7471 O O . PHE B 1 431 ? 100.250 29.110 11.193 1.00 21.16 439 PHE B O 1
ATOM 7479 N N . LEU B 1 432 ? 99.444 29.219 13.284 1.00 17.69 440 LEU B N 1
ATOM 7480 C CA . LEU B 1 432 ? 100.706 28.786 13.894 1.00 17.99 440 LEU B CA 1
ATOM 7481 C C . LEU B 1 432 ? 100.960 27.323 13.592 1.00 20.98 440 LEU B C 1
ATOM 7482 O O . LEU B 1 432 ? 102.099 26.941 13.268 1.00 21.22 440 LEU B O 1
ATOM 7487 N N . TYR B 1 433 ? 99.930 26.473 13.756 1.00 16.67 441 TYR B N 1
ATOM 7488 C CA . TYR B 1 433 ? 100.155 25.034 13.526 1.00 17.23 441 TYR B CA 1
ATOM 7489 C C . TYR B 1 433 ? 100.505 24.755 12.035 1.00 20.65 441 TYR B C 1
ATOM 7490 O O . TYR B 1 433 ? 101.227 23.796 11.749 1.00 20.41 441 TYR B O 1
ATOM 7499 N N . ALA B 1 434 ? 100.027 25.610 11.118 1.00 19.68 442 ALA B N 1
ATOM 7500 C CA . ALA B 1 434 ? 100.365 25.464 9.677 1.00 20.32 442 ALA B CA 1
ATOM 7501 C C . ALA B 1 434 ? 101.887 25.645 9.485 1.00 22.65 442 ALA B C 1
ATOM 7502 O O . ALA B 1 434 ? 102.468 24.974 8.637 1.00 21.93 442 ALA B O 1
ATOM 7504 N N . LEU B 1 435 ? 102.511 26.565 10.247 1.00 22.39 443 LEU B N 1
ATOM 7505 C CA . LEU B 1 435 ? 103.967 26.803 10.180 1.00 24.40 443 LEU B CA 1
ATOM 7506 C C . LEU B 1 435 ? 104.738 25.573 10.645 1.00 26.50 443 LEU B C 1
ATOM 7507 O O . LEU B 1 435 ? 105.778 25.248 10.063 1.00 24.13 443 LEU B O 1
ATOM 7512 N N . ALA B 1 436 ? 104.202 24.838 11.644 1.00 23.62 444 ALA B N 1
ATOM 7513 C CA . ALA B 1 436 ? 104.828 23.604 12.117 1.00 24.17 444 ALA B CA 1
ATOM 7514 C C . ALA B 1 436 ? 104.734 22.540 11.032 1.00 26.66 444 ALA B C 1
ATOM 7515 O O . ALA B 1 436 ? 105.706 21.812 10.805 1.00 27.39 444 ALA B O 1
ATOM 7517 N N . LEU B 1 437 ? 103.594 22.494 10.300 1.00 22.33 445 LEU B N 1
ATOM 7518 C CA . LEU B 1 437 ? 103.407 21.568 9.183 1.00 22.74 445 LEU B CA 1
ATOM 7519 C C . LEU B 1 437 ? 104.399 21.893 8.070 1.00 24.43 445 LEU B C 1
ATOM 7520 O O . LEU B 1 437 ? 105.010 20.960 7.525 1.00 24.87 445 LEU B O 1
ATOM 7525 N N . GLU B 1 438 ? 104.608 23.195 7.790 1.00 20.91 446 GLU B N 1
ATOM 7526 C CA . GLU B 1 438 ? 105.551 23.694 6.756 1.00 22.86 446 GLU B CA 1
ATOM 7527 C C . GLU B 1 438 ? 106.956 23.236 7.085 1.00 31.09 446 GLU B C 1
ATOM 7528 O O . GLU B 1 438 ? 107.729 22.933 6.176 1.00 28.53 446 GLU B O 1
ATOM 7534 N N . ARG B 1 439 ? 107.298 23.261 8.393 1.00 32.47 447 ARG B N 1
ATOM 7535 C CA . ARG B 1 439 ? 108.625 22.911 8.887 1.00 35.31 447 ARG B CA 1
ATOM 7536 C C . ARG B 1 439 ? 108.924 21.402 8.966 1.00 42.93 447 ARG B C 1
ATOM 7537 O O . ARG B 1 439 ? 110.021 21.039 9.395 1.00 45.47 447 ARG B O 1
ATOM 7545 N N . GLY B 1 440 ? 108.005 20.551 8.488 1.00 39.27 448 GLY B N 1
ATOM 7546 C CA . GLY B 1 440 ? 108.208 19.101 8.444 1.00 40.26 448 GLY B CA 1
ATOM 7547 C C . GLY B 1 440 ? 107.227 18.217 9.206 1.00 43.81 448 GLY B C 1
ATOM 7548 O O . GLY B 1 440 ? 107.079 17.035 8.870 1.00 43.93 448 GLY B O 1
ATOM 7549 N N . MET B 1 441 ? 106.538 18.775 10.228 1.00 37.47 449 MET B N 1
ATOM 7550 C CA . MET B 1 441 ? 105.565 18.018 11.035 1.00 35.67 449 MET B CA 1
ATOM 7551 C C . MET B 1 441 ? 104.368 17.571 10.213 1.00 35.51 449 MET B C 1
ATOM 7552 O O . MET B 1 441 ? 104.137 18.089 9.120 1.00 33.25 449 MET B O 1
ATOM 7557 N N . THR B 1 442 ? 103.648 16.557 10.704 1.00 30.90 450 THR B N 1
ATOM 7558 C CA . THR B 1 442 ? 102.455 16.016 10.048 1.00 28.73 450 THR B CA 1
ATOM 7559 C C . THR B 1 442 ? 101.262 16.170 11.014 1.00 27.71 450 THR B C 1
ATOM 7560 O O . THR B 1 442 ? 101.497 16.366 12.212 1.00 24.88 450 THR B O 1
ATOM 7564 N N . PRO B 1 443 ? 99.997 15.972 10.560 1.00 23.59 451 PRO B N 1
ATOM 7565 C CA . PRO B 1 443 ? 98.872 15.991 11.512 1.00 21.21 451 PRO B CA 1
ATOM 7566 C C . PRO B 1 443 ? 99.004 14.915 12.590 1.00 23.01 451 PRO B C 1
ATOM 7567 O O . PRO B 1 443 ? 98.405 15.041 13.652 1.00 20.48 451 PRO B O 1
ATOM 7571 N N . TYR B 1 444 ? 99.830 13.872 12.338 1.00 21.02 452 TYR B N 1
ATOM 7572 C CA . TYR B 1 444 ? 100.008 12.730 13.244 1.00 21.47 452 TYR B CA 1
ATOM 7573 C C . TYR B 1 444 ? 101.239 12.853 14.145 1.00 24.18 452 TYR B C 1
ATOM 7574 O O . TYR B 1 444 ? 101.435 11.995 15.017 1.00 25.04 452 TYR B O 1
ATOM 7583 N N . SER B 1 445 ? 102.112 13.857 13.887 1.00 22.12 453 SER B N 1
ATOM 7584 C CA . SER B 1 445 ? 103.343 14.074 14.667 1.00 21.93 453 SER B CA 1
ATOM 7585 C C . SER B 1 445 ? 103.013 14.217 16.147 1.00 24.72 453 SER B C 1
ATOM 7586 O O . SER B 1 445 ? 102.071 14.924 16.498 1.00 22.75 453 SER B O 1
ATOM 7589 N N . MET B 1 446 ? 103.789 13.554 17.000 1.00 22.26 454 MET B N 1
ATOM 7590 C CA . MET B 1 446 ? 103.572 13.625 18.452 1.00 23.47 454 MET B CA 1
ATOM 7591 C C . MET B 1 446 ? 104.126 14.923 19.018 1.00 28.31 454 MET B C 1
ATOM 7592 O O . MET B 1 446 ? 105.295 15.258 18.794 1.00 31.18 454 MET B O 1
ATOM 7597 N N . VAL B 1 447 ? 103.287 15.649 19.754 1.00 22.04 455 VAL B N 1
ATOM 7598 C CA . VAL B 1 447 ? 103.657 16.935 20.371 1.00 20.46 455 VAL B CA 1
ATOM 7599 C C . VAL B 1 447 ? 103.437 16.853 21.865 1.00 24.96 455 VAL B C 1
ATOM 7600 O O . VAL B 1 447 ? 102.596 16.071 22.300 1.00 23.33 455 VAL B O 1
ATOM 7604 N N . ASN B 1 448 ? 104.167 17.674 22.653 1.00 23.67 456 ASN B N 1
ATOM 7605 C CA . ASN B 1 448 ? 104.126 17.570 24.106 1.00 23.86 456 ASN B CA 1
ATOM 7606 C C . ASN B 1 448 ? 103.257 18.601 24.827 1.00 24.18 456 ASN B C 1
ATOM 7607 O O . ASN B 1 448 ? 103.605 19.772 24.867 1.00 25.36 456 ASN B O 1
ATOM 7612 N N . ASP B 1 449 ? 102.144 18.149 25.395 1.00 21.44 457 ASP B N 1
ATOM 7613 C CA . ASP B 1 449 ? 101.269 18.983 26.208 1.00 19.74 457 ASP B CA 1
ATOM 7614 C C . ASP B 1 449 ? 101.714 18.754 27.668 1.00 26.83 457 ASP B C 1
ATOM 7615 O O . ASP B 1 449 ? 101.212 17.863 28.367 1.00 25.94 457 ASP B O 1
ATOM 7620 N N . SER B 1 450 ? 102.703 19.526 28.088 1.00 25.15 458 SER B N 1
ATOM 7621 C CA . SER B 1 450 ? 103.279 19.403 29.438 1.00 25.47 458 SER B CA 1
ATOM 7622 C C . SER B 1 450 ? 103.484 20.784 30.045 1.00 30.93 458 SER B C 1
ATOM 7623 O O . SER B 1 450 ? 103.579 21.752 29.297 1.00 29.43 458 SER B O 1
ATOM 7626 N N . PRO B 1 451 ? 103.608 20.912 31.388 1.00 30.46 459 PRO B N 1
ATOM 7627 C CA . PRO B 1 451 ? 103.879 22.241 31.967 1.00 31.16 459 PRO B CA 1
ATOM 7628 C C . PRO B 1 451 ? 105.076 22.886 31.288 1.00 34.53 459 PRO B C 1
ATOM 7629 O O . PRO B 1 451 ? 106.015 22.201 30.873 1.00 32.33 459 PRO B O 1
ATOM 7633 N N . ILE B 1 452 ? 104.992 24.191 31.081 1.00 33.04 460 ILE B N 1
ATOM 7634 C CA . ILE B 1 452 ? 106.068 24.930 30.434 1.00 33.94 460 ILE B CA 1
ATOM 7635 C C . ILE B 1 452 ? 106.211 26.295 31.074 1.00 39.08 460 ILE B C 1
ATOM 7636 O O . ILE B 1 452 ? 105.208 26.929 31.406 1.00 38.81 460 ILE B O 1
ATOM 7641 N N . THR B 1 453 ? 107.458 26.730 31.235 1.00 37.77 461 THR B N 1
ATOM 7642 C CA . THR B 1 453 ? 107.831 28.031 31.778 1.00 38.66 461 THR B CA 1
ATOM 7643 C C . THR B 1 453 ? 108.874 28.688 30.860 1.00 44.38 461 THR B C 1
ATOM 7644 O O . THR B 1 453 ? 109.884 28.058 30.539 1.00 44.64 461 THR B O 1
ATOM 7648 N N . ILE B 1 454 ? 108.624 29.944 30.441 1.00 42.26 462 ILE B N 1
ATOM 7649 C CA . ILE B 1 454 ? 109.576 30.728 29.643 1.00 44.08 462 ILE B CA 1
ATOM 7650 C C . ILE B 1 454 ? 109.849 32.002 30.449 1.00 50.28 462 ILE B C 1
ATOM 7651 O O . ILE B 1 454 ? 108.945 32.833 30.613 1.00 49.23 462 ILE B O 1
ATOM 7656 N N . GLY B 1 455 ? 111.066 32.106 30.990 1.00 49.76 463 GLY B N 1
ATOM 7657 C CA . GLY B 1 455 ? 111.475 33.229 31.831 1.00 50.33 463 GLY B CA 1
ATOM 7658 C C . GLY B 1 455 ? 110.638 33.278 33.095 1.00 55.46 463 GLY B C 1
ATOM 7659 O O . GLY B 1 455 ? 110.834 32.458 33.998 1.00 56.67 463 GLY B O 1
ATOM 7660 N N . LYS B 1 456 ? 109.648 34.190 33.127 1.00 50.95 464 LYS B N 1
ATOM 7661 C CA . LYS B 1 456 ? 108.723 34.355 34.251 1.00 51.08 464 LYS B CA 1
ATOM 7662 C C . LYS B 1 456 ? 107.281 34.043 33.839 1.00 53.43 464 LYS B C 1
ATOM 7663 O O . LYS B 1 456 ? 106.342 34.263 34.614 1.00 54.19 464 LYS B O 1
ATOM 7669 N N . TRP B 1 457 ? 107.102 33.545 32.614 1.00 46.83 465 TRP B N 1
ATOM 7670 C CA . TRP B 1 457 ? 105.778 33.256 32.094 1.00 44.06 465 TRP B CA 1
ATOM 7671 C C . TRP B 1 457 ? 105.472 31.768 32.110 1.00 42.57 465 TRP B C 1
ATOM 7672 O O . TRP B 1 457 ? 106.266 30.974 31.604 1.00 39.29 465 TRP B O 1
ATOM 7683 N N . THR B 1 458 ? 104.332 31.398 32.732 1.00 38.61 466 THR B N 1
ATOM 7684 C CA . THR B 1 458 ? 103.863 30.013 32.832 1.00 38.68 466 THR B CA 1
ATOM 7685 C C . THR B 1 458 ? 102.477 29.940 32.187 1.00 42.52 466 THR B C 1
ATOM 7686 O O . THR B 1 458 ? 101.461 30.142 32.868 1.00 42.72 466 THR B O 1
ATOM 7690 N N . PRO B 1 459 ? 102.407 29.696 30.859 1.00 38.54 467 PRO B N 1
ATOM 7691 C CA . PRO B 1 459 ? 101.083 29.571 30.228 1.00 37.07 467 PRO B CA 1
ATOM 7692 C C . PRO B 1 459 ? 100.377 28.318 30.729 1.00 37.74 467 PRO B C 1
ATOM 7693 O O . PRO B 1 459 ? 101.015 27.282 30.909 1.00 37.64 467 PRO B O 1
ATOM 7697 N N . LYS B 1 460 ? 99.089 28.426 31.005 1.00 33.80 468 LYS B N 1
ATOM 7698 C CA . LYS B 1 460 ? 98.305 27.275 31.453 1.00 32.89 468 LYS B CA 1
ATOM 7699 C C . LYS B 1 460 ? 97.296 26.884 30.379 1.00 33.47 468 LYS B C 1
ATOM 7700 O O . LYS B 1 460 ? 96.854 27.728 29.584 1.00 31.76 468 LYS B O 1
ATOM 7706 N N . ASN B 1 461 ? 96.887 25.613 30.395 1.00 26.15 469 ASN B N 1
ATOM 7707 C CA . ASN B 1 461 ? 95.829 25.175 29.527 1.00 26.86 469 ASN B CA 1
ATOM 7708 C C . ASN B 1 461 ? 94.540 25.622 30.201 1.00 33.01 469 ASN B C 1
ATOM 7709 O O . ASN B 1 461 ? 94.487 25.679 31.440 1.00 31.42 469 ASN B O 1
ATOM 7714 N N . SER B 1 462 ? 93.527 25.990 29.404 1.00 32.31 470 SER B N 1
ATOM 7715 C CA . SER B 1 462 ? 92.236 26.467 29.916 1.00 32.57 470 SER B CA 1
ATOM 7716 C C . SER B 1 462 ? 91.634 25.538 30.982 1.00 36.06 470 SER B C 1
ATOM 7717 O O . SER B 1 462 ? 91.026 26.021 31.930 1.00 38.52 470 SER B O 1
ATOM 7720 N N . ASP B 1 463 ? 91.855 24.223 30.853 1.00 29.16 471 ASP B N 1
ATOM 7721 C CA . ASP B 1 463 ? 91.341 23.213 31.766 1.00 28.16 471 ASP B CA 1
ATOM 7722 C C . ASP B 1 463 ? 92.268 22.849 32.950 1.00 28.05 471 ASP B C 1
ATOM 7723 O O . ASP B 1 463 ? 91.864 22.078 33.805 1.00 30.49 471 ASP B O 1
ATOM 7728 N N . GLY B 1 464 ? 93.485 23.372 32.957 1.00 24.55 472 GLY B N 1
ATOM 7729 C CA . GLY B 1 464 ? 94.494 23.130 33.991 1.00 24.75 472 GLY B CA 1
ATOM 7730 C C . GLY B 1 464 ? 95.018 21.708 34.025 1.00 30.83 472 GLY B C 1
ATOM 7731 O O . GLY B 1 464 ? 95.540 21.246 35.047 1.00 30.52 472 GLY B O 1
ATOM 7732 N N . ARG B 1 465 ? 94.875 21.015 32.897 1.00 26.74 473 ARG B N 1
ATOM 7733 C CA . ARG B 1 465 ? 95.287 19.624 32.757 1.00 27.82 473 ARG B CA 1
ATOM 7734 C C . ARG B 1 465 ? 96.364 19.509 31.690 1.00 27.26 473 ARG B C 1
ATOM 7735 O O . ARG B 1 465 ? 96.571 20.457 30.934 1.00 25.57 473 ARG B O 1
ATOM 7743 N N . TYR B 1 466 ? 97.111 18.393 31.678 1.00 24.10 474 TYR B N 1
ATOM 7744 C CA . TYR B 1 466 ? 98.180 18.187 30.683 1.00 22.17 474 TYR B CA 1
ATOM 7745 C C . TYR B 1 466 ? 98.024 16.795 30.111 1.00 25.23 474 TYR B C 1
ATOM 7746 O O . TYR B 1 466 ? 97.850 15.839 30.856 1.00 24.10 474 TYR B O 1
ATOM 7755 N N . LEU B 1 467 ? 98.058 16.696 28.788 1.00 23.64 475 LEU B N 1
ATOM 7756 C CA . LEU B 1 467 ? 97.818 15.416 28.128 1.00 23.32 475 LEU B CA 1
ATOM 7757 C C . LEU B 1 467 ? 99.072 14.672 27.706 1.00 25.19 475 LEU B C 1
ATOM 7758 O O . LEU B 1 467 ? 98.971 13.570 27.164 1.00 25.55 475 LEU B O 1
ATOM 7763 N N . GLY B 1 468 ? 100.233 15.245 27.962 1.00 21.92 476 GLY B N 1
ATOM 7764 C CA . GLY B 1 468 ? 101.501 14.665 27.555 1.00 21.18 476 GLY B CA 1
ATOM 7765 C C . GLY B 1 468 ? 101.655 14.560 26.038 1.00 25.65 476 GLY B C 1
ATOM 7766 O O . GLY B 1 468 ? 101.290 15.482 25.292 1.00 23.67 476 GLY B O 1
ATOM 7767 N N . MET B 1 469 ? 102.178 13.413 25.569 1.00 21.46 477 MET B N 1
ATOM 7768 C CA . MET B 1 469 ? 102.431 13.245 24.129 1.00 20.79 477 MET B CA 1
ATOM 7769 C C . MET B 1 469 ? 101.130 12.963 23.395 1.00 21.51 477 MET B C 1
ATOM 7770 O O . MET B 1 469 ? 100.493 11.928 23.628 1.00 21.20 477 MET B O 1
ATOM 7775 N N . ILE B 1 470 ? 100.755 13.866 22.496 1.00 18.89 478 ILE B N 1
ATOM 7776 C CA . ILE B 1 470 ? 99.522 13.746 21.732 1.00 17.68 478 ILE B CA 1
ATOM 7777 C C . ILE B 1 470 ? 99.764 14.074 20.250 1.00 20.49 478 ILE B C 1
ATOM 7778 O O . ILE B 1 470 ? 100.671 14.845 19.948 1.00 19.26 478 ILE B O 1
ATOM 7783 N N . PRO B 1 471 ? 98.919 13.574 19.324 1.00 18.94 479 PRO B N 1
ATOM 7784 C CA . PRO B 1 471 ? 99.101 13.951 17.910 1.00 19.26 479 PRO B CA 1
ATOM 7785 C C . PRO B 1 471 ? 98.875 15.459 17.728 1.00 18.37 479 PRO B C 1
ATOM 7786 O O . PRO B 1 471 ? 97.983 16.028 18.368 1.00 17.27 479 PRO B O 1
ATOM 7790 N N . LEU B 1 472 ? 99.590 16.069 16.781 1.00 17.43 480 LEU B N 1
ATOM 7791 C CA . LEU B 1 472 ? 99.453 17.518 16.483 1.00 17.46 480 LEU B CA 1
ATOM 7792 C C . LEU B 1 472 ? 97.959 17.865 16.247 1.00 19.25 480 LEU B C 1
ATOM 7793 O O . LEU B 1 472 ? 97.480 18.905 16.722 1.00 16.74 480 LEU B O 1
ATOM 7798 N N . ARG B 1 473 ? 97.243 17.024 15.459 1.00 17.93 481 ARG B N 1
ATOM 7799 C CA . ARG B 1 473 ? 95.827 17.290 15.135 1.00 17.61 481 ARG B CA 1
ATOM 7800 C C . ARG B 1 473 ? 94.915 17.319 16.363 1.00 19.24 481 ARG B C 1
ATOM 7801 O O . ARG B 1 473 ? 93.964 18.117 16.411 1.00 18.25 481 ARG B O 1
ATOM 7809 N N . ARG B 1 474 ? 95.207 16.457 17.351 1.00 15.87 482 ARG B N 1
ATOM 7810 C CA . ARG B 1 474 ? 94.460 16.456 18.592 1.00 15.86 482 ARG B CA 1
ATOM 7811 C C . ARG B 1 474 ? 94.794 17.718 19.398 1.00 20.34 482 ARG B C 1
ATOM 7812 O O . ARG B 1 474 ? 93.894 18.329 19.998 1.00 19.48 482 ARG B O 1
ATOM 7820 N N . ALA B 1 475 ? 96.075 18.103 19.429 1.00 17.24 483 ALA B N 1
ATOM 7821 C CA . ALA B 1 475 ? 96.459 19.331 20.147 1.00 17.43 483 ALA B CA 1
ATOM 7822 C C . ALA B 1 475 ? 95.727 20.542 19.570 1.00 18.48 483 ALA B C 1
ATOM 7823 O O . ALA B 1 475 ? 95.259 21.400 20.335 1.00 17.60 483 ALA B O 1
ATOM 7825 N N . LEU B 1 476 ? 95.546 20.576 18.226 1.00 14.50 484 LEU B N 1
ATOM 7826 C CA . LEU B 1 476 ? 94.845 21.705 17.624 1.00 15.53 484 LEU B CA 1
ATOM 7827 C C . LEU B 1 476 ? 93.344 21.646 17.935 1.00 18.61 484 LEU B C 1
ATOM 7828 O O . LEU B 1 476 ? 92.751 22.663 18.297 1.00 16.87 484 LEU B O 1
ATOM 7833 N N . TYR B 1 477 ? 92.735 20.445 17.825 1.00 16.80 485 TYR B N 1
ATOM 7834 C CA . TYR B 1 477 ? 91.308 20.245 18.119 1.00 17.59 485 TYR B CA 1
ATOM 7835 C C . TYR B 1 477 ? 91.000 20.701 19.541 1.00 21.06 485 TYR B C 1
ATOM 7836 O O . TYR B 1 477 ? 89.990 21.391 19.765 1.00 21.30 485 TYR B O 1
ATOM 7845 N N . LEU B 1 478 ? 91.877 20.338 20.491 1.00 16.73 486 LEU B N 1
ATOM 7846 C CA . LEU B 1 478 ? 91.700 20.670 21.905 1.00 18.39 486 LEU B CA 1
ATOM 7847 C C . LEU B 1 478 ? 92.243 22.053 22.285 1.00 20.58 486 LEU B C 1
ATOM 7848 O O . LEU B 1 478 ? 92.107 22.447 23.451 1.00 20.38 486 LEU B O 1
ATOM 7853 N N . SER B 1 479 ? 92.854 22.787 21.313 1.00 18.33 487 SER B N 1
ATOM 7854 C CA . SER B 1 479 ? 93.455 24.121 21.496 1.00 18.21 487 SER B CA 1
ATOM 7855 C C . SER B 1 479 ? 94.396 24.145 22.719 1.00 21.64 487 SER B C 1
ATOM 7856 O O . SER B 1 479 ? 94.215 24.947 23.644 1.00 21.10 487 SER B O 1
ATOM 7859 N N . ARG B 1 480 ? 95.349 23.194 22.770 1.00 18.13 488 ARG B N 1
ATOM 7860 C CA . ARG B 1 480 ? 96.229 23.073 23.944 1.00 18.13 488 ARG B CA 1
ATOM 7861 C C . ARG B 1 480 ? 97.269 24.163 23.957 1.00 20.29 488 ARG B C 1
ATOM 7862 O O . ARG B 1 480 ? 98.181 24.154 23.121 1.00 18.41 488 ARG B O 1
ATOM 7870 N N . ASN B 1 481 ? 97.128 25.126 24.886 1.00 18.10 489 ASN B N 1
ATOM 7871 C CA . ASN B 1 481 ? 98.044 26.262 24.967 1.00 19.46 489 ASN B CA 1
ATOM 7872 C C . ASN B 1 481 ? 99.514 25.914 25.095 1.00 21.59 489 ASN B C 1
ATOM 7873 O O . ASN B 1 481 ? 100.331 26.554 24.444 1.00 20.71 489 ASN B O 1
ATOM 7878 N N . THR B 1 482 ? 99.871 24.926 25.930 1.00 18.63 490 THR B N 1
ATOM 7879 C CA . THR B 1 482 ? 101.295 24.601 26.094 1.00 19.01 490 THR B CA 1
ATOM 7880 C C . THR B 1 482 ? 101.894 24.048 24.809 1.00 21.91 490 THR B C 1
ATOM 7881 O O . THR B 1 482 ? 103.076 24.265 24.535 1.00 22.59 490 THR B O 1
ATOM 7885 N N . VAL B 1 483 ? 101.072 23.330 24.014 1.00 18.97 491 VAL B N 1
ATOM 7886 C CA . VAL B 1 483 ? 101.540 22.831 22.721 1.00 18.04 491 VAL B CA 1
ATOM 7887 C C . VAL B 1 483 ? 101.837 24.023 21.798 1.00 21.42 491 VAL B C 1
ATOM 7888 O O . VAL B 1 483 ? 102.911 24.101 21.201 1.00 21.99 491 VAL B O 1
ATOM 7892 N N . SER B 1 484 ? 100.882 24.958 21.694 1.00 17.75 492 SER B N 1
ATOM 7893 C CA . SER B 1 484 ? 101.022 26.135 20.839 1.00 18.21 492 SER B CA 1
ATOM 7894 C C . SER B 1 484 ? 102.300 26.901 21.193 1.00 21.98 492 SER B C 1
ATOM 7895 O O . SER B 1 484 ? 103.040 27.257 20.290 1.00 20.80 492 SER B O 1
ATOM 7898 N N . VAL B 1 485 ? 102.578 27.100 22.494 1.00 20.98 493 VAL B N 1
ATOM 7899 C CA . VAL B 1 485 ? 103.795 27.797 22.948 1.00 22.27 493 VAL B CA 1
ATOM 7900 C C . VAL B 1 485 ? 105.078 27.012 22.540 1.00 25.51 493 VAL B C 1
ATOM 7901 O O . VAL B 1 485 ? 106.012 27.606 22.004 1.00 24.90 493 VAL B O 1
ATOM 7905 N N . ARG B 1 486 ? 105.091 25.680 22.729 1.00 22.68 494 ARG B N 1
ATOM 7906 C CA . ARG B 1 486 ? 106.241 24.858 22.318 1.00 21.92 494 ARG B CA 1
ATOM 7907 C C . ARG B 1 486 ? 106.446 24.921 20.834 1.00 25.52 494 ARG B C 1
ATOM 7908 O O . ARG B 1 486 ? 107.594 25.019 20.387 1.00 25.09 494 ARG B O 1
ATOM 7916 N N . LEU B 1 487 ? 105.338 24.884 20.046 1.00 21.41 495 LEU B N 1
ATOM 7917 C CA . LEU B 1 487 ? 105.443 25.002 18.597 1.00 21.89 495 LEU B CA 1
ATOM 7918 C C . LEU B 1 487 ? 106.009 26.363 18.254 1.00 26.96 495 LEU B C 1
ATOM 7919 O O . LEU B 1 487 ? 106.889 26.448 17.408 1.00 26.91 495 LEU B O 1
ATOM 7924 N N . LEU B 1 488 ? 105.570 27.412 18.968 1.00 24.30 496 LEU B N 1
ATOM 7925 C CA . LEU B 1 488 ? 106.092 28.755 18.723 1.00 24.51 496 LEU B CA 1
ATOM 7926 C C . LEU B 1 488 ? 107.589 28.827 19.049 1.00 29.64 496 LEU B C 1
ATOM 7927 O O . LEU B 1 488 ? 108.340 29.442 18.291 1.00 30.10 496 LEU B O 1
ATOM 7932 N N . GLN B 1 489 ? 108.025 28.138 20.121 1.00 28.39 497 GLN B N 1
ATOM 7933 C CA . GLN B 1 489 ? 109.452 28.103 20.516 1.00 28.72 497 GLN B CA 1
ATOM 7934 C C . GLN B 1 489 ? 110.280 27.434 19.430 1.00 33.53 497 GLN B C 1
ATOM 7935 O O . GLN B 1 489 ? 111.388 27.880 19.140 1.00 33.78 497 GLN B O 1
ATOM 7941 N N . THR B 1 490 ? 109.731 26.352 18.842 1.00 29.92 498 THR B N 1
ATOM 7942 C CA . THR B 1 490 ? 110.356 25.534 17.800 1.00 29.78 498 THR B CA 1
ATOM 7943 C C . THR B 1 490 ? 110.516 26.314 16.506 1.00 32.96 498 THR B C 1
ATOM 7944 O O . THR B 1 490 ? 111.633 26.392 15.984 1.00 31.70 498 THR B O 1
ATOM 7948 N N . VAL B 1 491 ? 109.407 26.893 15.991 1.00 29.60 499 VAL B N 1
ATOM 7949 C CA . VAL B 1 491 ? 109.400 27.621 14.714 1.00 29.36 499 VAL B CA 1
ATOM 7950 C C . VAL B 1 491 ? 109.998 29.035 14.770 1.00 33.38 499 VAL B C 1
ATOM 7951 O O . VAL B 1 491 ? 110.450 29.538 13.743 1.00 34.04 499 VAL B O 1
ATOM 7955 N N . GLY B 1 492 ? 109.963 29.662 15.941 1.00 29.60 500 GLY B N 1
ATOM 7956 C CA . GLY B 1 492 ? 110.491 31.006 16.156 1.00 29.64 500 GLY B CA 1
ATOM 7957 C C . GLY B 1 492 ? 109.439 32.097 16.060 1.00 32.46 500 GLY B C 1
ATOM 7958 O O . GLY B 1 492 ? 108.586 32.055 15.164 1.00 30.22 500 GLY B O 1
ATOM 7959 N N . ILE B 1 493 ? 109.524 33.097 16.964 1.00 28.93 501 ILE B N 1
ATOM 7960 C CA . ILE B 1 493 ? 108.615 34.248 17.025 1.00 28.92 501 ILE B CA 1
ATOM 7961 C C . ILE B 1 493 ? 108.599 35.030 15.701 1.00 35.02 501 ILE B C 1
ATOM 7962 O O . ILE B 1 493 ? 107.518 35.206 15.129 1.00 35.26 501 ILE B O 1
ATOM 7967 N N . GLU B 1 494 ? 109.777 35.492 15.211 1.00 32.68 502 GLU B N 1
ATOM 7968 C CA . GLU B 1 494 ? 109.835 36.272 13.965 1.00 32.74 502 GLU B CA 1
ATOM 7969 C C . GLU B 1 494 ? 109.295 35.572 12.719 1.00 33.63 502 GLU B C 1
ATOM 7970 O O . GLU B 1 494 ? 108.569 36.213 11.960 1.00 33.57 502 GLU B O 1
ATOM 7976 N N . ARG B 1 495 ? 109.577 34.256 12.546 1.00 28.32 503 ARG B N 1
ATOM 7977 C CA . ARG B 1 495 ? 109.068 33.445 11.426 1.00 26.67 503 ARG B CA 1
ATOM 7978 C C . ARG B 1 495 ? 107.520 33.369 11.534 1.00 27.04 503 ARG B C 1
ATOM 7979 O O . ARG B 1 495 ? 106.819 33.503 10.532 1.00 26.53 503 ARG B O 1
ATOM 7987 N N . THR B 1 496 ? 107.004 33.160 12.756 1.00 23.64 504 THR B N 1
ATOM 7988 C CA . THR B 1 496 ? 105.546 33.136 13.021 1.00 23.19 504 THR B CA 1
ATOM 7989 C C . THR B 1 496 ? 104.912 34.504 12.702 1.00 26.28 504 THR B C 1
ATOM 7990 O O . THR B 1 496 ? 103.916 34.550 11.967 1.00 23.41 504 THR B O 1
ATOM 7994 N N . ARG B 1 497 ? 105.497 35.615 13.225 1.00 23.65 505 ARG B N 1
ATOM 7995 C CA . ARG B 1 497 ? 104.963 36.951 12.934 1.00 24.18 505 ARG B CA 1
ATOM 7996 C C . ARG B 1 497 ? 104.893 37.196 11.433 1.00 27.99 505 ARG B C 1
ATOM 7997 O O . ARG B 1 497 ? 103.891 37.726 10.948 1.00 28.24 505 ARG B O 1
ATOM 8005 N N . GLN B 1 498 ? 105.930 36.764 10.696 1.00 24.22 506 GLN B N 1
ATOM 8006 C CA . GLN B 1 498 ? 105.990 36.945 9.240 1.00 24.89 506 GLN B CA 1
ATOM 8007 C C . GLN B 1 498 ? 104.891 36.147 8.533 1.00 26.95 506 GLN B C 1
ATOM 8008 O O . GLN B 1 498 ? 104.253 36.646 7.592 1.00 23.89 506 GLN B O 1
ATOM 8014 N N . LEU B 1 499 ? 104.674 34.895 8.990 1.00 24.99 507 LEU B N 1
ATOM 8015 C CA . LEU B 1 499 ? 103.628 34.072 8.398 1.00 24.27 507 LEU B CA 1
ATOM 8016 C C . LEU B 1 499 ? 102.262 34.653 8.749 1.00 24.78 507 LEU B C 1
ATOM 8017 O O . LEU B 1 499 ? 101.395 34.699 7.877 1.00 22.74 507 LEU B O 1
ATOM 8022 N N . PHE B 1 500 ? 102.105 35.192 9.986 1.00 21.18 508 PHE B N 1
ATOM 8023 C CA . PHE B 1 500 ? 100.850 35.849 10.390 1.00 19.79 508 PHE B 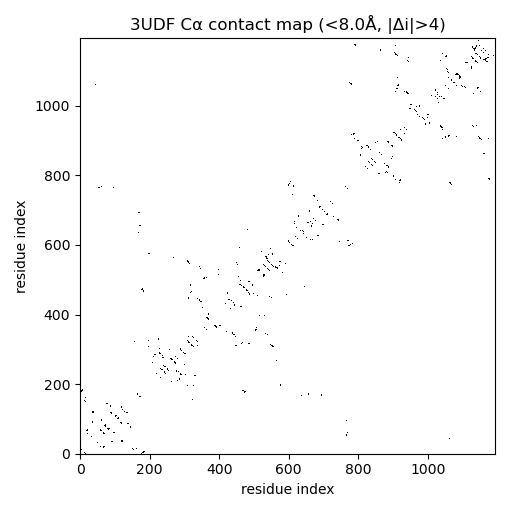CA 1
ATOM 8024 C C . PHE B 1 500 ? 100.583 37.031 9.478 1.00 23.36 508 PHE B C 1
ATOM 8025 O O . PHE B 1 500 ? 99.434 37.230 9.084 1.00 21.60 508 PHE B O 1
ATOM 8033 N N . MET B 1 501 ? 101.644 37.789 9.081 1.00 21.72 509 MET B N 1
ATOM 8034 C CA . MET B 1 501 ? 101.460 38.930 8.155 1.00 21.52 509 MET B CA 1
ATOM 8035 C C . MET B 1 501 ? 101.089 38.433 6.766 1.00 25.13 509 MET B C 1
ATOM 8036 O O . MET B 1 501 ? 100.234 39.045 6.130 1.00 26.05 509 MET B O 1
ATOM 8041 N N . ASP B 1 502 ? 101.692 37.307 6.316 1.00 23.39 510 ASP B N 1
ATOM 8042 C CA . ASP B 1 502 ? 101.366 36.704 5.009 1.00 23.87 510 ASP B CA 1
ATOM 8043 C C . ASP B 1 502 ? 99.911 36.250 4.959 1.00 25.61 510 ASP B C 1
ATOM 8044 O O . ASP B 1 502 ? 99.282 36.385 3.918 1.00 24.69 510 ASP B O 1
ATOM 8049 N N . PHE B 1 503 ? 99.359 35.751 6.109 1.00 21.32 511 PHE B N 1
ATOM 8050 C CA . PHE B 1 503 ? 97.945 35.353 6.192 1.00 20.42 511 PHE B CA 1
ATOM 8051 C C . PHE B 1 503 ? 97.015 36.571 6.099 1.00 25.22 511 PHE B C 1
ATOM 8052 O O . PHE B 1 503 ? 95.845 36.391 5.802 1.00 25.62 511 PHE B O 1
ATOM 8060 N N . GLY B 1 504 ? 97.526 37.780 6.386 1.00 21.55 512 GLY B N 1
ATOM 8061 C CA . GLY B 1 504 ? 96.752 39.021 6.366 1.00 21.20 512 GLY B CA 1
ATOM 8062 C C . GLY B 1 504 ? 96.669 39.799 7.681 1.00 23.19 512 GL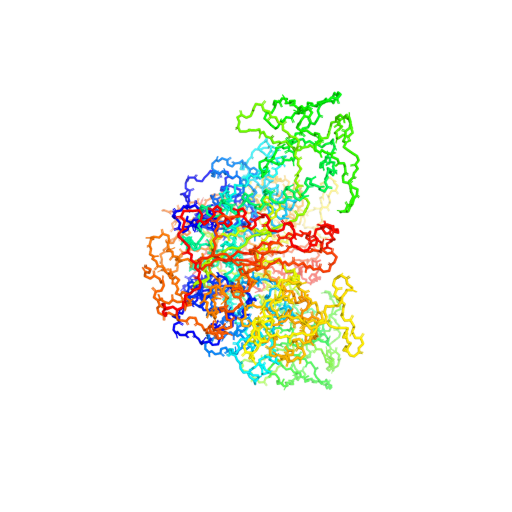Y B C 1
ATOM 8063 O O . GLY B 1 504 ? 95.977 40.823 7.744 1.00 24.13 512 GLY B O 1
ATOM 8064 N N . LEU B 1 505 ? 97.336 39.337 8.764 1.00 21.15 513 LEU B N 1
ATOM 8065 C CA . LEU B 1 505 ? 97.334 40.096 10.030 1.00 21.38 513 LEU B CA 1
ATOM 8066 C C . LEU B 1 505 ? 98.237 41.322 9.886 1.00 25.46 513 LEU B C 1
ATOM 8067 O O . LEU B 1 505 ? 99.142 41.313 9.055 1.00 26.53 513 LEU B O 1
ATOM 8072 N N . GLN B 1 506 ? 97.980 42.365 10.685 1.00 23.27 514 GLN B N 1
ATOM 8073 C CA . GLN B 1 506 ? 98.680 43.660 10.634 1.00 23.01 514 GLN B CA 1
ATOM 8074 C C . GLN B 1 506 ? 99.940 43.667 11.516 1.00 24.74 514 GLN B C 1
ATOM 8075 O O . GLN B 1 506 ? 99.841 43.467 12.734 1.00 24.06 514 GLN B O 1
ATOM 8081 N N . GLU B 1 507 ? 101.113 43.917 10.888 1.00 22.55 515 GLU B N 1
ATOM 8082 C CA . GLU B 1 507 ? 102.423 43.964 11.554 1.00 24.43 515 GLU B CA 1
ATOM 8083 C C . GLU B 1 507 ? 102.409 44.656 12.931 1.00 27.50 515 GLU B C 1
ATOM 8084 O O . GLU B 1 507 ? 102.821 44.042 13.916 1.00 25.87 515 GLU B O 1
ATOM 8090 N N . ASP B 1 508 ? 101.902 45.912 13.019 1.00 25.74 516 ASP B N 1
ATOM 8091 C CA . ASP B 1 508 ? 101.940 46.644 14.289 1.00 27.18 516 ASP B CA 1
ATOM 8092 C C . ASP B 1 508 ? 100.971 46.123 15.351 1.00 29.44 516 ASP B C 1
ATOM 8093 O O . ASP B 1 508 ? 101.031 46.568 16.498 1.00 30.47 516 ASP B O 1
ATOM 8098 N N . GLN B 1 509 ? 100.103 45.152 14.978 1.00 22.33 517 GLN B N 1
ATOM 8099 C CA . GLN B 1 509 ? 99.137 44.582 15.915 1.00 22.53 517 GLN B CA 1
ATOM 8100 C C . GLN B 1 509 ? 99.579 43.217 16.419 1.00 26.21 517 GLN B C 1
ATOM 8101 O O . GLN B 1 509 ? 98.867 42.612 17.210 1.00 25.99 517 GLN B O 1
ATOM 8107 N N . ILE B 1 510 ? 100.755 42.754 15.983 1.00 21.95 518 ILE B N 1
ATOM 8108 C CA . ILE B 1 510 ? 101.300 41.450 16.357 1.00 21.36 518 ILE B CA 1
ATOM 8109 C C . ILE B 1 510 ? 102.430 41.622 17.384 1.00 26.04 518 ILE B C 1
ATOM 8110 O O . ILE B 1 510 ? 103.546 41.983 16.996 1.00 25.91 518 ILE B O 1
ATOM 8115 N N . PRO B 1 511 ? 102.180 41.333 18.680 1.00 25.90 519 PRO B N 1
ATOM 8116 C CA . PRO B 1 511 ? 103.267 41.442 19.680 1.00 26.92 519 PRO B CA 1
ATOM 8117 C C . PRO B 1 511 ? 104.493 40.577 19.361 1.00 31.36 519 PRO B C 1
ATOM 8118 O O . PRO B 1 511 ? 104.423 39.596 18.603 1.00 29.27 519 PRO B O 1
ATOM 8122 N N . ARG B 1 512 ? 105.640 40.969 19.924 1.00 30.65 520 ARG B N 1
ATOM 8123 C CA . ARG B 1 512 ? 106.914 40.289 19.715 1.00 31.24 520 ARG B CA 1
ATOM 8124 C C . ARG B 1 512 ? 107.253 39.446 20.950 1.00 36.97 520 ARG B C 1
ATOM 8125 O O . ARG B 1 512 ? 108.287 39.651 21.591 1.00 37.99 520 ARG B O 1
ATOM 8133 N N . ASN B 1 513 ? 106.348 38.520 21.313 1.00 30.23 521 ASN B N 1
ATOM 8134 C CA . ASN B 1 513 ? 106.507 37.666 22.482 1.00 29.11 521 ASN B CA 1
ATOM 8135 C C . ASN B 1 513 ? 105.775 36.344 22.267 1.00 31.90 521 ASN B C 1
ATOM 8136 O O . ASN B 1 513 ? 105.134 36.163 21.223 1.00 30.01 521 ASN B O 1
ATOM 8141 N N . TYR B 1 514 ? 105.859 35.429 23.256 1.00 28.85 522 TYR B N 1
ATOM 8142 C CA . TYR B 1 514 ? 105.255 34.101 23.159 1.00 28.21 522 TYR B CA 1
ATOM 8143 C C . TYR B 1 514 ? 103.734 34.035 23.317 1.00 27.75 522 TYR B C 1
ATOM 8144 O O . TYR B 1 514 ? 103.137 32.994 23.014 1.00 26.20 522 TYR B O 1
ATOM 8153 N N . THR B 1 515 ? 103.098 35.133 23.785 1.00 23.66 523 THR B N 1
ATOM 8154 C CA . THR B 1 515 ? 101.645 35.157 23.998 1.00 22.48 523 THR B CA 1
ATOM 8155 C C . THR B 1 515 ? 100.895 35.075 22.650 1.00 22.83 523 THR B C 1
ATOM 8156 O O . THR B 1 515 ? 99.716 34.762 22.648 1.00 22.82 523 THR B O 1
ATOM 8160 N N . ILE B 1 516 ? 101.566 35.383 21.515 1.00 19.43 524 ILE B N 1
ATOM 8161 C CA . ILE B 1 516 ? 100.914 35.334 20.204 1.00 19.92 524 ILE B CA 1
ATOM 8162 C C . ILE B 1 516 ? 100.423 33.926 19.823 1.00 23.00 524 ILE B C 1
ATOM 8163 O O . ILE B 1 516 ? 99.518 33.792 18.995 1.00 20.89 524 ILE B O 1
ATOM 8168 N N . ALA B 1 517 ? 101.013 32.892 20.448 1.00 20.52 525 ALA B N 1
ATOM 8169 C CA . ALA B 1 517 ? 100.583 31.496 20.267 1.00 20.81 525 ALA B CA 1
ATOM 8170 C C . ALA B 1 517 ? 99.173 31.337 20.861 1.00 23.12 525 ALA B C 1
ATOM 8171 O O . ALA B 1 517 ? 98.475 30.379 20.514 1.00 21.10 525 ALA B O 1
ATOM 8173 N N . LEU B 1 518 ? 98.782 32.243 21.800 1.00 19.49 526 LEU B N 1
ATOM 8174 C CA . LEU B 1 518 ? 97.481 32.195 22.461 1.00 19.57 526 LEU B CA 1
ATOM 8175 C C . LEU B 1 518 ? 96.471 33.174 21.832 1.00 22.28 526 LEU B C 1
ATOM 8176 O O . LEU B 1 518 ? 95.356 33.320 22.330 1.00 21.86 526 LEU B O 1
ATOM 8181 N N . GLY B 1 519 ? 96.850 33.785 20.714 1.00 18.79 527 GLY B N 1
ATOM 8182 C CA . GLY B 1 519 ? 95.935 34.662 19.980 1.00 17.64 527 GLY B CA 1
ATOM 8183 C C . GLY B 1 519 ? 95.764 36.041 20.581 1.00 19.31 527 GLY B C 1
ATOM 8184 O O . GLY B 1 519 ? 94.668 36.591 20.524 1.00 18.98 527 GLY B O 1
ATOM 8185 N N . THR B 1 520 ? 96.845 36.606 21.145 1.00 17.24 528 THR B N 1
ATOM 8186 C CA . THR B 1 520 ? 96.820 37.977 21.678 1.00 18.33 528 THR B CA 1
ATOM 8187 C C . THR B 1 520 ? 96.902 39.086 20.600 1.00 21.14 528 THR B C 1
ATOM 8188 O O . THR B 1 520 ? 96.595 40.227 20.948 1.00 21.63 528 THR B O 1
ATOM 8192 N N . PRO B 1 521 ? 97.330 38.875 19.328 1.00 19.41 529 PRO B N 1
ATOM 8193 C CA . PRO B 1 521 ? 97.328 40.018 18.383 1.00 19.53 529 PRO B CA 1
ATOM 8194 C C . PRO B 1 521 ? 95.924 40.612 18.220 1.00 21.25 529 PRO B C 1
ATOM 8195 O O . PRO B 1 521 ? 94.963 39.903 18.420 1.00 20.64 529 PRO B O 1
ATOM 8199 N N . GLN B 1 522 ? 95.800 41.889 17.846 1.00 17.34 530 GLN B N 1
ATOM 8200 C CA . GLN B 1 522 ? 94.471 42.450 17.574 1.00 16.47 530 GLN B CA 1
ATOM 8201 C C . GLN B 1 522 ? 94.238 42.174 16.089 1.00 17.71 530 GLN B C 1
ATOM 8202 O O . GLN B 1 522 ? 95.152 42.332 15.267 1.00 18.27 530 GLN B O 1
ATOM 8208 N N . VAL B 1 523 ? 93.028 41.730 15.745 1.00 14.23 531 VAL B N 1
ATOM 8209 C CA . VAL B 1 523 ? 92.733 41.420 14.328 1.00 14.33 531 VAL B CA 1
ATOM 8210 C C . VAL B 1 523 ? 91.340 41.912 13.947 1.00 17.41 531 VAL B C 1
ATOM 8211 O O . VAL B 1 523 ? 90.505 42.138 14.820 1.00 17.33 531 VAL B O 1
ATOM 8215 N N . LEU B 1 524 ? 91.079 41.997 12.653 1.00 14.04 532 LEU B N 1
ATOM 8216 C CA . LEU B 1 524 ? 89.727 42.253 12.151 1.00 14.54 532 LEU B CA 1
ATOM 8217 C C . LEU B 1 524 ? 89.170 40.923 11.630 1.00 14.95 532 LEU B C 1
ATOM 8218 O O . LEU B 1 524 ? 89.906 40.113 11.070 1.00 15.83 532 LEU B O 1
ATOM 8223 N N . PRO B 1 525 ? 87.835 40.713 11.694 1.00 13.74 533 PRO B N 1
ATOM 8224 C CA . PRO B 1 525 ? 87.276 39.459 11.128 1.00 13.40 533 PRO B CA 1
ATOM 8225 C C . PRO B 1 525 ? 87.658 39.283 9.651 1.00 14.46 533 PRO B C 1
ATOM 8226 O O . PRO B 1 525 ? 87.956 38.168 9.231 1.00 14.14 533 PRO B O 1
ATOM 8230 N N . ILE B 1 526 ? 87.697 40.375 8.874 1.00 13.31 534 ILE B N 1
ATOM 8231 C CA . ILE B 1 526 ? 88.070 40.236 7.446 1.00 12.96 534 ILE B CA 1
ATOM 8232 C C . ILE B 1 526 ? 89.500 39.658 7.253 1.00 15.88 534 ILE B C 1
ATOM 8233 O O . ILE B 1 526 ? 89.742 38.902 6.319 1.00 17.11 534 ILE B O 1
ATOM 8238 N N . GLN B 1 527 ? 90.426 39.989 8.168 1.00 12.86 535 GLN B N 1
ATOM 8239 C CA . GLN B 1 527 ? 91.802 39.455 8.114 1.00 13.81 535 GLN B CA 1
ATOM 8240 C C . GLN B 1 527 ? 91.779 37.981 8.461 1.00 17.20 535 GLN B C 1
ATOM 8241 O O . GLN B 1 527 ? 92.516 37.180 7.859 1.00 15.44 535 GLN B O 1
ATOM 8247 N N . MET B 1 528 ? 90.927 37.601 9.440 1.00 14.32 536 MET B N 1
ATOM 8248 C CA . MET B 1 528 ? 90.817 36.164 9.758 1.00 13.44 536 MET B CA 1
ATOM 8249 C C . MET B 1 528 ? 90.272 35.381 8.550 1.00 17.17 536 MET B C 1
ATOM 8250 O O . MET B 1 528 ? 90.773 34.291 8.260 1.00 15.80 536 MET B O 1
ATOM 8255 N N . ALA B 1 529 ? 89.278 35.938 7.830 1.00 14.47 537 ALA B N 1
ATOM 8256 C CA . ALA B 1 529 ? 88.707 35.299 6.642 1.00 13.94 537 ALA B CA 1
ATOM 8257 C C . ALA B 1 529 ? 89.780 35.162 5.532 1.00 16.00 537 ALA B C 1
ATOM 8258 O O . ALA B 1 529 ? 89.906 34.099 4.949 1.00 15.34 537 ALA B O 1
ATOM 8260 N N . THR B 1 530 ? 90.622 36.198 5.356 1.00 16.06 538 THR B N 1
ATOM 8261 C CA . THR B 1 530 ? 91.733 36.152 4.385 1.00 17.26 538 THR B CA 1
ATOM 8262 C C . THR B 1 530 ? 92.672 34.990 4.745 1.00 19.10 538 THR B C 1
ATOM 8263 O O . THR B 1 530 ? 93.059 34.188 3.886 1.00 16.49 538 THR B O 1
ATOM 8267 N N . GLY B 1 531 ? 93.019 34.892 6.026 1.00 16.74 539 GLY B N 1
ATOM 8268 C CA . GLY B 1 531 ? 93.888 33.832 6.513 1.00 17.33 539 GLY B CA 1
ATOM 8269 C C . GLY B 1 531 ? 93.346 32.436 6.267 1.00 18.67 539 GLY B C 1
ATOM 8270 O O . GLY B 1 531 ? 94.047 31.596 5.701 1.00 17.70 539 GLY B O 1
ATOM 8271 N N . TYR B 1 532 ? 92.081 32.176 6.660 1.00 15.27 540 TYR B N 1
ATOM 8272 C CA . TYR B 1 532 ? 91.458 30.849 6.484 1.00 13.78 540 TYR B CA 1
ATOM 8273 C C . TYR B 1 532 ? 91.242 30.505 4.989 1.00 14.93 540 TYR B C 1
ATOM 8274 O O . TYR B 1 532 ? 91.260 29.322 4.651 1.00 15.32 540 TYR B O 1
ATOM 8283 N N . ALA B 1 533 ? 91.123 31.533 4.114 1.00 13.66 541 ALA B N 1
ATOM 8284 C CA . ALA B 1 533 ? 91.008 31.272 2.655 1.00 13.55 541 ALA B CA 1
ATOM 8285 C C . ALA B 1 533 ? 92.224 30.489 2.140 1.00 16.36 541 ALA B C 1
ATOM 8286 O O . ALA B 1 533 ? 92.103 29.644 1.233 1.00 16.39 541 ALA B O 1
ATOM 8288 N N . THR B 1 534 ? 93.384 30.715 2.793 1.00 15.13 542 THR B N 1
ATOM 8289 C CA . THR B 1 534 ? 94.662 30.040 2.482 1.00 15.29 542 THR B CA 1
ATOM 8290 C C . THR B 1 534 ? 94.528 28.522 2.577 1.00 17.66 542 THR B C 1
ATOM 8291 O O . THR B 1 534 ? 95.108 27.813 1.784 1.00 16.71 542 THR B O 1
ATOM 8295 N N . PHE B 1 535 ? 93.777 28.026 3.583 1.00 14.88 543 PHE B N 1
ATOM 8296 C CA . PHE B 1 535 ? 93.546 26.590 3.707 1.00 15.19 543 PHE B CA 1
ATOM 8297 C C . PHE B 1 535 ? 92.555 26.095 2.655 1.00 22.07 543 PHE B C 1
ATOM 8298 O O . PHE B 1 535 ? 92.746 25.009 2.122 1.00 24.48 543 PHE B O 1
ATOM 8306 N N . ALA B 1 536 ? 91.526 26.875 2.351 1.00 18.91 544 ALA B N 1
ATOM 8307 C CA . ALA B 1 536 ? 90.491 26.476 1.380 1.00 18.76 544 ALA B CA 1
ATOM 8308 C C .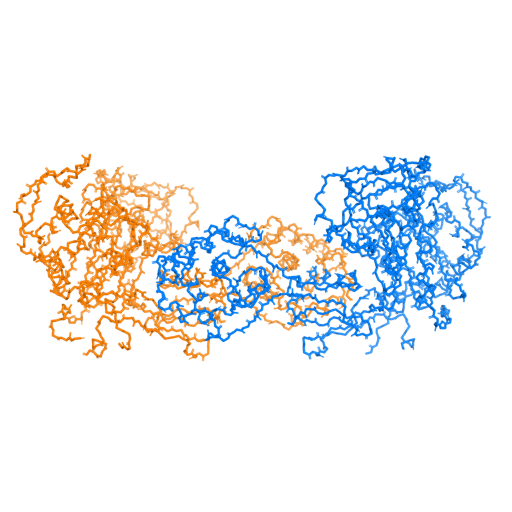 ALA B 1 536 ? 90.987 26.481 -0.079 1.00 23.26 544 ALA B C 1
ATOM 8309 O O . ALA B 1 536 ? 90.418 25.792 -0.937 1.00 24.28 544 ALA B O 1
ATOM 8311 N N . ASN B 1 537 ? 92.007 27.293 -0.373 1.00 17.16 545 ASN B N 1
ATOM 8312 C CA . ASN B 1 537 ? 92.433 27.474 -1.760 1.00 17.24 545 ASN B CA 1
ATOM 8313 C C . ASN B 1 537 ? 93.783 26.805 -2.127 1.00 21.95 545 ASN B C 1
ATOM 8314 O O . ASN B 1 537 ? 94.328 27.058 -3.207 1.00 21.01 545 ASN B O 1
ATOM 8319 N N . GLY B 1 538 ? 94.337 26.018 -1.194 1.00 21.47 546 GLY B N 1
ATOM 8320 C CA . GLY B 1 538 ? 95.573 25.292 -1.471 1.00 22.44 546 GLY B CA 1
ATOM 8321 C C . GLY B 1 538 ? 96.888 25.964 -1.162 1.00 23.37 546 GLY B C 1
ATOM 8322 O O . GLY B 1 538 ? 97.919 25.503 -1.653 1.00 21.71 546 GLY B O 1
ATOM 8323 N N . GLY B 1 539 ? 96.861 27.049 -0.372 1.00 20.27 547 GLY B N 1
ATOM 8324 C CA . GLY B 1 539 ? 98.082 27.692 0.111 1.00 21.32 547 GLY B CA 1
ATOM 8325 C C . GLY B 1 539 ? 98.395 29.081 -0.407 1.00 20.93 547 GLY B C 1
ATOM 8326 O O . GLY B 1 539 ? 99.541 29.531 -0.317 1.00 20.77 547 GLY B O 1
ATOM 8327 N N . TYR B 1 540 ? 97.389 29.763 -0.930 1.00 16.82 548 TYR B N 1
ATOM 8328 C CA . TYR B 1 540 ? 97.576 31.087 -1.529 1.00 16.67 548 TYR B CA 1
ATOM 8329 C C . TYR B 1 540 ? 97.056 32.233 -0.716 1.00 19.20 548 TYR B C 1
ATOM 8330 O O . TYR B 1 540 ? 96.003 32.121 -0.092 1.00 18.59 548 TYR B O 1
ATOM 8339 N N . ARG B 1 541 ? 97.699 33.399 -0.888 1.00 16.61 549 ARG B N 1
ATOM 8340 C CA . ARG B 1 541 ? 97.207 34.641 -0.317 1.00 17.65 549 ARG B CA 1
ATOM 8341 C C . ARG B 1 541 ? 96.274 35.343 -1.306 1.00 20.01 549 ARG B C 1
ATOM 8342 O O . ARG B 1 541 ? 96.712 35.783 -2.368 1.00 20.19 549 ARG B O 1
ATOM 8350 N N . VAL B 1 542 ? 94.993 35.467 -0.957 1.00 15.35 550 VAL B N 1
ATOM 8351 C CA . VAL B 1 542 ? 94.075 36.261 -1.789 1.00 14.08 550 VAL B CA 1
ATOM 8352 C C . VAL B 1 542 ? 93.842 37.584 -1.034 1.00 19.67 550 VAL B C 1
ATOM 8353 O O . VAL B 1 542 ? 94.141 37.669 0.156 1.00 19.85 550 VAL B O 1
ATOM 8357 N N . GLN B 1 543 ? 93.268 38.573 -1.716 1.00 16.24 551 GLN B N 1
ATOM 8358 C CA . GLN B 1 543 ? 93.018 39.874 -1.130 1.00 17.15 551 GLN B CA 1
ATOM 8359 C C . GLN B 1 543 ? 91.522 40.125 -1.188 1.00 17.64 551 GLN B C 1
ATOM 8360 O O . GLN B 1 543 ? 90.912 40.029 -2.253 1.00 17.30 551 GLN B O 1
ATOM 8366 N N . PRO B 1 544 ? 90.899 40.507 -0.088 1.00 17.41 552 PRO B N 1
ATOM 8367 C CA . PRO B 1 544 ? 89.448 40.751 -0.134 1.00 17.31 552 PRO B CA 1
ATOM 8368 C C . PRO B 1 544 ? 89.149 41.951 -0.998 1.00 20.10 552 PRO B C 1
ATOM 8369 O O . PRO B 1 544 ? 89.905 42.910 -1.034 1.00 18.65 552 PRO B O 1
ATOM 8373 N N . HIS B 1 545 ? 88.080 41.854 -1.745 1.00 17.50 553 HIS B N 1
ATOM 8374 C CA . HIS B 1 545 ? 87.681 42.950 -2.607 1.00 17.76 553 HIS B CA 1
ATOM 8375 C C . HIS B 1 545 ? 86.179 43.013 -2.693 1.00 17.20 553 HIS B C 1
ATOM 8376 O O . HIS B 1 545 ? 85.524 41.975 -2.621 1.00 16.11 553 HIS B O 1
ATOM 8383 N N . PHE B 1 546 ? 85.616 44.226 -2.798 1.00 11.77 554 PHE B N 1
ATOM 8384 C CA . PHE B 1 546 ? 84.146 44.277 -2.926 1.00 12.43 554 PHE B CA 1
ATOM 8385 C C . PHE B 1 546 ? 83.672 44.941 -4.218 1.00 15.66 554 PHE B C 1
ATOM 8386 O O . PHE B 1 546 ? 82.466 44.952 -4.443 1.00 15.25 554 PHE B O 1
ATOM 8394 N N . ILE B 1 547 ? 84.572 45.464 -5.054 1.00 15.43 555 ILE B N 1
ATOM 8395 C CA . ILE B 1 547 ? 84.168 46.054 -6.333 1.00 14.42 555 ILE B CA 1
ATOM 8396 C C . ILE B 1 547 ? 84.457 45.106 -7.481 1.00 18.88 555 ILE B C 1
ATOM 8397 O O . ILE B 1 547 ? 85.596 44.704 -7.679 1.00 19.21 555 ILE B O 1
ATOM 8402 N N . GLN B 1 548 ? 83.424 44.781 -8.250 1.00 16.09 556 GLN B N 1
ATOM 8403 C CA . GLN B 1 548 ? 83.573 43.947 -9.429 1.00 15.68 556 GLN B CA 1
ATOM 8404 C C . GLN B 1 548 ? 83.844 44.916 -10.620 1.00 18.25 556 GLN B C 1
ATOM 8405 O O . GLN B 1 548 ? 84.745 44.674 -11.430 1.00 18.19 556 GLN B O 1
ATOM 8411 N N . ARG B 1 549 ? 83.034 45.991 -10.736 1.00 14.28 557 ARG B N 1
ATOM 8412 C CA . ARG B 1 549 ? 83.253 46.998 -11.759 1.00 14.41 557 ARG B CA 1
ATOM 8413 C C . ARG B 1 549 ? 82.675 48.319 -11.346 1.00 16.01 557 ARG B C 1
ATOM 8414 O O . ARG B 1 549 ? 81.810 48.361 -10.442 1.00 16.09 557 ARG B O 1
ATOM 8422 N N . ILE B 1 550 ? 83.139 49.379 -12.005 1.00 13.84 558 ILE B N 1
ATOM 8423 C CA . ILE B 1 550 ? 82.615 50.729 -11.879 1.00 13.92 558 ILE B CA 1
ATOM 8424 C C . ILE B 1 550 ? 82.276 51.238 -13.275 1.00 18.67 558 ILE B C 1
ATOM 8425 O O . ILE B 1 550 ? 83.110 51.134 -14.200 1.00 16.26 558 ILE B O 1
ATOM 8430 N N . GLU B 1 551 ? 81.089 51.835 -13.408 1.00 14.28 559 GLU B N 1
ATOM 8431 C CA . GLU B 1 551 ? 80.684 52.492 -14.652 1.00 15.10 559 GLU B CA 1
ATOM 8432 C C . GLU B 1 551 ? 80.473 53.947 -14.363 1.00 19.23 559 GLU B C 1
ATOM 8433 O O . GLU B 1 551 ? 80.142 54.309 -13.205 1.00 19.02 559 GLU B O 1
ATOM 8439 N N . ASP B 1 552 ? 80.666 54.800 -15.381 1.00 17.25 560 ASP B N 1
ATOM 8440 C CA . ASP B 1 552 ? 80.342 56.205 -15.153 1.00 19.04 560 ASP B CA 1
ATOM 8441 C C . ASP B 1 552 ? 78.795 56.347 -15.261 1.00 24.73 560 ASP B C 1
ATOM 8442 O O . ASP B 1 552 ? 78.126 55.356 -15.537 1.00 23.49 560 ASP B O 1
ATOM 8447 N N . ALA B 1 553 ? 78.215 57.554 -15.067 1.00 27.02 561 ALA B N 1
ATOM 8448 C CA . ALA B 1 553 ? 76.745 57.686 -15.132 1.00 29.66 561 ALA B CA 1
ATOM 8449 C C . ALA B 1 553 ? 76.125 57.320 -16.491 1.00 37.02 561 ALA B C 1
ATOM 8450 O O . ALA B 1 553 ? 74.921 57.054 -16.554 1.00 38.09 561 ALA B O 1
ATOM 8452 N N . TYR B 1 554 ? 76.960 57.236 -17.543 1.00 34.77 562 TYR B N 1
ATOM 8453 C CA . TYR B 1 554 ? 76.586 56.963 -18.930 1.00 36.91 562 TYR B CA 1
ATOM 8454 C C . TYR B 1 554 ? 76.808 55.531 -19.461 1.00 40.11 562 TYR B C 1
ATOM 8455 O O . TYR B 1 554 ? 76.664 55.303 -20.666 1.00 42.57 562 TYR B O 1
ATOM 8464 N N . GLY B 1 555 ? 77.149 54.594 -18.587 1.00 33.53 563 GLY B N 1
ATOM 8465 C CA . GLY B 1 555 ? 77.355 53.196 -18.970 1.00 31.33 563 GLY B CA 1
ATOM 8466 C C . GLY B 1 555 ? 78.761 52.812 -19.406 1.00 28.83 563 GLY B C 1
ATOM 8467 O O . GLY B 1 555 ? 78.982 51.667 -19.826 1.00 27.73 563 GLY B O 1
ATOM 8468 N N . LYS B 1 556 ? 79.727 53.751 -19.339 1.00 21.32 564 LYS B N 1
ATOM 8469 C CA . LYS B 1 556 ? 81.100 53.413 -19.721 1.00 20.62 564 LYS B CA 1
ATOM 8470 C C . LYS B 1 556 ? 81.767 52.674 -18.566 1.00 21.84 564 LYS B C 1
ATOM 8471 O O . LYS B 1 556 ? 81.793 53.198 -17.466 1.00 19.53 564 LYS B O 1
ATOM 8477 N N . VAL B 1 557 ? 82.329 51.487 -18.814 1.00 18.22 565 VAL B N 1
ATOM 8478 C CA . VAL B 1 557 ? 83.038 50.753 -17.754 1.00 17.05 565 VAL B CA 1
ATOM 8479 C C . VAL B 1 557 ? 84.393 51.442 -17.564 1.00 20.99 565 VAL B C 1
ATOM 8480 O O . VAL B 1 557 ? 85.159 51.570 -18.532 1.00 21.16 565 VAL B O 1
ATOM 8484 N N . ILE B 1 558 ? 84.655 51.947 -16.347 1.00 17.33 566 ILE B N 1
ATOM 8485 C CA . ILE B 1 558 ? 85.899 52.693 -16.108 1.00 16.54 566 ILE B CA 1
ATOM 8486 C C . ILE B 1 558 ? 86.835 51.986 -15.133 1.00 19.60 566 ILE B C 1
ATOM 8487 O O . ILE B 1 558 ? 87.977 52.419 -14.957 1.00 18.84 566 ILE B O 1
ATOM 8492 N N . TYR B 1 559 ? 86.379 50.873 -14.551 1.00 17.75 567 TYR B N 1
ATOM 8493 C CA . TYR B 1 559 ? 87.211 50.039 -13.695 1.00 16.96 567 TYR B CA 1
ATOM 8494 C C . TYR B 1 559 ? 86.632 48.641 -13.792 1.00 18.92 567 TYR B C 1
ATOM 8495 O O . TYR B 1 559 ? 85.421 48.498 -13.704 1.00 15.66 567 TYR B O 1
ATOM 8504 N N . GLU B 1 560 ? 87.491 47.645 -13.890 1.00 19.23 568 GLU B N 1
ATOM 8505 C CA . GLU B 1 560 ? 87.097 46.234 -13.898 1.00 19.40 568 GLU B CA 1
ATOM 8506 C C . GLU B 1 560 ? 88.079 45.548 -12.944 1.00 22.89 568 GLU B C 1
ATOM 8507 O O . GLU B 1 560 ? 89.286 45.754 -13.089 1.00 21.59 568 GLU B O 1
ATOM 8513 N N . ALA B 1 561 ? 87.577 44.776 -11.964 1.00 19.47 569 ALA B N 1
ATOM 8514 C CA . ALA B 1 561 ? 88.462 44.104 -11.020 1.00 19.23 569 ALA B CA 1
ATOM 8515 C C . ALA B 1 561 ? 89.416 43.172 -11.757 1.00 20.38 569 ALA B C 1
ATOM 8516 O O . ALA B 1 561 ? 88.983 42.498 -12.687 1.00 21.60 569 ALA B O 1
ATOM 8518 N N . LYS B 1 562 ? 90.686 43.133 -11.339 1.00 19.10 570 LYS B N 1
ATOM 8519 C CA . LYS B 1 562 ? 91.688 42.183 -11.840 1.00 19.74 570 LYS B CA 1
ATOM 8520 C C . LYS B 1 562 ? 92.284 41.542 -10.583 1.00 24.42 570 LYS B C 1
ATOM 8521 O O . LYS B 1 562 ? 93.382 41.913 -10.132 1.00 24.09 570 LYS B O 1
ATOM 8527 N N . PRO B 1 563 ? 91.504 40.687 -9.885 1.00 21.40 571 PRO B N 1
ATOM 8528 C CA . PRO B 1 563 ? 92.003 40.154 -8.605 1.00 20.92 571 PRO B CA 1
ATOM 8529 C C . PRO B 1 563 ? 93.109 39.131 -8.801 1.00 21.69 571 PRO B C 1
ATOM 8530 O O . PRO B 1 563 ? 93.246 38.592 -9.895 1.00 21.93 571 PRO B O 1
ATOM 8534 N N . GLU B 1 564 ? 93.857 38.842 -7.734 1.00 19.62 572 GLU B N 1
ATOM 8535 C CA . GLU B 1 564 ? 94.849 37.766 -7.775 1.00 21.01 572 GLU B CA 1
ATOM 8536 C C . GLU B 1 564 ? 94.046 36.484 -7.488 1.00 23.04 572 GLU B C 1
ATOM 8537 O O . GLU B 1 564 ? 93.295 36.427 -6.507 1.00 21.23 572 GLU B O 1
ATOM 8543 N N . TYR B 1 565 ? 94.171 35.487 -8.364 1.00 19.72 573 TYR B N 1
ATOM 8544 C CA . TYR B 1 565 ? 93.477 34.207 -8.244 1.00 17.81 573 TYR B CA 1
ATOM 8545 C C . TYR B 1 565 ? 94.378 33.131 -7.674 1.00 20.19 573 TYR B C 1
ATOM 8546 O O . TYR B 1 565 ? 95.545 33.015 -8.097 1.00 18.34 573 TYR B O 1
ATOM 8555 N N . ALA B 1 566 ? 93.840 32.320 -6.726 1.00 16.54 574 ALA B N 1
ATOM 8556 C CA . ALA B 1 566 ? 94.572 31.166 -6.221 1.00 16.16 574 ALA B CA 1
ATOM 8557 C C . ALA B 1 566 ? 94.677 30.154 -7.366 1.00 20.51 574 ALA B C 1
ATOM 8558 O O . ALA B 1 566 ? 95.759 29.643 -7.660 1.00 20.07 574 ALA B O 1
ATOM 8560 N N . CYS B 1 567 ? 93.542 29.875 -8.003 1.00 18.58 575 CYS B N 1
ATOM 8561 C CA . CYS B 1 567 ? 93.470 28.885 -9.081 1.00 21.86 575 CYS B CA 1
ATOM 8562 C C . CYS B 1 567 ? 92.807 29.502 -10.305 1.00 26.28 575 CYS B C 1
ATOM 8563 O O . CYS B 1 567 ? 91.597 29.716 -10.312 1.00 24.67 575 CYS B O 1
ATOM 8566 N N . ILE B 1 568 ? 93.619 29.807 -11.326 1.00 23.57 576 ILE B N 1
ATOM 8567 C CA . ILE B 1 568 ? 93.159 30.405 -12.581 1.00 24.29 576 ILE B CA 1
ATOM 8568 C C . ILE B 1 568 ? 92.243 29.441 -13.362 1.00 32.46 576 ILE B C 1
ATOM 8569 O O . ILE B 1 568 ? 91.146 29.850 -13.725 1.00 32.79 576 ILE B O 1
ATOM 8574 N N . PRO B 1 569 ? 92.597 28.154 -13.585 1.00 32.88 577 PRO B N 1
ATOM 8575 C CA . PRO B 1 569 ? 91.674 27.274 -14.341 1.00 34.45 577 PRO B CA 1
ATOM 8576 C C . PRO B 1 569 ? 90.297 27.126 -13.696 1.00 38.31 577 PRO B C 1
ATOM 8577 O O . PRO B 1 569 ? 89.316 26.873 -14.389 1.00 38.41 577 PRO B O 1
ATOM 8581 N N . CYS B 1 570 ? 90.232 27.299 -12.362 1.00 32.26 578 CYS B N 1
ATOM 8582 C CA . CYS B 1 570 ? 89.020 27.183 -11.568 1.00 32.30 578 CYS B CA 1
ATOM 8583 C C . CYS B 1 570 ? 87.930 28.226 -11.944 1.00 41.89 578 CYS B C 1
ATOM 8584 O O . CYS B 1 570 ? 86.750 27.988 -11.672 1.00 43.21 578 CYS B O 1
ATOM 8587 N N . ILE B 1 571 ? 88.316 29.331 -12.615 1.00 40.47 579 ILE B N 1
ATOM 8588 C CA . ILE B 1 571 ? 87.381 30.379 -13.080 1.00 41.96 579 ILE B CA 1
ATOM 8589 C C . ILE B 1 571 ? 86.480 29.842 -14.203 1.00 50.52 579 ILE B C 1
ATOM 8590 O O . ILE B 1 571 ? 85.304 30.193 -14.256 1.00 51.96 579 ILE B O 1
ATOM 8595 N N . ASN B 1 572 ? 87.035 29.020 -15.105 1.00 49.11 580 ASN B N 1
ATOM 8596 C CA . ASN B 1 572 ? 86.283 28.441 -16.228 1.00 50.08 580 ASN B CA 1
ATOM 8597 C C . ASN B 1 572 ? 85.262 27.398 -15.747 1.00 55.01 580 ASN B C 1
ATOM 8598 O O . ASN B 1 572 ? 84.172 27.330 -16.307 1.00 55.84 580 ASN B O 1
ATOM 8603 N N . ALA B 1 573 ? 85.607 26.621 -14.688 1.00 51.23 581 ALA B N 1
ATOM 8604 C CA . ALA B 1 573 ? 84.776 25.584 -14.050 1.00 88.89 581 ALA B CA 1
ATOM 8605 C C . ALA B 1 573 ? 84.120 24.599 -15.028 1.00 119.53 581 ALA B C 1
ATOM 8606 O O . ALA B 1 573 ? 83.589 23.566 -14.616 1.00 81.88 581 ALA B O 1
ATOM 8608 N N . GLN B 1 618 ? 92.377 34.295 -13.932 1.00 57.68 626 GLN B N 1
ATOM 8609 C CA . GLN B 1 618 ? 92.780 35.018 -15.130 1.00 56.60 626 GLN B CA 1
ATOM 8610 C C . GLN B 1 618 ? 94.144 35.619 -14.900 1.00 59.70 626 GLN B C 1
ATOM 8611 O O . GLN B 1 618 ? 94.765 35.335 -13.881 1.00 61.45 626 GLN B O 1
ATOM 8617 N N . TYR B 1 619 ? 94.603 36.457 -15.820 1.00 53.92 627 TYR B N 1
ATOM 8618 C CA . TYR B 1 619 ? 95.893 37.134 -15.779 1.00 51.84 627 TYR B CA 1
ATOM 8619 C C . TYR B 1 619 ? 96.702 37.107 -14.458 1.00 43.11 627 TYR B C 1
ATOM 8620 O O . TYR B 1 619 ? 97.831 36.625 -14.516 1.00 42.89 627 TYR B O 1
ATOM 8629 N N . ARG B 1 620 ? 96.153 37.566 -13.281 1.00 31.09 628 ARG B N 1
ATOM 8630 C CA . ARG B 1 620 ? 96.969 37.596 -12.060 1.00 27.06 628 ARG B CA 1
ATOM 8631 C C . ARG B 1 620 ? 96.921 36.330 -11.184 1.00 27.25 628 ARG B C 1
ATOM 8632 O O . ARG B 1 620 ? 95.848 35.909 -10.751 1.00 25.73 628 ARG B O 1
ATOM 8640 N N . GLN B 1 621 ? 98.099 35.777 -10.884 1.00 23.27 629 GLN B N 1
ATOM 8641 C CA . GLN B 1 621 ? 98.236 34.581 -10.041 1.00 22.39 629 GLN B CA 1
ATOM 8642 C C . GLN B 1 621 ? 98.580 35.012 -8.626 1.00 23.28 629 GLN B C 1
ATOM 8643 O O . GLN B 1 621 ? 99.561 35.743 -8.429 1.00 23.81 629 GLN B O 1
ATOM 8649 N N . ALA B 1 622 ? 97.804 34.536 -7.624 1.00 19.82 630 ALA B N 1
ATOM 8650 C CA . ALA B 1 622 ? 98.075 34.868 -6.227 1.00 18.99 630 ALA B CA 1
ATOM 8651 C C . ALA B 1 622 ? 99.404 34.247 -5.789 1.00 22.92 630 ALA B C 1
ATOM 8652 O O . ALA B 1 622 ? 99.776 33.176 -6.275 1.00 21.59 630 ALA B O 1
ATOM 8654 N N . GLN B 1 623 ? 100.075 34.895 -4.832 1.00 21.19 631 GLN B N 1
ATOM 8655 C CA . GLN B 1 623 ? 101.327 34.414 -4.261 1.00 22.23 631 GLN B CA 1
ATOM 8656 C C . GLN B 1 623 ? 101.068 33.208 -3.336 1.00 23.92 631 GLN B C 1
ATOM 8657 O O . GLN B 1 623 ? 100.121 33.215 -2.533 1.00 22.36 631 GLN B O 1
ATOM 8663 N N . ARG B 1 624 ? 101.926 32.192 -3.436 1.00 21.40 632 ARG B N 1
ATOM 8664 C CA . ARG B 1 624 ? 101.824 31.013 -2.563 1.00 21.48 632 ARG B CA 1
ATOM 8665 C C . ARG B 1 624 ? 102.452 31.404 -1.221 1.00 25.16 632 ARG B C 1
ATOM 8666 O O . ARG B 1 624 ? 103.535 31.996 -1.207 1.00 24.85 632 ARG B O 1
ATOM 8674 N N . ILE B 1 625 ? 101.768 31.106 -0.092 1.00 21.09 633 ILE B N 1
ATOM 8675 C CA . ILE B 1 625 ? 102.308 31.412 1.239 1.00 19.71 633 ILE B CA 1
ATOM 8676 C C . ILE B 1 625 ? 102.467 30.133 2.107 1.00 23.21 633 ILE B C 1
ATOM 8677 O O . ILE B 1 625 ? 103.054 30.201 3.173 1.00 24.78 633 ILE B O 1
ATOM 8682 N N . LEU B 1 626 ? 101.964 28.984 1.640 1.00 20.65 634 LEU B N 1
ATOM 8683 C CA . LEU B 1 626 ? 102.134 27.688 2.325 1.00 21.30 634 LEU B CA 1
ATOM 8684 C C . LEU B 1 626 ? 102.306 26.645 1.254 1.00 24.29 634 LEU B C 1
ATOM 8685 O O . LEU B 1 626 ? 101.652 26.741 0.207 1.00 22.13 634 LEU B O 1
ATOM 8690 N N . LYS B 1 627 ? 103.071 25.585 1.545 1.00 21.47 635 LYS B N 1
ATOM 8691 C CA . LYS B 1 627 ? 103.144 24.452 0.641 1.00 21.91 635 LYS B CA 1
ATOM 8692 C C . LYS B 1 627 ? 101.725 23.904 0.525 1.00 22.98 635 LYS B C 1
ATOM 8693 O O . LYS B 1 627 ? 100.966 23.918 1.514 1.00 20.61 635 LYS B O 1
ATOM 8699 N N . SER B 1 628 ? 101.369 23.436 -0.672 1.00 21.85 636 SER B N 1
ATOM 8700 C CA . SER B 1 628 ? 100.074 22.805 -0.956 1.00 22.53 636 SER B CA 1
ATOM 8701 C C . SER B 1 628 ? 99.787 21.697 0.093 1.00 23.51 636 SER B C 1
ATOM 8702 O O . SER B 1 628 ? 98.671 21.614 0.612 1.00 19.48 636 SER B O 1
ATOM 8705 N N . SER B 1 629 ? 100.807 20.878 0.414 1.00 19.53 637 SER B N 1
ATOM 8706 C CA . SER B 1 629 ? 100.663 19.793 1.387 1.00 19.24 637 SER B CA 1
ATOM 8707 C C . SER B 1 629 ? 100.305 20.308 2.798 1.00 21.83 637 SER B C 1
ATOM 8708 O O . SER B 1 629 ? 99.493 19.680 3.486 1.00 21.20 637 SER B O 1
ATOM 8711 N N . SER B 1 630 ? 100.883 21.440 3.209 1.00 17.35 638 SER B N 1
ATOM 8712 C CA . SER B 1 630 ? 100.574 22.022 4.534 1.00 16.66 638 SER B CA 1
ATOM 8713 C C . SER B 1 630 ? 99.127 22.567 4.546 1.00 20.99 638 SER B C 1
ATOM 8714 O O . SER B 1 630 ? 98.372 22.325 5.496 1.00 19.56 638 SER B O 1
ATOM 8717 N N . ALA B 1 631 ? 98.747 23.294 3.474 1.00 18.71 639 ALA B N 1
ATOM 8718 C CA . ALA B 1 631 ? 97.391 23.849 3.355 1.00 17.81 639 ALA B CA 1
ATOM 8719 C C . ALA B 1 631 ? 96.337 22.727 3.421 1.00 21.00 639 ALA B C 1
ATOM 8720 O O . ALA B 1 631 ? 95.364 22.836 4.174 1.00 18.61 639 ALA B O 1
ATOM 8722 N N . TYR B 1 632 ? 96.585 21.629 2.710 1.00 18.35 640 TYR B N 1
ATOM 8723 C CA . TYR B 1 632 ? 95.699 20.480 2.618 1.00 20.92 640 TYR B CA 1
ATOM 8724 C C . TYR B 1 632 ? 95.642 19.717 3.900 1.00 21.64 640 TYR B C 1
ATOM 8725 O O . TYR B 1 632 ? 94.553 19.358 4.339 1.00 21.45 640 TYR B O 1
ATOM 8734 N N . ASP B 1 633 ? 96.781 19.542 4.540 1.00 18.63 641 ASP B N 1
ATOM 8735 C CA . ASP B 1 633 ? 96.811 18.865 5.845 1.00 17.88 641 ASP B CA 1
ATOM 8736 C C . ASP B 1 633 ? 95.958 19.663 6.831 1.00 19.65 641 ASP B C 1
ATOM 8737 O O . ASP B 1 633 ? 95.145 19.081 7.542 1.00 17.34 641 ASP B O 1
ATOM 8742 N N . MET B 1 634 ? 96.124 20.994 6.849 1.00 15.75 642 MET B N 1
ATOM 8743 C CA . MET B 1 634 ? 95.346 21.829 7.773 1.00 14.38 642 MET B CA 1
ATOM 8744 C C . MET B 1 634 ? 93.860 21.778 7.411 1.00 16.03 642 MET B C 1
ATOM 8745 O O . MET B 1 634 ? 93.041 21.713 8.314 1.00 16.00 642 MET B O 1
ATOM 8750 N N . ALA B 1 635 ? 93.513 21.857 6.103 1.00 15.34 643 ALA B N 1
ATOM 8751 C CA . ALA B 1 635 ? 92.096 21.816 5.694 1.00 15.42 643 ALA B CA 1
ATOM 8752 C C . ALA B 1 635 ? 91.465 20.492 6.180 1.00 18.30 643 ALA B C 1
ATOM 8753 O O . ALA B 1 635 ? 90.378 20.510 6.763 1.00 17.67 643 ALA B O 1
ATOM 8755 N N . ASN B 1 636 ? 92.189 19.357 6.056 1.00 15.90 644 ASN B N 1
ATOM 8756 C CA . ASN B 1 636 ? 91.666 18.071 6.529 1.00 16.83 644 ASN B CA 1
ATOM 8757 C C . ASN B 1 636 ? 91.562 18.007 8.058 1.00 19.76 644 ASN B C 1
ATOM 8758 O O . ASN B 1 636 ? 90.620 17.405 8.576 1.00 21.04 644 ASN B O 1
ATOM 8763 N N . ILE B 1 637 ? 92.486 18.649 8.777 1.00 16.37 645 ILE B N 1
ATOM 8764 C CA . ILE B 1 637 ? 92.393 18.690 10.241 1.00 17.29 645 ILE B CA 1
ATOM 8765 C C . ILE B 1 637 ? 91.101 19.440 10.591 1.00 20.84 645 ILE B C 1
ATOM 8766 O O . ILE B 1 637 ? 90.312 18.979 11.423 1.00 18.98 645 ILE B O 1
ATOM 8771 N N . LEU B 1 638 ? 90.903 20.606 9.948 1.00 17.25 646 LEU B N 1
ATOM 8772 C CA . LEU B 1 638 ? 89.743 21.447 10.234 1.00 16.55 646 LEU B CA 1
ATOM 8773 C C . LEU B 1 638 ? 88.425 20.769 9.855 1.00 18.19 646 LEU B C 1
ATOM 8774 O O . LEU B 1 638 ? 87.419 20.978 10.554 1.00 17.92 646 LEU B O 1
ATOM 8779 N N . ARG B 1 639 ? 88.431 19.915 8.815 1.00 16.62 647 ARG B N 1
ATOM 8780 C CA . ARG B 1 639 ? 87.225 19.133 8.482 1.00 18.14 647 ARG B CA 1
ATOM 8781 C C . ARG B 1 639 ? 87.027 18.070 9.574 1.00 21.31 647 ARG B C 1
ATOM 8782 O O . ARG B 1 639 ? 85.900 17.883 10.034 1.00 19.88 647 ARG B O 1
ATOM 8790 N N . ASP B 1 640 ? 88.114 17.422 10.034 1.00 20.71 648 ASP B N 1
ATOM 8791 C CA . ASP B 1 640 ? 87.992 16.438 11.138 1.00 22.18 648 ASP B CA 1
ATOM 8792 C C . ASP B 1 640 ? 87.418 17.103 12.404 1.00 26.29 648 ASP B C 1
ATOM 8793 O O . ASP B 1 640 ? 86.566 16.508 13.066 1.00 25.98 648 ASP B O 1
ATOM 8798 N N . VAL B 1 641 ? 87.860 18.343 12.710 1.00 21.46 649 VAL B N 1
ATOM 8799 C CA . VAL B 1 641 ? 87.419 19.156 13.857 1.00 22.35 649 VAL B CA 1
ATOM 8800 C C . VAL B 1 641 ? 85.899 19.371 13.764 1.00 27.23 649 VAL B C 1
ATOM 8801 O O . VAL B 1 641 ? 85.184 19.087 14.729 1.00 26.29 649 VAL B O 1
ATOM 8805 N N . ILE B 1 642 ? 85.419 19.834 12.596 1.00 22.50 650 ILE B N 1
ATOM 8806 C CA . ILE B 1 642 ? 83.997 20.080 12.410 1.00 24.09 650 ILE B CA 1
ATOM 8807 C C . ILE B 1 642 ? 83.164 18.803 12.465 1.00 29.34 650 ILE B C 1
ATOM 8808 O O . ILE B 1 642 ? 82.078 18.820 13.046 1.00 29.88 650 ILE B O 1
ATOM 8813 N N . GLU B 1 643 ? 83.677 17.707 11.888 1.00 25.46 651 GLU B N 1
ATOM 8814 C CA . GLU B 1 643 ? 82.953 16.436 11.862 1.00 26.93 651 GLU B CA 1
ATOM 8815 C C . GLU B 1 643 ? 82.973 15.668 13.203 1.00 34.88 651 GLU B C 1
ATOM 8816 O O . GLU B 1 643 ? 82.156 14.773 13.392 1.00 35.51 651 GLU B O 1
ATOM 8822 N N . HIS B 1 644 ? 83.901 16.010 14.101 1.00 34.59 652 HIS B N 1
ATOM 8823 C CA . HIS B 1 644 ? 84.033 15.432 15.443 1.00 39.01 652 HIS B CA 1
ATOM 8824 C C . HIS B 1 644 ? 83.716 16.583 16.414 1.00 50.06 652 HIS B C 1
ATOM 8825 O O . HIS B 1 644 ? 84.612 17.093 17.098 1.00 52.75 652 HIS B O 1
ATOM 8832 N N . GLY B 1 645 ? 82.455 17.025 16.400 1.00 47.81 653 GLY B N 1
ATOM 8833 C CA . GLY B 1 645 ? 81.959 18.138 17.206 1.00 81.30 653 GLY B CA 1
ATOM 8834 C C . GLY B 1 645 ? 82.099 17.953 18.704 1.00 123.33 653 GLY B C 1
ATOM 8835 O O . GLY B 1 645 ? 82.904 18.633 19.345 1.00 89.53 653 GLY B O 1
ATOM 8836 N N . ILE B 1 653 ? 74.826 20.792 9.471 1.00 51.38 661 ILE B N 1
ATOM 8837 C CA . ILE B 1 653 ? 74.672 20.800 8.011 1.00 50.62 661 ILE B CA 1
ATOM 8838 C C . ILE B 1 653 ? 74.933 19.381 7.466 1.00 53.58 661 ILE B C 1
ATOM 8839 O O . ILE B 1 653 ? 75.806 18.672 7.978 1.00 53.84 661 ILE B O 1
ATOM 8844 N N . GLY B 1 654 ? 74.186 19.000 6.431 1.00 48.24 662 GLY B N 1
ATOM 8845 C CA . GLY B 1 654 ? 74.320 17.713 5.759 1.00 47.42 662 GLY B CA 1
ATOM 8846 C C . GLY B 1 654 ? 75.321 17.786 4.624 1.00 47.58 662 GLY B C 1
ATOM 8847 O O . GLY B 1 654 ? 75.021 17.385 3.493 1.00 48.25 662 GLY B O 1
ATOM 8848 N N . ARG B 1 655 ? 76.519 18.334 4.915 1.00 37.97 663 ARG B N 1
ATOM 8849 C CA . ARG B 1 655 ? 77.588 18.467 3.930 1.00 34.49 663 ARG B CA 1
ATOM 8850 C C . ARG B 1 655 ? 78.842 17.806 4.424 1.00 31.88 663 ARG B C 1
ATOM 8851 O O . ARG B 1 655 ? 79.062 17.707 5.619 1.00 32.27 663 ARG B O 1
ATOM 8859 N N . SER B 1 656 ? 79.676 17.362 3.516 1.00 27.90 664 SER B N 1
ATOM 8860 C CA . SER B 1 656 ? 80.911 16.706 3.908 1.00 27.83 664 SER B CA 1
ATOM 8861 C C . SER B 1 656 ? 82.118 17.458 3.377 1.00 27.77 664 SER B C 1
ATOM 8862 O O . SER B 1 656 ? 83.207 16.889 3.334 1.00 27.55 664 SER B O 1
ATOM 8865 N N . ASP B 1 657 ? 81.936 18.741 2.967 1.00 20.73 665 ASP B N 1
ATOM 8866 C CA . ASP B 1 657 ? 83.027 19.522 2.395 1.00 19.44 665 ASP B CA 1
ATOM 8867 C C . ASP B 1 657 ? 83.328 20.752 3.235 1.00 20.37 665 ASP B C 1
ATOM 8868 O O . ASP B 1 657 ? 83.761 21.751 2.686 1.00 19.46 665 ASP B O 1
ATOM 8873 N N . LEU B 1 658 ? 83.088 20.687 4.541 1.00 18.06 666 LEU B N 1
ATOM 8874 C CA . LEU B 1 658 ? 83.316 21.849 5.413 1.00 16.97 666 LEU B CA 1
ATOM 8875 C C . LEU B 1 658 ? 84.392 21.577 6.453 1.00 20.43 666 LEU B C 1
ATOM 8876 O O . LEU B 1 658 ? 84.462 20.487 7.006 1.00 19.82 666 LEU B O 1
ATOM 8881 N N . GLY B 1 659 ? 85.206 22.592 6.731 1.00 16.23 667 GLY B N 1
ATOM 8882 C CA . GLY B 1 659 ? 86.210 22.557 7.786 1.00 15.69 667 GLY B CA 1
ATOM 8883 C C . GLY B 1 659 ? 86.061 23.833 8.598 1.00 17.51 667 GLY B C 1
ATOM 8884 O O . GLY B 1 659 ? 85.609 24.837 8.059 1.00 15.60 667 GLY B O 1
ATOM 8885 N N . GLY B 1 660 ? 86.427 23.818 9.872 1.00 13.37 668 GLY B N 1
ATOM 8886 C CA . GLY B 1 660 ? 86.300 25.031 10.655 1.00 14.64 668 GLY B CA 1
ATOM 8887 C C . GLY B 1 660 ? 86.909 24.900 12.024 1.00 20.16 668 GLY B C 1
ATOM 8888 O O . GLY B 1 660 ? 87.189 23.782 12.490 1.00 19.41 668 GLY B O 1
ATOM 8889 N N . LYS B 1 661 ? 87.151 26.062 12.628 1.00 14.57 669 LYS B N 1
ATOM 8890 C CA . LYS B 1 661 ? 87.780 26.141 13.943 1.00 16.33 669 LYS B CA 1
ATOM 8891 C C . LYS B 1 661 ? 86.959 27.071 14.837 1.00 18.42 669 LYS B C 1
ATOM 8892 O O . LYS B 1 661 ? 86.685 28.193 14.436 1.00 17.76 669 LYS B O 1
ATOM 8898 N N . THR B 1 662 ? 86.638 26.629 16.077 1.00 17.65 670 THR B N 1
ATOM 8899 C CA . THR B 1 662 ? 86.003 27.510 17.065 1.00 16.90 670 THR B CA 1
ATOM 8900 C C . THR B 1 662 ? 87.119 28.345 17.661 1.00 19.45 670 THR B C 1
ATOM 8901 O O . THR B 1 662 ? 88.300 27.931 17.703 1.00 18.09 670 THR B O 1
ATOM 8905 N N . GLY B 1 663 ? 86.746 29.494 18.195 1.00 15.87 671 GLY B N 1
ATOM 8906 C CA . GLY B 1 663 ? 87.711 30.339 18.861 1.00 16.50 671 GLY B CA 1
ATOM 8907 C C . GLY B 1 663 ? 87.138 31.001 20.085 1.00 17.94 671 GLY B C 1
ATOM 8908 O O . GLY B 1 663 ? 85.951 31.349 20.118 1.00 15.47 671 GLY B O 1
ATOM 8909 N N . THR B 1 664 ? 87.980 31.170 21.104 1.00 16.18 672 THR B N 1
ATOM 8910 C CA . THR B 1 664 ? 87.595 31.854 22.331 1.00 15.23 672 THR B CA 1
ATOM 8911 C C . THR B 1 664 ? 88.778 32.637 22.861 1.00 18.58 672 THR B C 1
ATOM 8912 O O . THR B 1 664 ? 89.934 32.319 22.534 1.00 16.26 672 THR B O 1
ATOM 8916 N N . THR B 1 665 ? 88.486 33.677 23.640 1.00 18.36 673 THR B N 1
ATOM 8917 C CA . THR B 1 665 ? 89.514 34.491 24.292 1.00 17.00 673 THR B CA 1
ATOM 8918 C C . THR B 1 665 ? 89.348 34.334 25.803 1.00 19.50 673 THR B C 1
ATOM 8919 O O . THR B 1 665 ? 88.337 33.798 26.263 1.00 18.86 673 THR B O 1
ATOM 8923 N N . ASN B 1 666 ? 90.324 34.820 26.586 1.00 19.92 674 ASN B N 1
ATOM 8924 C CA . ASN B 1 666 ? 90.247 34.762 28.057 1.00 20.90 674 ASN B CA 1
ATOM 8925 C C . ASN B 1 666 ? 88.944 35.329 28.543 1.00 22.46 674 ASN B C 1
ATOM 8926 O O . ASN B 1 666 ? 88.471 36.328 27.989 1.00 23.37 674 ASN B O 1
ATOM 8931 N N . ASP B 1 667 ? 88.356 34.679 29.552 1.00 20.66 675 ASP B N 1
ATOM 8932 C CA . ASP B 1 667 ? 87.112 35.098 30.198 1.00 19.92 675 ASP B CA 1
ATOM 8933 C C . ASP B 1 667 ? 85.925 35.092 29.217 1.00 22.04 675 ASP B C 1
ATOM 8934 O O . ASP B 1 667 ? 84.953 35.805 29.429 1.00 22.05 675 ASP B O 1
ATOM 8939 N N . ALA B 1 668 ? 86.026 34.317 28.124 1.00 20.18 676 ALA B N 1
ATOM 8940 C CA . ALA B 1 668 ? 84.996 34.219 27.090 1.00 18.72 676 ALA B CA 1
ATOM 8941 C C . ALA B 1 668 ? 84.568 35.624 26.640 1.00 18.55 676 ALA B C 1
ATOM 8942 O O . ALA B 1 668 ? 83.381 35.901 26.522 1.00 18.77 676 ALA B O 1
ATOM 8944 N N . LYS B 1 669 ? 85.532 36.526 26.429 1.00 15.63 677 LYS B N 1
ATOM 8945 C CA . LYS B 1 669 ? 85.183 37.886 25.938 1.00 15.07 677 LYS B CA 1
ATOM 8946 C C . LYS B 1 669 ? 84.838 37.870 24.441 1.00 16.33 677 LYS B C 1
ATOM 8947 O O . LYS B 1 669 ? 84.358 38.871 23.923 1.00 16.21 677 LYS B O 1
ATOM 8953 N N . ASP B 1 670 ? 85.126 36.761 23.738 1.00 13.03 678 ASP B N 1
ATOM 8954 C CA . ASP B 1 670 ? 84.850 36.656 22.307 1.00 12.12 678 ASP B CA 1
ATOM 8955 C C . ASP B 1 670 ? 84.494 35.233 22.001 1.00 16.96 678 ASP B C 1
ATOM 8956 O O . ASP B 1 670 ? 85.112 34.314 22.550 1.00 17.26 678 ASP B O 1
ATOM 8961 N N . ALA B 1 671 ? 83.574 35.060 21.055 1.00 14.05 679 ALA B N 1
ATOM 8962 C CA . ALA B 1 671 ? 83.224 33.740 20.524 1.00 12.94 679 ALA B CA 1
ATOM 8963 C C . ALA B 1 671 ? 83.453 33.893 19.015 1.00 16.16 679 ALA B C 1
ATOM 8964 O O . ALA B 1 671 ? 82.911 34.809 18.407 1.00 15.07 679 ALA B O 1
ATOM 8966 N N . TRP B 1 672 ? 84.244 33.011 18.428 1.00 11.86 680 TRP B N 1
ATOM 8967 C CA . TRP B 1 672 ? 84.522 33.044 16.988 1.00 12.07 680 TRP B CA 1
ATOM 8968 C C . TRP B 1 672 ? 84.235 31.704 16.356 1.00 14.88 680 TRP B C 1
ATOM 8969 O O . TRP B 1 672 ? 84.352 30.651 17.002 1.00 12.54 680 TRP B O 1
ATOM 8980 N N . PHE B 1 673 ? 83.968 31.730 15.046 1.00 11.29 681 PHE B N 1
ATOM 8981 C CA . PHE B 1 673 ? 83.978 30.485 14.262 1.00 12.25 681 PHE B CA 1
ATOM 8982 C C . PHE B 1 673 ? 84.502 30.864 12.884 1.00 16.34 681 PHE B C 1
ATOM 8983 O O . PHE B 1 673 ? 84.026 31.832 12.297 1.00 14.73 681 PHE B O 1
ATOM 8991 N N . ALA B 1 674 ? 85.535 30.152 12.412 1.00 13.21 682 ALA B N 1
ATOM 8992 C CA . ALA B 1 674 ? 86.116 30.435 11.087 1.00 12.30 682 ALA B CA 1
ATOM 8993 C C . ALA B 1 674 ? 86.086 29.123 10.346 1.00 16.58 682 ALA B C 1
ATOM 8994 O O . ALA B 1 674 ? 86.609 28.131 10.849 1.00 16.11 682 ALA B O 1
ATOM 8996 N N . GLY B 1 675 ? 85.435 29.083 9.182 1.00 14.22 683 GLY B N 1
ATOM 8997 C CA . GLY B 1 675 ? 85.270 27.807 8.496 1.00 14.55 683 GLY B CA 1
ATOM 8998 C C . GLY B 1 675 ? 84.990 28.017 7.027 1.00 16.73 683 GLY B C 1
ATOM 8999 O O . GLY B 1 675 ? 84.733 29.154 6.592 1.00 16.76 683 GLY B O 1
ATOM 9000 N N . PHE B 1 676 ? 84.993 26.931 6.279 1.00 12.68 684 PHE B N 1
ATOM 9001 C CA . PHE B 1 676 ? 84.871 27.070 4.839 1.00 11.82 684 PHE B CA 1
ATOM 9002 C C . PHE B 1 676 ? 84.560 25.776 4.126 1.00 15.53 684 PHE B C 1
ATOM 9003 O O . PHE B 1 676 ? 84.723 24.689 4.690 1.00 15.15 684 PHE B O 1
ATOM 9011 N N . ASN B 1 677 ? 84.246 25.911 2.825 1.00 15.54 685 ASN B N 1
ATOM 9012 C CA . ASN B 1 677 ? 84.330 24.820 1.866 1.00 17.00 685 ASN B CA 1
ATOM 9013 C C . ASN B 1 677 ? 85.269 25.418 0.785 1.00 20.43 685 ASN B C 1
ATOM 9014 O O . ASN B 1 677 ? 85.810 26.520 0.992 1.00 17.83 685 ASN B O 1
ATOM 9019 N N . GLY B 1 678 ? 85.410 24.757 -0.361 1.00 18.20 686 GLY B N 1
ATOM 9020 C CA . GLY B 1 678 ? 86.279 25.294 -1.406 1.00 20.05 686 GLY B CA 1
ATOM 9021 C C . GLY B 1 678 ? 85.776 26.548 -2.106 1.00 22.60 686 GLY B C 1
ATOM 9022 O O . GLY B 1 678 ? 86.534 27.170 -2.856 1.00 23.25 686 GLY B O 1
ATOM 9023 N N . LYS B 1 679 ? 84.481 26.925 -1.923 1.00 17.28 687 LYS B N 1
ATOM 9024 C CA . LYS B 1 679 ? 83.912 28.078 -2.602 1.00 17.33 687 LYS B CA 1
ATOM 9025 C C . LYS B 1 679 ? 83.571 29.248 -1.699 1.00 15.98 687 LYS B C 1
ATOM 9026 O O . LYS B 1 679 ? 83.263 30.337 -2.200 1.00 17.05 687 LYS B O 1
ATOM 9032 N N . LEU B 1 680 ? 83.631 29.046 -0.348 1.00 14.27 688 LEU B N 1
ATOM 9033 C CA . LEU B 1 680 ? 83.199 30.100 0.540 1.00 14.38 688 LEU B CA 1
ATOM 9034 C C . LEU B 1 680 ? 83.846 29.965 1.888 1.00 14.86 688 LEU B C 1
ATOM 9035 O O . LEU B 1 680 ? 83.808 28.876 2.476 1.00 13.85 688 LEU B O 1
ATOM 9040 N N . VAL B 1 681 ? 84.458 31.060 2.357 1.00 12.21 689 VAL B N 1
ATOM 9041 C CA . VAL B 1 681 ? 85.054 31.098 3.712 1.00 13.67 689 VAL B CA 1
ATOM 9042 C C . VAL B 1 681 ? 84.183 32.085 4.518 1.00 16.20 689 VAL B C 1
ATOM 9043 O O . VAL B 1 681 ? 83.996 33.212 4.078 1.00 14.55 689 VAL B O 1
ATOM 9047 N N . THR B 1 682 ? 83.734 31.697 5.710 1.00 12.80 690 THR B N 1
ATOM 9048 C CA . THR B 1 682 ? 82.938 32.605 6.528 1.00 12.82 690 THR B CA 1
ATOM 9049 C C . THR B 1 682 ? 83.561 32.677 7.911 1.00 13.30 690 THR B C 1
ATOM 9050 O O . THR B 1 682 ? 83.887 31.631 8.474 1.00 12.89 690 THR B O 1
ATOM 9054 N N . VAL B 1 683 ? 83.632 33.870 8.470 1.00 10.32 691 VAL B N 1
ATOM 9055 C CA . VAL B 1 683 ? 84.071 34.073 9.855 1.00 10.35 691 VAL B CA 1
ATOM 9056 C C . VAL B 1 683 ? 82.925 34.768 10.570 1.00 12.02 691 VAL B C 1
ATOM 9057 O O . VAL B 1 683 ? 82.456 35.804 10.086 1.00 11.43 691 VAL B O 1
ATOM 9061 N N . THR B 1 684 ? 82.485 34.225 11.711 1.00 11.81 692 THR B N 1
ATOM 9062 C CA . THR B 1 684 ? 81.475 34.832 12.563 1.00 11.47 692 THR B CA 1
ATOM 9063 C C . THR B 1 684 ? 82.117 35.153 13.911 1.00 13.63 692 THR B C 1
ATOM 9064 O O . THR B 1 684 ? 83.108 34.520 14.311 1.00 12.99 692 THR B O 1
ATOM 9068 N N . TRP B 1 685 ? 81.571 36.166 14.572 1.00 10.73 693 TRP B N 1
ATOM 9069 C CA . TRP B 1 685 ? 82.086 36.585 15.884 1.00 11.45 693 TRP B CA 1
ATOM 9070 C C . TRP B 1 685 ? 80.894 37.098 16.673 1.00 13.61 693 TRP B C 1
ATOM 9071 O O . TRP B 1 685 ? 79.962 37.684 16.091 1.00 12.20 693 TRP B O 1
ATOM 9082 N N . VAL B 1 686 ? 80.947 36.913 17.985 1.00 11.92 694 VAL B N 1
ATOM 9083 C CA . VAL B 1 686 ? 79.956 37.405 18.939 1.00 12.48 694 VAL B CA 1
ATOM 9084 C C . VAL B 1 686 ? 80.754 37.948 20.126 1.00 16.14 694 VAL B C 1
ATOM 9085 O O . VAL B 1 686 ? 81.706 37.310 20.579 1.00 14.35 694 VAL B O 1
ATOM 9089 N N . GLY B 1 687 ? 80.364 39.104 20.634 1.00 13.59 695 GLY B N 1
ATOM 9090 C CA . GLY B 1 687 ? 80.999 39.658 21.824 1.00 14.02 695 GLY B CA 1
ATOM 9091 C C . GLY B 1 687 ? 80.377 40.989 22.164 1.00 15.01 695 GLY B C 1
ATOM 9092 O O . GLY B 1 687 ? 79.631 41.532 21.356 1.00 12.94 695 GLY B O 1
ATOM 9093 N N . PHE B 1 688 ? 80.672 41.501 23.359 1.00 13.56 696 PHE B N 1
ATOM 9094 C CA . PHE B 1 688 ? 80.195 42.832 23.728 1.00 13.19 696 PHE B CA 1
ATOM 9095 C C . PHE B 1 688 ? 81.204 43.843 23.229 1.00 15.86 696 PHE B C 1
ATOM 9096 O O . PHE B 1 688 ? 82.421 43.624 23.382 1.00 15.87 696 PHE B O 1
ATOM 9104 N N . ASP B 1 689 ? 80.712 44.995 22.730 1.00 15.25 697 ASP B N 1
ATOM 9105 C CA . ASP B 1 689 ? 81.588 46.077 22.247 1.00 16.17 697 ASP B CA 1
ATOM 9106 C C . ASP B 1 689 ? 82.633 46.508 23.304 1.00 20.77 697 ASP B C 1
ATOM 9107 O O . ASP B 1 689 ? 83.795 46.758 22.964 1.00 21.67 697 ASP B O 1
ATOM 9112 N N . GLN B 1 690 ? 82.198 46.622 24.571 1.00 16.70 698 GLN B N 1
ATOM 9113 C CA . GLN B 1 690 ? 83.090 46.918 25.691 1.00 17.63 698 GLN B CA 1
ATOM 9114 C C . GLN B 1 690 ? 83.412 45.502 26.187 1.00 21.47 698 GLN B C 1
ATOM 9115 O O . GLN B 1 690 ? 82.487 44.841 26.674 1.00 20.56 698 GLN B O 1
ATOM 9121 N N . PRO B 1 691 ? 84.642 44.986 25.886 1.00 22.40 699 PRO B N 1
ATOM 9122 C CA . PRO B 1 691 ? 84.929 43.551 26.119 1.00 23.28 699 PRO B CA 1
ATOM 9123 C C . PRO B 1 691 ? 84.593 43.124 27.521 1.00 27.25 699 PRO B C 1
ATOM 9124 O O . PRO B 1 691 ? 85.079 43.719 28.477 1.00 26.96 699 PRO B O 1
ATOM 9128 N N . THR B 1 692 ? 83.632 42.192 27.633 1.00 23.46 700 THR B N 1
ATOM 9129 C CA . THR B 1 692 ? 83.107 41.732 28.920 1.00 22.79 700 THR B CA 1
ATOM 9130 C C . THR B 1 692 ? 82.778 40.271 28.736 1.00 24.49 700 THR B C 1
ATOM 9131 O O . THR B 1 692 ? 82.490 39.873 27.611 1.00 23.15 700 THR B O 1
ATOM 9135 N N . THR B 1 693 ? 82.801 39.470 29.825 1.00 21.50 701 THR B N 1
ATOM 9136 C CA . THR B 1 693 ? 82.503 38.053 29.652 1.00 19.50 701 THR B CA 1
ATOM 9137 C C . THR B 1 693 ? 81.146 37.769 28.999 1.00 19.48 701 THR B C 1
ATOM 9138 O O . THR B 1 693 ? 80.136 38.400 29.337 1.00 18.30 701 THR B O 1
ATOM 9142 N N . LEU B 1 694 ? 81.137 36.807 28.061 1.00 16.82 702 LEU B N 1
ATOM 9143 C CA . LEU B 1 694 ? 79.897 36.338 27.454 1.00 15.29 702 LEU B CA 1
ATOM 9144 C C . LEU B 1 694 ? 79.221 35.362 28.445 1.00 18.79 702 LEU B C 1
ATOM 9145 O O . LEU B 1 694 ? 78.047 35.021 28.278 1.00 17.61 702 LEU B O 1
ATOM 9150 N N . GLY B 1 695 ? 80.010 34.861 29.399 1.00 19.39 703 GLY B N 1
ATOM 9151 C CA . GLY B 1 695 ? 79.559 33.886 30.391 1.00 19.74 703 GLY B CA 1
ATOM 9152 C C . GLY B 1 695 ? 80.389 32.618 30.353 1.00 25.47 703 GLY B C 1
ATOM 9153 O O . GLY B 1 695 ? 80.906 32.239 29.303 1.00 23.87 703 GLY B O 1
ATOM 9154 N N . ARG B 1 696 ? 80.495 31.925 31.500 1.00 24.62 704 ARG B N 1
ATOM 9155 C CA . ARG B 1 696 ? 81.276 30.685 31.640 1.00 24.93 704 ARG B CA 1
ATOM 9156 C C . ARG B 1 696 ? 80.858 29.598 30.709 1.00 30.51 704 ARG B C 1
ATOM 9157 O O . ARG B 1 696 ? 81.729 28.883 30.224 1.00 33.43 704 ARG B O 1
ATOM 9165 N N . ARG B 1 697 ? 79.543 29.468 30.407 1.00 25.07 705 ARG B N 1
ATOM 9166 C CA . ARG B 1 697 ? 79.064 28.433 29.498 1.00 23.96 705 ARG B CA 1
ATOM 9167 C C . ARG B 1 697 ? 79.198 28.866 28.029 1.00 25.59 705 ARG B C 1
ATOM 9168 O O . ARG B 1 697 ? 78.750 28.154 27.142 1.00 27.12 705 ARG B O 1
ATOM 9176 N N . GLU B 1 698 ? 79.763 30.047 27.787 1.00 19.90 706 GLU B N 1
ATOM 9177 C CA . GLU B 1 698 ? 79.904 30.628 26.466 1.00 18.62 706 GLU B CA 1
ATOM 9178 C C . GLU B 1 698 ? 81.350 30.521 25.911 1.00 26.03 706 GLU B C 1
ATOM 9179 O O . GLU B 1 698 ? 81.641 31.096 24.860 1.00 23.89 706 GLU B O 1
ATOM 9185 N N . TYR B 1 699 ? 82.244 29.757 26.603 1.00 26.42 707 TYR B N 1
ATOM 9186 C CA . TYR B 1 699 ? 83.613 29.510 26.094 1.00 28.87 707 TYR B CA 1
ATOM 9187 C C . TYR B 1 699 ? 83.541 28.573 24.903 1.00 35.04 707 TYR B C 1
ATOM 9188 O O . TYR B 1 699 ? 82.545 27.881 24.728 1.00 39.27 707 TYR B O 1
ATOM 9197 N N . GLY B 1 700 ? 84.592 28.540 24.093 1.00 27.71 708 GLY B N 1
ATOM 9198 C CA . GLY B 1 700 ? 84.645 27.648 22.951 1.00 25.98 708 GLY B CA 1
ATOM 9199 C C . GLY B 1 700 ? 83.880 28.074 21.710 1.00 25.16 708 GLY B C 1
ATOM 9200 O O . GLY B 1 700 ? 83.516 27.210 20.919 1.00 27.07 708 GLY B O 1
ATOM 9201 N N . GLY B 1 701 ? 83.608 29.387 21.541 1.00 19.38 709 GLY B N 1
ATOM 9202 C CA . GLY B 1 701 ? 82.962 29.921 20.332 1.00 19.34 709 GLY B CA 1
ATOM 9203 C C . GLY B 1 701 ? 81.507 29.517 20.161 1.00 22.33 709 GLY B C 1
ATOM 9204 O O . GLY B 1 701 ? 80.951 29.625 19.058 1.00 22.14 709 GLY B O 1
ATOM 9205 N N . ILE B 1 702 ? 80.867 29.093 21.291 1.00 19.97 710 ILE B N 1
ATOM 9206 C CA . ILE B 1 702 ? 79.504 28.544 21.353 1.00 20.80 710 ILE B CA 1
ATOM 9207 C C . ILE B 1 702 ? 78.485 29.435 20.667 1.00 20.59 710 ILE B C 1
ATOM 9208 O O . ILE B 1 702 ? 77.713 28.913 19.875 1.00 21.64 710 ILE B O 1
ATOM 9213 N N . ALA B 1 703 ? 78.489 30.756 20.941 1.00 16.60 711 ALA B N 1
ATOM 9214 C CA . ALA B 1 703 ? 77.484 31.664 20.357 1.00 17.29 711 ALA B CA 1
ATOM 9215 C C . ALA B 1 703 ? 77.681 31.915 18.875 1.00 17.17 711 ALA B C 1
ATOM 9216 O O . ALA B 1 703 ? 76.726 32.264 18.180 1.00 18.45 711 ALA B O 1
ATOM 9218 N N . ALA B 1 704 ? 78.931 31.818 18.411 1.00 14.88 712 ALA B N 1
ATOM 9219 C CA . ALA B 1 704 ? 79.294 32.124 16.991 1.00 15.15 712 ALA B CA 1
ATOM 9220 C C . ALA B 1 704 ? 78.976 30.958 16.037 1.00 19.10 712 ALA B C 1
ATOM 9221 O O . ALA B 1 704 ? 78.703 31.175 14.854 1.00 17.93 712 ALA B O 1
ATOM 9223 N N . LEU B 1 705 ? 79.110 29.725 16.524 1.00 16.62 713 LEU B N 1
ATOM 9224 C CA . LEU B 1 705 ? 78.895 28.528 15.699 1.00 18.39 713 LEU B CA 1
ATOM 9225 C C . LEU B 1 705 ? 77.500 28.439 15.034 1.00 18.97 713 LEU B C 1
ATOM 9226 O O . LEU B 1 705 ? 77.471 28.263 13.810 1.00 17.50 713 LEU B O 1
ATOM 9231 N N . PRO B 1 706 ? 76.350 28.648 15.753 1.00 18.30 714 PRO B N 1
ATOM 9232 C CA . PRO B 1 706 ? 75.029 28.571 15.087 1.00 19.69 714 PRO B CA 1
ATOM 9233 C C . PRO B 1 706 ? 74.826 29.586 13.957 1.00 22.15 714 PRO B C 1
ATOM 9234 O O . PRO B 1 706 ? 74.178 29.278 12.942 1.00 20.95 714 PRO B O 1
ATOM 9238 N N . ILE B 1 707 ? 75.399 30.803 14.113 1.00 17.72 715 ILE B N 1
ATOM 9239 C CA . ILE B 1 707 ? 75.318 31.825 13.068 1.00 16.83 715 ILE B CA 1
ATOM 9240 C C . ILE B 1 707 ? 76.014 31.295 11.808 1.00 16.47 715 ILE B C 1
ATOM 9241 O O . ILE B 1 707 ? 75.447 31.378 10.730 1.00 16.10 715 ILE B O 1
ATOM 9246 N N . TRP B 1 708 ? 77.216 30.739 11.969 1.00 15.27 716 TRP B N 1
ATOM 9247 C CA . TRP B 1 708 ? 78.007 30.185 10.857 1.00 15.48 716 TRP B CA 1
ATOM 9248 C C . TRP B 1 708 ? 77.254 28.992 10.219 1.00 16.29 716 TRP B C 1
ATOM 9249 O O . TRP B 1 708 ? 77.154 28.917 8.999 1.00 15.99 716 TRP B O 1
ATOM 9260 N N . ILE B 1 709 ? 76.740 28.063 11.042 1.00 14.86 717 ILE B N 1
ATOM 9261 C CA . ILE B 1 709 ? 76.002 26.895 10.548 1.00 15.82 717 ILE B CA 1
ATOM 9262 C C . ILE B 1 709 ? 74.797 27.328 9.734 1.00 17.84 717 ILE B C 1
ATOM 9263 O O . ILE B 1 709 ? 74.587 26.803 8.646 1.00 18.30 717 ILE B O 1
ATOM 9268 N N . ASN B 1 710 ? 73.979 28.255 10.271 1.00 16.59 718 ASN B N 1
ATOM 9269 C CA . ASN B 1 710 ? 72.791 28.728 9.566 1.00 18.28 718 ASN B CA 1
ATOM 9270 C C . ASN B 1 710 ? 73.130 29.375 8.246 1.00 19.75 718 ASN B C 1
ATOM 9271 O O . ASN B 1 710 ? 72.534 29.039 7.209 1.00 19.01 718 ASN B O 1
ATOM 9276 N N . PHE B 1 711 ? 74.127 30.273 8.267 1.00 14.26 719 PHE B N 1
ATOM 9277 C CA . PHE B 1 711 ? 74.564 30.930 7.043 1.00 13.35 719 PHE B CA 1
ATOM 9278 C C . PHE B 1 711 ? 75.097 29.923 6.015 1.00 17.27 719 PHE B C 1
ATOM 9279 O O . PHE B 1 711 ? 74.658 29.956 4.860 1.00 15.98 719 PHE B O 1
ATOM 9287 N N . MET B 1 712 ? 76.068 29.088 6.417 1.00 16.18 720 MET B N 1
ATOM 9288 C CA . MET B 1 712 ? 76.711 28.150 5.498 1.00 15.14 720 MET B CA 1
ATOM 9289 C C . MET B 1 712 ? 75.726 27.144 4.931 1.00 20.56 720 MET B C 1
ATOM 9290 O O . MET B 1 712 ? 75.742 26.898 3.730 1.00 20.79 720 MET B O 1
ATOM 9295 N N . GLY B 1 713 ? 74.833 26.636 5.771 1.00 19.67 721 GLY B N 1
ATOM 9296 C CA . GLY B 1 713 ? 73.836 25.656 5.326 1.00 20.89 721 GLY B CA 1
ATOM 9297 C C . GLY B 1 713 ? 72.931 26.232 4.258 1.00 22.48 721 GLY B C 1
ATOM 9298 O O . GLY B 1 713 ? 72.765 25.650 3.180 1.00 21.67 721 GLY B O 1
ATOM 9299 N N . GLN B 1 714 ? 72.429 27.452 4.498 1.00 18.52 722 GLN B N 1
ATOM 9300 C CA . GLN B 1 714 ? 71.549 28.097 3.526 1.00 18.31 722 GLN B CA 1
ATOM 9301 C C . GLN B 1 714 ? 72.285 28.619 2.283 1.00 19.48 722 GLN B C 1
ATOM 9302 O O . GLN B 1 714 ? 71.771 28.499 1.158 1.00 20.68 722 GLN B O 1
ATOM 9308 N N . ALA B 1 715 ? 73.480 29.220 2.477 1.00 17.92 723 ALA B N 1
ATOM 9309 C CA . ALA B 1 715 ? 74.287 29.754 1.361 1.00 19.37 723 ALA B CA 1
ATOM 9310 C C . ALA B 1 715 ? 74.744 28.647 0.411 1.00 22.43 723 ALA B C 1
ATOM 9311 O O . ALA B 1 715 ? 74.861 28.888 -0.783 1.00 22.83 723 ALA B O 1
ATOM 9313 N N . LEU B 1 716 ? 75.053 27.460 0.956 1.00 18.80 724 LEU B N 1
ATOM 9314 C CA . LEU B 1 716 ? 75.572 26.355 0.148 1.00 19.88 724 LEU B CA 1
ATOM 9315 C C . LEU B 1 716 ? 74.515 25.381 -0.374 1.00 25.83 724 LEU B C 1
ATOM 9316 O O . LEU B 1 716 ? 74.836 24.543 -1.219 1.00 25.00 724 LEU B O 1
ATOM 9321 N N . GLN B 1 717 ? 73.264 25.523 0.092 1.00 24.47 725 GLN B N 1
ATOM 9322 C CA . GLN B 1 717 ? 72.141 24.681 -0.325 1.00 26.53 725 GLN B CA 1
ATOM 9323 C C . GLN B 1 717 ? 72.051 24.630 -1.864 1.00 29.58 725 GLN B C 1
ATOM 9324 O O . GLN B 1 717 ? 72.111 25.669 -2.530 1.00 28.98 725 GLN B O 1
ATOM 9330 N N . GLY B 1 718 ? 71.971 23.421 -2.404 1.00 32.56 726 GLY B N 1
ATOM 9331 C CA . GLY B 1 718 ? 71.874 23.229 -3.855 1.00 34.13 726 GLY B CA 1
ATOM 9332 C C . GLY B 1 718 ? 73.185 23.278 -4.624 1.00 40.05 726 GLY B C 1
ATOM 9333 O O . GLY B 1 718 ? 73.178 23.160 -5.856 1.00 41.05 726 GLY B O 1
ATOM 9334 N N . THR B 1 719 ? 74.329 23.437 -3.914 1.00 33.36 727 THR B N 1
ATOM 9335 C CA . THR B 1 719 ? 75.652 23.472 -4.544 1.00 31.19 727 THR B CA 1
ATOM 9336 C C . THR B 1 719 ? 76.337 22.112 -4.384 1.00 33.71 727 THR B C 1
ATOM 9337 O O . THR B 1 719 ? 76.192 21.469 -3.335 1.00 31.79 727 THR B O 1
ATOM 9341 N N . PRO B 1 720 ? 77.101 21.638 -5.398 1.00 33.58 728 PRO B N 1
ATOM 9342 C CA . PRO B 1 720 ? 77.796 20.355 -5.222 1.00 33.27 728 PRO B CA 1
ATOM 9343 C C . PRO B 1 720 ? 78.953 20.460 -4.220 1.00 34.45 728 PRO B C 1
ATOM 9344 O O . PRO B 1 720 ? 79.407 21.576 -3.896 1.00 31.37 728 PRO B O 1
ATOM 9348 N N . ALA B 1 721 ? 79.411 19.312 -3.701 1.00 31.42 729 ALA B N 1
ATOM 9349 C CA . ALA B 1 721 ? 80.541 19.268 -2.768 1.00 31.48 729 ALA B CA 1
ATOM 9350 C C . ALA B 1 721 ? 81.763 19.926 -3.432 1.00 32.35 729 ALA B C 1
ATOM 9351 O O . ALA B 1 721 ? 82.006 19.746 -4.638 1.00 31.03 729 ALA B O 1
ATOM 9353 N N . ALA B 1 722 ? 82.453 20.777 -2.672 1.00 26.68 730 ALA B N 1
ATOM 9354 C CA . ALA B 1 722 ? 83.630 21.487 -3.152 1.00 24.95 730 ALA B CA 1
ATOM 9355 C C . ALA B 1 722 ? 84.672 21.449 -2.044 1.00 28.96 730 ALA B C 1
ATOM 9356 O O . ALA B 1 722 ? 84.578 22.201 -1.061 1.00 26.61 730 ALA B O 1
ATOM 9358 N N . TRP B 1 723 ? 85.639 20.539 -2.171 1.00 26.79 731 TRP B N 1
ATOM 9359 C CA . TRP B 1 723 ? 86.693 20.435 -1.167 1.00 27.42 731 TRP B CA 1
ATOM 9360 C C . TRP B 1 723 ? 88.036 20.889 -1.781 1.00 40.25 731 TRP B C 1
ATOM 9361 O O . TRP B 1 723 ? 88.009 21.655 -2.750 1.00 42.00 731 TRP B O 1
ATOM 9372 N N . VAL B 1 724 ? 89.186 20.412 -1.249 1.00 40.06 732 VAL B N 1
ATOM 9373 C CA . VAL B 1 724 ? 90.528 20.738 -1.746 1.00 40.72 732 VAL B CA 1
ATOM 9374 C C . VAL B 1 724 ? 90.834 20.125 -3.108 1.00 43.98 732 VAL B C 1
ATOM 9375 O O . VAL B 1 724 ? 90.486 18.969 -3.363 1.00 43.09 732 VAL B O 1
ATOM 9379 N N . ARG B 1 725 ? 91.500 20.904 -3.978 1.00 40.74 733 ARG B N 1
ATOM 9380 C CA . ARG B 1 725 ? 91.872 20.457 -5.323 1.00 40.84 733 ARG B CA 1
ATOM 9381 C C . ARG B 1 725 ? 93.253 19.765 -5.373 1.00 42.58 733 ARG B C 1
ATOM 9382 O O . ARG B 1 725 ? 94.292 20.408 -5.220 1.00 41.51 733 ARG B O 1
ATOM 9390 N N . LEU B 1 726 ? 93.245 18.444 -5.560 1.00 38.90 734 LEU B N 1
ATOM 9391 C CA . LEU B 1 726 ? 94.466 17.630 -5.623 1.00 38.93 734 LEU B CA 1
ATOM 9392 C C . LEU B 1 726 ? 94.956 17.396 -7.042 1.00 41.81 734 LEU B C 1
ATOM 9393 O O . LEU B 1 726 ? 96.089 16.933 -7.228 1.00 39.30 734 LEU B O 1
ATOM 9398 N N . GLU B 1 727 ? 94.103 17.674 -8.047 1.00 39.25 735 GLU B N 1
ATOM 9399 C CA . GLU B 1 727 ? 94.463 17.406 -9.435 1.00 39.71 735 GLU B CA 1
ATOM 9400 C C . GLU B 1 727 ? 94.512 18.658 -10.297 1.00 45.57 735 GLU B C 1
ATOM 9401 O O . GLU B 1 727 ? 95.541 18.905 -10.930 1.00 46.16 735 GLU B O 1
ATOM 9407 N N . LYS B 1 728 ? 93.415 19.450 -10.314 1.00 41.15 736 LYS B N 1
ATOM 9408 C CA . LYS B 1 728 ? 93.312 20.686 -11.095 1.00 41.11 736 LYS B CA 1
ATOM 9409 C C . LYS B 1 728 ? 94.316 21.730 -10.586 1.00 44.96 736 LYS B C 1
ATOM 9410 O O . LYS B 1 728 ? 94.292 22.081 -9.395 1.00 43.08 736 LYS B O 1
ATOM 9416 N N . ASP B 1 729 ? 95.218 22.183 -11.497 1.00 41.61 737 ASP B N 1
ATOM 9417 C CA . ASP B 1 729 ? 96.259 23.189 -11.247 1.00 75.04 737 ASP B CA 1
ATOM 9418 C C . ASP B 1 729 ? 95.625 24.591 -11.273 1.00 97.69 737 ASP B C 1
ATOM 9419 O O . ASP B 1 729 ? 96.313 25.610 -11.379 1.00 61.71 737 ASP B O 1
#

CATH classification: 3.40.710.10 (+1 more: 2.40.50.140)

Nearest PDB structures (foldseek):
  3udf-assembly1_A  TM=1.002E+00  e=0.000E+00  Acinetobacter baumannii
  3udx-assembly1_A  TM=9.994E-01  e=0.000E+00  Acinetobacter baumannii
  3ue0-assembly1_B  TM=9.762E-01  e=0.000E+00  Acinetobacter baumannii
  5u2g-assembly2_B  TM=8.024E-01  e=1.045E-57  Haemophilus influenzae Rd KW20
  5u2g-assembly1_A  TM=7.932E-01  e=6.894E-57  Haemophilus influenzae Rd KW20

InterPro domains:
  IPR001264 Glycosyl transferase, family 51 [PF00912] (62-235)
  IPR001460 Penicillin-binding protein, transpeptidase [PF00905] (424-737)
  IPR012338 Beta-lactamase/transpeptidase-like [G3DSA:3.40.710.10] (249-366)
  IPR012338 Beta-lactamase/transpeptidase-like [G3DSA:3.40.710.10] (395-789)
  IPR012338 Beta-lactamase/transpeptidase-like [SSF56601] (217-760)
  IPR023346 Lysozyme-like domain superfamily [SSF53955] (54-262)
  IPR031376 Penicillin-binding protein, OB-like domain [PF17092] (321-419)
  IPR036950 Transglycosylase domain [G3DSA:1.10.3810.10] (54-248)
  IPR050396 Glycosyltransferase 51/Transpeptidase [PTHR32282] (6-777)

Radius of gyration: 41.08 Å; Cα contacts (8 Å, |Δi|>4): 2668; chains: 2; bounding box: 80×127×63 Å

B-factor: mean 34.86, std 16.95, range [9.82, 138.61]

Secondary structure (DSSP, 8-state):
--EEEE-TT--EEEEE--SB-----GGGS-HHHHHHHHHSSS-----HHHHHHHHHHTTT-B-STTBBSHHHHHHHHHS--GGG--HHHHHHHHTSTT-TTTS-TTT-HHHHHHHHHHHHHHHHHTTSS-HHHHHHHHHS---------EE--SSHHHHHHHHHHHHHHH-THHHHT--EEEES--HHHHHHHHHHHHHHHHHHHHHT-B---SEES--GGG---BTTBEEEEEEEE-SS-EEEEETTS-EEEE-GGGTTT-PBEEETTEE-PPPSSGGGT--TTEEEEEEE-SSSS-EEEE---SSEEEEEEE-TTT-BEEEEE-SS-TTT----HHHH--B--GGGGHHHHHHHHHHTT--TT-EEEES---BTTB----TTS---EEEEHHHHHHTT-HHHHHHHHHHH-HHHHHHHHHTTT--GGGS-SSGGGGGT-S-B-HHHHHHHHHHHHTTSB----B-EEEEE-TTS-EEEE--PEES-STT---EEPPB-S-HHHHHHHHHHHHHHHHH-----SS-EEEEEE-GGG--EEEEEEETTEEEEEEEE-SS-----TT--TTTTTHHHHHHHHHHHHTT---------/--EEEE-TTS-EEEEE--SB-----GGGS-HHHHHHHHTSSS-----HHHHHHHHHHTTT-B-STTBBSHHHHHHHHHS--GGG--HHHHHHHHTSTT-TTTS-TTT-HHHHHHHHHHHHHHHHHTTSS-HHHHHHHHHS---------EE--SSHHHHHHHHHHHHHHH-THHHHT--EEEE---HHHHHHHHHHHHHHHHHHHHHT-B---SEES--GGG---BTTBEEEEEEEE-SS-EEEEETTS-EEEE-GGGTTT-PBEEETTEE-PPPSSGGGT--TTEEEEEEE-TTSS-EEEE---SSEEEEEEE-TTT-BEEEEE-SS-TTT-S--HHHH--B--GGGGHHHHHHHHHHTT--TT-EEEE----BTTB----TTS---EEEEHHHHHHTT-HHHHHHHHHHH-HHHHHHHHHHHT--GGGS-SSGGGGGT-S-B-HHHHHHHHHHHHTTSB----B-EEEEE-TTS-EEEE--PPBS-SGGGT---PBPPB-S-HHHHHHHHHHHHHHHH-----SS-EEEEEE-GGG--EEEEEE-SS-EEEEEEE-SS-----GGG-TTTTTHHHHHHHHHHHHTTPPP----SS--

Solvent-accessible surface area: 49891 Å² total; per-residue (Å²): 172,45,0,20,0,26,0,60,80,75,110,72,9,3,37,5,14,6,97,36,60,70,103,35,106,73,161,105,7,26,92,44,0,14,42,0,2,5,0,5,14,63,21,27,10,1,55,86,29,2,65,63,0,0,46,29,2,3,36,104,1,62,0,3,98,50,0,34,0,0,10,0,0,0,91,7,1,5,68,62,57,12,114,103,12,30,29,2,14,7,0,5,0,0,0,1,6,76,24,23,88,120,27,6,4,64,102,53,50,133,130,0,60,123,23,4,44,84,0,0,17,27,0,58,82,86,62,50,8,55,127,78,69,45,99,152,2,36,85,32,84,34,80,59,86,75,36,107,64,64,87,7,113,104,16,23,8,0,0,24,6,0,56,41,2,1,24,33,5,0,5,104,37,0,9,37,22,2,21,45,1,23,1,15,0,49,24,136,31,0,46,19,0,43,116,5,0,22,57,10,0,24,51,6,6,96,113,23,0,15,84,31,27,82,21,90,89,109,70,21,105,132,32,134,50,28,12,77,1,70,2,0,38,0,60,101,39,59,92,50,17,0,48,0,61,14,84,124,53,50,78,23,56,0,111,69,106,8,0,43,32,2,74,58,94,178,73,14,68,40,60,18,89,70,14,88,127,0,62,93,10,2,138,71,105,10,0,1,8,0,49,19,71,195,96,124,128,53,46,36,0,9,17,21,3,141,2,7,0,0,0,0,0,0,35,1,27,19,0,16,0,21,0,0,2,0,0,6,31,28,60,57,23,130,77,12,9,0,4,58,9,85,27,71,0,3,8,0,0,2,0,1,1,0,0,2,0,14,45,147,58,43,66,22,140,28,107,10,52,0,27,93,22,92,41,80,216,74,55,5,131,6,89,65,57,157,75,79,24,109,4,21,0,80,112,0,0,88,74,23,12,15,0,0,0,0,52,4,0,83,63,18,25,31,92,70,0,8,101,2,0,73,48,1,28,6,48,65,89,68,5,47,160,65,57,34,1,0,36,2,41,0,64,0,5,1,1,14,0,0,2,0,0,0,1,2,6,18,9,0,37,43,0,65,17,14,0,0,71,47,1,21,29,18,180,38,146,70,50,15,97,21,125,18,36,26,4,18,50,130,69,101,214,111,87,85,2,122,102,20,2,103,13,39,2,0,58,51,0,0,43,7,0,61,46,15,26,78,140,31,84,90,89,52,75,3,9,0,0,1,36,0,28,12,110,84,0,75,6,0,0,1,0,0,0,1,16,126,0,0,0,0,0,4,0,0,25,82,150,74,65,44,0,1,174,206,4,88,32,0,92,3,0,33,57,0,1,67,68,0,0,20,92,6,1,134,82,50,110,87,12,50,13,123,108,144,167,46,0,29,0,21,1,65,75,111,75,65,5,3,40,2,15,8,79,39,59,70,100,29,128,52,200,118,9,23,92,47,0,18,50,0,4,25,1,4,20,90,23,39,11,2,111,66,26,5,63,49,0,0,45,29,1,3,32,73,0,71,0,2,99,54,0,39,0,0,9,0,0,0,83,6,1,3,68,59,56,8,104,105,10,32,29,1,10,6,0,5,1,2,0,0,6,88,28,26,78,103,30,6,2,59,99,60,58,136,86,0,51,94,21,4,48,95,0,0,14,73,0,49,79,95,64,62,9,56,120,78,76,53,115,154,3,42,83,27,89,54,66,50,92,77,32,100,59,68,82,19,123,76,14,32,9,0,0,15,2,0,38,34,11,0,22,65,5,0,6,109,37,0,10,48,30,4,17,55,0,17,0,13,0,44,14,138,31,0,47,16,0,43,112,3,0,23,56,10,0,18,52,6,5,91,96,23,0,18,88,31,30,96,18,85,89,115,73,20,86,121,29,127,49,37,12,69,1,73,0,0,46,0,60,104,38,55,92,56,13,0,52,0,60,10,86,120,53,50,80,18,57,0,108,75,103,9,0,44,42,2,86,34,86,145,75,15,56,46,46,13,87,72,14,88,124,0,63,92,10,2,133,73,101,8,0,2,13,0,42,19,46,165,76,136,114,54,38,39,0,12,16,30,5,145,2,10,0,0,0,0,0,0,31,0,24,20,0,17,0,22,0,0,2,0,0,8,35,47,128,66,52,132,76,8,18,0,11,87,8,90,23,67,0,3,12,0,0,1,0,0,0,0,0,11,0,10,29,144,61,54,60,13,140,30,109,11,52,0,28,87,20,87,38,76,198,74,61,4,126,6,121,61,51,161,79,77,24,110,5,23,0,89,114,0,0,71,72,28,14,27,0,0,0,0,52,6,0,80,94,1,26,33,84,117,1,7,92,13,0,31,60,0,13,7,22,50,80,54,5,46,159,64,61,37,0,0,43,2,41,0,63,0,3,2,2,19,0,0,4,0,0,0,0,0,7,5,0,0,29,48,0,70,14,14,0,0,67,64,0,22,29,32,172,45,131,72,43,14,96,17,108,23,29,27,3,0,52,54,38,62,126,114,85,216,86,86,3,128,108,30,2,113,43,74,4,0,22,46,0,0,56,3,0,59,62,18,46,106,127,97,85,91,51,74,2,7,0,0,3,41,0,33,11,134,76,0,76,6,0,0,4,0,0,0,1,21,116,0,0,0,0,0,6,0,0,35,76,151,80,70,33,0,1,159,205,4,88,28,0,86,3,0,49,69,1,1,67,75,0,0,19,84,7,1,140,84,52,106,80,15,54,21,55,142,167,98,142